Protein 3DOC (pdb70)

Structure (mmCIF, N/CA/C/O backbone):
data_3DOC
#
_entry.id   3DOC
#
_cell.length_a   71.975
_cell.length_b   106.333
_cell.length_c   90.776
_cell.angle_alpha   90.000
_cell.angle_beta   107.890
_cell.angle_gamma   90.000
#
_symmetry.space_group_name_H-M   'P 1 21 1'
#
loop_
_entity.id
_entity.type
_entity.pdbx_description
1 polymer 'glyceraldehyde 3-phosphate dehydrogenase'
2 non-polymer NICOTINAMIDE-ADENINE-DINUCLEOTIDE
3 water water
#
loop_
_atom_site.group_PDB
_atom_site.id
_atom_site.type_symbol
_atom_site.label_atom_id
_atom_site.label_alt_id
_atom_site.label_comp_id
_atom_site.label_asym_id
_atom_site.label_entity_id
_atom_site.label_seq_id
_atom_site.pdbx_PDB_ins_code
_atom_site.Cartn_x
_atom_site.Cartn_y
_atom_site.Cartn_z
_atom_site.occupancy
_atom_site.B_iso_or_equiv
_atom_site.auth_seq_id
_atom_site.auth_comp_id
_atom_site.auth_asym_id
_atom_site.auth_atom_id
_atom_site.pdbx_PDB_model_num
ATOM 1 N N . MET A 1 1 ? 53.942 3.440 16.421 1.00 28.97 1 MET A N 1
ATOM 2 C CA . MET A 1 1 ? 53.492 2.640 15.242 1.00 28.65 1 MET A CA 1
ATOM 3 C C . MET A 1 1 ? 51.970 2.618 15.039 1.00 27.00 1 MET A C 1
ATOM 4 O O . MET A 1 1 ? 51.496 3.097 14.020 1.00 27.75 1 MET A O 1
ATOM 9 N N . ALA A 1 2 ? 51.196 2.058 15.960 1.00 24.66 2 ALA A N 1
ATOM 10 C CA . ALA A 1 2 ? 49.737 2.009 15.741 1.00 22.65 2 ALA A CA 1
ATOM 11 C C . ALA A 1 2 ? 49.097 3.388 15.654 1.00 20.95 2 ALA A C 1
ATOM 12 O O . ALA A 1 2 ? 49.461 4.295 16.396 1.00 20.49 2 ALA A O 1
ATOM 14 N N . VAL A 1 3 ? 48.128 3.560 14.767 1.00 19.86 3 VAL A N 1
ATOM 15 C CA . VAL A 1 3 ? 47.481 4.885 14.686 1.00 19.26 3 VAL A CA 1
ATOM 16 C C . VAL A 1 3 ? 46.766 5.201 16.008 1.00 18.69 3 VAL A C 1
ATOM 17 O O . VAL A 1 3 ? 46.070 4.353 16.544 1.00 18.84 3 VAL A O 1
ATOM 21 N N . ARG A 1 4 ? 46.893 6.370 16.554 1.00 18.49 4 ARG A N 1
ATOM 22 C CA . ARG A 1 4 ? 46.211 6.686 17.796 1.00 18.52 4 ARG A CA 1
ATOM 23 C C . ARG A 1 4 ? 44.847 7.320 17.606 1.00 18.05 4 ARG A C 1
ATOM 24 O O . ARG A 1 4 ? 44.777 8.357 17.107 1.00 18.83 4 ARG A O 1
ATOM 32 N N . VAL A 1 5 ? 43.777 6.666 18.006 1.00 17.83 5 VAL A N 1
ATOM 33 C CA . VAL A 1 5 ? 42.426 7.204 17.835 1.00 17.76 5 VAL A CA 1
ATOM 34 C C . VAL A 1 5 ? 41.614 7.595 19.031 1.00 17.88 5 VAL A C 1
ATOM 35 O O . VAL A 1 5 ? 41.651 6.999 20.035 1.00 17.22 5 VAL A O 1
ATOM 39 N N . ALA A 1 6 ? 40.826 8.625 18.833 1.00 18.57 6 ALA A N 1
ATOM 40 C CA . ALA A 1 6 ? 39.767 9.026 19.741 1.00 19.18 6 ALA A CA 1
ATOM 41 C C . ALA A 1 6 ? 38.368 8.760 19.198 1.00 19.55 6 ALA A C 1
ATOM 42 O O . ALA A 1 6 ? 38.101 9.036 18.090 1.00 19.61 6 ALA A O 1
ATOM 44 N N . ILE A 1 7 ? 37.503 8.209 20.029 1.00 20.19 7 ILE A N 1
ATOM 45 C CA . ILE A 1 7 ? 36.089 7.958 19.716 1.00 20.24 7 ILE A CA 1
ATOM 46 C C . ILE A 1 7 ? 35.176 9.072 20.268 1.00 20.62 7 ILE A C 1
ATOM 47 O O . ILE A 1 7 ? 35.088 9.257 21.481 1.00 20.09 7 ILE A O 1
ATOM 52 N N . ASN A 1 8 ? 34.502 9.818 19.390 1.00 21.31 8 ASN A N 1
ATOM 53 C CA . ASN A 1 8 ? 33.480 10.768 19.859 1.00 21.79 8 ASN A CA 1
ATOM 54 C C . ASN A 1 8 ? 32.071 10.169 19.835 1.00 21.98 8 ASN A C 1
ATOM 55 O O . ASN A 1 8 ? 31.576 9.727 18.779 1.00 22.33 8 ASN A O 1
ATOM 60 N N . GLY A 1 9 ? 31.442 10.139 21.011 1.00 21.83 9 GLY A N 1
ATOM 61 C CA . GLY A 1 9 ? 30.146 9.470 21.194 1.00 21.44 9 GLY A CA 1
ATOM 62 C C . GLY A 1 9 ? 30.289 7.972 21.408 1.00 21.11 9 GLY A C 1
ATOM 63 O O . GLY A 1 9 ? 30.587 7.228 20.475 1.00 21.19 9 GLY A O 1
ATOM 64 N N . PHE A 1 10 ? 30.066 7.532 22.641 1.00 21.01 10 PHE A N 1
ATOM 65 C CA . PHE A 1 10 ? 30.312 6.153 23.031 1.00 21.27 10 PHE A CA 1
ATOM 66 C C . PHE A 1 10 ? 28.966 5.457 23.054 1.00 21.73 10 PHE A C 1
ATOM 67 O O . PHE A 1 10 ? 28.680 4.629 23.934 1.00 21.34 10 PHE A O 1
ATOM 75 N N . GLY A 1 11 ? 28.130 5.858 22.096 1.00 22.06 11 GLY A N 1
ATOM 76 C CA . GLY A 1 11 ? 26.913 5.138 21.758 1.00 22.00 11 GLY A CA 1
ATOM 77 C C . GLY A 1 11 ? 27.382 3.832 21.165 1.00 22.35 11 GLY A C 1
ATOM 78 O O . GLY A 1 11 ? 28.592 3.569 21.144 1.00 21.99 11 GLY A O 1
ATOM 79 N N . ARG A 1 12 ? 26.465 3.018 20.681 1.00 22.65 12 ARG A N 1
ATOM 80 C CA . ARG A 1 12 ? 26.748 1.713 20.120 1.00 23.37 12 ARG A CA 1
ATOM 81 C C . ARG A 1 12 ? 27.892 1.628 19.142 1.00 24.22 12 ARG A C 1
ATOM 82 O O . ARG A 1 12 ? 28.743 0.784 19.290 1.00 24.75 12 ARG A O 1
ATOM 90 N N . ILE A 1 13 ? 27.883 2.491 18.133 1.00 24.51 13 ILE A N 1
ATOM 91 C CA . ILE A 1 13 ? 28.951 2.493 17.168 1.00 24.73 13 ILE A CA 1
ATOM 92 C C . ILE A 1 13 ? 30.350 2.596 17.685 1.00 23.80 13 ILE A C 1
ATOM 93 O O . ILE A 1 13 ? 31.182 1.790 17.382 1.00 22.87 13 ILE A O 1
ATOM 98 N N . GLY A 1 14 ? 30.555 3.597 18.513 1.00 23.10 14 GLY A N 1
ATOM 99 C CA . GLY A 1 14 ? 31.756 3.757 19.257 1.00 22.11 14 GLY A CA 1
ATOM 100 C C . GLY A 1 14 ? 32.154 2.611 20.138 1.00 21.23 14 GLY A C 1
ATOM 101 O O . GLY A 1 14 ? 33.277 2.232 20.105 1.00 21.20 14 GLY A O 1
ATOM 102 N N . ARG A 1 15 ? 31.251 2.084 20.928 1.00 20.62 15 ARG A N 1
ATOM 103 C CA . ARG A 1 15 ? 31.614 0.944 21.772 1.00 20.58 15 ARG A CA 1
ATOM 104 C C . ARG A 1 15 ? 32.031 -0.269 20.941 1.00 20.47 15 ARG A C 1
ATOM 105 O O . ARG A 1 15 ? 32.968 -0.991 21.293 1.00 20.35 15 ARG A O 1
ATOM 113 N N . ASN A 1 16 ? 31.335 -0.513 19.840 1.00 20.44 16 ASN A N 1
ATOM 114 C CA . ASN A 1 16 ? 31.651 -1.704 19.057 1.00 20.86 16 ASN A CA 1
ATOM 115 C C . ASN A 1 16 ? 32.974 -1.614 18.292 1.00 20.15 16 ASN A C 1
ATOM 116 O O . ASN A 1 16 ? 33.671 -2.612 18.122 1.00 19.47 16 ASN A O 1
ATOM 121 N N . ILE A 1 17 ? 33.364 -0.439 17.862 1.00 19.96 17 ILE A N 1
ATOM 122 C CA . ILE A 1 17 ? 34.689 -0.202 17.335 1.00 19.74 17 ILE A CA 1
ATOM 123 C C . ILE A 1 17 ? 35.790 -0.681 18.310 1.00 19.70 17 ILE A C 1
ATOM 124 O O . ILE A 1 17 ? 36.641 -1.420 17.944 1.00 19.03 17 ILE A O 1
ATOM 129 N N . LEU A 1 18 ? 35.731 -0.227 19.549 1.00 20.03 18 LEU A N 1
ATOM 130 C CA . LEU A 1 18 ? 36.553 -0.689 20.635 1.00 20.16 18 LEU A CA 1
ATOM 131 C C . LEU A 1 18 ? 36.539 -2.163 20.834 1.00 20.70 18 LEU A C 1
ATOM 132 O O . LEU A 1 18 ? 37.550 -2.764 20.874 1.00 20.30 18 LEU A O 1
ATOM 137 N N . ARG A 1 19 ? 35.368 -2.739 20.958 1.00 21.64 19 ARG A N 1
ATOM 138 C CA . ARG A 1 19 ? 35.245 -4.143 21.165 1.00 22.92 19 ARG A CA 1
ATOM 139 C C . ARG A 1 19 ? 35.814 -4.935 20.020 1.00 23.27 19 ARG A C 1
ATOM 140 O O . ARG A 1 19 ? 36.450 -5.925 20.223 1.00 23.68 19 ARG A O 1
ATOM 148 N N . ALA A 1 20 ? 35.598 -4.478 18.804 1.00 23.09 20 ALA A N 1
ATOM 149 C CA . ALA A 1 20 ? 36.189 -5.135 17.681 1.00 23.28 20 ALA A CA 1
ATOM 150 C C . ALA A 1 20 ? 37.728 -5.092 17.648 1.00 23.49 20 ALA A C 1
ATOM 151 O O . ALA A 1 20 ? 38.358 -6.033 17.262 1.00 23.56 20 ALA A O 1
ATOM 153 N N . ILE A 1 21 ? 38.320 -3.988 18.055 1.00 23.51 21 ILE A N 1
ATOM 154 C CA . ILE A 1 21 ? 39.759 -3.867 18.108 1.00 23.84 21 ILE A CA 1
ATOM 155 C C . ILE A 1 21 ? 40.363 -4.833 19.096 1.00 24.24 21 ILE A C 1
ATOM 156 O O . ILE A 1 21 ? 41.288 -5.515 18.794 1.00 24.47 21 ILE A O 1
ATOM 161 N N . VAL A 1 22 ? 39.801 -4.854 20.283 1.00 24.42 22 VAL A N 1
ATOM 162 C CA . VAL A 1 22 ? 40.169 -5.728 21.370 1.00 24.59 22 VAL A CA 1
ATOM 163 C C . VAL A 1 22 ? 39.940 -7.209 21.046 1.00 24.82 22 VAL A C 1
ATOM 164 O O . VAL A 1 22 ? 40.834 -8.034 21.238 1.00 24.69 22 VAL A O 1
ATOM 168 N N . GLU A 1 23 ? 38.766 -7.558 20.528 1.00 24.95 23 GLU A N 1
ATOM 169 C CA . GLU A 1 23 ? 38.486 -8.982 20.272 1.00 25.25 23 GLU A CA 1
ATOM 170 C C . GLU A 1 23 ? 39.373 -9.563 19.172 1.00 25.25 23 GLU A C 1
ATOM 171 O O . GLU A 1 23 ? 39.741 -10.744 19.214 1.00 25.49 23 GLU A O 1
ATOM 177 N N . SER A 1 24 ? 39.726 -8.737 18.194 1.00 24.79 24 SER A N 1
ATOM 178 C CA . SER A 1 24 ? 40.466 -9.224 17.041 1.00 24.36 24 SER A CA 1
ATOM 179 C C . SER A 1 24 ? 41.932 -9.442 17.354 1.00 24.16 24 SER A C 1
ATOM 180 O O . SER A 1 24 ? 42.649 -10.055 16.556 1.00 23.78 24 SER A O 1
ATOM 183 N N . GLY A 1 25 ? 42.394 -8.875 18.473 1.00 23.75 25 GLY A N 1
ATOM 184 C CA . GLY A 1 25 ? 43.828 -8.812 18.770 1.00 22.32 25 GLY A CA 1
ATOM 185 C C . GLY A 1 25 ? 44.675 -7.844 17.935 1.00 22.05 25 GLY A C 1
ATOM 186 O O . GLY A 1 25 ? 45.887 -7.797 18.118 1.00 21.61 25 GLY A O 1
ATOM 187 N N . ARG A 1 26 ? 44.078 -7.053 17.031 1.00 21.32 26 ARG A N 1
ATOM 188 C CA . ARG A 1 26 ? 44.912 -6.223 16.154 1.00 20.74 26 ARG A CA 1
ATOM 189 C C . ARG A 1 26 ? 45.817 -5.252 16.905 1.00 20.76 26 ARG A C 1
ATOM 190 O O . ARG A 1 26 ? 45.541 -4.828 18.014 1.00 20.84 26 ARG A O 1
ATOM 198 N N . THR A 1 27 ? 46.876 -4.855 16.233 1.00 20.70 27 THR A N 1
ATOM 199 C CA . THR A 1 27 ? 47.996 -4.207 16.857 1.00 20.31 27 THR A CA 1
ATOM 200 C C . THR A 1 27 ? 48.288 -2.925 16.065 1.00 19.65 27 THR A C 1
ATOM 201 O O . THR A 1 27 ? 49.140 -2.121 16.430 1.00 19.37 27 THR A O 1
ATOM 205 N N . ASP A 1 28 ? 47.531 -2.728 14.993 1.00 18.64 28 ASP A N 1
ATOM 206 C CA . ASP A 1 28 ? 47.774 -1.608 14.098 1.00 18.23 28 ASP A CA 1
ATOM 207 C C . ASP A 1 28 ? 47.005 -0.322 14.436 1.00 17.58 28 ASP A C 1
ATOM 208 O O . ASP A 1 28 ? 47.212 0.691 13.787 1.00 18.34 28 ASP A O 1
ATOM 213 N N . ILE A 1 29 ? 46.134 -0.356 15.437 1.00 16.70 29 ILE A N 1
ATOM 214 C CA . ILE A 1 29 ? 45.339 0.822 15.819 1.00 16.25 29 ILE A CA 1
ATOM 215 C C . ILE A 1 29 ? 45.144 0.819 17.324 1.00 16.70 29 ILE A C 1
ATOM 216 O O . ILE A 1 29 ? 45.113 -0.237 17.951 1.00 16.56 29 ILE A O 1
ATOM 221 N N . GLN A 1 30 ? 45.014 1.994 17.920 1.00 17.12 30 GLN A N 1
ATOM 222 C CA . GLN A 1 30 ? 44.796 2.052 19.354 1.00 17.24 30 GLN A CA 1
ATOM 223 C C . GLN A 1 30 ? 43.921 3.231 19.779 1.00 17.19 30 GLN A C 1
ATOM 224 O O . GLN A 1 30 ? 44.158 4.375 19.412 1.00 17.66 30 GLN A O 1
ATOM 230 N N . VAL A 1 31 ? 42.903 2.935 20.572 1.00 17.22 31 VAL A N 1
ATOM 231 C CA . VAL A 1 31 ? 42.018 3.947 21.086 1.00 16.63 31 VAL A CA 1
ATOM 232 C C . VAL A 1 31 ? 42.660 4.587 22.299 1.00 17.26 31 VAL A C 1
ATOM 233 O O . VAL A 1 31 ? 42.888 3.926 23.309 1.00 17.23 31 VAL A O 1
ATOM 237 N N . VAL A 1 32 ? 42.945 5.875 22.205 1.00 17.43 32 VAL A N 1
ATOM 238 C CA . VAL A 1 32 ? 43.609 6.564 23.293 1.00 18.00 32 VAL A CA 1
ATOM 239 C C . VAL A 1 32 ? 42.696 7.557 24.001 1.00 18.66 32 VAL A C 1
ATOM 240 O O . VAL A 1 32 ? 43.107 8.183 24.964 1.00 18.12 32 VAL A O 1
ATOM 244 N N . ALA A 1 33 ? 41.464 7.711 23.511 1.00 19.93 33 ALA A N 1
ATOM 245 C CA . ALA A 1 33 ? 40.545 8.693 24.070 1.00 20.90 33 ALA A CA 1
ATOM 246 C C . ALA A 1 33 ? 39.085 8.431 23.706 1.00 22.09 33 ALA A C 1
ATOM 247 O O . ALA A 1 33 ? 38.763 7.868 22.653 1.00 22.57 33 ALA A O 1
ATOM 249 N N . ILE A 1 34 ? 38.211 8.850 24.607 1.00 23.39 34 ILE A N 1
ATOM 250 C CA . ILE A 1 34 ? 36.774 8.803 24.407 1.00 24.54 34 ILE A CA 1
ATOM 251 C C . ILE A 1 34 ? 36.146 10.096 24.901 1.00 25.48 34 ILE A C 1
ATOM 252 O O . ILE A 1 34 ? 36.531 10.618 25.940 1.00 25.61 34 ILE A O 1
ATOM 257 N N . ASN A 1 35 ? 35.195 10.636 24.178 1.00 26.85 35 ASN A N 1
ATOM 258 C CA . ASN A 1 35 ? 34.424 11.800 24.558 1.00 27.70 35 ASN A CA 1
ATOM 259 C C . ASN A 1 35 ? 32.943 11.525 24.515 1.00 27.77 35 ASN A C 1
ATOM 260 O O . ASN A 1 35 ? 32.452 11.022 23.565 1.00 27.92 35 ASN A O 1
ATOM 265 N N . ASP A 1 36 ? 32.246 11.833 25.587 1.00 28.15 36 ASP A N 1
ATOM 266 C CA . ASP A 1 36 ? 30.831 11.497 25.792 1.00 27.80 36 ASP A CA 1
ATOM 267 C C . ASP A 1 36 ? 30.302 12.266 27.003 1.00 27.60 36 ASP A C 1
ATOM 268 O O . ASP A 1 36 ? 30.986 12.473 27.946 1.00 28.13 36 ASP A O 1
ATOM 273 N N . LEU A 1 37 ? 29.060 12.660 26.991 1.00 27.77 37 LEU A N 1
ATOM 274 C CA . LEU A 1 37 ? 28.544 13.453 28.088 1.00 27.81 37 LEU A CA 1
ATOM 275 C C . LEU A 1 37 ? 27.889 12.784 29.274 1.00 27.08 37 LEU A C 1
ATOM 276 O O . LEU A 1 37 ? 27.661 13.427 30.250 1.00 27.04 37 LEU A O 1
ATOM 281 N N . GLY A 1 38 ? 27.626 11.499 29.171 1.00 26.05 38 GLY A N 1
ATOM 282 C CA . GLY A 1 38 ? 27.180 10.685 30.262 1.00 25.86 38 GLY A CA 1
ATOM 283 C C . GLY A 1 38 ? 28.270 10.192 31.157 1.00 26.07 38 GLY A C 1
ATOM 284 O O . GLY A 1 38 ? 29.409 10.337 30.852 1.00 26.27 38 GLY A O 1
ATOM 285 N N . PRO A 1 39 ? 27.883 9.590 32.268 1.00 26.05 39 PRO A N 1
ATOM 286 C CA . PRO A 1 39 ? 28.761 9.147 33.338 1.00 26.06 39 PRO A CA 1
ATOM 287 C C . PRO A 1 39 ? 29.677 7.977 33.071 1.00 26.71 39 PRO A C 1
ATOM 288 O O . PRO A 1 39 ? 29.272 6.995 32.530 1.00 26.80 39 PRO A O 1
ATOM 292 N N . VAL A 1 40 ? 30.929 8.108 33.469 1.00 27.03 40 VAL A N 1
ATOM 293 C CA . VAL A 1 40 ? 31.949 7.116 33.164 1.00 27.15 40 VAL A CA 1
ATOM 294 C C . VAL A 1 40 ? 31.555 5.702 33.597 1.00 27.30 40 VAL A C 1
ATOM 295 O O . VAL A 1 40 ? 31.919 4.713 32.943 1.00 27.20 40 VAL A O 1
ATOM 299 N N . GLU A 1 41 ? 30.825 5.595 34.701 1.00 26.99 41 GLU A N 1
ATOM 300 C CA . GLU A 1 41 ? 30.451 4.276 35.186 1.00 26.80 41 GLU A CA 1
ATOM 301 C C . GLU A 1 41 ? 29.367 3.656 34.294 1.00 25.87 41 GLU A C 1
ATOM 302 O O . GLU A 1 41 ? 29.378 2.457 34.028 1.00 25.52 41 GLU A O 1
ATOM 308 N N . THR A 1 42 ? 28.447 4.478 33.808 1.00 25.01 42 THR A N 1
ATOM 309 C CA . THR A 1 42 ? 27.431 3.954 32.916 1.00 24.30 42 THR A CA 1
ATOM 310 C C . THR A 1 42 ? 28.058 3.436 31.616 1.00 23.80 42 THR A C 1
ATOM 311 O O . THR A 1 42 ? 27.735 2.353 31.161 1.00 22.90 42 THR A O 1
ATOM 315 N N . ASN A 1 43 ? 28.972 4.214 31.038 1.00 23.72 43 ASN A N 1
ATOM 316 C CA . ASN A 1 43 ? 29.697 3.812 29.826 1.00 23.14 43 ASN A CA 1
ATOM 317 C C . ASN A 1 43 ? 30.486 2.523 30.022 1.00 22.27 43 ASN A C 1
ATOM 318 O O . ASN A 1 43 ? 30.658 1.747 29.090 1.00 22.61 43 ASN A O 1
ATOM 323 N N . ALA A 1 44 ? 30.980 2.288 31.223 1.00 21.19 44 ALA A N 1
ATOM 324 C CA . ALA A 1 44 ? 31.722 1.060 31.430 1.00 20.59 44 ALA A CA 1
ATOM 325 C C . ALA A 1 44 ? 30.756 -0.091 31.505 1.00 20.05 44 ALA A C 1
ATOM 326 O O . ALA A 1 44 ? 31.036 -1.164 30.983 1.00 20.14 44 ALA A O 1
ATOM 328 N N . HIS A 1 45 ? 29.621 0.124 32.165 1.00 19.16 45 HIS A N 1
ATOM 329 C CA . HIS A 1 45 ? 28.614 -0.925 32.272 1.00 18.42 45 HIS A CA 1
ATOM 330 C C . HIS A 1 45 ? 28.085 -1.390 30.884 1.00 17.98 45 HIS A C 1
ATOM 331 O O . HIS A 1 45 ? 27.981 -2.588 30.627 1.00 17.47 45 HIS A O 1
ATOM 338 N N . LEU A 1 46 ? 27.786 -0.438 29.991 1.00 17.62 46 LEU A N 1
ATOM 339 C CA . LEU A 1 46 ? 27.382 -0.712 28.596 1.00 17.22 46 LEU A CA 1
ATOM 340 C C . LEU A 1 46 ? 28.449 -1.392 27.731 1.00 17.70 46 LEU A C 1
ATOM 341 O O . LEU A 1 46 ? 28.111 -2.094 26.782 1.00 17.69 46 LEU A O 1
ATOM 346 N N . LEU A 1 47 ? 29.730 -1.146 28.026 1.00 17.84 47 LEU A N 1
ATOM 347 C CA . LEU A 1 47 ? 30.812 -1.873 27.370 1.00 17.91 47 LEU A CA 1
ATOM 348 C C . LEU A 1 47 ? 30.877 -3.319 27.850 1.00 17.74 47 LEU A C 1
ATOM 349 O O . LEU A 1 47 ? 31.107 -4.251 27.066 1.00 17.52 47 LEU A O 1
ATOM 354 N N . ARG A 1 48 ? 30.707 -3.490 29.156 1.00 17.63 48 ARG A N 1
ATOM 355 C CA . ARG A 1 48 ? 30.723 -4.809 29.786 1.00 17.76 48 ARG A CA 1
ATOM 356 C C . ARG A 1 48 ? 29.586 -5.739 29.321 1.00 17.24 48 ARG A C 1
ATOM 357 O O . ARG A 1 48 ? 29.803 -6.920 29.130 1.00 16.65 48 ARG A O 1
ATOM 365 N N . TYR A 1 49 ? 28.395 -5.181 29.147 1.00 17.08 49 TYR A N 1
ATOM 366 C CA . TYR A 1 49 ? 27.179 -5.885 28.873 1.00 17.76 49 TYR A CA 1
ATOM 367 C C . TYR A 1 49 ? 26.398 -5.507 27.602 1.00 18.29 49 TYR A C 1
ATOM 368 O O . TYR A 1 49 ? 25.738 -4.512 27.519 1.00 17.97 49 TYR A O 1
ATOM 377 N N . ASP A 1 50 ? 26.471 -6.348 26.604 1.00 18.86 50 ASP A N 1
ATOM 378 C CA . ASP A 1 50 ? 25.674 -6.115 25.422 1.00 19.45 50 ASP A CA 1
ATOM 379 C C . ASP A 1 50 ? 24.557 -7.112 25.170 1.00 19.14 50 ASP A C 1
ATOM 380 O O . ASP A 1 50 ? 24.774 -8.265 25.135 1.00 18.96 50 ASP A O 1
ATOM 385 N N . SER A 1 51 ? 23.354 -6.624 24.994 1.00 18.84 51 SER A N 1
ATOM 386 C CA . SER A 1 51 ? 22.262 -7.481 24.675 1.00 19.06 51 SER A CA 1
ATOM 387 C C . SER A 1 51 ? 22.134 -8.137 23.312 1.00 19.53 51 SER A C 1
ATOM 388 O O . SER A 1 51 ? 21.329 -8.989 23.116 1.00 20.15 51 SER A O 1
ATOM 391 N N . VAL A 1 52 ? 22.977 -7.724 22.404 1.00 19.88 52 VAL A N 1
ATOM 392 C CA . VAL A 1 52 ? 23.062 -8.266 21.050 1.00 19.98 52 VAL A CA 1
ATOM 393 C C . VAL A 1 52 ? 24.386 -9.023 20.888 1.00 20.69 52 VAL A C 1
ATOM 394 O O . VAL A 1 52 ? 24.414 -10.165 20.417 1.00 21.03 52 VAL A O 1
ATOM 398 N N . HIS A 1 53 ? 25.489 -8.394 21.285 1.00 20.63 53 HIS A N 1
ATOM 399 C CA . HIS A 1 53 ? 26.813 -9.050 21.189 1.00 21.23 53 HIS A CA 1
ATOM 400 C C . HIS A 1 53 ? 27.263 -9.825 22.424 1.00 21.62 53 HIS A C 1
ATOM 401 O O . HIS A 1 53 ? 28.270 -10.499 22.382 1.00 21.92 53 HIS A O 1
ATOM 408 N N . GLY A 1 54 ? 26.526 -9.736 23.526 1.00 22.56 54 GLY A N 1
ATOM 409 C CA . GLY A 1 54 ? 26.859 -10.541 24.710 1.00 22.79 54 GLY A CA 1
ATOM 410 C C . GLY A 1 54 ? 27.941 -9.910 25.568 1.00 22.89 54 GLY A C 1
ATOM 411 O O . GLY A 1 54 ? 28.233 -8.720 25.431 1.00 22.29 54 GLY A O 1
ATOM 412 N N . ARG A 1 55 ? 28.531 -10.711 26.450 1.00 23.08 55 ARG A N 1
ATOM 413 C CA . ARG A 1 55 ? 29.454 -10.199 27.449 1.00 24.01 55 ARG A CA 1
ATOM 414 C C . ARG A 1 55 ? 30.792 -9.890 26.805 1.00 24.58 55 ARG A C 1
ATOM 415 O O . ARG A 1 55 ? 31.306 -10.686 26.043 1.00 24.83 55 ARG A O 1
ATOM 423 N N . PHE A 1 56 ? 31.326 -8.733 27.071 1.00 25.57 56 PHE A N 1
ATOM 424 C CA . PHE A 1 56 ? 32.607 -8.334 26.584 1.00 27.09 56 PHE A CA 1
ATOM 425 C C . PHE A 1 56 ? 33.600 -9.208 27.281 1.00 27.93 56 PHE A C 1
ATOM 426 O O . PHE A 1 56 ? 33.519 -9.390 28.428 1.00 28.46 56 PHE A O 1
ATOM 434 N N . PRO A 1 57 ? 34.536 -9.770 26.567 1.00 29.01 57 PRO A N 1
ATOM 435 C CA . PRO A 1 57 ? 35.323 -10.865 27.088 1.00 29.77 57 PRO A CA 1
ATOM 436 C C . PRO A 1 57 ? 36.594 -10.509 27.801 1.00 30.49 57 PRO A C 1
ATOM 437 O O . PRO A 1 57 ? 37.413 -11.334 27.991 1.00 31.06 57 PRO A O 1
ATOM 441 N N . LYS A 1 58 ? 36.722 -9.277 28.208 1.00 20.00 58 LYS A N 1
ATOM 442 C CA . LYS A 1 58 ? 37.849 -8.836 28.949 1.00 20.00 58 LYS A CA 1
ATOM 443 C C . LYS A 1 58 ? 37.437 -7.980 30.114 1.00 20.00 58 LYS A C 1
ATOM 444 O O . LYS A 1 58 ? 36.364 -7.473 30.165 1.00 32.03 58 LYS A O 1
ATOM 450 N N . GLU A 1 59 ? 38.322 -7.829 31.060 1.00 32.40 59 GLU A N 1
ATOM 451 C CA . GLU A 1 59 ? 38.044 -7.033 32.212 1.00 32.85 59 GLU A CA 1
ATOM 452 C C . GLU A 1 59 ? 37.887 -5.574 31.853 1.00 32.24 59 GLU A C 1
ATOM 453 O O . GLU A 1 59 ? 38.533 -5.097 30.982 1.00 32.60 59 GLU A O 1
ATOM 459 N N . VAL A 1 60 ? 37.036 -4.860 32.552 1.00 31.92 60 VAL A N 1
ATOM 460 C CA . VAL A 1 60 ? 36.901 -3.437 32.292 1.00 31.33 60 VAL A CA 1
ATOM 461 C C . VAL A 1 60 ? 37.080 -2.646 33.577 1.00 31.97 60 VAL A C 1
ATOM 462 O O . VAL A 1 60 ? 36.189 -2.599 34.418 1.00 31.26 60 VAL A O 1
ATOM 466 N N . GLU A 1 61 ? 38.247 -2.027 33.729 1.00 32.88 61 GLU A N 1
ATOM 467 C CA . GLU A 1 61 ? 38.554 -1.316 34.957 1.00 34.08 61 GLU A CA 1
ATOM 468 C C . GLU A 1 61 ? 38.285 0.178 34.889 1.00 34.33 61 GLU A C 1
ATOM 469 O O . GLU A 1 61 ? 38.826 0.899 34.041 1.00 34.18 61 GLU A O 1
ATOM 475 N N . VAL A 1 62 ? 37.436 0.631 35.802 1.00 34.90 62 VAL A N 1
ATOM 476 C CA . VAL A 1 62 ? 37.178 2.045 35.976 1.00 35.54 62 VAL A CA 1
ATOM 477 C C . VAL A 1 62 ? 38.076 2.561 37.091 1.00 36.01 62 VAL A C 1
ATOM 478 O O . VAL A 1 62 ? 38.133 1.975 38.177 1.00 36.48 62 VAL A O 1
ATOM 482 N N . ALA A 1 63 ? 38.800 3.636 36.796 1.00 35.95 63 ALA A N 1
ATOM 483 C CA . ALA A 1 63 ? 39.690 4.262 37.754 1.00 36.21 63 ALA A CA 1
ATOM 484 C C . ALA A 1 63 ? 39.614 5.761 37.520 1.00 36.34 63 ALA A C 1
ATOM 485 O O . ALA A 1 63 ? 40.372 6.310 36.724 1.00 36.31 63 ALA A O 1
ATOM 487 N N . GLY A 1 64 ? 38.681 6.411 38.204 1.00 36.61 64 GLY A N 1
ATOM 488 C CA . GLY A 1 64 ? 38.442 7.826 37.991 1.00 37.07 64 GLY A CA 1
ATOM 489 C C . GLY A 1 64 ? 37.867 8.003 36.608 1.00 37.58 64 GLY A C 1
ATOM 490 O O . GLY A 1 64 ? 37.102 7.158 36.146 1.00 37.40 64 GLY A O 1
ATOM 491 N N . ASP A 1 65 ? 38.242 9.093 35.940 1.00 37.83 65 ASP A N 1
ATOM 492 C CA . ASP A 1 65 ? 37.745 9.391 34.600 1.00 38.16 65 ASP A CA 1
ATOM 493 C C . ASP A 1 65 ? 38.471 8.615 33.491 1.00 37.72 65 ASP A C 1
ATOM 494 O O . ASP A 1 65 ? 38.680 9.122 32.387 1.00 37.55 65 ASP A O 1
ATOM 499 N N . THR A 1 66 ? 38.800 7.363 33.795 1.00 37.37 66 THR A N 1
ATOM 500 C CA . THR A 1 66 ? 39.645 6.527 32.965 1.00 36.88 66 THR A CA 1
ATOM 501 C C . THR A 1 66 ? 39.008 5.149 32.844 1.00 36.67 66 THR A C 1
ATOM 502 O O . THR A 1 66 ? 38.287 4.717 33.737 1.00 36.79 66 THR A O 1
ATOM 506 N N . ILE A 1 67 ? 39.371 4.441 31.809 1.00 36.11 67 ILE A N 1
ATOM 507 C CA . ILE A 1 67 ? 38.900 3.134 31.570 1.00 35.67 67 ILE A CA 1
ATOM 508 C C . ILE A 1 67 ? 40.007 2.330 30.948 1.00 34.83 67 ILE A C 1
ATOM 509 O O . ILE A 1 67 ? 40.686 2.817 30.142 1.00 34.86 67 ILE A O 1
ATOM 514 N N . ASP A 1 68 ? 40.169 1.083 31.337 1.00 34.05 68 ASP A N 1
ATOM 515 C CA . ASP A 1 68 ? 41.256 0.254 30.896 1.00 33.47 68 ASP A CA 1
ATOM 516 C C . ASP A 1 68 ? 40.744 -1.083 30.441 1.00 33.02 68 ASP A C 1
ATOM 517 O O . ASP A 1 68 ? 40.216 -1.831 31.187 1.00 32.91 68 ASP A O 1
ATOM 522 N N . VAL A 1 69 ? 40.953 -1.375 29.190 1.00 32.84 69 VAL A N 1
ATOM 523 C CA . VAL A 1 69 ? 40.531 -2.614 28.630 1.00 32.65 69 VAL A CA 1
ATOM 524 C C . VAL A 1 69 ? 41.651 -3.585 28.453 1.00 33.04 69 VAL A C 1
ATOM 525 O O . VAL A 1 69 ? 41.503 -4.592 27.861 1.00 33.33 69 VAL A O 1
ATOM 529 N N . GLY A 1 70 ? 42.790 -3.273 29.017 1.00 33.56 70 GLY A N 1
ATOM 530 C CA . GLY A 1 70 ? 43.893 -4.222 29.060 1.00 33.69 70 GLY A CA 1
ATOM 531 C C . GLY A 1 70 ? 45.222 -3.661 28.614 1.00 33.49 70 GLY A C 1
ATOM 532 O O . GLY A 1 70 ? 46.189 -4.401 28.502 1.00 33.93 70 GLY A O 1
ATOM 533 N N . TYR A 1 71 ? 45.291 -2.363 28.347 1.00 33.10 71 TYR A N 1
ATOM 534 C CA . TYR A 1 71 ? 46.547 -1.811 27.860 1.00 32.42 71 TYR A CA 1
ATOM 535 C C . TYR A 1 71 ? 46.866 -0.447 28.428 1.00 32.17 71 TYR A C 1
ATOM 536 O O . TYR A 1 71 ? 47.692 0.282 27.882 1.00 32.41 71 TYR A O 1
ATOM 545 N N . GLY A 1 72 ? 46.236 -0.113 29.545 1.00 32.07 72 GLY A N 1
ATOM 546 C CA . GLY A 1 72 ? 46.400 1.216 30.134 1.00 32.39 72 GLY A CA 1
ATOM 547 C C . GLY A 1 72 ? 45.116 2.023 30.151 1.00 32.60 72 GLY A C 1
ATOM 548 O O . GLY A 1 72 ? 44.139 1.673 29.489 1.00 32.66 72 GLY A O 1
ATOM 549 N N . PRO A 1 73 ? 45.105 3.113 30.920 1.00 32.70 73 PRO A N 1
ATOM 550 C CA . PRO A 1 73 ? 43.922 3.941 31.057 1.00 32.59 73 PRO A CA 1
ATOM 551 C C . PRO A 1 73 ? 43.604 4.678 29.754 1.00 32.56 73 PRO A C 1
ATOM 552 O O . PRO A 1 73 ? 44.507 5.201 29.099 1.00 32.23 73 PRO A O 1
ATOM 556 N N . ILE A 1 74 ? 42.324 4.749 29.415 1.00 32.27 74 ILE A N 1
ATOM 557 C CA . ILE A 1 74 ? 41.865 5.472 28.282 1.00 31.80 74 ILE A CA 1
ATOM 558 C C . ILE A 1 74 ? 41.153 6.622 28.885 1.00 32.16 74 ILE A C 1
ATOM 559 O O . ILE A 1 74 ? 40.331 6.452 29.672 1.00 32.30 74 ILE A O 1
ATOM 564 N N . LYS A 1 75 ? 41.534 7.819 28.562 1.00 32.72 75 LYS A N 1
ATOM 565 C CA . LYS A 1 75 ? 40.884 8.962 29.109 1.00 33.80 75 LYS A CA 1
ATOM 566 C C . LYS A 1 75 ? 39.463 9.109 28.584 1.00 34.40 75 LYS A C 1
ATOM 567 O O . LYS A 1 75 ? 39.240 9.033 27.414 1.00 34.57 75 LYS A O 1
ATOM 573 N N . VAL A 1 76 ? 38.503 9.310 29.466 1.00 34.83 76 VAL A N 1
ATOM 574 C CA . VAL A 1 76 ? 37.168 9.653 29.071 1.00 35.23 76 VAL A CA 1
ATOM 575 C C . VAL A 1 76 ? 36.875 11.081 29.333 1.00 35.97 76 VAL A C 1
ATOM 576 O O . VAL A 1 76 ? 37.043 11.568 30.398 1.00 36.24 76 VAL A O 1
ATOM 580 N N . HIS A 1 77 ? 36.439 11.769 28.315 1.00 36.71 77 HIS A N 1
ATOM 581 C CA . HIS A 1 77 ? 36.114 13.174 28.475 1.00 37.79 77 HIS A CA 1
ATOM 582 C C . HIS A 1 77 ? 34.615 13.419 28.377 1.00 38.08 77 HIS A C 1
ATOM 583 O O . HIS A 1 77 ? 33.842 12.490 28.154 1.00 38.19 77 HIS A O 1
ATOM 590 N N . ALA A 1 78 ? 34.219 14.670 28.607 1.00 38.70 78 ALA A N 1
ATOM 591 C CA . ALA A 1 78 ? 32.876 15.236 28.320 1.00 39.36 78 ALA A CA 1
ATOM 592 C C . ALA A 1 78 ? 32.970 16.693 27.874 1.00 39.87 78 ALA A C 1
ATOM 593 O O . ALA A 1 78 ? 33.111 17.569 28.675 1.00 40.15 78 ALA A O 1
ATOM 595 N N . VAL A 1 79 ? 32.900 16.932 26.591 1.00 40.40 79 VAL A N 1
ATOM 596 C CA . VAL A 1 79 ? 33.143 18.227 26.044 1.00 40.99 79 VAL A CA 1
ATOM 597 C C . VAL A 1 79 ? 32.208 18.543 24.911 1.00 41.62 79 VAL A C 1
ATOM 598 O O . VAL A 1 79 ? 32.317 17.970 23.844 1.00 41.88 79 VAL A O 1
ATOM 602 N N . ARG A 1 80 ? 31.301 19.478 25.174 1.00 42.03 80 ARG A N 1
ATOM 603 C CA . ARG A 1 80 ? 30.176 19.804 24.345 1.00 42.38 80 ARG A CA 1
ATOM 604 C C . ARG A 1 80 ? 30.474 19.900 22.923 1.00 42.35 80 ARG A C 1
ATOM 605 O O . ARG A 1 80 ? 29.881 19.250 22.130 1.00 42.11 80 ARG A O 1
ATOM 613 N N . ASN A 1 81 ? 31.412 20.744 22.608 1.00 42.70 81 ASN A N 1
ATOM 614 C CA . ASN A 1 81 ? 31.786 20.943 21.244 1.00 43.07 81 ASN A CA 1
ATOM 615 C C . ASN A 1 81 ? 33.213 20.591 20.796 1.00 42.81 81 ASN A C 1
ATOM 616 O O . ASN A 1 81 ? 34.215 20.911 21.416 1.00 42.64 81 ASN A O 1
ATOM 621 N N . PRO A 1 82 ? 33.266 19.915 19.675 1.00 42.46 82 PRO A N 1
ATOM 622 C CA . PRO A 1 82 ? 34.435 19.183 19.276 1.00 42.12 82 PRO A CA 1
ATOM 623 C C . PRO A 1 82 ? 35.613 20.030 18.953 1.00 41.88 82 PRO A C 1
ATOM 624 O O . PRO A 1 82 ? 36.624 19.494 18.608 1.00 42.29 82 PRO A O 1
ATOM 628 N N . ALA A 1 83 ? 35.508 21.334 19.065 1.00 41.02 83 ALA A N 1
ATOM 629 C CA . ALA A 1 83 ? 36.668 22.130 18.819 1.00 40.08 83 ALA A CA 1
ATOM 630 C C . ALA A 1 83 ? 37.312 22.408 20.124 1.00 39.63 83 ALA A C 1
ATOM 631 O O . ALA A 1 83 ? 38.382 22.938 20.183 1.00 39.90 83 ALA A O 1
ATOM 633 N N . GLU A 1 84 ? 36.655 22.057 21.193 1.00 38.91 84 GLU A N 1
ATOM 634 C CA . GLU A 1 84 ? 37.222 22.374 22.462 1.00 38.31 84 GLU A CA 1
ATOM 635 C C . GLU A 1 84 ? 37.977 21.219 23.081 1.00 37.28 84 GLU A C 1
ATOM 636 O O . GLU A 1 84 ? 38.666 21.393 24.049 1.00 37.41 84 GLU A O 1
ATOM 642 N N . LEU A 1 85 ? 37.847 20.047 22.475 1.00 35.56 85 LEU A N 1
ATOM 643 C CA . LEU A 1 85 ? 38.549 18.859 22.908 1.00 33.69 85 LEU A CA 1
ATOM 644 C C . LEU A 1 85 ? 40.078 18.994 22.911 1.00 32.51 85 LEU A C 1
ATOM 645 O O . LEU A 1 85 ? 40.625 19.720 22.143 1.00 32.57 85 LEU A O 1
ATOM 650 N N . PRO A 1 86 ? 40.740 18.316 23.836 1.00 31.12 86 PRO A N 1
ATOM 651 C CA . PRO A 1 86 ? 42.189 18.375 23.982 1.00 30.03 86 PRO A CA 1
ATOM 652 C C . PRO A 1 86 ? 42.882 17.329 23.125 1.00 29.43 86 PRO A C 1
ATOM 653 O O . PRO A 1 86 ? 43.577 16.494 23.631 1.00 29.31 86 PRO A O 1
ATOM 657 N N . TRP A 1 87 ? 42.642 17.381 21.836 1.00 28.43 87 TRP A N 1
ATOM 658 C CA . TRP A 1 87 ? 43.118 16.384 20.921 1.00 27.62 87 TRP A CA 1
ATOM 659 C C . TRP A 1 87 ? 44.599 16.575 20.588 1.00 27.68 87 TRP A C 1
ATOM 660 O O . TRP A 1 87 ? 45.279 15.669 20.206 1.00 26.71 87 TRP A O 1
ATOM 671 N N . LYS A 1 88 ? 45.090 17.770 20.809 1.00 27.67 88 LYS A N 1
ATOM 672 C CA . LYS A 1 88 ? 46.454 18.026 20.597 1.00 28.52 88 LYS A CA 1
ATOM 673 C C . LYS A 1 88 ? 47.289 17.529 21.732 1.00 28.72 88 LYS A C 1
ATOM 674 O O . LYS A 1 88 ? 48.260 16.866 21.529 1.00 28.27 88 LYS A O 1
ATOM 680 N N . GLU A 1 89 ? 46.858 17.837 22.938 1.00 29.07 89 GLU A N 1
ATOM 681 C CA . GLU A 1 89 ? 47.494 17.394 24.144 1.00 29.40 89 GLU A CA 1
ATOM 682 C C . GLU A 1 89 ? 47.564 15.914 24.118 1.00 28.91 89 GLU A C 1
ATOM 683 O O . GLU A 1 89 ? 48.513 15.331 24.547 1.00 28.57 89 GLU A O 1
ATOM 689 N N . GLU A 1 90 ? 46.519 15.311 23.614 1.00 28.30 90 GLU A N 1
ATOM 690 C CA . GLU A 1 90 ? 46.426 13.901 23.593 1.00 27.78 90 GLU A CA 1
ATOM 691 C C . GLU A 1 90 ? 47.045 13.202 22.422 1.00 26.80 90 GLU A C 1
ATOM 692 O O . GLU A 1 90 ? 47.065 12.031 22.368 1.00 26.62 90 GLU A O 1
ATOM 698 N N . ASN A 1 91 ? 47.530 13.928 21.460 1.00 25.74 91 ASN A N 1
ATOM 699 C CA . ASN A 1 91 ? 48.228 13.268 20.419 1.00 24.96 91 ASN A CA 1
ATOM 700 C C . ASN A 1 91 ? 47.366 12.370 19.605 1.00 23.48 91 ASN A C 1
ATOM 701 O O . ASN A 1 91 ? 47.797 11.332 19.219 1.00 23.27 91 ASN A O 1
ATOM 706 N N . VAL A 1 92 ? 46.149 12.778 19.373 1.00 21.54 92 VAL A N 1
ATOM 707 C CA . VAL A 1 92 ? 45.264 12.085 18.494 1.00 20.19 92 VAL A CA 1
ATOM 708 C C . VAL A 1 92 ? 45.652 12.189 17.023 1.00 19.88 92 VAL A C 1
ATOM 709 O O . VAL A 1 92 ? 45.823 13.261 16.538 1.00 19.62 92 VAL A O 1
ATOM 713 N N . ASP A 1 93 ? 45.814 11.060 16.344 1.00 18.82 93 ASP A N 1
ATOM 714 C CA . ASP A 1 93 ? 46.010 11.072 14.897 1.00 18.36 93 ASP A CA 1
ATOM 715 C C . ASP A 1 93 ? 44.671 11.254 14.180 1.00 17.80 93 ASP A C 1
ATOM 716 O O . ASP A 1 93 ? 44.532 12.111 13.309 1.00 18.19 93 ASP A O 1
ATOM 721 N N . ILE A 1 94 ? 43.681 10.449 14.545 1.00 16.73 94 ILE A N 1
ATOM 722 C CA . ILE A 1 94 ? 42.395 10.504 13.863 1.00 16.41 94 ILE A CA 1
ATOM 723 C C . ILE A 1 94 ? 41.242 10.513 14.871 1.00 16.14 94 ILE A C 1
ATOM 724 O O . ILE A 1 94 ? 41.171 9.652 15.754 1.00 15.86 94 ILE A O 1
ATOM 729 N N . ALA A 1 95 ? 40.356 11.494 14.771 1.00 15.46 95 ALA A N 1
ATOM 730 C CA . ALA A 1 95 ? 39.146 11.476 15.587 1.00 15.43 95 ALA A CA 1
ATOM 731 C C . ALA A 1 95 ? 38.115 10.667 14.829 1.00 15.30 95 ALA A C 1
ATOM 732 O O . ALA A 1 95 ? 37.896 10.924 13.655 1.00 15.40 95 ALA A O 1
ATOM 734 N N . LEU A 1 96 ? 37.494 9.696 15.459 1.00 15.56 96 LEU A N 1
ATOM 735 C CA . LEU A 1 96 ? 36.373 8.974 14.873 1.00 16.27 96 LEU A CA 1
ATOM 736 C C . LEU A 1 96 ? 35.052 9.551 15.317 1.00 17.38 96 LEU A C 1
ATOM 737 O O . LEU A 1 96 ? 34.691 9.432 16.434 1.00 17.84 96 LEU A O 1
ATOM 742 N N . GLU A 1 97 ? 34.374 10.241 14.417 1.00 18.59 97 GLU A N 1
ATOM 743 C CA . GLU A 1 97 ? 33.128 10.944 14.707 1.00 19.41 97 GLU A CA 1
ATOM 744 C C . GLU A 1 97 ? 31.913 10.060 14.698 1.00 20.40 97 GLU A C 1
ATOM 745 O O . GLU A 1 97 ? 31.460 9.729 13.687 1.00 20.76 97 GLU A O 1
ATOM 751 N N . CYS A 1 98 ? 31.398 9.705 15.859 1.00 21.80 98 CYS A N 1
ATOM 752 C CA . CYS A 1 98 ? 30.364 8.702 16.008 1.00 23.22 98 CYS A CA 1
ATOM 753 C C . CYS A 1 98 ? 29.114 9.146 16.795 1.00 24.04 98 CYS A C 1
ATOM 754 O O . CYS A 1 98 ? 28.362 8.351 17.267 1.00 24.13 98 CYS A O 1
ATOM 757 N N . THR A 1 99 ? 28.901 10.440 16.886 1.00 25.34 99 THR A N 1
ATOM 758 C CA . THR A 1 99 ? 27.779 11.004 17.613 1.00 26.78 99 THR A CA 1
ATOM 759 C C . THR A 1 99 ? 26.449 11.000 16.837 1.00 27.93 99 THR A C 1
ATOM 760 O O . THR A 1 99 ? 25.381 10.988 17.442 1.00 28.52 99 THR A O 1
ATOM 764 N N . GLY A 1 100 ? 26.502 11.016 15.506 1.00 28.83 100 GLY A N 1
ATOM 765 C CA . GLY A 1 100 ? 25.286 11.124 14.703 1.00 29.86 100 GLY A CA 1
ATOM 766 C C . GLY A 1 100 ? 24.781 12.557 14.616 1.00 30.70 100 GLY A C 1
ATOM 767 O O . GLY A 1 100 ? 23.801 12.839 13.940 1.00 30.78 100 GLY A O 1
ATOM 768 N N . ILE A 1 101 ? 25.473 13.457 15.303 1.00 31.53 101 ILE A N 1
ATOM 769 C CA . ILE A 1 101 ? 25.104 14.862 15.395 1.00 32.20 101 ILE A CA 1
ATOM 770 C C . ILE A 1 101 ? 26.071 15.756 14.624 1.00 32.15 101 ILE A C 1
ATOM 771 O O . ILE A 1 101 ? 25.785 16.924 14.405 1.00 31.91 101 ILE A O 1
ATOM 776 N N . PHE A 1 102 ? 27.226 15.237 14.217 1.00 32.64 102 PHE A N 1
ATOM 777 C CA . PHE A 1 102 ? 28.243 16.136 13.647 1.00 33.02 102 PHE A CA 1
ATOM 778 C C . PHE A 1 102 ? 28.688 15.725 12.257 1.00 33.47 102 PHE A C 1
ATOM 779 O O . PHE A 1 102 ? 29.850 15.944 11.874 1.00 33.93 102 PHE A O 1
ATOM 787 N N . THR A 1 103 ? 27.746 15.174 11.489 1.00 33.31 103 THR A N 1
ATOM 788 C CA . THR A 1 103 ? 28.086 14.467 10.254 1.00 33.13 103 THR A CA 1
ATOM 789 C C . THR A 1 103 ? 28.606 15.272 9.065 1.00 33.13 103 THR A C 1
ATOM 790 O O . THR A 1 103 ? 29.280 14.691 8.225 1.00 33.34 103 THR A O 1
ATOM 794 N N . SER A 1 104 ? 28.297 16.566 8.958 1.00 32.79 104 SER A N 1
ATOM 795 C CA . SER A 1 104 ? 28.757 17.359 7.799 1.00 32.73 104 SER A CA 1
ATOM 796 C C . SER A 1 104 ? 30.265 17.617 7.851 1.00 32.62 104 SER A C 1
ATOM 797 O O . SER A 1 104 ? 30.847 17.642 8.928 1.00 32.62 104 SER A O 1
ATOM 800 N N . ARG A 1 105 ? 30.902 17.827 6.703 1.00 32.82 105 ARG A N 1
ATOM 801 C CA . ARG A 1 105 ? 32.344 18.026 6.733 1.00 33.06 105 ARG A CA 1
ATOM 802 C C . ARG A 1 105 ? 32.700 19.113 7.720 1.00 33.86 105 ARG A C 1
ATOM 803 O O . ARG A 1 105 ? 33.592 18.930 8.552 1.00 34.34 105 ARG A O 1
ATOM 811 N N . ASP A 1 106 ? 32.005 20.243 7.634 1.00 34.51 106 ASP A N 1
ATOM 812 C CA . ASP A 1 106 ? 32.423 21.417 8.383 1.00 35.14 106 ASP A CA 1
ATOM 813 C C . ASP A 1 106 ? 32.238 21.209 9.877 1.00 34.93 106 ASP A C 1
ATOM 814 O O . ASP A 1 106 ? 32.943 21.831 10.677 1.00 35.20 106 ASP A O 1
ATOM 819 N N . LYS A 1 107 ? 31.286 20.359 10.253 1.00 34.26 107 LYS A N 1
ATOM 820 C CA . LYS A 1 107 ? 31.061 20.037 11.673 1.00 33.95 107 LYS A CA 1
ATOM 821 C C . LYS A 1 107 ? 32.143 19.084 12.167 1.00 33.40 107 LYS A C 1
ATOM 822 O O . LYS A 1 107 ? 32.820 19.344 13.165 1.00 33.17 107 LYS A O 1
ATOM 828 N N . ALA A 1 108 ? 32.286 17.968 11.458 1.00 32.56 108 ALA A N 1
ATOM 829 C CA . ALA A 1 108 ? 33.305 16.980 11.786 1.00 31.73 108 ALA A CA 1
ATOM 830 C C . ALA A 1 108 ? 34.684 17.616 11.920 1.00 30.94 108 ALA A C 1
ATOM 831 O O . ALA A 1 108 ? 35.495 17.174 12.726 1.00 30.58 108 ALA A O 1
ATOM 833 N N . ALA A 1 109 ? 34.936 18.659 11.134 1.00 30.31 109 ALA A N 1
ATOM 834 C CA . ALA A 1 109 ? 36.273 19.251 11.045 1.00 29.80 109 ALA A CA 1
ATOM 835 C C . ALA A 1 109 ? 36.649 20.097 12.245 1.00 29.79 109 ALA A C 1
ATOM 836 O O . ALA A 1 109 ? 37.771 20.600 12.329 1.00 29.49 109 ALA A O 1
ATOM 838 N N . LEU A 1 110 ? 35.719 20.271 13.174 1.00 29.95 110 LEU A N 1
ATOM 839 C CA . LEU A 1 110 ? 36.062 20.986 14.388 1.00 30.34 110 LEU A CA 1
ATOM 840 C C . LEU A 1 110 ? 37.161 20.201 15.121 1.00 30.42 110 LEU A C 1
ATOM 841 O O . LEU A 1 110 ? 38.064 20.795 15.730 1.00 30.84 110 LEU A O 1
ATOM 846 N N . HIS A 1 111 ? 37.127 18.875 14.974 1.00 30.04 111 HIS A N 1
ATOM 847 C CA . HIS A 1 111 ? 38.158 17.988 15.539 1.00 29.73 111 HIS A CA 1
ATOM 848 C C . HIS A 1 111 ? 39.555 18.350 15.047 1.00 29.91 111 HIS A C 1
ATOM 849 O O . HIS A 1 111 ? 40.546 18.113 15.745 1.00 30.13 111 HIS A O 1
ATOM 856 N N . LEU A 1 112 ? 39.642 18.881 13.832 1.00 29.98 112 LEU A N 1
ATOM 857 C CA . LEU A 1 112 ? 40.929 19.322 13.309 1.00 30.14 112 LEU A CA 1
ATOM 858 C C . LEU A 1 112 ? 41.424 20.549 14.079 1.00 30.60 112 LEU A C 1
ATOM 859 O O . LEU A 1 112 ? 42.633 20.758 14.215 1.00 30.96 112 LEU A O 1
ATOM 864 N N . GLU A 1 113 ? 40.484 21.355 14.575 1.00 30.72 113 GLU A N 1
ATOM 865 C CA . GLU A 1 113 ? 40.817 22.578 15.301 1.00 30.55 113 GLU A CA 1
ATOM 866 C C . GLU A 1 113 ? 41.227 22.150 16.685 1.00 29.45 113 GLU A C 1
ATOM 867 O O . GLU A 1 113 ? 42.140 22.726 17.286 1.00 28.93 113 GLU A O 1
ATOM 873 N N . ALA A 1 114 ? 40.520 21.137 17.176 1.00 28.06 114 ALA A N 1
ATOM 874 C CA . ALA A 1 114 ? 40.728 20.604 18.513 1.00 27.47 114 ALA A CA 1
ATOM 875 C C . ALA A 1 114 ? 42.086 19.922 18.645 1.00 27.28 114 ALA A C 1
ATOM 876 O O . ALA A 1 114 ? 42.465 19.509 19.739 1.00 27.24 114 ALA A O 1
ATOM 878 N N . GLY A 1 115 ? 42.810 19.798 17.534 1.00 26.93 115 GLY A N 1
ATOM 879 C CA . GLY A 1 115 ? 44.168 19.256 17.569 1.00 26.84 115 GLY A CA 1
ATOM 880 C C . GLY A 1 115 ? 44.443 17.960 16.805 1.00 26.58 115 GLY A C 1
ATOM 881 O O . GLY A 1 115 ? 45.599 17.603 16.579 1.00 27.27 115 GLY A O 1
ATOM 882 N N . ALA A 1 116 ? 43.398 17.246 16.408 1.00 25.78 116 ALA A N 1
ATOM 883 C CA . ALA A 1 116 ? 43.567 15.993 15.681 1.00 24.71 116 ALA A CA 1
ATOM 884 C C . ALA A 1 116 ? 43.971 16.261 14.227 1.00 24.21 116 ALA A C 1
ATOM 885 O O . ALA A 1 116 ? 43.715 17.343 13.709 1.00 24.47 116 ALA A O 1
ATOM 887 N N . LYS A 1 117 ? 44.574 15.272 13.567 1.00 23.36 117 LYS A N 1
ATOM 888 C CA . LYS A 1 117 ? 45.123 15.449 12.219 1.00 22.61 117 LYS A CA 1
ATOM 889 C C . LYS A 1 117 ? 44.225 14.921 11.112 1.00 21.95 117 LYS A C 1
ATOM 890 O O . LYS A 1 117 ? 44.409 15.256 9.935 1.00 21.55 117 LYS A O 1
ATOM 896 N N . ARG A 1 118 ? 43.306 14.032 11.461 1.00 20.69 118 ARG A N 1
ATOM 897 C CA . ARG A 1 118 ? 42.381 13.526 10.470 1.00 20.22 118 ARG A CA 1
ATOM 898 C C . ARG A 1 118 ? 41.066 13.250 11.183 1.00 19.57 118 ARG A C 1
ATOM 899 O O . ARG A 1 118 ? 41.054 13.056 12.391 1.00 20.04 118 ARG A O 1
ATOM 907 N N . VAL A 1 119 ? 39.973 13.220 10.436 1.00 18.78 119 VAL A N 1
ATOM 908 C CA . VAL A 1 119 ? 38.676 12.865 10.978 1.00 18.07 119 VAL A CA 1
ATOM 909 C C . VAL A 1 119 ? 37.950 11.836 10.099 1.00 17.88 119 VAL A C 1
ATOM 910 O O . VAL A 1 119 ? 37.965 11.954 8.868 1.00 17.32 119 VAL A O 1
ATOM 914 N N . ILE A 1 120 ? 37.329 10.838 10.738 1.00 16.97 120 ILE A N 1
ATOM 915 C CA . ILE A 1 120 ? 36.465 9.879 10.048 1.00 16.65 120 ILE A CA 1
ATOM 916 C C . ILE A 1 120 ? 35.055 9.870 10.655 1.00 17.07 120 ILE A C 1
ATOM 917 O O . ILE A 1 120 ? 34.872 9.586 11.848 1.00 17.19 120 ILE A O 1
ATOM 922 N N . VAL A 1 121 ? 34.063 10.205 9.837 1.00 17.24 121 VAL A N 1
ATOM 923 C CA . VAL A 1 121 ? 32.678 10.185 10.287 1.00 17.80 121 VAL A CA 1
ATOM 924 C C . VAL A 1 121 ? 32.078 8.794 10.060 1.00 18.28 121 VAL A C 1
ATOM 925 O O . VAL A 1 121 ? 32.318 8.177 9.026 1.00 18.38 121 VAL A O 1
ATOM 929 N N . SER A 1 122 ? 31.312 8.305 11.034 1.00 18.68 122 SER A N 1
ATOM 930 C CA . SER A 1 122 ? 30.828 6.919 11.022 1.00 18.97 122 SER A CA 1
ATOM 931 C C . SER A 1 122 ? 29.479 6.792 10.344 1.00 19.11 122 SER A C 1
ATOM 932 O O . SER A 1 122 ? 28.671 5.951 10.714 1.00 18.69 122 SER A O 1
ATOM 935 N N . ALA A 1 123 ? 29.270 7.626 9.331 1.00 19.61 123 ALA A N 1
ATOM 936 C CA . ALA A 1 123 ? 28.070 7.610 8.511 1.00 20.48 123 ALA A CA 1
ATOM 937 C C . ALA A 1 123 ? 28.342 8.413 7.240 1.00 21.17 123 ALA A C 1
ATOM 938 O O . ALA A 1 123 ? 29.463 8.881 7.032 1.00 21.84 123 ALA A O 1
ATOM 940 N N . PRO A 1 124 ? 27.325 8.576 6.380 1.00 21.61 124 PRO A N 1
ATOM 941 C CA . PRO A 1 124 ? 27.471 9.512 5.274 1.00 22.17 124 PRO A CA 1
ATOM 942 C C . PRO A 1 124 ? 27.809 10.880 5.834 1.00 22.99 124 PRO A C 1
ATOM 943 O O . PRO A 1 124 ? 27.337 11.244 6.911 1.00 22.57 124 PRO A O 1
ATOM 947 N N . ALA A 1 125 ? 28.650 11.615 5.157 1.00 24.10 125 ALA A N 1
ATOM 948 C CA . ALA A 1 125 ? 29.022 12.914 5.616 1.00 25.64 125 ALA A CA 1
ATOM 949 C C . ALA A 1 125 ? 29.087 13.918 4.487 1.00 26.80 125 ALA A C 1
ATOM 950 O O . ALA A 1 125 ? 29.853 13.809 3.571 1.00 27.15 125 ALA A O 1
ATOM 952 N N . ASP A 1 126 ? 28.237 14.901 4.583 1.00 28.25 126 ASP A N 1
ATOM 953 C CA . ASP A 1 126 ? 28.056 15.883 3.543 1.00 29.39 126 ASP A CA 1
ATOM 954 C C . ASP A 1 126 ? 29.259 16.722 3.200 1.00 28.66 126 ASP A C 1
ATOM 955 O O . ASP A 1 126 ? 29.721 17.472 3.968 1.00 29.04 126 ASP A O 1
ATOM 960 N N . GLY A 1 127 ? 29.771 16.578 2.013 1.00 27.96 127 GLY A N 1
ATOM 961 C CA . GLY A 1 127 ? 30.927 17.338 1.656 1.00 26.68 127 GLY A CA 1
ATOM 962 C C . GLY A 1 127 ? 32.229 16.775 2.122 1.00 26.08 127 GLY A C 1
ATOM 963 O O . GLY A 1 127 ? 33.185 17.458 2.177 1.00 25.87 127 GLY A O 1
ATOM 964 N N . ALA A 1 128 ? 32.247 15.494 2.409 1.00 25.46 128 ALA A N 1
ATOM 965 C CA . ALA A 1 128 ? 33.472 14.770 2.766 1.00 24.93 128 ALA A CA 1
ATOM 966 C C . ALA A 1 128 ? 34.558 14.847 1.689 1.00 24.64 128 ALA A C 1
ATOM 967 O O . ALA A 1 128 ? 34.269 14.792 0.500 1.00 25.15 128 ALA A O 1
ATOM 969 N N . ASP A 1 129 ? 35.815 14.945 2.100 1.00 23.81 129 ASP A N 1
ATOM 970 C CA . ASP A 1 129 ? 36.892 14.958 1.120 1.00 22.70 129 ASP A CA 1
ATOM 971 C C . ASP A 1 129 ? 36.853 13.692 0.271 1.00 22.17 129 ASP A C 1
ATOM 972 O O . ASP A 1 129 ? 37.274 13.714 -0.891 1.00 22.08 129 ASP A O 1
ATOM 977 N N . LEU A 1 130 ? 36.371 12.593 0.861 1.00 20.80 130 LEU A N 1
ATOM 978 C CA . LEU A 1 130 ? 36.186 11.340 0.139 1.00 19.67 130 LEU A CA 1
ATOM 979 C C . LEU A 1 130 ? 35.263 10.446 0.949 1.00 19.56 130 LEU A C 1
ATOM 980 O O . LEU A 1 130 ? 35.214 10.566 2.164 1.00 19.37 130 LEU A O 1
ATOM 985 N N . THR A 1 131 ? 34.551 9.538 0.284 1.00 19.41 131 THR A N 1
ATOM 986 C CA . THR A 1 131 ? 33.690 8.588 0.986 1.00 19.24 131 THR A CA 1
ATOM 987 C C . THR A 1 131 ? 34.217 7.195 0.722 1.00 18.98 131 THR A C 1
ATOM 988 O O . THR A 1 131 ? 34.378 6.817 -0.429 1.00 19.83 131 THR A O 1
ATOM 992 N N . VAL A 1 132 ? 34.504 6.441 1.781 1.00 18.23 132 VAL A N 1
ATOM 993 C CA . VAL A 1 132 ? 35.211 5.171 1.624 1.00 17.33 132 VAL A CA 1
ATOM 994 C C . VAL A 1 132 ? 34.409 3.908 1.942 1.00 17.25 132 VAL A C 1
ATOM 995 O O . VAL A 1 132 ? 33.818 3.777 3.014 1.00 16.58 132 VAL A O 1
ATOM 999 N N . VAL A 1 133 ? 34.413 2.976 0.989 1.00 17.28 133 VAL A N 1
ATOM 1000 C CA . VAL A 1 133 ? 34.151 1.581 1.282 1.00 17.26 133 VAL A CA 1
ATOM 1001 C C . VAL A 1 133 ? 35.511 0.855 1.280 1.00 18.37 133 VAL A C 1
ATOM 1002 O O . VAL A 1 133 ? 36.141 0.689 0.224 1.00 18.48 133 VAL A O 1
ATOM 1006 N N . TYR A 1 134 ? 35.989 0.452 2.455 1.00 18.72 134 TYR A N 1
ATOM 1007 C CA . TYR A 1 134 ? 37.280 -0.214 2.531 1.00 19.47 134 TYR A CA 1
ATOM 1008 C C . TYR A 1 134 ? 37.234 -1.518 1.733 1.00 20.17 134 TYR A C 1
ATOM 1009 O O . TYR A 1 134 ? 36.248 -2.257 1.798 1.00 20.89 134 TYR A O 1
ATOM 1018 N N . GLY A 1 135 ? 38.283 -1.791 0.956 1.00 20.61 135 GLY A N 1
ATOM 1019 C CA . GLY A 1 135 ? 38.280 -2.932 0.044 1.00 20.20 135 GLY A CA 1
ATOM 1020 C C . GLY A 1 135 ? 37.861 -2.545 -1.367 1.00 20.57 135 GLY A C 1
ATOM 1021 O O . GLY A 1 135 ? 38.215 -3.215 -2.344 1.00 21.18 135 GLY A O 1
ATOM 1022 N N . VAL A 1 136 ? 37.115 -1.462 -1.503 1.00 20.07 136 VAL A N 1
ATOM 1023 C CA . VAL A 1 136 ? 36.658 -1.098 -2.830 1.00 20.02 136 VAL A CA 1
ATOM 1024 C C . VAL A 1 136 ? 37.356 0.110 -3.428 1.00 20.55 136 VAL A C 1
ATOM 1025 O O . VAL A 1 136 ? 37.921 0.006 -4.511 1.00 20.99 136 VAL A O 1
ATOM 1029 N N . ASN A 1 137 ? 37.317 1.252 -2.741 1.00 20.88 137 ASN A N 1
ATOM 1030 C CA . ASN A 1 137 ? 37.946 2.493 -3.243 1.00 21.29 137 ASN A CA 1
ATOM 1031 C C . ASN A 1 137 ? 38.908 2.978 -2.176 1.00 21.99 137 ASN A C 1
ATOM 1032 O O . ASN A 1 137 ? 39.316 4.142 -2.093 1.00 21.37 137 ASN A O 1
ATOM 1037 N N . ASN A 1 138 ? 39.313 2.047 -1.383 1.00 23.27 138 ASN A N 1
ATOM 1038 C CA . ASN A 1 138 ? 40.327 2.212 -0.379 1.00 24.66 138 ASN A CA 1
ATOM 1039 C C . ASN A 1 138 ? 41.597 2.924 -0.877 1.00 25.02 138 ASN A C 1
ATOM 1040 O O . ASN A 1 138 ? 42.100 3.819 -0.304 1.00 24.88 138 ASN A O 1
ATOM 1045 N N . ASP A 1 139 ? 42.018 2.516 -2.042 1.00 26.00 139 ASP A N 1
ATOM 1046 C CA . ASP A 1 139 ? 43.097 3.125 -2.734 1.00 27.00 139 ASP A CA 1
ATOM 1047 C C . ASP A 1 139 ? 43.008 4.526 -3.281 1.00 26.60 139 ASP A C 1
ATOM 1048 O O . ASP A 1 139 ? 43.928 5.007 -3.797 1.00 27.02 139 ASP A O 1
ATOM 1053 N N . LYS A 1 140 ? 41.914 5.205 -3.123 1.00 26.37 140 LYS A N 1
ATOM 1054 C CA . LYS A 1 140 ? 41.829 6.506 -3.686 1.00 26.39 140 LYS A CA 1
ATOM 1055 C C . LYS A 1 140 ? 42.052 7.615 -2.678 1.00 26.44 140 LYS A C 1
ATOM 1056 O O . LYS A 1 140 ? 41.877 8.780 -2.947 1.00 25.71 140 LYS A O 1
ATOM 1062 N N . LEU A 1 141 ? 42.419 7.180 -1.491 1.00 26.19 141 LEU A N 1
ATOM 1063 C CA . LEU A 1 141 ? 42.857 8.019 -0.419 1.00 25.70 141 LEU A CA 1
ATOM 1064 C C . LEU A 1 141 ? 44.247 8.571 -0.614 1.00 25.76 141 LEU A C 1
ATOM 1065 O O . LEU A 1 141 ? 45.126 7.912 -1.045 1.00 24.98 141 LEU A O 1
ATOM 1070 N N . THR A 1 142 ? 44.374 9.823 -0.255 1.00 26.26 142 THR A N 1
ATOM 1071 C CA . THR A 1 142 ? 45.562 10.592 -0.401 1.00 26.83 142 THR A CA 1
ATOM 1072 C C . THR A 1 142 ? 45.959 11.245 0.888 1.00 26.80 142 THR A C 1
ATOM 1073 O O . THR A 1 142 ? 45.251 11.201 1.839 1.00 26.59 142 THR A O 1
ATOM 1077 N N . LYS A 1 143 ? 47.124 11.847 0.864 1.00 27.12 143 LYS A N 1
ATOM 1078 C CA . LYS A 1 143 ? 47.627 12.737 1.872 1.00 27.71 143 LYS A CA 1
ATOM 1079 C C . LYS A 1 143 ? 46.752 13.943 2.091 1.00 27.29 143 LYS A C 1
ATOM 1080 O O . LYS A 1 143 ? 46.793 14.536 3.113 1.00 28.00 143 LYS A O 1
ATOM 1082 N N . ASP A 1 144 ? 45.976 14.301 1.102 1.00 26.85 144 ASP A N 1
ATOM 1083 C CA . ASP A 1 144 ? 45.238 15.519 1.092 1.00 26.28 144 ASP A CA 1
ATOM 1084 C C . ASP A 1 144 ? 43.891 15.337 1.647 1.00 25.26 144 ASP A C 1
ATOM 1085 O O . ASP A 1 144 ? 43.246 16.278 1.936 1.00 25.10 144 ASP A O 1
ATOM 1090 N N . HIS A 1 145 ? 43.480 14.107 1.828 1.00 24.19 145 HIS A N 1
ATOM 1091 C CA . HIS A 1 145 ? 42.173 13.844 2.417 1.00 23.30 145 HIS A CA 1
ATOM 1092 C C . HIS A 1 145 ? 42.231 14.020 3.935 1.00 22.97 145 HIS A C 1
ATOM 1093 O O . HIS A 1 145 ? 42.944 13.281 4.609 1.00 23.19 145 HIS A O 1
ATOM 1100 N N . LEU A 1 146 ? 41.506 15.017 4.460 1.00 22.35 146 LEU A N 1
ATOM 1101 C CA . LEU A 1 146 ? 41.546 15.337 5.894 1.00 21.41 146 LEU A CA 1
ATOM 1102 C C . LEU A 1 146 ? 40.258 15.016 6.673 1.00 20.73 146 LEU A C 1
ATOM 1103 O O . LEU A 1 146 ? 40.317 14.740 7.863 1.00 21.05 146 LEU A O 1
ATOM 1108 N N . VAL A 1 147 ? 39.096 15.070 6.033 1.00 20.14 147 VAL A N 1
ATOM 1109 C CA . VAL A 1 147 ? 37.853 14.657 6.696 1.00 19.44 147 VAL A CA 1
ATOM 1110 C C . VAL A 1 147 ? 37.098 13.708 5.779 1.00 19.16 147 VAL A C 1
ATOM 1111 O O . VAL A 1 147 ? 36.697 14.091 4.676 1.00 19.20 147 VAL A O 1
ATOM 1115 N N . ILE A 1 148 ? 36.909 12.468 6.219 1.00 18.64 148 ILE A N 1
ATOM 1116 C CA . ILE A 1 148 ? 36.269 11.478 5.355 1.00 18.13 148 ILE A CA 1
ATOM 1117 C C . ILE A 1 148 ? 35.088 10.764 5.964 1.00 17.41 148 ILE A C 1
ATOM 1118 O O . ILE A 1 148 ? 34.901 10.749 7.166 1.00 17.17 148 ILE A O 1
ATOM 1123 N N . SER A 1 149 ? 34.286 10.173 5.097 1.00 16.82 149 SER A N 1
ATOM 1124 C CA . SER A 1 149 ? 33.159 9.386 5.536 1.00 16.59 149 SER A CA 1
ATOM 1125 C C . SER A 1 149 ? 33.437 7.923 5.277 1.00 16.08 149 SER A C 1
ATOM 1126 O O . SER A 1 149 ? 33.875 7.560 4.175 1.00 16.60 149 SER A O 1
ATOM 1129 N N . ASN A 1 150 ? 33.172 7.093 6.284 1.00 15.30 150 ASN A N 1
ATOM 1130 C CA . ASN A 1 150 ? 33.235 5.637 6.133 1.00 15.13 150 ASN A CA 1
ATOM 1131 C C . ASN A 1 150 ? 31.924 5.068 5.568 1.00 14.55 150 ASN A C 1
ATOM 1132 O O . ASN A 1 150 ? 31.681 3.875 5.620 1.00 13.82 150 ASN A O 1
ATOM 1137 N N . ALA A 1 151 ? 31.078 5.947 5.037 1.00 14.95 151 ALA A N 1
ATOM 1138 C CA . ALA A 1 151 ? 29.833 5.536 4.387 1.00 14.49 151 ALA A CA 1
ATOM 1139 C C . ALA A 1 151 ? 28.910 4.870 5.385 1.00 14.29 151 ALA A C 1
ATOM 1140 O O . ALA A 1 151 ? 28.920 5.206 6.557 1.00 13.93 151 ALA A O 1
ATOM 1142 N N . SER A 1 152 ? 28.116 3.912 4.915 1.00 14.45 152 SER A N 1
ATOM 1143 C CA . SER A 1 152 ? 27.109 3.287 5.771 1.00 14.02 152 SER A CA 1
ATOM 1144 C C . SER A 1 152 ? 27.145 1.749 5.717 1.00 13.63 152 SER A C 1
ATOM 1145 O O . SER A 1 152 ? 27.698 1.139 4.775 1.00 12.88 152 SER A O 1
ATOM 1148 N N . CYS A 1 153 ? 26.546 1.121 6.724 1.00 13.06 153 CYS A N 1
ATOM 1149 C CA . CYS A 1 153 ? 26.468 -0.341 6.759 1.00 13.11 153 CYS A CA 1
ATOM 1150 C C . CYS A 1 153 ? 25.946 -0.945 5.423 1.00 13.28 153 CYS A C 1
ATOM 1151 O O . CYS A 1 153 ? 26.612 -1.790 4.798 1.00 13.60 153 CYS A O 1
ATOM 1154 N N . THR A 1 154 ? 24.779 -0.481 4.974 1.00 13.13 154 THR A N 1
ATOM 1155 C CA . THR A 1 154 ? 24.190 -0.940 3.728 1.00 12.62 154 THR A CA 1
ATOM 1156 C C . THR A 1 154 ? 25.117 -0.731 2.523 1.00 12.80 154 THR A C 1
ATOM 1157 O O . THR A 1 154 ? 25.221 -1.617 1.665 1.00 12.49 154 THR A O 1
ATOM 1161 N N . THR A 1 155 ? 25.769 0.437 2.451 1.00 12.88 155 THR A N 1
ATOM 1162 C CA . THR A 1 155 ? 26.643 0.736 1.325 1.00 12.24 155 THR A CA 1
ATOM 1163 C C . THR A 1 155 ? 27.867 -0.165 1.347 1.00 12.60 155 THR A C 1
ATOM 1164 O O . THR A 1 155 ? 28.309 -0.613 0.296 1.00 12.36 155 THR A O 1
ATOM 1168 N N . ASN A 1 156 ? 28.421 -0.435 2.530 1.00 12.68 156 ASN A N 1
ATOM 1169 C CA . ASN A 1 156 ? 29.557 -1.345 2.591 1.00 13.08 156 ASN A CA 1
ATOM 1170 C C . ASN A 1 156 ? 29.123 -2.768 2.258 1.00 13.70 156 ASN A C 1
ATOM 1171 O O . ASN A 1 156 ? 29.960 -3.623 1.939 1.00 13.88 156 ASN A O 1
ATOM 1176 N N . CYS A 1 157 ? 27.830 -3.053 2.358 1.00 13.73 157 CYS A N 1
ATOM 1177 C CA . CYS A 1 157 ? 27.369 -4.398 2.016 1.00 14.11 157 CYS A CA 1
ATOM 1178 C C . CYS A 1 157 ? 27.174 -4.530 0.513 1.00 14.40 157 CYS A C 1
ATOM 1179 O O . CYS A 1 157 ? 27.481 -5.582 -0.101 1.00 14.60 157 CYS A O 1
ATOM 1182 N N . LEU A 1 158 ? 26.662 -3.462 -0.088 1.00 14.24 158 LEU A N 1
ATOM 1183 C CA . LEU A 1 158 ? 26.253 -3.518 -1.481 1.00 14.16 158 LEU A CA 1
ATOM 1184 C C . LEU A 1 158 ? 27.410 -3.318 -2.456 1.00 13.95 158 LEU A C 1
ATOM 1185 O O . LEU A 1 158 ? 27.516 -4.054 -3.435 1.00 13.83 158 LEU A O 1
ATOM 1190 N N . ALA A 1 159 ? 28.272 -2.338 -2.184 1.00 13.71 159 ALA A N 1
ATOM 1191 C CA . ALA A 1 159 ? 29.296 -1.926 -3.147 1.00 14.18 159 ALA A CA 1
ATOM 1192 C C . ALA A 1 159 ? 30.231 -3.062 -3.589 1.00 14.22 159 ALA A C 1
ATOM 1193 O O . ALA A 1 159 ? 30.555 -3.184 -4.763 1.00 13.83 159 ALA A O 1
ATOM 1195 N N . PRO A 1 160 ? 30.682 -3.887 -2.642 1.00 14.79 160 PRO A N 1
ATOM 1196 C CA . PRO A 1 160 ? 31.577 -5.019 -2.982 1.00 15.28 160 PRO A CA 1
ATOM 1197 C C . PRO A 1 160 ? 30.898 -6.047 -3.907 1.00 15.70 160 PRO A C 1
ATOM 1198 O O . PRO A 1 160 ? 31.512 -6.504 -4.867 1.00 15.54 160 PRO A O 1
ATOM 1202 N N . VAL A 1 161 ? 29.635 -6.385 -3.636 1.00 16.03 161 VAL A N 1
ATOM 1203 C CA . VAL A 1 161 ? 28.878 -7.256 -4.547 1.00 15.95 161 VAL A CA 1
ATOM 1204 C C . VAL A 1 161 ? 28.724 -6.585 -5.906 1.00 16.11 161 VAL A C 1
ATOM 1205 O O . VAL A 1 161 ? 29.050 -7.158 -6.922 1.00 16.32 161 VAL A O 1
ATOM 1209 N N . ALA A 1 162 ? 28.274 -5.363 -5.948 1.00 16.95 162 ALA A N 1
ATOM 1210 C CA . ALA A 1 162 ? 28.145 -4.637 -7.174 1.00 17.71 162 ALA A CA 1
ATOM 1211 C C . ALA A 1 162 ? 29.396 -4.545 -7.999 1.00 18.41 162 ALA A C 1
ATOM 1212 O O . ALA A 1 162 ? 29.352 -4.653 -9.183 1.00 18.92 162 ALA A O 1
ATOM 1214 N N . GLN A 1 163 ? 30.518 -4.383 -7.351 1.00 18.62 163 GLN A N 1
ATOM 1215 C CA . GLN A 1 163 ? 31.752 -4.316 -8.036 1.00 19.29 163 GLN A CA 1
ATOM 1216 C C . GLN A 1 163 ? 32.223 -5.587 -8.732 1.00 19.28 163 GLN A C 1
ATOM 1217 O O . GLN A 1 163 ? 32.579 -5.563 -9.841 1.00 19.67 163 GLN A O 1
ATOM 1223 N N . VAL A 1 164 ? 32.156 -6.692 -8.060 1.00 19.18 164 VAL A N 1
ATOM 1224 C CA . VAL A 1 164 ? 32.489 -7.954 -8.609 1.00 19.13 164 VAL A CA 1
ATOM 1225 C C . VAL A 1 164 ? 31.618 -8.374 -9.776 1.00 19.77 164 VAL A C 1
ATOM 1226 O O . VAL A 1 164 ? 32.082 -8.889 -10.747 1.00 19.60 164 VAL A O 1
ATOM 1230 N N . LEU A 1 165 ? 30.336 -8.115 -9.653 1.00 19.93 165 LEU A N 1
ATOM 1231 C CA . LEU A 1 165 ? 29.393 -8.558 -10.611 1.00 20.06 165 LEU A CA 1
ATOM 1232 C C . LEU A 1 165 ? 29.407 -7.659 -11.783 1.00 20.39 165 LEU A C 1
ATOM 1233 O O . LEU A 1 165 ? 29.303 -8.091 -12.891 1.00 20.39 165 LEU A O 1
ATOM 1238 N N . ASN A 1 166 ? 29.588 -6.396 -11.515 1.00 20.94 166 ASN A N 1
ATOM 1239 C CA . ASN A 1 166 ? 29.705 -5.462 -12.603 1.00 21.68 166 ASN A CA 1
ATOM 1240 C C . ASN A 1 166 ? 30.973 -5.715 -13.415 1.00 22.43 166 ASN A C 1
ATOM 1241 O O . ASN A 1 166 ? 30.967 -5.579 -14.638 1.00 22.57 166 ASN A O 1
ATOM 1246 N N . ASP A 1 167 ? 32.058 -6.099 -12.745 1.00 22.92 167 ASP A N 1
ATOM 1247 C CA . ASP A 1 167 ? 33.318 -6.338 -13.451 1.00 23.04 167 ASP A CA 1
ATOM 1248 C C . ASP A 1 167 ? 33.222 -7.582 -14.303 1.00 23.27 167 ASP A C 1
ATOM 1249 O O . ASP A 1 167 ? 33.901 -7.705 -15.308 1.00 23.51 167 ASP A O 1
ATOM 1254 N N . THR A 1 168 ? 32.394 -8.510 -13.911 1.00 23.57 168 THR A N 1
ATOM 1255 C CA . THR A 1 168 ? 32.389 -9.827 -14.444 1.00 23.72 168 THR A CA 1
ATOM 1256 C C . THR A 1 168 ? 31.342 -10.089 -15.490 1.00 23.81 168 THR A C 1
ATOM 1257 O O . THR A 1 168 ? 31.550 -10.854 -16.359 1.00 24.18 168 THR A O 1
ATOM 1261 N N . ILE A 1 169 ? 30.213 -9.430 -15.362 1.00 23.54 169 ILE A N 1
ATOM 1262 C CA . ILE A 1 169 ? 29.051 -9.680 -16.135 1.00 23.25 169 ILE A CA 1
ATOM 1263 C C . ILE A 1 169 ? 28.442 -8.373 -16.555 1.00 22.81 169 ILE A C 1
ATOM 1264 O O . ILE A 1 169 ? 27.823 -8.298 -17.558 1.00 22.55 169 ILE A O 1
ATOM 1269 N N . GLY A 1 170 ? 28.634 -7.351 -15.752 1.00 22.31 170 GLY A N 1
ATOM 1270 C CA . GLY A 1 170 ? 28.122 -6.028 -15.975 1.00 21.82 170 GLY A CA 1
ATOM 1271 C C . GLY A 1 170 ? 26.750 -5.672 -15.493 1.00 21.83 170 GLY A C 1
ATOM 1272 O O . GLY A 1 170 ? 25.839 -6.407 -15.654 1.00 21.71 170 GLY A O 1
ATOM 1273 N N . ILE A 1 171 ? 26.608 -4.502 -14.911 1.00 21.67 171 ILE A N 1
ATOM 1274 C CA . ILE A 1 171 ? 25.336 -4.031 -14.377 1.00 21.19 171 ILE A CA 1
ATOM 1275 C C . ILE A 1 171 ? 24.723 -2.886 -15.151 1.00 21.42 171 ILE A C 1
ATOM 1276 O O . ILE A 1 171 ? 25.207 -1.835 -15.140 1.00 21.68 171 ILE A O 1
ATOM 1281 N N . GLU A 1 172 ? 23.637 -3.135 -15.836 1.00 22.02 172 GLU A N 1
ATOM 1282 C CA . GLU A 1 172 ? 22.895 -2.104 -16.536 1.00 22.87 172 GLU A CA 1
ATOM 1283 C C . GLU A 1 172 ? 22.014 -1.238 -15.658 1.00 22.35 172 GLU A C 1
ATOM 1284 O O . GLU A 1 172 ? 22.035 -0.074 -15.804 1.00 22.11 172 GLU A O 1
ATOM 1290 N N . LYS A 1 173 ? 21.228 -1.862 -14.791 1.00 22.05 173 LYS A N 1
ATOM 1291 C CA . LYS A 1 173 ? 20.199 -1.255 -13.945 1.00 22.08 173 LYS A CA 1
ATOM 1292 C C . LYS A 1 173 ? 19.860 -2.178 -12.795 1.00 21.33 173 LYS A C 1
ATOM 1293 O O . LYS A 1 173 ? 19.729 -3.318 -12.986 1.00 21.48 173 LYS A O 1
ATOM 1299 N N . GLY A 1 174 ? 19.682 -1.661 -11.605 1.00 20.55 174 GLY A N 1
ATOM 1300 C CA . GLY A 1 174 ? 19.242 -2.461 -10.490 1.00 19.63 174 GLY A CA 1
ATOM 1301 C C . GLY A 1 174 ? 18.409 -1.798 -9.406 1.00 19.01 174 GLY A C 1
ATOM 1302 O O . GLY A 1 174 ? 18.373 -0.626 -9.296 1.00 18.82 174 GLY A O 1
ATOM 1303 N N . PHE A 1 175 ? 17.743 -2.597 -8.602 1.00 18.40 175 PHE A N 1
ATOM 1304 C CA . PHE A 1 175 ? 16.982 -2.063 -7.471 1.00 17.93 175 PHE A CA 1
ATOM 1305 C C . PHE A 1 175 ? 17.277 -2.864 -6.220 1.00 17.14 175 PHE A C 1
ATOM 1306 O O . PHE A 1 175 ? 17.195 -4.087 -6.225 1.00 17.37 175 PHE A O 1
ATOM 1314 N N . MET A 1 176 ? 17.651 -2.159 -5.160 1.00 16.38 176 MET A N 1
ATOM 1315 C CA . MET A 1 176 ? 17.992 -2.778 -3.896 1.00 15.55 176 MET A CA 1
ATOM 1316 C C . MET A 1 176 ? 16.871 -2.545 -2.876 1.00 14.83 176 MET A C 1
ATOM 1317 O O . MET A 1 176 ? 16.403 -1.431 -2.742 1.00 14.78 176 MET A O 1
ATOM 1322 N N . THR A 1 177 ? 16.439 -3.595 -2.179 1.00 13.17 177 THR A N 1
ATOM 1323 C CA . THR A 1 177 ? 15.637 -3.427 -0.980 1.00 12.22 177 THR A CA 1
ATOM 1324 C C . THR A 1 177 ? 16.480 -3.980 0.158 1.00 11.63 177 THR A C 1
ATOM 1325 O O . THR A 1 177 ? 16.894 -5.132 0.113 1.00 11.74 177 THR A O 1
ATOM 1329 N N . THR A 1 178 ? 16.753 -3.201 1.180 1.00 10.54 178 THR A N 1
ATOM 1330 C CA . THR A 1 178 ? 17.451 -3.794 2.299 1.00 10.11 178 THR A CA 1
ATOM 1331 C C . THR A 1 178 ? 16.501 -4.011 3.455 1.00 10.10 178 THR A C 1
ATOM 1332 O O . THR A 1 178 ? 15.840 -3.059 3.916 1.00 9.86 178 THR A O 1
ATOM 1336 N N . ILE A 1 179 ? 16.413 -5.265 3.889 1.00 9.78 179 ILE A N 1
ATOM 1337 C CA . ILE A 1 179 ? 15.572 -5.630 5.009 1.00 10.49 179 ILE A CA 1
ATOM 1338 C C . ILE A 1 179 ? 16.450 -5.511 6.212 1.00 10.86 179 ILE A C 1
ATOM 1339 O O . ILE A 1 179 ? 17.407 -6.274 6.371 1.00 9.84 179 ILE A O 1
ATOM 1344 N N . HIS A 1 180 ? 16.128 -4.536 7.051 1.00 12.07 180 HIS A N 1
ATOM 1345 C CA . HIS A 1 180 ? 17.074 -4.081 8.044 1.00 13.52 180 HIS A CA 1
ATOM 1346 C C . HIS A 1 180 ? 16.536 -4.343 9.436 1.00 13.74 180 HIS A C 1
ATOM 1347 O O . HIS A 1 180 ? 15.334 -4.295 9.661 1.00 13.56 180 HIS A O 1
ATOM 1354 N N . SER A 1 181 ? 17.451 -4.604 10.360 1.00 14.27 181 SER A N 1
ATOM 1355 C CA . SER A 1 181 ? 17.141 -4.683 11.781 1.00 14.82 181 SER A CA 1
ATOM 1356 C C . SER A 1 181 ? 16.786 -3.325 12.308 1.00 14.55 181 SER A C 1
ATOM 1357 O O . SER A 1 181 ? 17.297 -2.331 11.816 1.00 14.46 181 SER A O 1
ATOM 1360 N N . TYR A 1 182 ? 15.942 -3.279 13.337 1.00 14.58 182 TYR A N 1
ATOM 1361 C CA . TYR A 1 182 ? 15.607 -2.002 13.940 1.00 14.51 182 TYR A CA 1
ATOM 1362 C C . TYR A 1 182 ? 16.811 -1.427 14.656 1.00 14.80 182 TYR A C 1
ATOM 1363 O O . TYR A 1 182 ? 17.755 -2.127 14.998 1.00 14.68 182 TYR A O 1
ATOM 1372 N N . THR A 1 183 ? 16.796 -0.129 14.857 1.00 15.28 183 THR A N 1
ATOM 1373 C CA . THR A 1 183 ? 18.015 0.518 15.237 1.00 15.71 183 THR A CA 1
ATOM 1374 C C . THR A 1 183 ? 17.681 1.569 16.294 1.00 15.57 183 THR A C 1
ATOM 1375 O O . THR A 1 183 ? 16.500 1.818 16.545 1.00 16.15 183 THR A O 1
ATOM 1379 N N . GLY A 1 184 ? 18.687 2.152 16.939 1.00 15.23 184 GLY A N 1
ATOM 1380 C CA . GLY A 1 184 ? 18.464 3.056 18.089 1.00 14.92 184 GLY A CA 1
ATOM 1381 C C . GLY A 1 184 ? 17.611 4.298 17.871 1.00 15.83 184 GLY A C 1
ATOM 1382 O O . GLY A 1 184 ? 17.152 4.966 18.833 1.00 15.15 184 GLY A O 1
ATOM 1383 N N . ASP A 1 185 ? 17.369 4.610 16.605 1.00 16.35 185 ASP A N 1
ATOM 1384 C CA . ASP A 1 185 ? 16.691 5.832 16.280 1.00 17.49 185 ASP A CA 1
ATOM 1385 C C . ASP A 1 185 ? 15.175 5.584 16.062 1.00 17.11 185 ASP A C 1
ATOM 1386 O O . ASP A 1 185 ? 14.421 6.502 15.695 1.00 16.86 185 ASP A O 1
ATOM 1391 N N . GLN A 1 186 ? 14.746 4.347 16.332 1.00 15.64 186 GLN A N 1
ATOM 1392 C CA . GLN A 1 186 ? 13.333 3.987 16.305 1.00 14.39 186 GLN A CA 1
ATOM 1393 C C . GLN A 1 186 ? 12.852 3.827 17.736 1.00 14.17 186 GLN A C 1
ATOM 1394 O O . GLN A 1 186 ? 13.630 3.407 18.599 1.00 14.32 186 GLN A O 1
ATOM 1400 N N . PRO A 1 187 ? 11.600 4.156 18.009 1.00 13.14 187 PRO A N 1
ATOM 1401 C CA . PRO A 1 187 ? 11.017 4.033 19.335 1.00 13.08 187 PRO A CA 1
ATOM 1402 C C . PRO A 1 187 ? 10.453 2.645 19.688 1.00 13.37 187 PRO A C 1
ATOM 1403 O O . PRO A 1 187 ? 10.092 1.897 18.819 1.00 13.30 187 PRO A O 1
ATOM 1407 N N . THR A 1 188 ? 10.343 2.359 20.971 1.00 13.24 188 THR A N 1
ATOM 1408 C CA . THR A 1 188 ? 9.723 1.142 21.418 1.00 13.34 188 THR A CA 1
ATOM 1409 C C . THR A 1 188 ? 8.271 1.040 21.077 1.00 14.20 188 THR A C 1
ATOM 1410 O O . THR A 1 188 ? 7.789 0.001 20.822 1.00 14.74 188 THR A O 1
ATOM 1414 N N . LEU A 1 189 ? 7.590 2.148 21.124 1.00 14.02 189 LEU A N 1
ATOM 1415 C CA . LEU A 1 189 ? 6.178 2.187 21.031 1.00 14.35 189 LEU A CA 1
ATOM 1416 C C . LEU A 1 189 ? 5.875 3.427 20.241 1.00 14.54 189 LEU A C 1
ATOM 1417 O O . LEU A 1 189 ? 6.661 4.291 20.172 1.00 14.30 189 LEU A O 1
ATOM 1422 N N . ASP A 1 190 ? 4.720 3.489 19.653 1.00 14.65 190 ASP A N 1
ATOM 1423 C CA . ASP A 1 190 ? 4.301 4.624 18.814 1.00 14.96 190 ASP A CA 1
ATOM 1424 C C . ASP A 1 190 ? 4.451 5.997 19.490 1.00 15.63 190 ASP A C 1
ATOM 1425 O O . ASP A 1 190 ? 3.972 6.215 20.624 1.00 15.18 190 ASP A O 1
ATOM 1430 N N . THR A 1 191 ? 5.100 6.932 18.801 1.00 16.17 191 THR A N 1
ATOM 1431 C CA . THR A 1 191 ? 5.280 8.258 19.383 1.00 16.94 191 THR A CA 1
ATOM 1432 C C . THR A 1 191 ? 5.788 9.302 18.392 1.00 17.83 191 THR A C 1
ATOM 1433 O O . THR A 1 191 ? 6.394 8.967 17.369 1.00 17.22 191 THR A O 1
ATOM 1437 N N . MET A 1 192 ? 5.509 10.564 18.716 1.00 18.84 192 MET A N 1
ATOM 1438 C CA . MET A 1 192 ? 5.981 11.731 17.969 1.00 20.03 192 MET A CA 1
ATOM 1439 C C . MET A 1 192 ? 7.372 11.509 17.331 1.00 20.26 192 MET A C 1
ATOM 1440 O O . MET A 1 192 ? 8.302 11.066 17.995 1.00 20.10 192 MET A O 1
ATOM 1445 N N . HIS A 1 193 ? 7.497 11.817 16.041 1.00 20.63 193 HIS A N 1
ATOM 1446 C CA . HIS A 1 193 ? 8.753 11.676 15.316 1.00 20.94 193 HIS A CA 1
ATOM 1447 C C . HIS A 1 193 ? 8.670 12.503 14.014 1.00 20.99 193 HIS A C 1
ATOM 1448 O O . HIS A 1 193 ? 7.582 12.698 13.458 1.00 20.37 193 HIS A O 1
ATOM 1455 N N . LYS A 1 194 ? 9.779 12.964 13.486 1.00 20.79 194 LYS A N 1
ATOM 1456 C CA . LYS A 1 194 ? 9.810 13.681 12.221 1.00 21.00 194 LYS A CA 1
ATOM 1457 C C . LYS A 1 194 ? 9.355 12.870 11.011 1.00 20.19 194 LYS A C 1
ATOM 1458 O O . LYS A 1 194 ? 8.795 13.363 10.095 1.00 19.88 194 LYS A O 1
ATOM 1464 N N . ASP A 1 195 ? 9.659 11.602 11.053 1.00 19.53 195 ASP A N 1
ATOM 1465 C CA . ASP A 1 195 ? 9.277 10.678 10.057 1.00 18.72 195 ASP A CA 1
ATOM 1466 C C . ASP A 1 195 ? 8.234 9.753 10.605 1.00 17.99 195 ASP A C 1
ATOM 1467 O O . ASP A 1 195 ? 8.388 9.143 11.566 1.00 18.11 195 ASP A O 1
ATOM 1472 N N . LEU A 1 196 ? 7.128 9.729 9.937 1.00 17.37 196 LEU A N 1
ATOM 1473 C CA . LEU A 1 196 ? 5.984 9.045 10.362 1.00 16.79 196 LEU A CA 1
ATOM 1474 C C . LEU A 1 196 ? 6.111 7.551 10.356 1.00 16.63 196 LEU A C 1
ATOM 1475 O O . LEU A 1 196 ? 5.532 6.921 11.129 1.00 15.78 196 LEU A O 1
ATOM 1480 N N . TYR A 1 197 ? 6.880 7.025 9.439 1.00 16.88 197 TYR A N 1
ATOM 1481 C CA . TYR A 1 197 ? 7.268 5.647 9.421 1.00 17.73 197 TYR A CA 1
ATOM 1482 C C . TYR A 1 197 ? 8.026 5.281 10.678 1.00 18.54 197 TYR A C 1
ATOM 1483 O O . TYR A 1 197 ? 7.656 4.367 11.352 1.00 19.27 197 TYR A O 1
ATOM 1492 N N . ARG A 1 198 ? 9.085 6.022 10.972 1.00 18.87 198 ARG A N 1
ATOM 1493 C CA . ARG A 1 198 ? 9.958 5.745 12.116 1.00 19.34 198 ARG A CA 1
ATOM 1494 C C . ARG A 1 198 ? 9.309 6.069 13.475 1.00 18.66 198 ARG A C 1
ATOM 1495 O O . ARG A 1 198 ? 9.869 5.771 14.525 1.00 18.67 198 ARG A O 1
ATOM 1503 N N . ALA A 1 199 ? 8.129 6.679 13.434 1.00 17.31 199 ALA A N 1
ATOM 1504 C CA . ALA A 1 199 ? 7.312 6.916 14.621 1.00 16.13 199 ALA A CA 1
ATOM 1505 C C . ALA A 1 199 ? 6.689 5.627 15.215 1.00 15.51 199 ALA A C 1
ATOM 1506 O O . ALA A 1 199 ? 6.179 5.637 16.327 1.00 15.22 199 ALA A O 1
ATOM 1508 N N . ARG A 1 200 ? 6.757 4.510 14.493 1.00 14.90 200 ARG A N 1
ATOM 1509 C CA . ARG A 1 200 ? 5.973 3.342 14.876 1.00 14.06 200 ARG A CA 1
ATOM 1510 C C . ARG A 1 200 ? 6.741 2.338 15.705 1.00 13.34 200 ARG A C 1
ATOM 1511 O O . ARG A 1 200 ? 7.937 2.140 15.478 1.00 13.37 200 ARG A O 1
ATOM 1519 N N . ALA A 1 201 ? 6.036 1.698 16.647 1.00 12.16 201 ALA A N 1
ATOM 1520 C CA . ALA A 1 201 ? 6.603 0.657 17.522 1.00 11.44 201 ALA A CA 1
ATOM 1521 C C . ALA A 1 201 ? 7.540 -0.274 16.753 1.00 11.31 201 ALA A C 1
ATOM 1522 O O . ALA A 1 201 ? 7.116 -0.997 15.859 1.00 11.53 201 ALA A O 1
ATOM 1524 N N . ALA A 1 202 ? 8.813 -0.265 17.114 1.00 11.38 202 ALA A N 1
ATOM 1525 C CA . ALA A 1 202 ? 9.863 -0.895 16.309 1.00 11.04 202 ALA A CA 1
ATOM 1526 C C . ALA A 1 202 ? 9.798 -2.413 16.188 1.00 11.15 202 ALA A C 1
ATOM 1527 O O . ALA A 1 202 ? 10.200 -2.966 15.181 1.00 11.58 202 ALA A O 1
ATOM 1529 N N . ALA A 1 203 ? 9.336 -3.108 17.212 1.00 10.69 203 ALA A N 1
ATOM 1530 C CA . ALA A 1 203 ? 9.401 -4.555 17.150 1.00 10.60 203 ALA A CA 1
ATOM 1531 C C . ALA A 1 203 ? 8.021 -5.181 16.921 1.00 10.59 203 ALA A C 1
ATOM 1532 O O . ALA A 1 203 ? 7.826 -6.400 17.075 1.00 9.67 203 ALA A O 1
ATOM 1534 N N . LEU A 1 204 ? 7.083 -4.343 16.480 1.00 10.36 204 LEU A N 1
ATOM 1535 C CA . LEU A 1 204 ? 5.717 -4.797 16.225 1.00 10.42 204 LEU A CA 1
ATOM 1536 C C . LEU A 1 204 ? 5.340 -4.776 14.737 1.00 10.71 204 LEU A C 1
ATOM 1537 O O . LEU A 1 204 ? 4.239 -5.230 14.376 1.00 10.73 204 LEU A O 1
ATOM 1542 N N . SER A 1 205 ? 6.220 -4.240 13.884 1.00 10.20 205 SER A N 1
ATOM 1543 C CA . SER A 1 205 ? 5.902 -4.136 12.451 1.00 10.36 205 SER A CA 1
ATOM 1544 C C . SER A 1 205 ? 7.080 -4.274 11.476 1.00 10.55 205 SER A C 1
ATOM 1545 O O . SER A 1 205 ? 8.235 -4.091 11.835 1.00 10.55 205 SER A O 1
ATOM 1548 N N . MET A 1 206 ? 6.740 -4.590 10.233 1.00 11.16 206 MET A N 1
ATOM 1549 C CA . MET A 1 206 ? 7.593 -4.344 9.084 1.00 11.68 206 MET A CA 1
ATOM 1550 C C . MET A 1 206 ? 7.358 -2.889 8.717 1.00 12.13 206 MET A C 1
ATOM 1551 O O . MET A 1 206 ? 6.216 -2.492 8.484 1.00 12.86 206 MET A O 1
ATOM 1556 N N . ILE A 1 207 ? 8.436 -2.108 8.640 1.00 12.34 207 ILE A N 1
ATOM 1557 C CA . ILE A 1 207 ? 8.353 -0.659 8.492 1.00 12.19 207 ILE A CA 1
ATOM 1558 C C . ILE A 1 207 ? 9.214 -0.087 7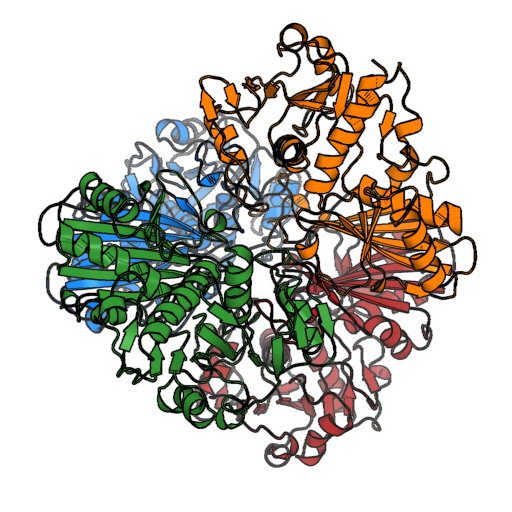.341 1.00 13.10 207 ILE A C 1
ATOM 1559 O O . ILE A 1 207 ? 10.460 -0.039 7.429 1.00 12.52 207 ILE A O 1
ATOM 1564 N N . PRO A 1 208 ? 8.543 0.343 6.264 1.00 13.85 208 PRO A N 1
ATOM 1565 C CA . PRO A 1 208 ? 9.151 0.974 5.096 1.00 15.28 208 PRO A CA 1
ATOM 1566 C C . PRO A 1 208 ? 9.974 2.187 5.465 1.00 16.52 208 PRO A C 1
ATOM 1567 O O . PRO A 1 208 ? 9.562 2.987 6.275 1.00 16.71 208 PRO A O 1
ATOM 1571 N N . THR A 1 209 ? 11.145 2.327 4.869 1.00 18.17 209 THR A N 1
ATOM 1572 C CA . THR A 1 209 ? 11.977 3.463 5.215 1.00 20.21 209 THR A CA 1
ATOM 1573 C C . THR A 1 209 ? 13.009 3.770 4.119 1.00 20.99 209 THR A C 1
ATOM 1574 O O . THR A 1 209 ? 13.457 2.872 3.393 1.00 21.62 209 THR A O 1
ATOM 1578 N N . SER A 1 210 ? 13.375 5.035 3.962 1.00 21.82 210 SER A N 1
ATOM 1579 C CA . SER A 1 210 ? 14.294 5.387 2.879 1.00 22.63 210 SER A CA 1
ATOM 1580 C C . SER A 1 210 ? 15.766 5.280 3.281 1.00 22.75 210 SER A C 1
ATOM 1581 O O . SER A 1 210 ? 16.114 5.378 4.451 1.00 23.03 210 SER A O 1
ATOM 1584 N N . THR A 1 211 ? 16.617 5.080 2.286 1.00 22.78 211 THR A N 1
ATOM 1585 C CA . THR A 1 211 ? 18.023 4.789 2.492 1.00 22.28 211 THR A CA 1
ATOM 1586 C C . THR A 1 211 ? 18.718 5.373 1.303 1.00 22.53 211 THR A C 1
ATOM 1587 O O . THR A 1 211 ? 18.223 5.261 0.184 1.00 22.32 211 THR A O 1
ATOM 1591 N N . GLY A 1 212 ? 19.865 5.961 1.506 1.00 22.82 212 GLY A N 1
ATOM 1592 C CA . GLY A 1 212 ? 20.625 6.459 0.413 1.00 23.10 212 GLY A CA 1
ATOM 1593 C C . GLY A 1 212 ? 21.702 5.572 -0.115 1.00 23.24 212 GLY A C 1
ATOM 1594 O O . GLY A 1 212 ? 22.518 6.046 -0.785 1.00 23.59 212 GLY A O 1
ATOM 1595 N N . ALA A 1 213 ? 21.704 4.294 0.189 1.00 23.50 213 ALA A N 1
ATOM 1596 C CA . ALA A 1 213 ? 22.833 3.435 -0.125 1.00 23.94 213 ALA A CA 1
ATOM 1597 C C . ALA A 1 213 ? 23.103 3.108 -1.561 1.00 24.43 213 ALA A C 1
ATOM 1598 O O . ALA A 1 213 ? 24.184 2.926 -1.939 1.00 24.53 213 ALA A O 1
ATOM 1600 N N . ALA A 1 214 ? 22.093 3.040 -2.369 1.00 24.71 214 ALA A N 1
ATOM 1601 C CA . ALA A 1 214 ? 22.309 2.807 -3.747 1.00 25.40 214 ALA A CA 1
ATOM 1602 C C . ALA A 1 214 ? 22.854 3.922 -4.545 1.00 25.55 214 ALA A C 1
ATOM 1603 O O . ALA A 1 214 ? 23.609 3.683 -5.375 1.00 25.99 214 ALA A O 1
ATOM 1605 N N . LYS A 1 215 ? 22.439 5.146 -4.300 1.00 26.03 215 LYS A N 1
ATOM 1606 C CA . LYS A 1 215 ? 23.087 6.330 -4.846 1.00 26.14 215 LYS A CA 1
ATOM 1607 C C . LYS A 1 215 ? 24.560 6.366 -4.486 1.00 25.51 215 LYS A C 1
ATOM 1608 O O . LYS A 1 215 ? 25.396 6.669 -5.297 1.00 25.41 215 LYS A O 1
ATOM 1614 N N . ALA A 1 216 ? 24.846 6.069 -3.236 1.00 24.68 216 ALA A N 1
ATOM 1615 C CA . ALA A 1 216 ? 26.153 6.196 -2.676 1.00 24.41 216 ALA A CA 1
ATOM 1616 C C . ALA A 1 216 ? 27.109 5.218 -3.260 1.00 24.17 216 ALA A C 1
ATOM 1617 O O . ALA A 1 216 ? 28.267 5.412 -3.270 1.00 23.52 216 ALA A O 1
ATOM 1619 N N . VAL A 1 217 ? 26.579 4.144 -3.768 1.00 24.73 217 VAL A N 1
ATOM 1620 C CA . VAL A 1 217 ? 27.465 3.207 -4.461 1.00 25.34 217 VAL A CA 1
ATOM 1621 C C . VAL A 1 217 ? 27.916 3.773 -5.813 1.00 26.59 217 VAL A C 1
ATOM 1622 O O . VAL A 1 217 ? 29.041 3.525 -6.261 1.00 26.86 217 VAL A O 1
ATOM 1626 N N . GLY A 1 218 ? 27.078 4.556 -6.444 1.00 27.29 218 GLY A N 1
ATOM 1627 C CA . GLY A 1 218 ? 27.452 5.224 -7.645 1.00 28.45 218 GLY A CA 1
ATOM 1628 C C . GLY A 1 218 ? 28.529 6.254 -7.432 1.00 29.43 218 GLY A C 1
ATOM 1629 O O . GLY A 1 218 ? 29.088 6.756 -8.343 1.00 30.18 218 GLY A O 1
ATOM 1630 N N . LEU A 1 219 ? 28.785 6.592 -6.203 1.00 29.86 219 LEU A N 1
ATOM 1631 C CA . LEU A 1 219 ? 29.868 7.459 -5.921 1.00 30.14 219 LEU A CA 1
ATOM 1632 C C . LEU A 1 219 ? 31.185 6.858 -5.587 1.00 30.28 219 LEU A C 1
ATOM 1633 O O . LEU A 1 219 ? 32.198 7.339 -6.037 1.00 30.49 219 LEU A O 1
ATOM 1638 N N . VAL A 1 220 ? 31.137 5.755 -4.858 1.00 30.02 220 VAL A N 1
ATOM 1639 C CA . VAL A 1 220 ? 32.303 4.946 -4.560 1.00 29.44 220 VAL A CA 1
ATOM 1640 C C . VAL A 1 220 ? 32.783 4.254 -5.800 1.00 29.40 220 VAL A C 1
ATOM 1641 O O . VAL A 1 220 ? 33.934 4.024 -5.961 1.00 29.46 220 VAL A O 1
ATOM 1645 N N . LEU A 1 221 ? 31.862 3.940 -6.684 1.00 28.99 221 LEU A N 1
ATOM 1646 C CA . LEU A 1 221 ? 32.149 3.275 -7.945 1.00 28.82 221 LEU A CA 1
ATOM 1647 C C . LEU A 1 221 ? 31.516 4.085 -9.075 1.00 28.89 221 LEU A C 1
ATOM 1648 O O . LEU A 1 221 ? 30.399 3.803 -9.504 1.00 28.33 221 LEU A O 1
ATOM 1653 N N . PRO A 1 222 ? 32.238 5.098 -9.572 1.00 28.96 222 PRO A N 1
ATOM 1654 C CA . PRO A 1 222 ? 31.669 6.085 -10.513 1.00 29.04 222 PRO A CA 1
ATOM 1655 C C . PRO A 1 222 ? 31.078 5.447 -11.770 1.00 28.97 222 PRO A C 1
ATOM 1656 O O . PRO A 1 222 ? 30.100 5.960 -12.319 1.00 29.37 222 PRO A O 1
ATOM 1660 N N . GLU A 1 223 ? 31.673 4.347 -12.223 1.00 28.30 223 GLU A N 1
ATOM 1661 C CA . GLU A 1 223 ? 31.159 3.627 -13.368 1.00 28.02 223 GLU A CA 1
ATOM 1662 C C . GLU A 1 223 ? 29.748 3.115 -13.111 1.00 27.93 223 GLU A C 1
ATOM 1663 O O . GLU A 1 223 ? 29.139 2.512 -13.985 1.00 28.39 223 GLU A O 1
ATOM 1669 N N . LEU A 1 224 ? 29.226 3.280 -11.925 1.00 27.72 224 LEU A N 1
ATOM 1670 C CA . LEU A 1 224 ? 27.890 2.832 -11.655 1.00 27.34 224 LEU A CA 1
ATOM 1671 C C . LEU A 1 224 ? 26.911 3.907 -11.313 1.00 27.98 224 LEU A C 1
ATOM 1672 O O . LEU A 1 224 ? 25.864 3.617 -10.874 1.00 27.90 224 LEU A O 1
ATOM 1677 N N . LYS A 1 225 ? 27.269 5.157 -11.513 1.00 28.66 225 LYS A N 1
ATOM 1678 C CA . LYS A 1 225 ? 26.361 6.283 -11.305 1.00 29.18 225 LYS A CA 1
ATOM 1679 C C . LYS A 1 225 ? 25.070 6.250 -12.081 1.00 28.57 225 LYS A C 1
ATOM 1680 O O . LYS A 1 225 ? 25.056 5.961 -13.244 1.00 28.46 225 LYS A O 1
ATOM 1686 N N . GLY A 1 226 ? 23.994 6.561 -11.395 1.00 28.13 226 GLY A N 1
ATOM 1687 C CA . GLY A 1 226 ? 22.669 6.556 -11.956 1.00 27.31 226 GLY A CA 1
ATOM 1688 C C . GLY A 1 226 ? 22.129 5.194 -12.244 1.00 27.13 226 GLY A C 1
ATOM 1689 O O . GLY A 1 226 ? 21.188 5.058 -12.957 1.00 26.89 226 GLY A O 1
ATOM 1690 N N . LYS A 1 227 ? 22.723 4.193 -11.656 1.00 26.72 227 LYS A N 1
ATOM 1691 C CA . LYS A 1 227 ? 22.498 2.853 -12.067 1.00 27.03 227 LYS A CA 1
ATOM 1692 C C . LYS A 1 227 ? 21.683 2.038 -11.103 1.00 26.70 227 LYS A C 1
ATOM 1693 O O . LYS A 1 227 ? 21.180 1.033 -11.477 1.00 26.61 227 LYS A O 1
ATOM 1699 N N . LEU A 1 228 ? 21.607 2.473 -9.865 1.00 26.02 228 LEU A N 1
ATOM 1700 C CA . LEU A 1 228 ? 21.062 1.698 -8.780 1.00 25.87 228 LEU A CA 1
ATOM 1701 C C . LEU A 1 228 ? 20.157 2.473 -7.843 1.00 25.76 228 LEU A C 1
ATOM 1702 O O . LEU A 1 228 ? 20.577 3.397 -7.227 1.00 26.28 228 LEU A O 1
ATOM 1707 N N . ASP A 1 229 ? 18.922 2.065 -7.667 1.00 25.04 229 ASP A N 1
ATOM 1708 C CA . ASP A 1 229 ? 18.093 2.769 -6.697 1.00 24.64 229 ASP A CA 1
ATOM 1709 C C . ASP A 1 229 ? 17.801 1.841 -5.513 1.00 23.52 229 ASP A C 1
ATOM 1710 O O . ASP A 1 229 ? 18.157 0.648 -5.560 1.00 23.20 229 ASP A O 1
ATOM 1715 N N . GLY A 1 230 ? 17.183 2.366 -4.454 1.00 22.06 230 GLY A N 1
ATOM 1716 C CA . GLY A 1 230 ? 16.731 1.498 -3.359 1.00 20.30 230 GLY A CA 1
ATOM 1717 C C . GLY A 1 230 ? 16.009 2.080 -2.144 1.00 19.38 230 GLY A C 1
ATOM 1718 O O . GLY A 1 230 ? 15.951 3.298 -1.947 1.00 18.90 230 GLY A O 1
ATOM 1719 N N . VAL A 1 231 ? 15.476 1.187 -1.310 1.00 17.86 231 VAL A N 1
ATOM 1720 C CA . VAL A 1 231 ? 14.684 1.571 -0.144 1.00 16.48 231 VAL A CA 1
ATOM 1721 C C . VAL A 1 231 ? 14.937 0.513 0.891 1.00 15.42 231 VAL A C 1
ATOM 1722 O O . VAL A 1 231 ? 15.566 -0.482 0.584 1.00 14.86 231 VAL A O 1
ATOM 1726 N N . ALA A 1 232 ? 14.391 0.713 2.091 1.00 14.39 232 ALA A N 1
ATOM 1727 C CA . ALA A 1 232 ? 14.531 -0.242 3.195 1.00 13.63 232 ALA A CA 1
ATOM 1728 C C . ALA A 1 232 ? 13.197 -0.722 3.803 1.00 12.56 232 ALA A C 1
ATOM 1729 O O . ALA A 1 232 ? 12.160 -0.139 3.596 1.00 12.15 232 ALA A O 1
ATOM 1731 N N . ILE A 1 233 ? 13.249 -1.787 4.573 1.00 11.63 233 ILE A N 1
ATOM 1732 C CA . ILE A 1 233 ? 12.098 -2.219 5.323 1.00 11.76 233 ILE A CA 1
ATOM 1733 C C . ILE A 1 233 ? 12.672 -2.656 6.658 1.00 11.88 233 ILE A C 1
ATOM 1734 O O . ILE A 1 233 ? 13.465 -3.599 6.697 1.00 11.92 233 ILE A O 1
ATOM 1739 N N . ARG A 1 234 ? 12.322 -1.976 7.745 1.00 12.27 234 ARG A N 1
ATOM 1740 C CA . ARG A 1 234 ? 12.851 -2.369 9.054 1.00 12.48 234 ARG A CA 1
ATOM 1741 C C . ARG A 1 234 ? 11.953 -3.425 9.662 1.00 12.00 234 ARG A C 1
ATOM 1742 O O . ARG A 1 234 ? 10.717 -3.315 9.586 1.00 11.31 234 ARG A O 1
ATOM 1750 N N . VAL A 1 235 ? 12.559 -4.429 10.283 1.00 11.36 235 VAL A N 1
ATOM 1751 C CA . VAL A 1 235 ? 11.776 -5.534 10.827 1.00 11.70 235 VAL A CA 1
ATOM 1752 C C . VAL A 1 235 ? 12.183 -5.877 12.251 1.00 12.02 235 VAL A C 1
ATOM 1753 O O . VAL A 1 235 ? 13.274 -5.533 12.681 1.00 12.39 235 VAL A O 1
ATOM 1757 N N . PRO A 1 236 ? 11.309 -6.573 12.982 1.00 12.41 236 PRO A N 1
ATOM 1758 C CA . PRO A 1 236 ? 11.554 -6.807 14.392 1.00 12.56 236 PRO A CA 1
ATOM 1759 C C . PRO A 1 236 ? 12.758 -7.684 14.696 1.00 12.72 236 PRO A C 1
ATOM 1760 O O . PRO A 1 236 ? 12.605 -8.752 15.256 1.00 13.49 236 PRO A O 1
ATOM 1764 N N . THR A 1 237 ? 13.953 -7.262 14.334 1.00 12.74 237 THR A N 1
ATOM 1765 C CA . THR A 1 237 ? 15.131 -7.938 14.854 1.00 12.87 237 THR A CA 1
ATOM 1766 C C . THR A 1 237 ? 16.125 -6.911 15.288 1.00 12.47 237 THR A C 1
ATOM 1767 O O . THR A 1 237 ? 16.190 -5.840 14.707 1.00 12.72 237 THR A O 1
ATOM 1771 N N . PRO A 1 238 ? 16.891 -7.229 16.339 1.00 12.52 238 PRO A N 1
ATOM 1772 C CA . PRO A 1 238 ? 17.801 -6.245 16.912 1.00 11.93 238 PRO A CA 1
ATOM 1773 C C . PRO A 1 238 ? 19.131 -6.050 16.184 1.00 11.90 238 PRO A C 1
ATOM 1774 O O . PRO A 1 238 ? 19.807 -5.050 16.429 1.00 11.81 238 PRO A O 1
ATOM 1778 N N . ASN A 1 239 ? 19.525 -6.970 15.310 1.00 12.16 239 ASN A N 1
ATOM 1779 C CA . ASN A 1 239 ? 20.836 -6.847 14.638 1.00 12.86 239 ASN A CA 1
ATOM 1780 C C . ASN A 1 239 ? 20.981 -7.823 13.469 1.00 12.76 239 ASN A C 1
ATOM 1781 O O . ASN A 1 239 ? 20.397 -8.895 13.492 1.00 13.06 239 ASN A O 1
ATOM 1786 N N . VAL A 1 240 ? 21.757 -7.435 12.458 1.00 12.81 240 VAL A N 1
ATOM 1787 C CA . VAL A 1 240 ? 21.920 -8.193 11.211 1.00 12.67 240 VAL A CA 1
ATOM 1788 C C . VAL A 1 240 ? 20.889 -7.789 10.169 1.00 12.48 240 VAL A C 1
ATOM 1789 O O . VAL A 1 240 ? 19.689 -7.784 10.433 1.00 12.52 240 VAL A O 1
ATOM 1793 N N . SER A 1 241 ? 21.370 -7.451 8.982 1.00 12.26 241 SER A N 1
ATOM 1794 C CA . SER A 1 241 ? 20.514 -7.028 7.905 1.00 11.62 241 SER A CA 1
ATOM 1795 C C . SER A 1 241 ? 20.936 -7.750 6.641 1.00 12.10 241 SER A C 1
ATOM 1796 O O . SER A 1 241 ? 21.929 -8.492 6.627 1.00 11.85 241 SER A O 1
ATOM 1799 N N . VAL A 1 242 ? 20.176 -7.527 5.573 1.00 12.27 242 VAL A N 1
ATOM 1800 C CA . VAL A 1 242 ? 20.412 -8.224 4.343 1.00 11.81 242 VAL A CA 1
ATOM 1801 C C . VAL A 1 242 ? 20.099 -7.318 3.167 1.00 12.24 242 VAL A C 1
ATOM 1802 O O . VAL A 1 242 ? 19.277 -6.420 3.276 1.00 11.92 242 VAL A O 1
ATOM 1806 N N . VAL A 1 243 ? 20.797 -7.543 2.057 1.00 12.98 243 VAL A N 1
ATOM 1807 C CA . VAL A 1 243 ? 20.562 -6.820 0.826 1.00 13.35 243 VAL A CA 1
ATOM 1808 C C . VAL A 1 243 ? 19.911 -7.770 -0.182 1.00 14.71 243 VAL A C 1
ATOM 1809 O O . VAL A 1 243 ? 20.463 -8.832 -0.538 1.00 14.97 243 VAL A O 1
ATOM 1813 N N . ASP A 1 244 ? 18.726 -7.389 -0.641 1.00 14.91 244 ASP A N 1
ATOM 1814 C CA . ASP A 1 244 ? 18.022 -8.164 -1.635 1.00 15.16 244 ASP A CA 1
ATOM 1815 C C . ASP A 1 244 ? 18.027 -7.330 -2.921 1.00 15.11 244 ASP A C 1
ATOM 1816 O O . ASP A 1 244 ? 17.306 -6.333 -3.025 1.00 15.50 244 ASP A O 1
ATOM 1821 N N . LEU A 1 245 ? 18.871 -7.717 -3.880 1.00 15.03 245 LEU A N 1
ATOM 1822 C CA . LEU A 1 245 ? 19.112 -6.901 -5.080 1.00 14.80 245 LEU A CA 1
ATOM 1823 C C . LEU A 1 245 ? 18.647 -7.636 -6.304 1.00 15.26 245 LEU A C 1
ATOM 1824 O O . LEU A 1 245 ? 18.957 -8.822 -6.470 1.00 15.53 245 LEU A O 1
ATOM 1829 N N . THR A 1 246 ? 17.911 -6.933 -7.160 1.00 15.57 246 THR A N 1
ATOM 1830 C CA . THR A 1 246 ? 17.513 -7.467 -8.455 1.00 16.14 246 THR A CA 1
ATOM 1831 C C . THR A 1 246 ? 18.038 -6.531 -9.547 1.00 16.81 246 THR A C 1
ATOM 1832 O O . THR A 1 246 ? 17.726 -5.336 -9.539 1.00 17.28 246 THR A O 1
ATOM 1836 N N . PHE A 1 247 ? 18.834 -7.059 -10.477 1.00 16.91 247 PHE A N 1
ATOM 1837 C CA . PHE A 1 247 ? 19.366 -6.230 -11.560 1.00 17.65 247 PHE A CA 1
ATOM 1838 C C . PHE A 1 247 ? 19.342 -6.880 -12.955 1.00 18.21 247 PHE A C 1
ATOM 1839 O O . PHE A 1 247 ? 19.140 -8.098 -13.102 1.00 18.11 247 PHE A O 1
ATOM 1847 N N . ILE A 1 248 ? 19.562 -6.063 -13.955 1.00 18.75 248 ILE A N 1
ATOM 1848 C CA . ILE A 1 248 ? 19.710 -6.483 -15.318 1.00 19.45 248 ILE A CA 1
ATOM 1849 C C . ILE A 1 248 ? 21.184 -6.565 -15.679 1.00 20.20 248 ILE A C 1
ATOM 1850 O O . ILE A 1 248 ? 21.878 -5.616 -15.596 1.00 20.39 248 ILE A O 1
ATOM 1855 N N . ALA A 1 249 ? 21.641 -7.728 -16.080 1.00 20.97 249 ALA A N 1
ATOM 1856 C CA . ALA A 1 249 ? 22.976 -7.907 -16.528 1.00 22.29 249 ALA A CA 1
ATOM 1857 C C . ALA A 1 249 ? 23.173 -7.431 -17.938 1.00 23.49 249 ALA A C 1
ATOM 1858 O O . ALA A 1 249 ? 22.276 -7.403 -18.691 1.00 23.66 249 ALA A O 1
ATOM 1860 N N . LYS A 1 250 ? 24.392 -7.064 -18.255 1.00 24.65 250 LYS A N 1
ATOM 1861 C CA . LYS A 1 250 ? 24.789 -6.573 -19.541 1.00 25.82 250 LYS A CA 1
ATOM 1862 C C . LYS A 1 250 ? 24.815 -7.678 -20.559 1.00 26.03 250 LYS A C 1
ATOM 1863 O O . LYS A 1 250 ? 24.708 -7.440 -21.706 1.00 26.54 250 LYS A O 1
ATOM 1869 N N . ARG A 1 251 ? 24.907 -8.896 -20.093 1.00 26.14 251 ARG A N 1
ATOM 1870 C CA . ARG A 1 251 ? 25.018 -10.051 -20.921 1.00 26.48 251 ARG A CA 1
ATOM 1871 C C . ARG A 1 251 ? 24.378 -11.244 -20.254 1.00 26.44 251 ARG A C 1
ATOM 1872 O O . ARG A 1 251 ? 24.236 -11.284 -19.105 1.00 26.79 251 ARG A O 1
ATOM 1880 N N . GLU A 1 252 ? 23.994 -12.229 -20.998 1.00 26.15 252 GLU A N 1
ATOM 1881 C CA . GLU A 1 252 ? 23.421 -13.399 -20.415 1.00 26.12 252 GLU A CA 1
ATOM 1882 C C . GLU A 1 252 ? 24.374 -14.036 -19.492 1.00 25.58 252 GLU A C 1
ATOM 1883 O O . GLU A 1 252 ? 25.536 -14.006 -19.726 1.00 25.70 252 GLU A O 1
ATOM 1889 N N . THR A 1 253 ? 23.852 -14.665 -18.459 1.00 24.70 253 THR A N 1
ATOM 1890 C CA . THR A 1 253 ? 24.684 -15.369 -17.491 1.00 23.79 253 THR A CA 1
ATOM 1891 C C . THR A 1 253 ? 23.874 -16.434 -16.792 1.00 23.17 253 THR A C 1
ATOM 1892 O O . THR A 1 253 ? 22.732 -16.669 -17.142 1.00 23.32 253 THR A O 1
ATOM 1896 N N . THR A 1 254 ? 24.458 -17.060 -15.778 1.00 22.71 254 THR A N 1
ATOM 1897 C CA . THR A 1 254 ? 23.785 -18.138 -15.063 1.00 21.87 254 THR A CA 1
ATOM 1898 C C . THR A 1 254 ? 23.993 -18.045 -13.554 1.00 21.84 254 THR A C 1
ATOM 1899 O O . THR A 1 254 ? 24.916 -17.376 -13.080 1.00 21.19 254 THR A O 1
ATOM 1903 N N . VAL A 1 255 ? 23.182 -18.733 -12.781 1.00 21.88 255 VAL A N 1
ATOM 1904 C CA . VAL A 1 255 ? 23.439 -18.947 -11.373 1.00 22.08 255 VAL A CA 1
ATOM 1905 C C . VAL A 1 255 ? 24.875 -19.303 -10.953 1.00 22.65 255 VAL A C 1
ATOM 1906 O O . VAL A 1 255 ? 25.466 -18.637 -10.135 1.00 23.23 255 VAL A O 1
ATOM 1910 N N . GLU A 1 256 ? 25.410 -20.351 -11.536 1.00 22.45 256 GLU A N 1
ATOM 1911 C CA . GLU A 1 256 ? 26.749 -20.801 -11.279 1.00 22.82 256 GLU A CA 1
ATOM 1912 C C . GLU A 1 256 ? 27.887 -19.798 -11.563 1.00 22.51 256 GLU A C 1
ATOM 1913 O O . GLU A 1 256 ? 28.835 -19.735 -10.851 1.00 22.64 256 GLU A O 1
ATOM 1919 N N . GLU A 1 257 ? 27.758 -19.030 -12.614 1.00 22.11 257 GLU A N 1
ATOM 1920 C CA . GLU A 1 257 ? 28.689 -17.993 -12.949 1.00 22.05 257 GLU A CA 1
ATOM 1921 C C . GLU A 1 257 ? 28.696 -16.852 -11.948 1.00 21.68 257 GLU A C 1
ATOM 1922 O O . GLU A 1 257 ? 29.720 -16.425 -11.510 1.00 21.21 257 GLU A O 1
ATOM 1928 N N . VAL A 1 258 ? 27.517 -16.376 -11.611 1.00 20.94 258 VAL A N 1
ATOM 1929 C CA . VAL A 1 258 ? 27.349 -15.361 -10.591 1.00 20.17 258 VAL A CA 1
ATOM 1930 C C . VAL A 1 258 ? 27.993 -15.808 -9.274 1.00 20.21 258 VAL A C 1
ATOM 1931 O O . VAL A 1 258 ? 28.826 -15.101 -8.722 1.00 20.77 258 VAL A O 1
ATOM 1935 N N . ASN A 1 259 ? 27.618 -16.978 -8.769 1.00 19.94 259 ASN A N 1
ATOM 1936 C CA . ASN A 1 259 ? 28.189 -17.491 -7.540 1.00 19.56 259 ASN A CA 1
ATOM 1937 C C . ASN A 1 259 ? 29.688 -17.684 -7.668 1.00 20.16 259 ASN A C 1
ATOM 1938 O O . ASN A 1 259 ? 30.472 -17.264 -6.804 1.00 20.06 259 ASN A O 1
ATOM 1943 N N . ASN A 1 260 ? 30.102 -18.328 -8.747 1.00 20.31 260 ASN A N 1
ATOM 1944 C CA . ASN A 1 260 ? 31.521 -18.569 -8.894 1.00 20.93 260 ASN A CA 1
ATOM 1945 C C . ASN A 1 260 ? 32.373 -17.288 -8.887 1.00 20.15 260 ASN A C 1
ATOM 1946 O O . ASN A 1 260 ? 33.473 -17.264 -8.339 1.00 19.37 260 ASN A O 1
ATOM 1951 N N . ALA A 1 261 ? 31.832 -16.214 -9.454 1.00 20.37 261 ALA A N 1
ATOM 1952 C CA . ALA A 1 261 ? 32.520 -14.935 -9.495 1.00 20.43 261 ALA A CA 1
ATOM 1953 C C . ALA A 1 261 ? 32.608 -14.353 -8.101 1.00 21.07 261 ALA A C 1
ATOM 1954 O O . ALA A 1 261 ? 33.550 -13.632 -7.762 1.00 21.24 261 ALA A O 1
ATOM 1956 N N . ILE A 1 262 ? 31.600 -14.624 -7.284 1.00 21.51 262 ILE A N 1
ATOM 1957 C CA . ILE A 1 262 ? 31.652 -14.123 -5.915 1.00 21.72 262 ILE A CA 1
ATOM 1958 C C . ILE A 1 262 ? 32.709 -14.886 -5.123 1.00 21.72 262 ILE A C 1
ATOM 1959 O O . ILE A 1 262 ? 33.510 -14.288 -4.423 1.00 21.61 262 ILE A O 1
ATOM 1964 N N . ARG A 1 263 ? 32.738 -16.200 -5.267 1.00 21.79 263 ARG A N 1
ATOM 1965 C CA . ARG A 1 263 ? 33.718 -16.981 -4.530 1.00 22.63 263 ARG A CA 1
ATOM 1966 C C . ARG A 1 263 ? 35.169 -16.563 -4.845 1.00 23.45 263 ARG A C 1
ATOM 1967 O O . ARG A 1 263 ? 36.021 -16.495 -3.940 1.00 23.70 263 ARG A O 1
ATOM 1975 N N . GLU A 1 264 ? 35.470 -16.296 -6.112 1.00 24.15 264 GLU A N 1
ATOM 1976 C CA . GLU A 1 264 ? 36.856 -15.970 -6.455 1.00 25.19 264 GLU A CA 1
ATOM 1977 C C . GLU A 1 264 ? 37.241 -14.612 -5.919 1.00 24.94 264 GLU A C 1
ATOM 1978 O O . GLU A 1 264 ? 38.393 -14.390 -5.554 1.00 25.18 264 GLU A O 1
ATOM 1984 N N . ALA A 1 265 ? 36.282 -13.700 -5.863 1.00 24.95 265 ALA A N 1
ATOM 1985 C CA . ALA A 1 265 ? 36.542 -12.398 -5.234 1.00 24.74 265 ALA A CA 1
ATOM 1986 C C . ALA A 1 265 ? 36.789 -12.510 -3.728 1.00 24.52 265 ALA A C 1
ATOM 1987 O O . ALA A 1 265 ? 37.754 -11.949 -3.201 1.00 24.56 265 ALA A O 1
ATOM 1989 N N . ALA A 1 266 ? 35.912 -13.252 -3.055 1.00 24.72 266 ALA A N 1
ATOM 1990 C CA . ALA A 1 266 ? 35.947 -13.437 -1.604 1.00 24.94 266 ALA A CA 1
ATOM 1991 C C . ALA A 1 266 ? 37.185 -14.172 -1.139 1.00 25.45 266 ALA A C 1
ATOM 1992 O O . ALA A 1 266 ? 37.661 -13.954 -0.033 1.00 25.67 266 ALA A O 1
ATOM 1994 N N . ASN A 1 267 ? 37.691 -15.069 -1.975 1.00 25.99 267 ASN A N 1
ATOM 1995 C CA . ASN A 1 267 ? 38.834 -15.893 -1.598 1.00 26.23 267 ASN A CA 1
ATOM 1996 C C . ASN A 1 267 ? 40.175 -15.248 -1.937 1.00 25.99 267 ASN A C 1
ATOM 1997 O O . ASN A 1 267 ? 41.216 -15.762 -1.550 1.00 25.89 267 ASN A O 1
ATOM 2002 N N . GLY A 1 268 ? 40.140 -14.120 -2.652 1.00 25.91 268 GLY A N 1
ATOM 2003 C CA . GLY A 1 268 ? 41.357 -13.382 -3.039 1.00 25.40 268 GLY A CA 1
ATOM 2004 C C . GLY A 1 268 ? 41.346 -11.883 -2.744 1.00 25.26 268 GLY A C 1
ATOM 2005 O O . GLY A 1 268 ? 41.515 -11.458 -1.604 1.00 25.65 268 GLY A O 1
ATOM 2006 N N . ARG A 1 269 ? 41.165 -11.069 -3.777 1.00 25.14 269 ARG A N 1
ATOM 2007 C CA . ARG A 1 269 ? 41.116 -9.610 -3.637 1.00 24.37 269 ARG A CA 1
ATOM 2008 C C . ARG A 1 269 ? 40.319 -9.091 -2.428 1.00 24.22 269 ARG A C 1
ATOM 2009 O O . ARG A 1 269 ? 40.771 -8.186 -1.726 1.00 23.95 269 ARG A O 1
ATOM 2017 N N . LEU A 1 270 ? 39.142 -9.654 -2.193 1.00 23.99 270 LEU A N 1
ATOM 2018 C CA . LEU A 1 270 ? 38.261 -9.206 -1.161 1.00 22.86 270 LEU A CA 1
ATOM 2019 C C . LEU A 1 270 ? 38.187 -10.036 0.101 1.00 22.66 270 LEU A C 1
ATOM 2020 O O . LEU A 1 270 ? 37.220 -10.008 0.784 1.00 22.78 270 LEU A O 1
ATOM 2025 N N . LYS A 1 271 ? 39.232 -10.740 0.443 1.00 21.63 271 LYS A N 1
ATOM 2026 C CA . LYS A 1 271 ? 39.214 -11.475 1.668 1.00 21.12 271 LYS A CA 1
ATOM 2027 C C . LYS A 1 271 ? 39.012 -10.719 2.948 1.00 20.27 271 LYS A C 1
ATOM 2028 O O . LYS A 1 271 ? 39.674 -9.754 3.255 1.00 19.74 271 LYS A O 1
ATOM 2034 N N . GLY A 1 272 ? 38.063 -11.211 3.702 1.00 19.50 272 GLY A N 1
ATOM 2035 C CA . GLY A 1 272 ? 37.735 -10.636 4.966 1.00 18.43 272 GLY A CA 1
ATOM 2036 C C . GLY A 1 272 ? 36.736 -9.549 4.839 1.00 17.53 272 GLY A C 1
ATOM 2037 O O . GLY A 1 272 ? 36.167 -9.136 5.785 1.00 17.38 272 GLY A O 1
ATOM 2038 N N . ILE A 1 273 ? 36.522 -9.092 3.630 1.00 16.73 273 ILE A N 1
ATOM 2039 C CA . ILE A 1 273 ? 35.545 -8.028 3.433 1.00 16.26 273 ILE A CA 1
ATOM 2040 C C . ILE A 1 273 ? 34.233 -8.533 2.825 1.00 15.74 273 ILE A C 1
ATOM 2041 O O . ILE A 1 273 ? 33.161 -8.281 3.350 1.00 15.58 273 ILE A O 1
ATOM 2046 N N . LEU A 1 274 ? 34.325 -9.241 1.713 1.00 15.32 274 LEU A N 1
ATOM 2047 C CA . LEU A 1 274 ? 33.181 -9.951 1.172 1.00 15.00 274 LEU A CA 1
ATOM 2048 C C . LEU A 1 274 ? 33.425 -11.428 1.435 1.00 14.75 274 LEU A C 1
ATOM 2049 O O . LEU A 1 274 ? 34.490 -11.948 1.123 1.00 14.54 274 LEU A O 1
ATOM 2054 N N . GLY A 1 275 ? 32.453 -12.091 2.041 1.00 14.66 275 GLY A N 1
ATOM 2055 C CA . GLY A 1 275 ? 32.532 -13.530 2.243 1.00 14.84 275 GLY A CA 1
ATOM 2056 C C . GLY A 1 275 ? 31.330 -14.144 1.553 1.00 14.93 275 GLY A C 1
ATOM 2057 O O . GLY A 1 275 ? 30.566 -13.427 0.925 1.00 14.55 275 GLY A O 1
ATOM 2058 N N . TYR A 1 276 ? 31.161 -15.460 1.660 1.00 14.77 276 TYR A N 1
ATOM 2059 C CA . TYR A 1 276 ? 29.968 -16.118 1.122 1.00 14.96 276 TYR A CA 1
ATOM 2060 C C . TYR A 1 276 ? 29.580 -17.295 2.011 1.00 14.59 276 TYR A C 1
ATOM 2061 O O . TYR A 1 276 ? 30.396 -17.762 2.784 1.00 14.32 276 TYR A O 1
ATOM 2070 N N . THR A 1 277 ? 28.331 -17.752 1.927 1.00 14.50 277 THR A N 1
ATOM 2071 C CA . THR A 1 277 ? 27.980 -19.072 2.469 1.00 13.80 277 THR A CA 1
ATOM 2072 C C . THR A 1 277 ? 27.310 -19.924 1.405 1.00 14.47 277 THR A C 1
ATOM 2073 O O . THR A 1 277 ? 26.546 -19.408 0.593 1.00 14.29 277 THR A O 1
ATOM 2077 N N . ASP A 1 278 ? 27.623 -21.223 1.401 1.00 15.07 278 ASP A N 1
ATOM 2078 C CA . ASP A 1 278 ? 26.990 -22.175 0.491 1.00 15.27 278 ASP A CA 1
ATOM 2079 C C . ASP A 1 278 ? 25.958 -23.003 1.268 1.00 15.09 278 ASP A C 1
ATOM 2080 O O . ASP A 1 278 ? 25.399 -23.969 0.749 1.00 15.48 278 ASP A O 1
ATOM 2085 N N . GLU A 1 279 ? 25.706 -22.635 2.512 1.00 14.98 279 GLU A N 1
ATOM 2086 C CA . GLU A 1 279 ? 24.755 -23.386 3.335 1.00 15.19 279 GLU A CA 1
ATOM 2087 C C . GLU A 1 279 ? 23.407 -22.683 3.500 1.00 14.67 279 GLU A C 1
ATOM 2088 O O . GLU A 1 279 ? 23.207 -21.574 3.031 1.00 14.68 279 GLU A O 1
ATOM 2094 N N . LYS A 1 280 ? 22.473 -23.337 4.166 1.00 14.38 280 LYS A N 1
ATOM 2095 C CA . LYS A 1 280 ? 21.155 -22.759 4.328 1.00 13.83 280 LYS A CA 1
ATOM 2096 C C . LYS A 1 280 ? 21.011 -22.056 5.663 1.00 13.26 280 LYS A C 1
ATOM 2097 O O . LYS A 1 280 ? 20.300 -22.536 6.562 1.00 12.99 280 LYS A O 1
ATOM 2103 N N . LEU A 1 281 ? 21.660 -20.898 5.757 1.00 12.35 281 LEU A N 1
ATOM 2104 C CA . LEU A 1 281 ? 21.772 -20.127 6.993 1.00 11.51 281 LEU A CA 1
ATOM 2105 C C . LEU A 1 281 ? 20.676 -19.062 7.107 1.00 11.83 281 LEU A C 1
ATOM 2106 O O . LEU A 1 281 ? 19.997 -18.752 6.119 1.00 11.47 281 LEU A O 1
ATOM 2111 N N . VAL A 1 282 ? 20.505 -18.508 8.310 1.00 11.42 282 VAL A N 1
ATOM 2112 C CA . VAL A 1 282 ? 19.491 -17.500 8.548 1.00 11.32 282 VAL A CA 1
ATOM 2113 C C . VAL A 1 282 ? 20.151 -16.308 9.223 1.00 11.98 282 VAL A C 1
ATOM 2114 O O . VAL A 1 282 ? 21.343 -16.369 9.544 1.00 12.39 282 VAL A O 1
ATOM 2118 N N . SER A 1 283 ? 19.399 -15.221 9.425 1.00 11.64 283 SER A N 1
ATOM 2119 C CA . SER A 1 283 ? 20.026 -13.973 9.833 1.00 11.50 283 SER A CA 1
ATOM 2120 C C . SER A 1 283 ? 20.863 -14.057 11.114 1.00 11.72 283 SER A C 1
ATOM 2121 O O . SER A 1 283 ? 21.910 -13.409 11.215 1.00 11.68 283 SER A O 1
ATOM 2124 N N . HIS A 1 284 ? 20.445 -14.847 12.098 1.00 11.75 284 HIS A N 1
ATOM 2125 C CA . HIS A 1 284 ? 21.229 -14.843 13.331 1.00 11.75 284 HIS A CA 1
ATOM 2126 C C . HIS A 1 284 ? 22.593 -15.499 13.146 1.00 11.76 284 HIS A C 1
ATOM 2127 O O . HIS A 1 284 ? 23.529 -15.211 13.893 1.00 11.57 284 HIS A O 1
ATOM 2134 N N . ASP A 1 285 ? 22.718 -16.303 12.244 1.00 11.38 285 ASP A N 1
ATOM 2135 C CA . ASP A 1 285 ? 24.002 -16.936 11.954 1.00 12.21 285 ASP A CA 1
ATOM 2136 C C . ASP A 1 285 ? 25.053 -15.905 11.529 1.00 12.57 285 ASP A C 1
ATOM 2137 O O . ASP A 1 285 ? 26.254 -16.196 11.497 1.00 12.89 285 ASP A O 1
ATOM 2142 N N . PHE A 1 286 ? 24.660 -14.745 11.255 1.00 12.24 286 PHE A N 1
ATOM 2143 C CA . PHE A 1 286 ? 25.641 -13.725 10.917 1.00 12.46 286 PHE A CA 1
ATOM 2144 C C . PHE A 1 286 ? 25.864 -12.686 12.006 1.00 12.89 286 PHE A C 1
ATOM 2145 O O . PHE A 1 286 ? 26.605 -11.740 11.798 1.00 12.51 286 PHE A O 1
ATOM 2153 N N . ASN A 1 287 ? 25.261 -12.898 13.174 1.00 13.60 287 ASN A N 1
ATOM 2154 C CA . ASN A 1 287 ? 25.493 -12.017 14.311 1.00 15.13 287 ASN A CA 1
ATOM 2155 C C . ASN A 1 287 ? 26.961 -12.054 14.713 1.00 15.83 287 ASN A C 1
ATOM 2156 O O . ASN A 1 287 ? 27.525 -13.138 14.899 1.00 15.99 287 ASN A O 1
ATOM 2161 N N . HIS A 1 288 ? 27.590 -10.884 14.803 1.00 16.51 288 HIS A N 1
ATOM 2162 C CA . HIS A 1 288 ? 28.996 -10.828 15.227 1.00 17.40 288 HIS A CA 1
ATOM 2163 C C . HIS A 1 288 ? 29.972 -11.332 14.173 1.00 17.70 288 HIS A C 1
ATOM 2164 O O . HIS A 1 288 ? 31.007 -11.895 14.507 1.00 17.92 288 HIS A O 1
ATOM 2171 N N . ASP A 1 289 ? 29.634 -11.163 12.902 1.00 18.07 289 ASP A N 1
ATOM 2172 C CA . ASP A 1 289 ? 30.537 -11.558 11.833 1.00 17.85 289 ASP A CA 1
ATOM 2173 C C . ASP A 1 289 ? 31.131 -10.259 11.308 1.00 17.30 289 ASP A C 1
ATOM 2174 O O . ASP A 1 289 ? 30.411 -9.271 11.136 1.00 16.44 289 ASP A O 1
ATOM 2179 N N . SER A 1 290 ? 32.442 -10.270 11.052 1.00 16.43 290 SER A N 1
ATOM 2180 C CA . SER A 1 290 ? 33.177 -9.048 10.817 1.00 15.40 290 SER A CA 1
ATOM 2181 C C . SER A 1 290 ? 33.185 -8.661 9.346 1.00 15.35 290 SER A C 1
ATOM 2182 O O . SER A 1 290 ? 33.692 -7.597 8.973 1.00 15.22 290 SER A O 1
ATOM 2185 N N . HIS A 1 291 ? 32.621 -9.519 8.507 1.00 14.89 291 HIS A N 1
ATOM 2186 C CA . HIS A 1 291 ? 32.501 -9.189 7.092 1.00 15.07 291 HIS A CA 1
ATOM 2187 C C . HIS A 1 291 ? 31.630 -7.959 6.870 1.00 14.52 291 HIS A C 1
ATOM 2188 O O . HIS A 1 291 ? 30.734 -7.672 7.666 1.00 14.11 291 HIS A O 1
ATOM 2195 N N . SER A 1 292 ? 31.915 -7.237 5.791 1.00 14.14 292 SER A N 1
ATOM 2196 C CA . SER A 1 292 ? 31.074 -6.138 5.320 1.00 14.34 292 SER A CA 1
ATOM 2197 C C . SER A 1 292 ? 29.825 -6.632 4.581 1.00 14.65 292 SER A C 1
ATOM 2198 O O . SER A 1 292 ? 28.789 -5.945 4.549 1.00 14.65 292 SER A O 1
ATOM 2201 N N . SER A 1 293 ? 29.941 -7.839 4.057 1.00 14.43 293 SER A N 1
ATOM 2202 C CA . SER A 1 293 ? 29.030 -8.462 3.151 1.00 15.10 293 SER A CA 1
ATOM 2203 C C . SER A 1 293 ? 29.285 -9.978 2.969 1.00 15.05 293 SER A C 1
ATOM 2204 O O . SER A 1 293 ? 30.346 -10.387 2.683 1.00 15.27 293 SER A O 1
ATOM 2207 N N . VAL A 1 294 ? 28.282 -10.782 3.198 1.00 14.73 294 VAL A N 1
ATOM 2208 C CA . VAL A 1 294 ? 28.377 -12.219 3.075 1.00 14.67 294 VAL A CA 1
ATOM 2209 C C . VAL A 1 294 ? 27.322 -12.718 2.137 1.00 14.42 294 VAL A C 1
ATOM 2210 O O . VAL A 1 294 ? 26.188 -12.725 2.438 1.00 14.56 294 VAL A O 1
ATOM 2214 N N . PHE A 1 295 ? 27.767 -13.195 1.010 1.00 14.12 295 PHE A N 1
ATOM 2215 C CA . PHE A 1 295 ? 26.947 -13.591 -0.097 1.00 13.60 295 PHE A CA 1
ATOM 2216 C C . PHE A 1 295 ? 26.309 -14.959 0.134 1.00 13.26 295 PHE A C 1
ATOM 2217 O O . PHE A 1 295 ? 26.941 -15.863 0.571 1.00 13.28 295 PHE A O 1
ATOM 2225 N N . HIS A 1 296 ? 25.018 -15.015 -0.076 1.00 12.46 296 HIS A N 1
ATOM 2226 C CA . HIS A 1 296 ? 24.201 -16.186 0.092 1.00 12.43 296 HIS A CA 1
ATOM 2227 C C . HIS A 1 296 ? 23.909 -16.924 -1.236 1.00 12.39 296 HIS A C 1
ATOM 2228 O O . HIS A 1 296 ? 22.943 -16.686 -1.863 1.00 12.25 296 HIS A O 1
ATOM 2235 N N . THR A 1 297 ? 24.804 -17.821 -1.601 1.00 11.64 297 THR A N 1
ATOM 2236 C CA . THR A 1 297 ? 24.815 -18.478 -2.881 1.00 11.94 297 THR A CA 1
ATOM 2237 C C . THR A 1 297 ? 23.552 -19.188 -3.215 1.00 12.68 297 THR A C 1
ATOM 2238 O O . THR A 1 297 ? 23.100 -19.181 -4.309 1.00 11.80 297 THR A O 1
ATOM 2242 N N . ASP A 1 298 ? 23.006 -19.796 -2.189 1.00 13.65 298 ASP A N 1
ATOM 2243 C CA . ASP A 1 298 ? 21.770 -20.558 -2.342 1.00 14.73 298 ASP A CA 1
ATOM 2244 C C . ASP A 1 298 ? 20.629 -19.677 -2.812 1.00 14.95 298 ASP A C 1
ATOM 2245 O O . ASP A 1 298 ? 19.645 -20.189 -3.348 1.00 15.03 298 ASP A O 1
ATOM 2250 N N . GLN A 1 299 ? 20.751 -18.361 -2.605 1.00 14.68 299 GLN A N 1
ATOM 2251 C CA . GLN A 1 299 ? 19.628 -17.454 -2.845 1.00 15.07 299 GLN A CA 1
ATOM 2252 C C . GLN A 1 299 ? 19.722 -16.715 -4.190 1.00 14.98 299 GLN A C 1
ATOM 2253 O O . GLN A 1 299 ? 18.925 -15.819 -4.479 1.00 13.60 299 GLN A O 1
ATOM 2259 N N . THR A 1 300 ? 20.695 -17.103 -5.010 1.00 15.25 300 THR A N 1
ATOM 2260 C CA . THR A 1 300 ? 20.886 -16.465 -6.310 1.00 15.49 300 THR A CA 1
ATOM 2261 C C . THR A 1 300 ? 19.864 -16.960 -7.332 1.00 16.42 300 THR A C 1
ATOM 2262 O O . THR A 1 300 ? 19.573 -18.139 -7.422 1.00 16.16 300 THR A O 1
ATOM 2266 N N . LYS A 1 301 ? 19.302 -16.046 -8.098 1.00 17.82 301 LYS A N 1
ATOM 2267 C CA . LYS A 1 301 ? 18.298 -16.436 -9.056 1.00 19.19 301 LYS A CA 1
ATOM 2268 C C . LYS A 1 301 ? 18.530 -15.708 -10.346 1.00 20.52 301 LYS A C 1
ATOM 2269 O O . LYS A 1 301 ? 18.878 -14.514 -10.347 1.00 20.46 301 LYS A O 1
ATOM 2275 N N . VAL A 1 302 ? 18.341 -16.441 -11.441 1.00 21.66 302 VAL A N 1
ATOM 2276 C CA . VAL A 1 302 ? 18.389 -15.850 -12.759 1.00 22.65 302 VAL A CA 1
ATOM 2277 C C . VAL A 1 302 ? 17.109 -16.199 -13.478 1.00 23.57 302 VAL A C 1
ATOM 2278 O O . VAL A 1 302 ? 16.639 -17.328 -13.416 1.00 23.92 302 VAL A O 1
ATOM 2282 N N . MET A 1 303 ? 16.527 -15.230 -14.160 1.00 24.74 303 MET A N 1
ATOM 2283 C CA . MET A 1 303 ? 15.532 -15.592 -15.138 1.00 26.14 303 MET A CA 1
ATOM 2284 C C . MET A 1 303 ? 15.711 -14.968 -16.502 1.00 25.85 303 MET A C 1
ATOM 2285 O O . MET A 1 303 ? 16.042 -13.784 -16.624 1.00 25.03 303 MET A O 1
ATOM 2290 N N . ASP A 1 304 ? 15.441 -15.798 -17.507 1.00 25.79 304 ASP A N 1
ATOM 2291 C CA . ASP A 1 304 ? 15.614 -15.443 -18.899 1.00 25.94 304 ASP A CA 1
ATOM 2292 C C . ASP A 1 304 ? 16.978 -14.799 -19.115 1.00 25.00 304 ASP A C 1
ATOM 2293 O O . ASP A 1 304 ? 17.095 -13.728 -19.735 1.00 24.93 304 ASP A O 1
ATOM 2298 N N . GLY A 1 305 ? 17.999 -15.447 -18.556 1.00 23.94 305 GLY A N 1
ATOM 2299 C CA . GLY A 1 305 ? 19.392 -15.096 -18.810 1.00 22.81 305 GLY A CA 1
ATOM 2300 C C . GLY A 1 305 ? 19.917 -13.813 -18.198 1.00 22.27 305 GLY A C 1
ATOM 2301 O O . GLY A 1 305 ? 21.082 -13.744 -17.801 1.00 22.21 305 GLY A O 1
ATOM 2302 N N . THR A 1 306 ? 19.084 -12.782 -18.108 1.00 21.85 306 THR A N 1
ATOM 2303 C CA . THR A 1 306 ? 19.613 -11.456 -17.769 1.00 21.18 306 THR A CA 1
ATOM 2304 C C . THR A 1 306 ? 19.058 -10.796 -16.511 1.00 20.53 306 THR A C 1
ATOM 2305 O O . THR A 1 306 ? 19.662 -9.851 -16.014 1.00 20.66 306 THR A O 1
ATOM 2309 N N . MET A 1 307 ? 17.907 -11.236 -16.018 1.00 19.40 307 MET A N 1
ATOM 2310 C CA . MET A 1 307 ? 17.413 -10.690 -14.750 1.00 18.50 307 MET A CA 1
ATOM 2311 C C . MET A 1 307 ? 17.977 -11.513 -13.599 1.00 17.29 307 MET A C 1
ATOM 2312 O O . MET A 1 307 ? 17.631 -12.676 -13.442 1.00 16.34 307 MET A O 1
ATOM 2317 N N . VAL A 1 308 ? 18.833 -10.882 -12.795 1.00 16.56 308 VAL A N 1
ATOM 2318 C CA . VAL A 1 308 ? 19.492 -11.537 -11.673 1.00 15.59 308 VAL A CA 1
ATOM 2319 C C . VAL A 1 308 ? 19.031 -11.006 -10.312 1.00 15.16 308 VAL A C 1
ATOM 2320 O O . VAL A 1 308 ? 18.880 -9.794 -10.127 1.00 15.34 308 VAL A O 1
ATOM 2324 N N . ARG A 1 309 ? 18.820 -11.920 -9.364 1.00 14.33 309 ARG A N 1
ATOM 2325 C CA . ARG A 1 309 ? 18.532 -11.580 -7.972 1.00 13.33 309 ARG A CA 1
ATOM 2326 C C . ARG A 1 309 ? 19.560 -12.220 -7.035 1.00 13.44 309 ARG A C 1
ATOM 2327 O O . ARG A 1 309 ? 19.893 -13.405 -7.175 1.00 12.68 309 ARG A O 1
ATOM 2335 N N . ILE A 1 310 ? 20.083 -11.425 -6.103 1.00 13.11 310 ILE A N 1
ATOM 2336 C CA . ILE A 1 310 ? 21.054 -11.926 -5.138 1.00 13.08 310 ILE A CA 1
ATOM 2337 C C . ILE A 1 310 ? 20.718 -11.505 -3.722 1.00 13.44 310 ILE A C 1
ATOM 2338 O O . ILE A 1 310 ? 19.945 -10.569 -3.490 1.00 13.91 310 ILE A O 1
ATOM 2343 N N . LEU A 1 311 ? 21.315 -12.195 -2.769 1.00 13.97 311 LEU A N 1
ATOM 2344 C CA . LEU A 1 311 ? 21.065 -11.923 -1.360 1.00 14.11 311 LEU A CA 1
ATOM 2345 C C . LEU A 1 311 ? 22.358 -11.971 -0.559 1.00 14.24 311 LEU A C 1
ATOM 2346 O O . LEU A 1 311 ? 23.092 -12.950 -0.612 1.00 13.95 311 LEU A O 1
ATOM 2351 N N . SER A 1 312 ? 22.627 -10.908 0.196 1.00 14.81 312 SER A N 1
ATOM 2352 C CA . SER A 1 312 ? 23.888 -10.781 0.907 1.00 14.61 312 SER A CA 1
ATOM 2353 C C . SER A 1 312 ? 23.702 -10.158 2.292 1.00 14.57 312 SER A C 1
ATOM 2354 O O . SER A 1 312 ? 23.124 -9.081 2.435 1.00 14.82 312 SER A O 1
ATOM 2357 N N . TRP A 1 313 ? 24.209 -10.837 3.314 1.00 14.09 313 TRP A N 1
ATOM 2358 C CA . TRP A 1 313 ? 23.938 -10.435 4.674 1.00 13.44 313 TRP A CA 1
ATOM 2359 C C . TRP A 1 313 ? 24.983 -9.462 5.094 1.00 13.46 313 TRP A C 1
ATOM 2360 O O . TRP A 1 313 ? 26.091 -9.484 4.576 1.00 13.06 313 TRP A O 1
ATOM 2371 N N . TYR A 1 314 ? 24.614 -8.611 6.013 1.00 13.59 314 TYR A N 1
ATOM 2372 C CA . TYR A 1 314 ? 25.497 -7.804 6.809 1.00 13.44 314 TYR A CA 1
ATOM 2373 C C . TYR A 1 314 ? 25.125 -7.696 8.266 1.00 13.83 314 TYR A C 1
ATOM 2374 O O . TYR A 1 314 ? 24.046 -7.348 8.587 1.00 13.66 314 TYR A O 1
ATOM 2383 N N . ASP A 1 315 ? 26.058 -7.979 9.151 1.00 13.81 315 ASP A N 1
ATOM 2384 C CA . ASP A 1 315 ? 25.994 -7.520 10.520 1.00 13.64 315 ASP A CA 1
ATOM 2385 C C . ASP A 1 315 ? 26.280 -6.021 10.540 1.00 13.70 315 ASP A C 1
ATOM 2386 O O . ASP A 1 315 ? 27.380 -5.598 10.474 1.00 13.65 315 ASP A O 1
ATOM 2391 N N . ASN A 1 316 ? 25.220 -5.257 10.566 1.00 13.60 316 ASN A N 1
ATOM 2392 C CA . ASN A 1 316 ? 25.206 -3.829 10.472 1.00 13.42 316 ASN A CA 1
ATOM 2393 C C . ASN A 1 316 ? 25.923 -3.089 11.562 1.00 13.57 316 ASN A C 1
ATOM 2394 O O . ASN A 1 316 ? 26.224 -2.002 11.427 1.00 13.61 316 ASN A O 1
ATOM 2399 N N . GLU A 1 317 ? 26.233 -3.756 12.634 1.00 14.06 317 GLU A N 1
ATOM 2400 C CA . GLU A 1 317 ? 27.027 -3.217 13.678 1.00 14.47 317 GLU A CA 1
ATOM 2401 C C . GLU A 1 317 ? 28.476 -3.628 13.595 1.00 14.57 317 GLU A C 1
ATOM 2402 O O . GLU A 1 317 ? 29.308 -2.824 13.598 1.00 14.73 317 GLU A O 1
ATOM 2408 N N . TRP A 1 318 ? 28.738 -4.902 13.509 1.00 14.78 318 TRP A N 1
ATOM 2409 C CA . TRP A 1 318 ? 30.069 -5.462 13.698 1.00 15.29 318 TRP A CA 1
ATOM 2410 C C . TRP A 1 318 ? 31.011 -5.323 12.495 1.00 16.03 318 TRP A C 1
ATOM 2411 O O . TRP A 1 318 ? 32.235 -5.161 12.664 1.00 15.72 318 TRP A O 1
ATOM 2422 N N . GLY A 1 319 ? 30.453 -5.450 11.288 1.00 16.23 319 GLY A N 1
ATOM 2423 C CA . GLY A 1 319 ? 31.250 -5.328 10.067 1.00 17.03 319 GLY A CA 1
ATOM 2424 C C . GLY A 1 319 ? 31.682 -3.878 9.914 1.00 17.72 319 GLY A C 1
ATOM 2425 O O . GLY A 1 319 ? 32.853 -3.566 9.666 1.00 17.83 319 GLY A O 1
ATOM 2426 N N . PHE A 1 320 ? 30.712 -2.992 10.089 1.00 17.75 320 PHE A N 1
ATOM 2427 C CA . PHE A 1 320 ? 30.933 -1.570 9.965 1.00 17.70 320 PHE A CA 1
ATOM 2428 C C . PHE A 1 320 ? 31.916 -1.038 10.988 1.00 17.97 320 PHE A C 1
ATOM 2429 O O . PHE A 1 320 ? 32.659 -0.114 10.699 1.00 18.78 320 PHE A O 1
ATOM 2437 N N . SER A 1 321 ? 31.911 -1.601 12.188 1.00 18.17 321 SER A N 1
ATOM 2438 C CA . SER A 1 321 ? 32.841 -1.177 13.230 1.00 18.28 321 SER A CA 1
ATOM 2439 C C . SER A 1 321 ? 34.254 -1.668 12.960 1.00 17.94 321 SER A C 1
ATOM 2440 O O . SER A 1 321 ? 35.219 -1.030 13.349 1.00 18.28 321 SER A O 1
ATOM 2443 N N . SER A 1 322 ? 34.385 -2.810 12.308 1.00 17.62 322 SER A N 1
ATOM 2444 C CA . SER A 1 322 ? 35.698 -3.296 11.972 1.00 17.64 322 SER A CA 1
ATOM 2445 C C . SER A 1 322 ? 36.281 -2.421 10.876 1.00 17.27 322 SER A C 1
ATOM 2446 O O . SER A 1 322 ? 37.446 -2.012 10.947 1.00 17.11 322 SER A O 1
ATOM 2449 N N . ARG A 1 323 ? 35.463 -2.117 9.868 1.00 16.72 323 ARG A N 1
ATOM 2450 C CA . ARG A 1 323 ? 35.898 -1.281 8.748 1.00 16.28 323 ARG A CA 1
ATOM 2451 C C . ARG A 1 323 ? 36.320 0.100 9.204 1.00 16.36 323 ARG A C 1
ATOM 2452 O O . ARG A 1 323 ? 37.230 0.681 8.624 1.00 16.07 323 ARG A O 1
ATOM 2460 N N . MET A 1 324 ? 35.659 0.634 10.234 1.00 16.69 324 MET A N 1
ATOM 2461 C CA . MET A 1 324 ? 36.100 1.914 10.799 1.00 17.04 324 MET A CA 1
ATOM 2462 C C . MET A 1 324 ? 37.581 1.820 11.088 1.00 17.03 324 MET A C 1
ATOM 2463 O O . MET A 1 324 ? 38.339 2.709 10.744 1.00 17.92 324 MET A O 1
ATOM 2468 N N . SER A 1 325 ? 38.005 0.734 11.719 1.00 17.34 325 SER A N 1
ATOM 2469 C CA . SER A 1 325 ? 39.425 0.570 12.007 1.00 17.31 325 SER A CA 1
ATOM 2470 C C . SER A 1 325 ? 40.297 0.343 10.785 1.00 17.35 325 SER A C 1
ATOM 2471 O O . SER A 1 325 ? 41.390 0.875 10.739 1.00 18.27 325 SER A O 1
ATOM 2474 N N . ASP A 1 326 ? 39.839 -0.460 9.825 1.00 17.34 326 ASP A N 1
ATOM 2475 C CA . ASP A 1 326 ? 40.611 -0.734 8.599 1.00 17.99 326 ASP A CA 1
ATOM 2476 C C . ASP A 1 326 ? 40.847 0.523 7.804 1.00 17.64 326 ASP A C 1
ATOM 2477 O O . ASP A 1 326 ? 41.926 0.736 7.251 1.00 18.21 326 ASP A O 1
ATOM 2482 N N . THR A 1 327 ? 39.812 1.343 7.730 1.00 17.18 327 THR A N 1
ATOM 2483 C CA . THR A 1 327 ? 39.916 2.650 7.123 1.00 16.56 327 THR A CA 1
ATOM 2484 C C . THR A 1 327 ? 40.869 3.590 7.871 1.00 16.66 327 THR A C 1
ATOM 2485 O O . THR A 1 327 ? 41.664 4.299 7.256 1.00 16.00 327 THR A O 1
ATOM 2489 N N . ALA A 1 328 ? 40.785 3.602 9.194 1.00 16.92 328 ALA A N 1
ATOM 2490 C CA . ALA A 1 328 ? 41.636 4.494 9.960 1.00 17.56 328 ALA A CA 1
ATOM 2491 C C . ALA A 1 328 ? 43.129 4.100 9.859 1.00 17.91 328 ALA A C 1
ATOM 2492 O O . ALA A 1 328 ? 44.005 4.963 9.737 1.00 17.80 328 ALA A O 1
ATOM 2494 N N . VAL A 1 329 ? 43.415 2.802 9.889 1.00 18.23 329 VAL A N 1
ATOM 2495 C CA . VAL A 1 329 ? 44.777 2.318 9.698 1.00 18.94 329 VAL A CA 1
ATOM 2496 C C . VAL A 1 329 ? 45.380 2.839 8.374 1.00 19.68 329 VAL A C 1
ATOM 2497 O O . VAL A 1 329 ? 46.539 3.280 8.315 1.00 19.94 329 VAL A O 1
ATOM 2501 N N . ALA A 1 330 ? 44.605 2.834 7.328 1.00 19.98 330 ALA A N 1
ATOM 2502 C CA . ALA A 1 330 ? 45.045 3.261 6.046 1.00 20.34 330 ALA A CA 1
ATOM 2503 C C . ALA A 1 330 ? 45.243 4.755 5.989 1.00 20.64 330 ALA A C 1
ATOM 2504 O O . ALA A 1 330 ? 46.207 5.197 5.474 1.00 20.78 330 ALA A O 1
ATOM 2506 N N . LEU A 1 331 ? 44.312 5.500 6.552 1.00 20.69 331 LEU A N 1
ATOM 2507 C CA . LEU A 1 331 ? 44.416 6.916 6.668 1.00 21.13 331 LEU A CA 1
ATOM 2508 C C . LEU A 1 331 ? 45.628 7.362 7.426 1.00 21.18 331 LEU A C 1
ATOM 2509 O O . LEU A 1 331 ? 46.291 8.256 7.026 1.00 20.93 331 LEU A O 1
ATOM 2514 N N . GLY A 1 332 ? 45.921 6.698 8.520 1.00 21.56 332 GLY A N 1
ATOM 2515 C CA . GLY A 1 332 ? 47.122 6.922 9.249 1.00 21.85 332 GLY A CA 1
ATOM 2516 C C . GLY A 1 332 ? 48.394 6.783 8.458 1.00 22.65 332 GLY A C 1
ATOM 2517 O O . GLY A 1 332 ? 49.290 7.490 8.694 1.00 22.66 332 GLY A O 1
ATOM 2518 N N . LYS A 1 333 ? 48.476 5.870 7.524 1.00 23.18 333 LYS A N 1
ATOM 2519 C CA . LYS A 1 333 ? 49.663 5.724 6.718 1.00 24.16 333 LYS A CA 1
ATOM 2520 C C . LYS A 1 333 ? 49.979 6.900 5.807 1.00 24.36 333 LYS A C 1
ATOM 2521 O O . LYS A 1 333 ? 51.112 7.191 5.556 1.00 24.55 333 LYS A O 1
ATOM 2527 N N . LEU A 1 334 ? 48.951 7.574 5.341 1.00 24.45 334 LEU A N 1
ATOM 2528 C CA . LEU A 1 334 ? 49.071 8.806 4.643 1.00 24.22 334 LEU A CA 1
ATOM 2529 C C . LEU A 1 334 ? 49.397 10.054 5.457 1.00 24.30 334 LEU A C 1
ATOM 2530 O O . LEU A 1 334 ? 49.559 11.072 4.908 1.00 24.51 334 LEU A O 1
ATOM 2535 N N . ILE A 1 335 ? 49.486 9.966 6.765 1.00 24.36 335 ILE A N 1
ATOM 2536 C CA . ILE A 1 335 ? 49.791 11.130 7.563 1.00 24.48 335 ILE A CA 1
ATOM 2537 C C . ILE A 1 335 ? 51.271 11.395 7.470 1.00 25.00 335 ILE A C 1
ATOM 2538 O O . ILE A 1 335 ? 51.648 12.500 7.176 1.00 25.43 335 ILE A O 1
ATOM 2544 N N . MET B 1 1 ? -23.270 20.571 30.587 1.00 35.26 1 MET B N 1
ATOM 2545 C CA . MET B 1 1 ? -23.152 19.636 31.761 1.00 35.79 1 MET B CA 1
ATOM 2546 C C . MET B 1 1 ? -21.862 18.751 31.810 1.00 34.72 1 MET B C 1
ATOM 2547 O O . MET B 1 1 ? -21.478 18.269 32.872 1.00 34.79 1 MET B O 1
ATOM 2552 N N . ALA B 1 2 ? -21.203 18.534 30.677 1.00 33.44 2 ALA B N 1
ATOM 2553 C CA . ALA B 1 2 ? -19.954 17.771 30.658 1.00 32.26 2 ALA B CA 1
ATOM 2554 C C . ALA B 1 2 ? -18.780 18.638 31.105 1.00 31.27 2 ALA B C 1
ATOM 2555 O O . ALA B 1 2 ? -18.782 19.842 30.860 1.00 31.00 2 ALA B O 1
ATOM 2557 N N . VAL B 1 3 ? -17.789 18.014 31.722 1.00 29.84 3 VAL B N 1
ATOM 2558 C CA . VAL B 1 3 ? -16.560 18.666 32.154 1.00 28.39 3 VAL B CA 1
ATOM 2559 C C . VAL B 1 3 ? -15.663 18.951 30.965 1.00 27.77 3 VAL B C 1
ATOM 2560 O O . VAL B 1 3 ? -15.406 18.091 30.159 1.00 27.40 3 VAL B O 1
ATOM 2564 N N . ARG B 1 4 ? -15.171 20.160 30.879 1.00 26.53 4 ARG B N 1
ATOM 2565 C CA . ARG B 1 4 ? -14.275 20.542 29.823 1.00 25.84 4 ARG B CA 1
ATOM 2566 C C . ARG B 1 4 ? -12.817 20.283 30.079 1.00 25.31 4 ARG B C 1
ATOM 2567 O O . ARG B 1 4 ? -12.288 20.768 31.002 1.00 25.11 4 ARG B O 1
ATOM 2575 N N . VAL B 1 5 ? -12.181 19.461 29.260 1.00 24.66 5 VAL B N 1
ATOM 2576 C CA . VAL B 1 5 ? -10.841 18.958 29.530 1.00 24.07 5 VAL B CA 1
ATOM 2577 C C . VAL B 1 5 ? -9.803 19.183 28.476 1.00 23.86 5 VAL B C 1
ATOM 2578 O O . VAL B 1 5 ? -10.086 19.279 27.343 1.00 24.03 5 VAL B O 1
ATOM 2582 N N . ALA B 1 6 ? -8.569 19.234 28.883 1.00 23.32 6 ALA B N 1
ATOM 2583 C CA . ALA B 1 6 ? -7.525 19.406 27.939 1.00 23.32 6 ALA B CA 1
ATOM 2584 C C . ALA B 1 6 ? -6.337 18.473 28.187 1.00 23.32 6 ALA B C 1
ATOM 2585 O O . ALA B 1 6 ? -5.837 18.409 29.254 1.00 23.51 6 ALA B O 1
ATOM 2587 N N . ILE B 1 7 ? -5.926 17.731 27.172 1.00 23.20 7 ILE B N 1
ATOM 2588 C CA . ILE B 1 7 ? -4.881 16.727 27.301 1.00 23.03 7 ILE B CA 1
ATOM 2589 C C . ILE B 1 7 ? -3.519 17.312 26.956 1.00 23.18 7 ILE B C 1
ATOM 2590 O O . ILE B 1 7 ? -3.311 17.803 25.851 1.00 23.55 7 ILE B O 1
ATOM 2595 N N . ASN B 1 8 ? -2.587 17.276 27.901 1.00 23.35 8 ASN B N 1
ATOM 2596 C CA . ASN B 1 8 ? -1.250 17.827 27.658 1.00 23.63 8 ASN B CA 1
ATOM 2597 C C . ASN B 1 8 ? -0.236 16.710 27.544 1.00 23.65 8 ASN B C 1
ATOM 2598 O O . ASN B 1 8 ? 0.073 16.040 28.531 1.00 24.45 8 ASN B O 1
ATOM 2603 N N . GLY B 1 9 ? 0.284 16.494 26.340 1.00 23.37 9 GLY B N 1
ATOM 2604 C CA . GLY B 1 9 ? 1.102 15.314 26.082 1.00 22.34 9 GLY B CA 1
ATOM 2605 C C . GLY B 1 9 ? 0.243 14.255 25.405 1.00 21.87 9 GLY B C 1
ATOM 2606 O O . GLY B 1 9 ? -0.504 13.516 26.065 1.00 22.08 9 GLY B O 1
ATOM 2607 N N . PHE B 1 10 ? 0.338 14.183 24.083 1.00 20.75 10 PHE B N 1
ATOM 2608 C CA . PHE B 1 10 ? -0.523 13.306 23.317 1.00 19.75 10 PHE B CA 1
ATOM 2609 C C . PHE B 1 10 ? 0.191 11.981 23.034 1.00 19.25 10 PHE B C 1
ATOM 2610 O O . PHE B 1 10 ? 0.324 11.558 21.879 1.00 18.62 10 PHE B O 1
ATOM 2618 N N . GLY B 1 11 ? 0.646 11.338 24.106 1.00 18.31 11 GLY B N 1
ATOM 2619 C CA . GLY B 1 11 ? 1.322 10.055 24.009 1.00 17.89 11 GLY B CA 1
ATOM 2620 C C . GLY B 1 11 ? 0.399 8.857 24.208 1.00 17.71 11 GLY B C 1
ATOM 2621 O O . GLY B 1 11 ? -0.844 8.958 24.060 1.00 17.35 11 GLY B O 1
ATOM 2622 N N . ARG B 1 12 ? 0.988 7.717 24.550 1.00 16.96 12 ARG B N 1
ATOM 2623 C CA . ARG B 1 12 ? 0.194 6.502 24.626 1.00 17.48 12 ARG B CA 1
ATOM 2624 C C . ARG B 1 12 ? -1.069 6.736 25.476 1.00 17.90 12 ARG B C 1
ATOM 2625 O O . ARG B 1 12 ? -2.174 6.305 25.108 1.00 17.62 12 ARG B O 1
ATOM 2633 N N . ILE B 1 13 ? -0.908 7.451 26.589 1.00 18.24 13 ILE B N 1
ATOM 2634 C CA . ILE B 1 13 ? -2.044 7.701 27.464 1.00 18.55 13 ILE B CA 1
ATOM 2635 C C . ILE B 1 13 ? -2.896 8.917 27.060 1.00 17.88 13 ILE B C 1
ATOM 2636 O O . ILE B 1 13 ? -4.125 8.827 27.054 1.00 18.23 13 ILE B O 1
ATOM 2641 N N . GLY B 1 14 ? -2.266 10.028 26.699 1.00 16.82 14 GLY B N 1
ATOM 2642 C CA . GLY B 1 14 ? -3.015 11.174 26.168 1.00 16.00 14 GLY B CA 1
ATOM 2643 C C . GLY B 1 14 ? -3.906 10.765 24.997 1.00 15.68 14 GLY B C 1
ATOM 2644 O O . GLY B 1 14 ? -5.062 11.167 24.890 1.00 15.56 14 GLY B O 1
ATOM 2645 N N . ARG B 1 15 ? -3.381 9.939 24.108 1.00 15.62 15 ARG B N 1
ATOM 2646 C CA . ARG B 1 15 ? -4.191 9.486 22.964 1.00 14.75 15 ARG B CA 1
ATOM 2647 C C . ARG B 1 15 ? -5.345 8.576 23.406 1.00 14.87 15 ARG B C 1
ATOM 2648 O O . ARG B 1 15 ? -6.516 8.794 23.027 1.00 13.51 15 ARG B O 1
ATOM 2656 N N . ASN B 1 16 ? -5.029 7.565 24.222 1.00 15.19 16 ASN B N 1
ATOM 2657 C CA . ASN B 1 16 ? -6.070 6.658 24.701 1.00 15.47 16 ASN B CA 1
ATOM 2658 C C . ASN B 1 16 ? -7.055 7.264 25.705 1.00 15.64 16 ASN B C 1
ATOM 2659 O O . ASN B 1 16 ? -8.109 6.695 25.946 1.00 15.96 16 ASN B O 1
ATOM 2664 N N . ILE B 1 17 ? -6.735 8.402 26.313 1.00 15.43 17 ILE B N 1
ATOM 2665 C CA . ILE B 1 17 ? -7.746 9.050 27.134 1.00 14.90 17 ILE B CA 1
ATOM 2666 C C . ILE B 1 17 ? -8.861 9.445 26.183 1.00 15.21 17 ILE B C 1
ATOM 2667 O O . ILE B 1 17 ? -10.023 9.065 26.381 1.00 15.68 17 ILE B O 1
ATOM 2672 N N . LEU B 1 18 ? -8.486 10.183 25.130 1.00 15.04 18 LEU B N 1
ATOM 2673 C CA . LEU B 1 18 ? -9.402 10.632 24.082 1.00 14.88 18 LEU B CA 1
ATOM 2674 C C . LEU B 1 18 ? -10.127 9.447 23.471 1.00 15.19 18 LEU B C 1
ATOM 2675 O O . LEU B 1 18 ? -11.353 9.427 23.366 1.00 15.77 18 LEU B O 1
ATOM 2680 N N . ARG B 1 19 ? -9.357 8.463 23.039 1.00 15.05 19 ARG B N 1
ATOM 2681 C CA . ARG B 1 19 ? -9.929 7.328 22.344 1.00 15.07 19 ARG B CA 1
ATOM 2682 C C . ARG B 1 19 ? -10.946 6.614 23.211 1.00 15.27 19 ARG B C 1
ATOM 2683 O O . ARG B 1 19 ? -12.014 6.198 22.737 1.00 15.67 19 ARG B O 1
ATOM 2691 N N . ALA B 1 20 ? -10.634 6.459 24.489 1.00 15.27 20 ALA B N 1
ATOM 2692 C CA . ALA B 1 20 ? -11.571 5.755 25.355 1.00 15.68 20 ALA B CA 1
ATOM 2693 C C . ALA B 1 20 ? -12.892 6.534 25.559 1.00 15.78 20 ALA B C 1
ATOM 2694 O O . ALA B 1 20 ? -13.979 5.945 25.546 1.00 15.61 20 ALA B O 1
ATOM 2696 N N . ILE B 1 21 ? -12.798 7.848 25.757 1.00 15.69 21 ILE B N 1
ATOM 2697 C CA . ILE B 1 21 ? -13.997 8.673 25.811 1.00 16.05 21 ILE B CA 1
ATOM 2698 C C . ILE B 1 21 ? -14.882 8.380 24.608 1.00 16.05 21 ILE B C 1
ATOM 2699 O O . ILE B 1 21 ? -16.070 8.088 24.765 1.00 16.05 21 ILE B O 1
ATOM 2704 N N . VAL B 1 22 ? -14.288 8.426 23.420 1.00 16.14 22 VAL B N 1
ATOM 2705 C CA . VAL B 1 22 ? -15.005 8.130 22.169 1.00 16.78 22 VAL B CA 1
ATOM 2706 C C . VAL B 1 22 ? -15.554 6.693 22.095 1.00 17.72 22 VAL B C 1
ATOM 2707 O O . VAL B 1 22 ? -16.713 6.506 21.756 1.00 18.66 22 VAL B O 1
ATOM 2711 N N . GLU B 1 23 ? -14.750 5.671 22.388 1.00 18.49 23 GLU B N 1
ATOM 2712 C CA . GLU B 1 23 ? -15.284 4.303 22.271 1.00 18.71 23 GLU B CA 1
ATOM 2713 C C . GLU B 1 23 ? -16.388 4.029 23.285 1.00 19.16 23 GLU B C 1
ATOM 2714 O O . GLU B 1 23 ? -17.305 3.245 23.028 1.00 19.15 23 GLU B O 1
ATOM 2720 N N . SER B 1 24 ? -16.323 4.673 24.443 1.00 20.18 24 SER B N 1
ATOM 2721 C CA . SER B 1 24 ? -17.264 4.308 25.505 1.00 20.67 24 SER B CA 1
ATOM 2722 C C . SER B 1 24 ? -18.636 4.947 25.274 1.00 21.45 24 SER B C 1
ATOM 2723 O O . SER B 1 24 ? -19.597 4.608 25.968 1.00 20.71 24 SER B O 1
ATOM 2726 N N . GLY B 1 25 ? -18.695 5.929 24.388 1.00 22.52 25 GLY B N 1
ATOM 2727 C CA . GLY B 1 25 ? -19.852 6.753 24.169 1.00 23.58 25 GLY B CA 1
ATOM 2728 C C . GLY B 1 25 ? -20.253 7.760 25.231 1.00 24.53 25 GLY B C 1
ATOM 2729 O O . GLY B 1 25 ? -21.331 8.238 25.222 1.00 25.29 25 GLY B O 1
ATOM 2730 N N . ARG B 1 26 ? -19.348 8.068 26.135 1.00 24.67 26 ARG B N 1
ATOM 2731 C CA . ARG B 1 26 ? -19.600 8.906 27.283 1.00 24.80 26 ARG B CA 1
ATOM 2732 C C . ARG B 1 26 ? -19.913 10.377 27.079 1.00 24.53 26 ARG B C 1
ATOM 2733 O O . ARG B 1 26 ? -19.240 11.044 26.395 1.00 24.49 26 ARG B O 1
ATOM 2741 N N . THR B 1 27 ? -20.965 10.872 27.677 1.00 24.00 27 THR B N 1
ATOM 2742 C CA . THR B 1 27 ? -21.314 12.260 27.466 1.00 23.89 27 THR B CA 1
ATOM 2743 C C . THR B 1 27 ? -20.919 13.259 28.501 1.00 23.33 27 THR B C 1
ATOM 2744 O O . THR B 1 27 ? -20.906 14.399 28.224 1.00 23.64 27 THR B O 1
ATOM 2748 N N . ASP B 1 28 ? -20.599 12.768 29.668 1.00 22.82 28 ASP B N 1
ATOM 2749 C CA . ASP B 1 28 ? -20.096 13.474 30.828 1.00 22.30 28 ASP B CA 1
ATOM 2750 C C . ASP B 1 28 ? -18.775 14.192 30.786 1.00 22.19 28 ASP B C 1
ATOM 2751 O O . ASP B 1 28 ? -18.478 14.917 31.652 1.00 21.97 28 ASP B O 1
ATOM 2756 N N . ILE B 1 29 ? -17.974 13.977 29.773 1.00 21.92 29 ILE B N 1
ATOM 2757 C CA . ILE B 1 29 ? -16.703 14.701 29.623 1.00 21.22 29 ILE B CA 1
ATOM 2758 C C . ILE B 1 29 ? -16.467 15.041 28.160 1.00 22.09 29 ILE B C 1
ATOM 2759 O O . ILE B 1 29 ? -17.013 14.382 27.274 1.00 22.51 29 ILE B O 1
ATOM 2764 N N . GLN B 1 30 ? -15.656 16.066 27.900 1.00 22.72 30 GLN B N 1
ATOM 2765 C CA . GLN B 1 30 ? -15.399 16.499 26.536 1.00 22.86 30 GLN B CA 1
ATOM 2766 C C . GLN B 1 30 ? -14.006 17.106 26.370 1.00 23.29 30 GLN B C 1
ATOM 2767 O O . GLN B 1 30 ? -13.614 18.029 27.080 1.00 23.59 30 GLN B O 1
ATOM 2773 N N . VAL B 1 31 ? -13.257 16.580 25.416 1.00 23.66 31 VAL B N 1
ATOM 2774 C CA . VAL B 1 31 ? -11.923 17.060 25.161 1.00 24.02 31 VAL B CA 1
ATOM 2775 C C . VAL B 1 31 ? -11.984 18.310 24.277 1.00 24.47 31 VAL B C 1
ATOM 2776 O O . VAL B 1 31 ? -12.552 18.285 23.183 1.00 24.37 31 VAL B O 1
ATOM 2780 N N . VAL B 1 32 ? -11.398 19.406 24.756 1.00 24.71 32 VAL B N 1
ATOM 2781 C CA . VAL B 1 32 ? -11.547 20.684 24.076 1.00 24.75 32 VAL B CA 1
ATOM 2782 C C . VAL B 1 32 ? -10.212 21.215 23.541 1.00 25.21 32 VAL B C 1
ATOM 2783 O O . VAL B 1 32 ? -10.190 22.091 22.671 1.00 25.43 32 VAL B O 1
ATOM 2787 N N . ALA B 1 33 ? -9.108 20.661 24.038 1.00 25.10 33 ALA B N 1
ATOM 2788 C CA . ALA B 1 33 ? -7.792 21.023 23.542 1.00 25.10 33 ALA B CA 1
ATOM 2789 C C . ALA B 1 33 ? -6.766 19.905 23.741 1.00 25.34 33 ALA B C 1
ATOM 2790 O O . ALA B 1 33 ? -6.908 19.046 24.613 1.00 25.52 33 ALA B O 1
ATOM 2792 N N . ILE B 1 34 ? -5.715 19.940 22.939 1.00 25.31 34 ILE B N 1
ATOM 2793 C CA . ILE B 1 34 ? -4.680 18.940 23.016 1.00 25.59 34 ILE B CA 1
ATOM 2794 C C . ILE B 1 34 ? -3.367 19.658 22.786 1.00 26.12 34 ILE B C 1
ATOM 2795 O O . ILE B 1 34 ? -3.315 20.555 21.962 1.00 26.36 34 ILE B O 1
ATOM 2800 N N . ASN B 1 35 ? -2.308 19.291 23.488 1.00 26.49 35 ASN B N 1
ATOM 2801 C CA . ASN B 1 35 ? -0.998 19.902 23.320 1.00 26.82 35 ASN B CA 1
ATOM 2802 C C . ASN B 1 35 ? 0.072 18.866 23.252 1.00 26.91 35 ASN B C 1
ATOM 2803 O O . ASN B 1 35 ? -0.003 17.896 23.941 1.00 27.33 35 ASN B O 1
ATOM 2808 N N . ASP B 1 36 ? 1.058 19.087 22.397 1.00 26.78 36 ASP B N 1
ATOM 2809 C CA . ASP B 1 36 ? 2.218 18.239 22.250 1.00 26.18 36 ASP B CA 1
ATOM 2810 C C . ASP B 1 36 ? 3.343 19.037 21.582 1.00 26.21 36 ASP B C 1
ATOM 2811 O O . ASP B 1 36 ? 3.372 20.219 21.644 1.00 25.13 36 ASP B O 1
ATOM 2816 N N . LEU B 1 37 ? 4.274 18.344 20.939 1.00 26.52 37 LEU B N 1
ATOM 2817 C CA . LEU B 1 37 ? 5.461 18.966 20.395 1.00 26.35 37 LEU B CA 1
ATOM 2818 C C . LEU B 1 37 ? 5.643 18.868 18.925 1.00 26.17 37 LEU B C 1
ATOM 2819 O O . LEU B 1 37 ? 6.693 19.106 18.435 1.00 26.89 37 LEU B O 1
ATOM 2824 N N . GLY B 1 38 ? 4.618 18.566 18.202 1.00 25.20 38 GLY B N 1
ATOM 2825 C CA . GLY B 1 38 ? 4.769 18.386 16.766 1.00 24.08 38 GLY B CA 1
ATOM 2826 C C . GLY B 1 38 ? 3.640 18.965 15.947 1.00 23.45 38 GLY B C 1
ATOM 2827 O O . GLY B 1 38 ? 2.723 19.587 16.485 1.00 23.16 38 GLY B O 1
ATOM 2828 N N . PRO B 1 39 ? 3.707 18.757 14.631 1.00 23.10 39 PRO B N 1
ATOM 2829 C CA . PRO B 1 39 ? 2.686 19.231 13.701 1.00 22.80 39 PRO B CA 1
ATOM 2830 C C . PRO B 1 39 ? 1.357 18.562 13.982 1.00 22.54 39 PRO B C 1
ATOM 2831 O O . PRO B 1 39 ? 1.323 17.412 14.434 1.00 22.58 39 PRO B O 1
ATOM 2835 N N . VAL B 1 40 ? 0.268 19.250 13.700 1.00 22.21 40 VAL B N 1
ATOM 2836 C CA . VAL B 1 40 ? -1.071 18.736 13.885 1.00 22.33 40 VAL B CA 1
ATOM 2837 C C . VAL B 1 40 ? -1.287 17.408 13.159 1.00 22.53 40 VAL B C 1
ATOM 2838 O O . VAL B 1 40 ? -1.960 16.545 13.632 1.00 22.82 40 VAL B O 1
ATOM 2842 N N . GLU B 1 41 ? -0.714 17.277 11.988 1.00 21.84 41 GLU B N 1
ATOM 2843 C CA . GLU B 1 41 ? -0.913 16.098 11.215 1.00 21.72 41 GLU B CA 1
ATOM 2844 C C . GLU B 1 41 ? -0.301 14.879 11.744 1.00 20.84 41 GLU B C 1
ATOM 2845 O O . GLU B 1 41 ? -0.784 13.853 11.499 1.00 20.77 41 GLU B O 1
ATOM 2851 N N . THR B 1 42 ? 0.797 15.026 12.446 1.00 19.87 42 THR B N 1
ATOM 2852 C CA . THR B 1 42 ? 1.478 13.951 13.073 1.00 19.03 42 THR B CA 1
ATOM 2853 C C . THR B 1 42 ? 0.641 13.424 14.203 1.00 18.73 42 THR B C 1
ATOM 2854 O O . THR B 1 42 ? 0.564 12.254 14.399 1.00 18.79 42 THR B O 1
ATOM 2858 N N . ASN B 1 43 ? 0.049 14.316 14.963 1.00 18.05 43 ASN B N 1
ATOM 2859 C CA . ASN B 1 43 ? -0.809 13.904 16.070 1.00 17.83 43 ASN B CA 1
ATOM 2860 C C . ASN B 1 43 ? -2.023 13.117 15.592 1.00 17.55 43 ASN B C 1
ATOM 2861 O O . ASN B 1 43 ? -2.382 12.093 16.155 1.00 18.18 43 ASN B O 1
ATOM 2866 N N . ALA B 1 44 ? -2.636 13.609 14.535 1.00 17.18 44 ALA B N 1
ATOM 2867 C CA . ALA B 1 44 ? -3.749 12.940 13.916 1.00 17.29 44 ALA B CA 1
ATOM 2868 C C . ALA B 1 44 ? -3.331 11.564 13.434 1.00 17.29 44 ALA B C 1
ATOM 2869 O O . ALA B 1 44 ? -4.060 10.580 13.633 1.00 17.12 44 ALA B O 1
ATOM 2871 N N . HIS B 1 45 ? -2.151 11.494 12.815 1.00 17.08 45 HIS B N 1
ATOM 2872 C CA . HIS B 1 45 ? -1.654 10.236 12.250 1.00 16.73 45 HIS B CA 1
ATOM 2873 C C . HIS B 1 45 ? -1.498 9.158 13.329 1.00 17.03 45 HIS B C 1
ATOM 2874 O O . HIS B 1 45 ? -1.800 7.984 13.091 1.00 17.19 45 HIS B O 1
ATOM 2881 N N . LEU B 1 46 ? -1.021 9.560 14.504 1.00 16.86 46 LEU B N 1
ATOM 2882 C CA . LEU B 1 46 ? -0.774 8.621 15.597 1.00 16.75 46 LEU B CA 1
ATOM 2883 C C . LEU B 1 46 ? -2.080 8.242 16.275 1.00 16.91 46 LEU B C 1
ATOM 2884 O O . LEU B 1 46 ? -2.169 7.210 16.916 1.00 17.32 46 LEU B O 1
ATOM 2889 N N . LEU B 1 47 ? -3.096 9.088 16.134 1.00 16.98 47 LEU B N 1
ATOM 2890 C CA . LEU B 1 47 ? -4.411 8.764 16.663 1.00 16.64 47 LEU B CA 1
ATOM 2891 C C . LEU B 1 47 ? -5.098 7.775 15.726 1.00 16.36 47 LEU B C 1
ATOM 2892 O O . LEU B 1 47 ? -5.808 6.872 16.167 1.00 16.47 47 LEU B O 1
ATOM 2897 N N . ARG B 1 48 ? -4.889 7.964 14.426 1.00 15.92 48 ARG B N 1
ATOM 2898 C CA . ARG B 1 48 ? -5.492 7.110 13.408 1.00 15.57 48 ARG B CA 1
ATOM 2899 C C . ARG B 1 48 ? -4.959 5.675 13.405 1.00 14.99 48 ARG B C 1
ATOM 2900 O O . ARG B 1 48 ? -5.705 4.731 13.208 1.00 14.26 48 ARG B O 1
ATOM 2908 N N . TYR B 1 49 ? -3.656 5.525 13.576 1.00 14.78 49 TYR B N 1
ATOM 2909 C CA . TYR B 1 49 ? -3.037 4.218 13.488 1.00 15.19 49 TYR B CA 1
ATOM 2910 C C . TYR B 1 49 ? -2.321 3.887 14.775 1.00 15.00 49 TYR B C 1
ATOM 2911 O O . TYR B 1 49 ? -1.465 4.640 15.229 1.00 15.21 49 TYR B O 1
ATOM 2920 N N . ASP B 1 50 ? -2.695 2.798 15.390 1.00 14.66 50 ASP B N 1
ATOM 2921 C CA . ASP B 1 50 ? -2.115 2.281 16.586 1.00 14.49 50 ASP B CA 1
ATOM 2922 C C . ASP B 1 50 ? -1.627 0.864 16.434 1.00 14.45 50 ASP B C 1
ATOM 2923 O O . ASP B 1 50 ? -2.330 0.019 16.083 1.00 14.19 50 ASP B O 1
ATOM 2928 N N . SER B 1 51 ? -0.381 0.651 16.742 1.00 14.44 51 SER B N 1
ATOM 2929 C CA . SER B 1 51 ? 0.273 -0.648 16.702 1.00 15.04 51 SER B CA 1
ATOM 2930 C C . SER B 1 51 ? -0.192 -1.707 17.711 1.00 15.01 51 SER B C 1
ATOM 2931 O O . SER B 1 51 ? -0.008 -2.831 17.507 1.00 14.89 51 SER B O 1
ATOM 2934 N N . VAL B 1 52 ? -0.779 -1.263 18.797 1.00 15.38 52 VAL B N 1
ATOM 2935 C CA . VAL B 1 52 ? -1.339 -2.069 19.845 1.00 15.87 52 VAL B CA 1
ATOM 2936 C C . VAL B 1 52 ? -2.876 -2.111 19.873 1.00 16.51 52 VAL B C 1
ATOM 2937 O O . VAL B 1 52 ? -3.436 -3.088 20.187 1.00 16.95 52 VAL B O 1
ATOM 2941 N N . HIS B 1 53 ? -3.561 -1.035 19.556 1.00 16.95 53 HIS B N 1
ATOM 2942 C CA . HIS B 1 53 ? -5.030 -1.056 19.658 1.00 17.32 53 HIS B CA 1
ATOM 2943 C C . HIS B 1 53 ? -5.708 -1.096 18.308 1.00 17.60 53 HIS B C 1
ATOM 2944 O O . HIS B 1 53 ? -6.922 -1.280 18.220 1.00 17.73 53 HIS B O 1
ATOM 2951 N N . GLY B 1 54 ? -4.947 -0.911 17.265 1.00 17.80 54 GLY B N 1
ATOM 2952 C CA . GLY B 1 54 ? -5.477 -0.980 15.933 1.00 18.25 54 GLY B CA 1
ATOM 2953 C C . GLY B 1 54 ? -5.961 0.317 15.415 1.00 18.40 54 GLY B C 1
ATOM 2954 O O . GLY B 1 54 ? -5.747 1.310 15.947 1.00 18.54 54 GLY B O 1
ATOM 2955 N N . ARG B 1 55 ? -6.673 0.279 14.342 1.00 19.22 55 ARG B N 1
ATOM 2956 C CA . ARG B 1 55 ? -7.154 1.498 13.776 1.00 20.32 55 ARG B CA 1
ATOM 2957 C C . ARG B 1 55 ? -8.213 2.159 14.607 1.00 20.53 55 ARG B C 1
ATOM 2958 O O . ARG B 1 55 ? -9.064 1.531 15.104 1.00 20.43 55 ARG B O 1
ATOM 2966 N N . PHE B 1 56 ? -8.097 3.443 14.778 1.00 21.20 56 PHE B N 1
ATOM 2967 C CA . PHE B 1 56 ? -9.141 4.294 15.277 1.00 22.35 56 PHE B CA 1
ATOM 2968 C C . PHE B 1 56 ? -10.514 4.045 14.637 1.00 23.15 56 PHE B C 1
ATOM 2969 O O . PHE B 1 56 ? -10.665 4.089 13.466 1.00 23.00 56 PHE B O 1
ATOM 2977 N N . PRO B 1 57 ? -11.508 3.778 15.463 1.00 24.02 57 PRO B N 1
ATOM 2978 C CA . PRO B 1 57 ? -12.796 3.304 15.017 1.00 24.56 57 PRO B CA 1
ATOM 2979 C C . PRO B 1 57 ? -13.674 4.321 14.378 1.00 25.17 57 PRO B C 1
ATOM 2980 O O . PRO B 1 57 ? -14.831 4.126 14.305 1.00 25.57 57 PRO B O 1
ATOM 2984 N N . LYS B 1 58 ? -13.097 5.388 13.906 1.00 26.07 58 LYS B N 1
ATOM 2985 C CA . LYS B 1 58 ? -13.824 6.541 13.351 1.00 26.70 58 LYS B CA 1
ATOM 2986 C C . LYS B 1 58 ? -12.870 7.424 12.540 1.00 26.64 58 LYS B C 1
ATOM 2987 O O . LYS B 1 58 ? -11.657 7.385 12.733 1.00 25.53 58 LYS B O 1
ATOM 2993 N N . GLU B 1 59 ? -13.433 8.237 11.655 1.00 26.99 59 GLU B N 1
ATOM 2994 C CA . GLU B 1 59 ? -12.645 9.160 10.864 1.00 27.88 59 GLU B CA 1
ATOM 2995 C C . GLU B 1 59 ? -12.021 10.267 11.731 1.00 27.43 59 GLU B C 1
ATOM 2996 O O . GLU B 1 59 ? -12.602 10.682 12.728 1.00 27.37 59 GLU B O 1
ATOM 3002 N N . VAL B 1 60 ? -10.836 10.736 11.349 1.00 27.28 60 VAL B N 1
ATOM 3003 C CA . VAL B 1 60 ? -10.201 11.852 12.029 1.00 27.30 60 VAL B CA 1
ATOM 3004 C C . VAL B 1 60 ? -9.921 12.993 11.055 1.00 27.30 60 VAL B C 1
ATOM 3005 O O . VAL B 1 60 ? -8.998 12.928 10.257 1.00 27.40 60 VAL B O 1
ATOM 3009 N N . GLU B 1 61 ? -10.739 14.036 11.131 1.00 27.35 61 GLU B N 1
ATOM 3010 C CA . GLU B 1 61 ? -10.661 15.162 10.219 1.00 27.26 61 GLU B CA 1
ATOM 3011 C C . GLU B 1 61 ? -9.729 16.237 10.768 1.00 27.25 61 GLU B C 1
ATOM 3012 O O . GLU B 1 61 ? -9.839 16.612 11.937 1.00 27.07 61 GLU B O 1
ATOM 3014 N N . VAL B 1 62 ? -8.821 16.725 9.920 1.00 27.45 62 VAL B N 1
ATOM 3015 C CA . VAL B 1 62 ? -7.902 17.815 10.260 1.00 27.59 62 VAL B CA 1
ATOM 3016 C C . VAL B 1 62 ? -8.112 19.084 9.433 1.00 28.03 62 VAL B C 1
ATOM 3017 O O . VAL B 1 62 ? -8.113 19.052 8.195 1.00 28.12 62 VAL B O 1
ATOM 3021 N N . ALA B 1 63 ? -8.268 20.189 10.119 1.00 28.62 63 ALA B N 1
ATOM 3022 C CA . ALA B 1 63 ? -8.542 21.453 9.486 1.00 29.01 63 ALA B CA 1
ATOM 3023 C C . ALA B 1 63 ? -7.874 22.601 10.206 1.00 29.28 63 ALA B C 1
ATOM 3024 O O . ALA B 1 63 ? -8.444 23.248 11.015 1.00 29.51 63 ALA B O 1
ATOM 3026 N N . GLY B 1 64 ? -6.639 22.856 9.876 1.00 29.50 64 GLY B N 1
ATOM 3027 C CA . GLY B 1 64 ? -5.932 23.931 10.481 1.00 29.34 64 GLY B CA 1
ATOM 3028 C C . GLY B 1 64 ? -5.191 23.405 11.645 1.00 29.89 64 GLY B C 1
ATOM 3029 O O . GLY B 1 64 ? -4.389 22.511 11.542 1.00 29.48 64 GLY B O 1
ATOM 3030 N N . ASP B 1 65 ? -5.502 23.974 12.783 1.00 29.98 65 ASP B N 1
ATOM 3031 C CA . ASP B 1 65 ? -4.851 23.632 13.989 1.00 29.70 65 ASP B CA 1
ATOM 3032 C C . ASP B 1 65 ? -5.873 22.926 14.827 1.00 28.78 65 ASP B C 1
ATOM 3033 O O . ASP B 1 65 ? -5.955 23.057 15.968 1.00 28.34 65 ASP B O 1
ATOM 3038 N N . THR B 1 66 ? -6.660 22.140 14.159 1.00 28.41 66 THR B N 1
ATOM 3039 C CA . THR B 1 66 ? -7.819 21.544 14.709 1.00 27.64 66 THR B CA 1
ATOM 3040 C C . THR B 1 66 ? -7.964 20.096 14.286 1.00 27.23 66 THR B C 1
ATOM 3041 O O . THR B 1 66 ? -7.538 19.701 13.256 1.00 26.98 66 THR B O 1
ATOM 3045 N N . ILE B 1 67 ? -8.608 19.324 15.125 1.00 26.66 67 ILE B N 1
ATOM 3046 C CA . ILE B 1 67 ? -8.807 17.925 14.933 1.00 25.92 67 ILE B CA 1
ATOM 3047 C C . ILE B 1 67 ? -10.262 17.640 15.225 1.00 25.75 67 ILE B C 1
ATOM 3048 O O . ILE B 1 67 ? -10.747 18.068 16.163 1.00 25.34 67 ILE B O 1
ATOM 3053 N N . ASP B 1 68 ? -10.968 16.927 14.373 1.00 26.34 68 ASP B N 1
ATOM 3054 C CA . ASP B 1 68 ? -12.361 16.572 14.613 1.00 26.59 68 ASP B CA 1
ATOM 3055 C C . ASP B 1 68 ? -12.558 15.053 14.622 1.00 26.77 68 ASP B C 1
ATOM 3056 O O . ASP B 1 68 ? -12.279 14.412 13.678 1.00 26.19 68 ASP B O 1
ATOM 3061 N N . VAL B 1 69 ? -13.055 14.510 15.721 1.00 27.33 69 VAL B N 1
ATOM 3062 C CA . VAL B 1 69 ? -13.358 13.105 15.805 1.00 27.73 69 VAL B CA 1
ATOM 3063 C C . VAL B 1 69 ? -14.797 12.717 15.865 1.00 28.44 69 VAL B C 1
ATOM 3064 O O . VAL B 1 69 ? -15.127 11.585 16.028 1.00 28.47 69 VAL B O 1
ATOM 3068 N N . GLY B 1 70 ? -15.670 13.665 15.705 1.00 28.95 70 GLY B N 1
ATOM 3069 C CA . GLY B 1 70 ? -17.030 13.305 15.523 1.00 29.95 70 GLY B CA 1
ATOM 3070 C C . GLY B 1 70 ? -17.919 14.380 15.989 1.00 31.03 70 GLY B C 1
ATOM 3071 O O . GLY B 1 70 ? -19.025 14.471 15.566 1.00 30.95 70 GLY B O 1
ATOM 3072 N N . TYR B 1 71 ? -17.404 15.202 16.886 1.00 31.77 71 TYR B N 1
ATOM 3073 C CA . TYR B 1 71 ? -18.220 16.122 17.655 1.00 32.49 71 TYR B CA 1
ATOM 3074 C C . TYR B 1 71 ? -17.859 17.585 17.586 1.00 32.50 71 TYR B C 1
ATOM 3075 O O . TYR B 1 71 ? -18.411 18.367 18.270 1.00 32.38 71 TYR B O 1
ATOM 3084 N N . GLY B 1 72 ? -16.945 17.953 16.717 1.00 32.82 72 GLY B N 1
ATOM 3085 C CA . GLY B 1 72 ? -16.540 19.326 16.593 1.00 32.75 72 GLY B CA 1
ATOM 3086 C C . GLY B 1 72 ? -15.077 19.484 16.745 1.00 32.90 72 GLY B C 1
ATOM 3087 O O . GLY B 1 72 ? -14.463 18.570 17.219 1.00 33.14 72 GLY B O 1
ATOM 3088 N N . PRO B 1 73 ? -14.535 20.646 16.374 1.00 33.10 73 PRO B N 1
ATOM 3089 C CA . PRO B 1 73 ? -13.085 20.854 16.319 1.00 32.69 73 PRO B CA 1
ATOM 3090 C C . PRO B 1 73 ? -12.454 20.806 17.693 1.00 32.22 73 PRO B C 1
ATOM 3091 O O . PRO B 1 73 ? -13.011 21.360 18.632 1.00 32.31 73 PRO B O 1
ATOM 3095 N N . ILE B 1 74 ? -11.311 20.132 17.798 1.00 31.61 74 ILE B N 1
ATOM 3096 C CA . ILE B 1 74 ? -10.483 20.179 18.996 1.00 31.35 74 ILE B CA 1
ATOM 3097 C C . ILE B 1 74 ? -9.190 20.943 18.692 1.00 31.67 74 ILE B C 1
ATOM 3098 O O . ILE B 1 74 ? -8.430 20.588 17.789 1.00 31.71 74 ILE B O 1
ATOM 3103 N N . LYS B 1 75 ? -8.965 22.002 19.456 1.00 31.64 75 LYS B N 1
ATOM 3104 C CA . LYS B 1 75 ? -7.864 22.912 19.248 1.00 31.53 75 LYS B CA 1
ATOM 3105 C C . LYS B 1 75 ? -6.553 22.219 19.625 1.00 31.28 75 LYS B C 1
ATOM 3106 O O . LYS B 1 75 ? -6.426 21.678 20.722 1.00 31.22 75 LYS B O 1
ATOM 3112 N N . VAL B 1 76 ? -5.575 22.244 18.722 1.00 30.73 76 VAL B N 1
ATOM 3113 C CA . VAL B 1 76 ? -4.336 21.506 18.921 1.00 30.46 76 VAL B CA 1
ATOM 3114 C C . VAL B 1 76 ? -3.130 22.414 19.037 1.00 30.60 76 VAL B C 1
ATOM 3115 O O . VAL B 1 76 ? -2.926 23.291 18.203 1.00 30.78 76 VAL B O 1
ATOM 3119 N N . HIS B 1 77 ? -2.309 22.182 20.056 1.00 30.84 77 HIS B N 1
ATOM 3120 C CA . HIS B 1 77 ? -1.205 23.082 20.351 1.00 31.01 77 HIS B CA 1
ATOM 3121 C C . HIS B 1 77 ? 0.173 22.432 20.273 1.00 31.28 77 HIS B C 1
ATOM 3122 O O . HIS B 1 77 ? 0.308 21.228 20.118 1.00 31.32 77 HIS B O 1
ATOM 3129 N N . ALA B 1 78 ? 1.204 23.235 20.322 1.00 31.79 78 ALA B N 1
ATOM 3130 C CA . ALA B 1 78 ? 2.535 22.767 20.207 1.00 32.24 78 ALA B CA 1
ATOM 3131 C C . ALA B 1 78 ? 3.505 23.603 21.018 1.00 32.69 78 ALA B C 1
ATOM 3132 O O . ALA B 1 78 ? 4.523 24.008 20.554 1.00 32.43 78 ALA B O 1
ATOM 3134 N N . VAL B 1 79 ? 3.159 23.783 22.273 1.00 33.53 79 VAL B N 1
ATOM 3135 C CA . VAL B 1 79 ? 3.800 24.677 23.219 1.00 34.20 79 VAL B CA 1
ATOM 3136 C C . VAL B 1 79 ? 4.561 23.923 24.308 1.00 34.86 79 VAL B C 1
ATOM 3137 O O . VAL B 1 79 ? 3.982 23.255 25.092 1.00 34.82 79 VAL B O 1
ATOM 3141 N N . ARG B 1 80 ? 5.865 24.093 24.357 1.00 35.63 80 ARG B N 1
ATOM 3142 C CA . ARG B 1 80 ? 6.723 23.418 25.319 1.00 36.51 80 ARG B CA 1
ATOM 3143 C C . ARG B 1 80 ? 6.486 23.745 26.792 1.00 36.71 80 ARG B C 1
ATOM 3144 O O . ARG B 1 80 ? 6.518 22.856 27.606 1.00 36.49 80 ARG B O 1
ATOM 3152 N N . ASN B 1 81 ? 6.283 25.017 27.117 1.00 37.01 81 ASN B N 1
ATOM 3153 C CA . ASN B 1 81 ? 6.000 25.419 28.498 1.00 37.37 81 ASN B CA 1
ATOM 3154 C C . ASN B 1 81 ? 4.520 25.417 28.824 1.00 37.31 81 ASN B C 1
ATOM 3155 O O . ASN B 1 81 ? 3.739 26.081 28.154 1.00 37.45 81 ASN B O 1
ATOM 3160 N N . PRO B 1 82 ? 4.138 24.715 29.865 1.00 37.48 82 PRO B N 1
ATOM 3161 C CA . PRO B 1 82 ? 2.748 24.601 30.228 1.00 37.50 82 PRO B CA 1
ATOM 3162 C C . PRO B 1 82 ? 2.115 25.839 30.799 1.00 37.60 82 PRO B C 1
ATOM 3163 O O . PRO B 1 82 ? 0.948 25.909 30.953 1.00 37.75 82 PRO B O 1
ATOM 3167 N N . ALA B 1 83 ? 2.929 26.808 31.090 1.00 37.87 83 ALA B N 1
ATOM 3168 C CA . ALA B 1 83 ? 2.520 28.044 31.664 1.00 38.26 83 ALA B CA 1
ATOM 3169 C C . ALA B 1 83 ? 1.937 28.926 30.594 1.00 38.61 83 ALA B C 1
ATOM 3170 O O . ALA B 1 83 ? 1.103 29.745 30.855 1.00 38.57 83 ALA B O 1
ATOM 3172 N N . GLU B 1 84 ? 2.386 28.724 29.372 1.00 38.80 84 GLU B N 1
ATOM 3173 C CA . GLU B 1 84 ? 1.966 29.498 28.251 1.00 39.04 84 GLU B CA 1
ATOM 3174 C C . GLU B 1 84 ? 0.765 29.021 27.476 1.00 39.21 84 GLU B C 1
ATOM 3175 O O . GLU B 1 84 ? 0.573 29.434 26.364 1.00 39.31 84 GLU B O 1
ATOM 3181 N N . LEU B 1 85 ? -0.065 28.187 28.052 1.00 39.08 85 LEU B N 1
ATOM 3182 C CA . LEU B 1 85 ? -1.184 27.728 27.307 1.00 39.03 85 LEU B CA 1
ATOM 3183 C C . LEU B 1 85 ? -2.408 28.551 27.508 1.00 39.15 85 LEU B C 1
ATOM 3184 O O . LEU B 1 85 ? -2.556 29.133 28.515 1.00 39.07 85 LEU B O 1
ATOM 3189 N N . PRO B 1 86 ? -3.270 28.579 26.505 1.00 39.32 86 PRO B N 1
ATOM 3190 C CA . PRO B 1 86 ? -4.448 29.418 26.449 1.00 39.41 86 PRO B CA 1
ATOM 3191 C C . PRO B 1 86 ? -5.625 28.751 27.132 1.00 39.42 86 PRO B C 1
ATOM 3192 O O . PRO B 1 86 ? -6.735 28.742 26.595 1.00 39.48 86 PRO B O 1
ATOM 3196 N N . TRP B 1 87 ? -5.372 28.194 28.311 1.00 39.53 87 TRP B N 1
ATOM 3197 C CA . TRP B 1 87 ? -6.392 27.441 29.040 1.00 39.41 87 TRP B CA 1
ATOM 3198 C C . TRP B 1 87 ? -7.600 28.299 29.435 1.00 39.58 87 TRP B C 1
ATOM 3199 O O . TRP B 1 87 ? -8.743 27.824 29.421 1.00 39.63 87 TRP B O 1
ATOM 3210 N N . LYS B 1 88 ? -7.354 29.559 29.789 1.00 39.65 88 LYS B N 1
ATOM 3211 C CA . LYS B 1 88 ? -8.429 30.426 30.280 1.00 39.64 88 LYS B CA 1
ATOM 3212 C C . LYS B 1 88 ? -9.444 30.717 29.178 1.00 39.70 88 LYS B C 1
ATOM 3213 O O . LYS B 1 88 ? -10.662 30.549 29.372 1.00 39.58 88 LYS B O 1
ATOM 3215 N N . GLU B 1 89 ? -8.922 31.144 28.025 1.00 39.55 89 GLU B N 1
ATOM 3216 C CA . GLU B 1 89 ? -9.716 31.408 26.812 1.00 39.92 89 GLU B CA 1
ATOM 3217 C C . GLU B 1 89 ? -10.578 30.213 26.375 1.00 39.39 89 GLU B C 1
ATOM 3218 O O . GLU B 1 89 ? -11.798 30.337 26.206 1.00 39.09 89 GLU B O 1
ATOM 3224 N N . GLU B 1 90 ? -9.936 29.058 26.221 1.00 38.91 90 GLU B N 1
ATOM 3225 C CA . GLU B 1 90 ? -10.614 27.863 25.718 1.00 38.41 90 GLU B CA 1
ATOM 3226 C C . GLU B 1 90 ? -11.499 27.263 26.809 1.00 37.91 90 GLU B C 1
ATOM 3227 O O . GLU B 1 90 ? -12.170 26.244 26.609 1.00 37.76 90 GLU B O 1
ATOM 3233 N N . ASN B 1 91 ? -11.505 27.941 27.957 1.00 37.06 91 ASN B N 1
ATOM 3234 C CA . ASN B 1 91 ? -12.364 27.589 29.090 1.00 36.31 91 ASN B CA 1
ATOM 3235 C C . ASN B 1 91 ? -12.153 26.154 29.570 1.00 35.45 91 ASN B C 1
ATOM 3236 O O . ASN B 1 91 ? -13.094 25.366 29.625 1.00 35.41 91 ASN B O 1
ATOM 3241 N N . VAL B 1 92 ? -10.907 25.826 29.905 1.00 34.23 92 VAL B N 1
ATOM 3242 C CA . VAL B 1 92 ? -10.559 24.525 30.461 1.00 32.93 92 VAL B CA 1
ATOM 3243 C C . VAL B 1 92 ? -10.916 24.395 31.944 1.00 32.35 92 VAL B C 1
ATOM 3244 O O . VAL B 1 92 ? -10.336 25.076 32.798 1.00 32.48 92 VAL B O 1
ATOM 3248 N N . ASP B 1 93 ? -11.859 23.507 32.251 1.00 31.43 93 ASP B N 1
ATOM 3249 C CA . ASP B 1 93 ? -12.117 23.096 33.639 1.00 30.77 93 ASP B CA 1
ATOM 3250 C C . ASP B 1 93 ? -10.962 22.302 34.256 1.00 30.07 93 ASP B C 1
ATOM 3251 O O . ASP B 1 93 ? -10.580 22.526 35.406 1.00 30.57 93 ASP B O 1
ATOM 3256 N N . ILE B 1 94 ? -10.437 21.339 33.514 1.00 28.79 94 ILE B N 1
ATOM 3257 C CA . ILE B 1 94 ? -9.400 20.475 34.065 1.00 27.80 94 ILE B CA 1
ATOM 3258 C C . ILE B 1 94 ? -8.357 20.113 33.031 1.00 27.18 94 ILE B C 1
ATOM 3259 O O . ILE B 1 94 ? -8.673 19.538 31.996 1.00 27.14 94 ILE B O 1
ATOM 3264 N N . ALA B 1 95 ? -7.109 20.432 33.324 1.00 26.38 95 ALA B N 1
ATOM 3265 C CA . ALA B 1 95 ? -6.019 19.955 32.507 1.00 25.95 95 ALA B CA 1
ATOM 3266 C C . ALA B 1 95 ? -5.578 18.555 32.963 1.00 25.44 95 ALA B C 1
ATOM 3267 O O . ALA B 1 95 ? -5.484 18.287 34.165 1.00 25.10 95 ALA B O 1
ATOM 3269 N N . LEU B 1 96 ? -5.326 17.676 31.996 1.00 24.76 96 LEU B N 1
ATOM 3270 C CA . LEU B 1 96 ? -4.796 16.349 32.258 1.00 24.65 96 LEU B CA 1
ATOM 3271 C C . LEU B 1 96 ? -3.334 16.320 31.832 1.00 25.10 96 LEU B C 1
ATOM 3272 O O . LEU B 1 96 ? -3.025 16.414 30.647 1.00 25.36 96 LEU B O 1
ATOM 3277 N N . GLU B 1 97 ? -2.428 16.209 32.800 1.00 25.27 97 GLU B N 1
ATOM 3278 C CA . GLU B 1 97 ? -0.992 16.347 32.535 1.00 24.88 97 GLU B CA 1
ATOM 3279 C C . GLU B 1 97 ? -0.366 14.980 32.214 1.00 24.77 97 GLU B C 1
ATOM 3280 O O . GLU B 1 97 ? -0.199 14.144 33.102 1.00 24.42 97 GLU B O 1
ATOM 3286 N N . CYS B 1 98 ? -0.019 14.758 30.945 1.00 24.71 98 CYS B N 1
ATOM 3287 C CA . CYS B 1 98 ? 0.374 13.419 30.502 1.00 24.85 98 CYS B CA 1
ATOM 3288 C C . CYS B 1 98 ? 1.747 13.322 29.815 1.00 25.48 98 CYS B C 1
ATOM 3289 O O . CYS B 1 98 ? 2.027 12.314 29.161 1.00 25.59 98 CYS B O 1
ATOM 3292 N N . THR B 1 99 ? 2.604 14.337 29.956 1.00 25.80 99 THR B N 1
ATOM 3293 C CA . THR B 1 99 ? 3.911 14.320 29.277 1.00 26.28 99 THR B CA 1
ATOM 3294 C C . THR B 1 99 ? 4.929 13.411 29.957 1.00 26.65 99 THR B C 1
ATOM 3295 O O . THR B 1 99 ? 5.855 12.922 29.313 1.00 26.53 99 THR B O 1
ATOM 3299 N N . GLY B 1 100 ? 4.772 13.205 31.262 1.00 27.23 100 GLY B N 1
ATOM 3300 C CA . GLY B 1 100 ? 5.731 12.408 32.028 1.00 27.91 100 GLY B CA 1
ATOM 3301 C C . GLY B 1 100 ? 6.882 13.256 32.540 1.00 28.43 100 GLY B C 1
ATOM 3302 O O . GLY B 1 100 ? 7.805 12.742 33.160 1.00 27.69 100 GLY B O 1
ATOM 3303 N N . ILE B 1 101 ? 6.809 14.565 32.285 1.00 29.61 101 ILE B N 1
ATOM 3304 C CA . ILE B 1 101 ? 7.910 15.509 32.580 1.00 30.39 101 ILE B CA 1
ATOM 3305 C C . ILE B 1 101 ? 7.444 16.669 33.499 1.00 30.51 101 ILE B C 1
ATOM 3306 O O . ILE B 1 101 ? 8.234 17.500 33.945 1.00 30.45 101 ILE B O 1
ATOM 3311 N N . PHE B 1 102 ? 6.150 16.709 33.795 1.00 30.86 102 PHE B N 1
ATOM 3312 C CA . PHE B 1 102 ? 5.627 17.715 34.704 1.00 31.15 102 PHE B CA 1
ATOM 3313 C C . PHE B 1 102 ? 4.805 17.070 35.803 1.00 31.46 102 PHE B C 1
ATOM 3314 O O . PHE B 1 102 ? 3.730 17.592 36.123 1.00 31.46 102 PHE B O 1
ATOM 3322 N N . THR B 1 103 ? 5.288 15.956 36.370 1.00 31.65 103 THR B N 1
ATOM 3323 C CA . THR B 1 103 ? 4.538 15.218 37.403 1.00 32.09 103 THR B CA 1
ATOM 3324 C C . THR B 1 103 ? 4.647 15.855 38.788 1.00 33.15 103 THR B C 1
ATOM 3325 O O . THR B 1 103 ? 3.731 15.723 39.610 1.00 33.07 103 THR B O 1
ATOM 3329 N N . SER B 1 104 ? 5.784 16.498 39.055 1.00 34.29 104 SER B N 1
ATOM 3330 C CA . SER B 1 104 ? 5.956 17.337 40.247 1.00 35.43 104 SER B CA 1
ATOM 3331 C C . SER B 1 104 ? 4.704 18.191 40.407 1.00 35.78 104 SER B C 1
ATOM 3332 O O . SER B 1 104 ? 4.157 18.673 39.415 1.00 35.87 104 SER B O 1
ATOM 3335 N N . ARG B 1 105 ? 4.240 18.415 41.613 1.00 36.16 105 ARG B N 1
ATOM 3336 C CA . ARG B 1 105 ? 3.048 19.217 41.747 1.00 36.81 105 ARG B CA 1
ATOM 3337 C C . ARG B 1 105 ? 3.130 20.665 41.426 1.00 36.90 105 ARG B C 1
ATOM 3338 O O . ARG B 1 105 ? 2.175 21.242 41.048 1.00 37.17 105 ARG B O 1
ATOM 3346 N N . ASP B 1 106 ? 4.284 21.258 41.551 1.00 37.19 106 ASP B N 1
ATOM 3347 C CA . ASP B 1 106 ? 4.475 22.635 41.194 1.00 37.29 106 ASP B CA 1
ATOM 3348 C C . ASP B 1 106 ? 4.741 22.791 39.748 1.00 36.67 106 ASP B C 1
ATOM 3349 O O . ASP B 1 106 ? 4.798 23.854 39.254 1.00 36.92 106 ASP B O 1
ATOM 3354 N N . LYS B 1 107 ? 4.947 21.695 39.080 1.00 35.98 107 LYS B N 1
ATOM 3355 C CA . LYS B 1 107 ? 5.183 21.706 37.701 1.00 34.98 107 LYS B CA 1
ATOM 3356 C C . LYS B 1 107 ? 3.863 21.528 37.029 1.00 34.36 107 LYS B C 1
ATOM 3357 O O . LYS B 1 107 ? 3.562 22.170 36.066 1.00 33.95 107 LYS B O 1
ATOM 3363 N N . ALA B 1 108 ? 3.050 20.667 37.595 1.00 33.93 108 ALA B N 1
ATOM 3364 C CA . ALA B 1 108 ? 1.689 20.517 37.180 1.00 33.54 108 ALA B CA 1
ATOM 3365 C C . ALA B 1 108 ? 0.891 21.754 37.441 1.00 33.28 108 ALA B C 1
ATOM 3366 O O . ALA B 1 108 ? 0.053 22.091 36.674 1.00 33.35 108 ALA B O 1
ATOM 3368 N N . ALA B 1 109 ? 1.178 22.417 38.546 1.00 32.89 109 ALA B N 1
ATOM 3369 C CA . ALA B 1 109 ? 0.570 23.676 38.905 1.00 32.70 109 ALA B CA 1
ATOM 3370 C C . ALA B 1 109 ? 0.644 24.774 37.873 1.00 32.35 109 ALA B C 1
ATOM 3371 O O . ALA B 1 109 ? -0.112 25.680 37.925 1.00 32.14 109 ALA B O 1
ATOM 3373 N N . LEU B 1 110 ? 1.549 24.651 36.923 1.00 32.21 110 LEU B N 1
ATOM 3374 C CA . LEU B 1 110 ? 1.636 25.603 35.810 1.00 32.21 110 LEU B CA 1
ATOM 3375 C C . LEU B 1 110 ? 0.381 25.639 34.925 1.00 32.80 110 LEU B C 1
ATOM 3376 O O . LEU B 1 110 ? 0.179 26.591 34.154 1.00 33.03 110 LEU B O 1
ATOM 3381 N N . HIS B 1 111 ? -0.449 24.604 35.010 1.00 32.69 111 HIS B N 1
ATOM 3382 C CA . HIS B 1 111 ? -1.679 24.572 34.220 1.00 33.01 111 HIS B CA 1
ATOM 3383 C C . HIS B 1 111 ? -2.744 25.511 34.774 1.00 33.63 111 HIS B C 1
ATOM 3384 O O . HIS B 1 111 ? -3.620 25.971 34.038 1.00 33.48 111 HIS B O 1
ATOM 3391 N N . LEU B 1 112 ? -2.676 25.765 36.080 1.00 34.53 112 LEU B N 1
ATOM 3392 C CA . LEU B 1 112 ? -3.544 26.740 36.712 1.00 35.32 112 LEU B CA 1
ATOM 3393 C C . LEU B 1 112 ? -3.043 28.141 36.376 1.00 36.16 112 LEU B C 1
ATOM 3394 O O . LEU B 1 112 ? -3.836 29.030 36.057 1.00 35.81 112 LEU B O 1
ATOM 3399 N N . GLU B 1 113 ? -1.728 28.350 36.458 1.00 37.18 113 GLU B N 1
ATOM 3400 C CA . GLU B 1 113 ? -1.179 29.639 36.022 1.00 38.53 113 GLU B CA 1
ATOM 3401 C C . GLU B 1 113 ? -1.694 29.974 34.618 1.00 38.53 113 GLU B C 1
ATOM 3402 O O . GLU B 1 113 ? -2.011 31.130 34.323 1.00 38.92 113 GLU B O 1
ATOM 3408 N N . ALA B 1 114 ? -1.775 28.957 33.759 1.00 38.12 114 ALA B N 1
ATOM 3409 C CA . ALA B 1 114 ? -2.136 29.157 32.364 1.00 37.50 114 ALA B CA 1
ATOM 3410 C C . ALA B 1 114 ? -3.651 29.226 32.171 1.00 37.47 114 ALA B C 1
ATOM 3411 O O . ALA B 1 114 ? -4.124 29.554 31.078 1.00 37.63 114 ALA B O 1
ATOM 3413 N N . GLY B 1 115 ? -4.410 28.899 33.217 1.00 37.09 115 GLY B N 1
ATOM 3414 C CA . GLY B 1 115 ? -5.853 29.127 33.202 1.00 36.77 115 GLY B CA 1
ATOM 3415 C C . GLY B 1 115 ? -6.783 27.969 33.530 1.00 36.78 115 GLY B C 1
ATOM 3416 O O . GLY B 1 115 ? -7.970 28.184 33.770 1.00 36.96 115 GLY B O 1
ATOM 3417 N N . ALA B 1 116 ? -6.284 26.738 33.531 1.00 36.35 116 ALA B N 1
ATOM 3418 C CA . ALA B 1 116 ? -7.171 25.620 33.808 1.00 36.01 116 ALA B CA 1
ATOM 3419 C C . ALA B 1 116 ? -7.623 25.812 35.233 1.00 35.78 116 ALA B C 1
ATOM 3420 O O . ALA B 1 116 ? -6.928 26.481 35.985 1.00 35.89 116 ALA B O 1
ATOM 3422 N N . LYS B 1 117 ? -8.773 25.250 35.603 1.00 35.37 117 LYS B N 1
ATOM 3423 C CA . LYS B 1 117 ? -9.276 25.402 36.968 1.00 35.18 117 LYS B CA 1
ATOM 3424 C C . LYS B 1 117 ? -8.854 24.253 37.883 1.00 34.95 117 LYS B C 1
ATOM 3425 O O . LYS B 1 117 ? -8.960 24.352 39.110 1.00 35.33 117 LYS B O 1
ATOM 3431 N N . ARG B 1 118 ? -8.421 23.145 37.294 1.00 33.99 118 ARG B N 1
ATOM 3432 C CA . ARG B 1 118 ? -7.958 22.012 38.085 1.00 32.99 118 ARG B CA 1
ATOM 3433 C C . ARG B 1 118 ? -6.962 21.193 37.269 1.00 32.08 118 ARG B C 1
ATOM 3434 O O . ARG B 1 118 ? -6.855 21.363 36.056 1.00 31.60 118 ARG B O 1
ATOM 3442 N N . VAL B 1 119 ? -6.233 20.313 37.944 1.00 30.90 119 VAL B N 1
ATOM 3443 C CA . VAL B 1 119 ? -5.211 19.513 37.295 1.00 29.95 119 VAL B CA 1
ATOM 3444 C C . VAL B 1 119 ? -5.233 18.089 37.810 1.00 29.17 119 VAL B C 1
ATOM 3445 O O . VAL B 1 119 ? -5.347 17.848 39.012 1.00 29.12 119 VAL B O 1
ATOM 3449 N N . ILE B 1 120 ? -5.107 17.147 36.889 1.00 28.07 120 ILE B N 1
ATOM 3450 C CA . ILE B 1 120 ? -4.932 15.756 37.261 1.00 27.33 120 ILE B CA 1
ATOM 3451 C C . ILE B 1 120 ? -3.680 15.201 36.588 1.00 26.90 120 ILE B C 1
ATOM 3452 O O . ILE B 1 120 ? -3.509 15.352 35.380 1.00 26.72 120 ILE B O 1
ATOM 3457 N N . VAL B 1 121 ? -2.796 14.579 37.358 1.00 26.25 121 VAL B N 1
ATOM 3458 C CA . VAL B 1 121 ? -1.576 14.054 36.776 1.00 26.08 121 VAL B CA 1
ATOM 3459 C C . VAL B 1 121 ? -1.766 12.579 36.439 1.00 26.41 121 VAL B C 1
ATOM 3460 O O . VAL B 1 121 ? -2.293 11.811 37.232 1.00 26.47 121 VAL B O 1
ATOM 3464 N N . SER B 1 122 ? -1.334 12.180 35.255 1.00 26.80 122 SER B N 1
ATOM 3465 C CA . SER B 1 122 ? -1.540 10.806 34.811 1.00 27.34 122 SER B CA 1
ATOM 3466 C C . SER B 1 122 ? -0.471 9.894 35.395 1.00 27.57 122 SER B C 1
ATOM 3467 O O . SER B 1 122 ? -0.030 8.945 34.749 1.00 27.66 122 SER B O 1
ATOM 3470 N N . ALA B 1 123 ? -0.063 10.175 36.629 1.00 27.79 123 ALA B N 1
ATOM 3471 C CA . ALA B 1 123 ? 1.032 9.447 37.244 1.00 28.03 123 ALA B CA 1
ATOM 3472 C C . ALA B 1 123 ? 1.105 9.833 38.713 1.00 28.26 123 ALA B C 1
ATOM 3473 O O . ALA B 1 123 ? 0.345 10.688 39.168 1.00 28.68 123 ALA B O 1
ATOM 3475 N N . PRO B 1 124 ? 2.005 9.196 39.470 1.00 28.28 124 PRO B N 1
ATOM 3476 C CA . PRO B 1 124 ? 2.209 9.665 40.833 1.00 28.29 124 PRO B CA 1
ATOM 3477 C C . PRO B 1 124 ? 2.754 11.090 40.773 1.00 28.68 124 PRO B C 1
ATOM 3478 O O . PRO B 1 124 ? 3.630 11.388 39.957 1.00 28.69 124 PRO B O 1
ATOM 3482 N N . ALA B 1 125 ? 2.218 11.972 41.607 1.00 28.75 125 ALA B N 1
ATOM 3483 C CA . ALA B 1 125 ? 2.639 13.352 41.599 1.00 29.03 125 ALA B CA 1
ATOM 3484 C C . ALA B 1 125 ? 3.140 13.678 42.988 1.00 29.46 125 ALA B C 1
ATOM 3485 O O . ALA B 1 125 ? 2.401 13.577 43.973 1.00 29.13 125 ALA B O 1
ATOM 3487 N N . ASP B 1 126 ? 4.408 14.046 43.061 1.00 29.82 126 ASP B N 1
ATOM 3488 C CA . ASP B 1 126 ? 5.027 14.374 44.322 1.00 30.36 126 ASP B CA 1
ATOM 3489 C C . ASP B 1 126 ? 4.433 15.647 44.902 1.00 30.35 126 ASP B C 1
ATOM 3490 O O . ASP B 1 126 ? 4.579 16.703 44.309 1.00 30.40 126 ASP B O 1
ATOM 3495 N N . GLY B 1 127 ? 3.780 15.553 46.058 1.00 30.56 127 GLY B N 1
ATOM 3496 C CA . GLY B 1 127 ? 3.143 16.713 46.689 1.00 30.77 127 GLY B CA 1
ATOM 3497 C C . GLY B 1 127 ? 1.686 16.966 46.306 1.00 31.31 127 GLY B C 1
ATOM 3498 O O . GLY B 1 127 ? 1.136 18.033 46.591 1.00 31.31 127 GLY B O 1
ATOM 3499 N N . ALA B 1 128 ? 1.044 15.992 45.668 1.00 31.34 128 ALA B N 1
ATOM 3500 C CA . ALA B 1 128 ? -0.334 16.175 45.207 1.00 31.60 128 ALA B CA 1
ATOM 3501 C C . ALA B 1 128 ? -1.294 16.428 46.358 1.00 31.52 128 ALA B C 1
ATOM 3502 O O . ALA B 1 128 ? -1.144 15.854 47.448 1.00 31.57 128 ALA B O 1
ATOM 3504 N N . ASP B 1 129 ? -2.289 17.272 46.094 1.00 31.14 129 ASP B N 1
ATOM 3505 C CA . ASP B 1 129 ? -3.303 17.607 47.076 1.00 31.15 129 ASP B CA 1
ATOM 3506 C C . ASP B 1 129 ? -3.988 16.327 47.520 1.00 30.87 129 ASP B C 1
ATOM 3507 O O . ASP B 1 129 ? -4.362 16.199 48.678 1.00 31.40 129 ASP B O 1
ATOM 3512 N N . LEU B 1 130 ? -4.156 15.393 46.585 1.00 30.28 130 LEU B N 1
ATOM 3513 C CA . LEU B 1 130 ? -4.678 14.050 46.866 1.00 29.78 130 LEU B CA 1
ATOM 3514 C C . LEU B 1 130 ? -4.283 13.075 45.735 1.00 29.48 130 LEU B C 1
ATOM 3515 O O . LEU B 1 130 ? -4.176 13.474 44.567 1.00 29.15 130 LEU B O 1
ATOM 3520 N N . THR B 1 131 ? -4.053 11.811 46.093 1.00 28.97 131 THR B N 1
ATOM 3521 C CA . THR B 1 131 ? -3.843 10.730 45.118 1.00 28.01 131 THR B CA 1
ATOM 3522 C C . THR B 1 131 ? -5.073 9.813 45.072 1.00 27.83 131 THR B C 1
ATOM 3523 O O . THR B 1 131 ? -5.545 9.374 46.112 1.00 28.08 131 THR B O 1
ATOM 3527 N N . VAL B 1 132 ? -5.591 9.518 43.878 1.00 27.33 132 VAL B N 1
ATOM 3528 C CA . VAL B 1 132 ? -6.866 8.785 43.764 1.00 26.68 132 VAL B CA 1
ATOM 3529 C C . VAL B 1 132 ? -6.818 7.481 42.945 1.00 26.43 132 VAL B C 1
ATOM 3530 O O . VAL B 1 132 ? -6.264 7.456 41.852 1.00 26.71 132 VAL B O 1
ATOM 3534 N N . VAL B 1 133 ? -7.408 6.411 43.483 1.00 25.74 133 VAL B N 1
ATOM 3535 C CA . VAL B 1 133 ? -7.736 5.226 42.699 1.00 25.01 133 VAL B CA 1
ATOM 3536 C C . VAL B 1 133 ? -9.250 5.187 42.564 1.00 25.15 133 VAL B C 1
ATOM 3537 O O . VAL B 1 133 ? -9.964 5.005 43.559 1.00 25.41 133 VAL B O 1
ATOM 3541 N N . TYR B 1 134 ? -9.769 5.381 41.355 1.00 24.72 134 TYR B N 1
ATOM 3542 C CA . TYR B 1 134 ? -11.212 5.489 41.242 1.00 24.14 134 TYR B CA 1
ATOM 3543 C C . TYR B 1 134 ? -11.851 4.203 41.747 1.00 24.11 134 TYR B C 1
ATOM 3544 O O . TYR B 1 134 ? -11.310 3.122 41.533 1.00 23.87 134 TYR B O 1
ATOM 3553 N N . GLY B 1 135 ? -12.985 4.327 42.438 1.00 24.32 135 GLY B N 1
ATOM 3554 C CA . GLY B 1 135 ? -13.677 3.187 43.033 1.00 24.17 135 GLY B CA 1
ATOM 3555 C C . GLY B 1 135 ? -13.176 2.827 44.422 1.00 24.76 135 GLY B C 1
ATOM 3556 O O . GLY B 1 135 ? -13.821 2.079 45.148 1.00 24.86 135 GLY B O 1
ATOM 3557 N N . VAL B 1 136 ? -12.026 3.365 44.803 1.00 25.47 136 VAL B N 1
ATOM 3558 C CA . VAL B 1 136 ? -11.460 3.099 46.115 1.00 25.96 136 VAL B CA 1
ATOM 3559 C C . VAL B 1 136 ? -11.477 4.339 47.004 1.00 26.47 136 VAL B C 1
ATOM 3560 O O . VAL B 1 136 ? -11.895 4.272 48.146 1.00 27.07 136 VAL B O 1
ATOM 3564 N N . ASN B 1 137 ? -11.037 5.484 46.509 1.00 27.12 137 ASN B N 1
ATOM 3565 C CA . ASN B 1 137 ? -11.081 6.662 47.376 1.00 27.47 137 ASN B CA 1
ATOM 3566 C C . ASN B 1 137 ? -11.468 7.990 46.720 1.00 27.83 137 ASN B C 1
ATOM 3567 O O . ASN B 1 137 ? -11.192 9.058 47.255 1.00 27.49 137 ASN B O 1
ATOM 3572 N N . ASN B 1 138 ? -12.158 7.964 45.607 1.00 28.60 138 ASN B N 1
ATOM 3573 C CA . ASN B 1 138 ? -12.677 9.169 45.012 1.00 29.72 138 ASN B CA 1
ATOM 3574 C C . ASN B 1 138 ? -13.722 9.886 45.891 1.00 30.46 138 ASN B C 1
ATOM 3575 O O . ASN B 1 138 ? -13.967 11.037 45.756 1.00 30.66 138 ASN B O 1
ATOM 3580 N N . ASP B 1 139 ? -14.280 9.177 46.829 1.00 31.06 139 ASP B N 1
ATOM 3581 C CA . ASP B 1 139 ? -15.052 9.771 47.854 1.00 32.08 139 ASP B CA 1
ATOM 3582 C C . ASP B 1 139 ? -14.371 10.791 48.749 1.00 31.85 139 ASP B C 1
ATOM 3583 O O . ASP B 1 139 ? -15.020 11.608 49.269 1.00 32.22 139 ASP B O 1
ATOM 3588 N N . LYS B 1 140 ? -13.064 10.764 48.869 1.00 31.73 140 LYS B N 1
ATOM 3589 C CA . LYS B 1 140 ? -12.340 11.727 49.655 1.00 31.84 140 LYS B CA 1
ATOM 3590 C C . LYS B 1 140 ? -12.061 13.014 48.917 1.00 31.93 140 LYS B C 1
ATOM 3591 O O . LYS B 1 140 ? -11.429 13.870 49.443 1.00 31.89 140 LYS B O 1
ATOM 3597 N N . LEU B 1 141 ? -12.562 13.161 47.703 1.00 32.05 141 LEU B N 1
ATOM 3598 C CA . LEU B 1 141 ? -12.352 14.422 47.003 1.00 32.22 141 LEU B CA 1
ATOM 3599 C C . LEU B 1 141 ? -13.253 15.551 47.543 1.00 32.41 141 LEU B C 1
ATOM 3600 O O . LEU B 1 141 ? -14.459 15.368 47.791 1.00 32.34 141 LEU B O 1
ATOM 3605 N N . THR B 1 142 ? -12.652 16.721 47.728 1.00 32.41 142 THR B N 1
ATOM 3606 C CA . THR B 1 142 ? -13.374 17.867 48.234 1.00 32.63 142 THR B CA 1
ATOM 3607 C C . THR B 1 142 ? -13.172 19.023 47.283 1.00 32.53 142 THR B C 1
ATOM 3608 O O . THR B 1 142 ? -12.317 18.970 46.404 1.00 32.49 142 THR B O 1
ATOM 3612 N N . LYS B 1 143 ? -13.941 20.084 47.488 1.00 32.49 143 LYS B N 1
ATOM 3613 C CA . LYS B 1 143 ? -13.802 21.286 46.680 1.00 32.47 143 LYS B CA 1
ATOM 3614 C C . LYS B 1 143 ? -12.407 21.904 46.753 1.00 32.31 143 LYS B C 1
ATOM 3615 O O . LYS B 1 143 ? -12.091 22.753 45.926 1.00 32.24 143 LYS B O 1
ATOM 3617 N N . ASP B 1 144 ? -11.574 21.503 47.717 1.00 32.17 144 ASP B N 1
ATOM 3618 C CA . ASP B 1 144 ? -10.265 22.151 47.870 1.00 32.43 144 ASP B CA 1
ATOM 3619 C C . ASP B 1 144 ? -9.091 21.502 47.150 1.00 32.15 144 ASP B C 1
ATOM 3620 O O . ASP B 1 144 ? -8.042 22.130 47.027 1.00 31.79 144 ASP B O 1
ATOM 3625 N N . HIS B 1 145 ? -9.259 20.279 46.693 1.00 31.59 145 HIS B N 1
ATOM 3626 C CA . HIS B 1 145 ? -8.207 19.549 46.027 1.00 30.98 145 HIS B CA 1
ATOM 3627 C C . HIS B 1 145 ? -8.094 20.030 44.625 1.00 30.78 145 HIS B C 1
ATOM 3628 O O . HIS B 1 145 ? -9.024 19.990 43.889 1.00 31.11 145 HIS B O 1
ATOM 3635 N N . LEU B 1 146 ? -6.939 20.512 44.257 1.00 30.18 146 LEU B N 1
ATOM 3636 C CA . LEU B 1 146 ? -6.814 21.300 43.086 1.00 29.54 146 LEU B CA 1
ATOM 3637 C C . LEU B 1 146 ? -5.885 20.707 42.071 1.00 29.25 146 LEU B C 1
ATOM 3638 O O . LEU B 1 146 ? -6.023 20.940 40.924 1.00 29.68 146 LEU B O 1
ATOM 3643 N N . VAL B 1 147 ? -4.941 19.926 42.525 1.00 28.23 147 VAL B N 1
ATOM 3644 C CA . VAL B 1 147 ? -3.990 19.300 41.674 1.00 27.31 147 VAL B CA 1
ATOM 3645 C C . VAL B 1 147 ? -3.810 17.910 42.177 1.00 26.81 147 VAL B C 1
ATOM 3646 O O . VAL B 1 147 ? -3.028 17.676 43.017 1.00 26.95 147 VAL B O 1
ATOM 3650 N N . ILE B 1 148 ? -4.576 16.991 41.647 1.00 25.86 148 ILE B N 1
ATOM 3651 C CA . ILE B 1 148 ? -4.514 15.629 42.127 1.00 25.44 148 ILE B CA 1
ATOM 3652 C C . ILE B 1 148 ? -3.783 14.667 41.196 1.00 24.57 148 ILE B C 1
ATOM 3653 O O . ILE B 1 148 ? -3.507 14.971 40.031 1.00 24.48 148 ILE B O 1
ATOM 3658 N N . SER B 1 149 ? -3.484 13.496 41.738 1.00 23.36 149 SER B N 1
ATOM 3659 C CA . SER B 1 149 ? -2.788 12.456 41.014 1.00 22.63 149 SER B CA 1
ATOM 3660 C C . SER B 1 149 ? -3.722 11.264 40.812 1.00 21.72 149 SER B C 1
ATOM 3661 O O . SER B 1 149 ? -4.457 10.904 41.733 1.00 21.40 149 SER B O 1
ATOM 3664 N N . ASN B 1 150 ? -3.699 10.661 39.619 1.00 20.48 150 ASN B N 1
ATOM 3665 C CA . ASN B 1 150 ? -4.531 9.482 39.335 1.00 19.86 150 ASN B CA 1
ATOM 3666 C C . ASN B 1 150 ? -3.758 8.197 39.652 1.00 19.22 150 ASN B C 1
ATOM 3667 O O . ASN B 1 150 ? -4.145 7.097 39.255 1.00 19.06 150 ASN B O 1
ATOM 3672 N N . ALA B 1 151 ? -2.661 8.349 40.386 1.00 18.87 151 ALA B N 1
ATOM 3673 C CA . ALA B 1 151 ? -1.832 7.221 40.792 1.00 18.54 151 ALA B CA 1
ATOM 3674 C C . ALA B 1 151 ? -1.196 6.625 39.545 1.00 18.75 151 ALA B C 1
ATOM 3675 O O . ALA B 1 151 ? -1.118 7.291 38.502 1.00 18.53 151 ALA B O 1
ATOM 3677 N N . SER B 1 152 ? -0.743 5.377 39.651 1.00 18.49 152 SER B N 1
ATOM 3678 C CA . SER B 1 152 ? -0.143 4.688 38.523 1.00 18.33 152 SER B CA 1
ATOM 3679 C C . SER B 1 152 ? -1.060 3.561 38.054 1.00 18.01 152 SER B C 1
ATOM 3680 O O . SER B 1 152 ? -1.983 3.159 38.757 1.00 17.92 152 SER B O 1
ATOM 3683 N N . CYS B 1 153 ? -0.786 3.041 36.866 1.00 17.55 153 CYS B N 1
ATOM 3684 C CA . CYS B 1 153 ? -1.492 1.882 36.369 1.00 17.37 153 CYS B CA 1
ATOM 3685 C C . CYS B 1 153 ? -1.404 0.689 37.346 1.00 17.00 153 CYS B C 1
ATOM 3686 O O . CYS B 1 153 ? -2.405 0.006 37.622 1.00 17.18 153 CYS B O 1
ATOM 3689 N N . THR B 1 154 ? -0.223 0.453 37.892 1.00 16.65 154 THR B N 1
ATOM 3690 C CA . THR B 1 154 ? -0.036 -0.665 38.821 1.00 16.48 154 THR B CA 1
ATOM 3691 C C . THR B 1 154 ? -0.801 -0.474 40.130 1.00 16.74 154 THR B C 1
ATOM 3692 O O . THR B 1 154 ? -1.366 -1.432 40.678 1.00 16.20 154 THR B O 1
ATOM 3696 N N . THR B 1 155 ? -0.837 0.771 40.609 1.00 16.76 155 THR B N 1
ATOM 3697 C CA . THR B 1 155 ? -1.577 1.103 41.820 1.00 16.89 155 THR B CA 1
ATOM 3698 C C . THR B 1 155 ? -3.089 0.925 41.659 1.00 16.95 155 THR B C 1
ATOM 3699 O O . THR B 1 155 ? -3.777 0.403 42.572 1.00 16.78 155 THR B O 1
ATOM 3703 N N . ASN B 1 156 ? -3.610 1.356 40.509 1.00 16.42 156 ASN B N 1
ATOM 3704 C CA . ASN B 1 156 ? -5.009 1.112 40.173 1.00 16.23 156 ASN B CA 1
ATOM 3705 C C . ASN B 1 156 ? -5.332 -0.375 39.984 1.00 16.85 156 ASN B C 1
ATOM 3706 O O . ASN B 1 156 ? -6.489 -0.751 39.945 1.00 16.91 156 ASN B O 1
ATOM 3711 N N . CYS B 1 157 ? -4.314 -1.220 39.838 1.00 17.37 157 CYS B N 1
ATOM 3712 C CA . CYS B 1 157 ? -4.552 -2.659 39.719 1.00 17.91 157 CYS B CA 1
ATOM 3713 C C . CYS B 1 157 ? -4.579 -3.284 41.100 1.00 17.99 157 CYS B C 1
ATOM 3714 O O . CYS B 1 157 ? -5.412 -4.121 41.400 1.00 18.26 157 CYS B O 1
ATOM 3717 N N . LEU B 1 158 ? -3.649 -2.860 41.939 1.00 18.51 158 LEU B N 1
ATOM 3718 C CA . LEU B 1 158 ? -3.457 -3.468 43.242 1.00 18.82 158 LEU B CA 1
ATOM 3719 C C . LEU B 1 158 ? -4.482 -3.064 44.315 1.00 18.80 158 LEU B C 1
ATOM 3720 O O . LEU B 1 158 ? -4.987 -3.913 45.032 1.00 19.09 158 LEU B O 1
ATOM 3725 N N . ALA B 1 159 ? -4.789 -1.778 44.410 1.00 19.13 159 ALA B N 1
ATOM 3726 C CA . ALA B 1 159 ? -5.575 -1.236 45.520 1.00 19.51 159 ALA B CA 1
ATOM 3727 C C . ALA B 1 159 ? -6.984 -1.816 45.621 1.00 19.74 159 ALA B C 1
ATOM 3728 O O . ALA B 1 159 ? -7.497 -2.061 46.711 1.00 20.00 159 ALA B O 1
ATOM 3730 N N . PRO B 1 160 ? -7.631 -2.033 44.482 1.00 19.62 160 PRO B N 1
ATOM 3731 C CA . PRO B 1 160 ? -8.974 -2.588 44.604 1.00 19.37 160 PRO B CA 1
ATOM 3732 C C . PRO B 1 160 ? -8.951 -4.042 45.113 1.00 19.71 160 PRO B C 1
ATOM 3733 O O . PRO B 1 160 ? -9.895 -4.484 45.776 1.00 19.65 160 PRO B O 1
ATOM 3737 N N . VAL B 1 161 ? -7.872 -4.776 44.843 1.00 19.55 161 VAL B N 1
ATOM 3738 C CA . VAL B 1 161 ? -7.802 -6.161 45.295 1.00 19.34 161 VAL B CA 1
ATOM 3739 C C . VAL B 1 161 ? -7.410 -6.207 46.762 1.00 19.42 161 VAL B C 1
ATOM 3740 O O . VAL B 1 161 ? -7.962 -6.968 47.545 1.00 18.65 161 VAL B O 1
ATOM 3744 N N . ALA B 1 162 ? -6.456 -5.365 47.122 1.00 20.19 162 ALA B N 1
ATOM 3745 C CA . ALA B 1 162 ? -6.043 -5.213 48.511 1.00 21.09 162 ALA B CA 1
ATOM 3746 C C . ALA B 1 162 ? -7.234 -4.826 49.412 1.00 21.79 162 ALA B C 1
ATOM 3747 O O . ALA B 1 162 ? -7.531 -5.520 50.389 1.00 22.11 162 ALA B O 1
ATOM 3749 N N . GLN B 1 163 ? -7.948 -3.766 49.076 1.00 22.74 163 GLN B N 1
ATOM 3750 C CA . GLN B 1 163 ? -9.172 -3.349 49.750 1.00 23.65 163 GLN B CA 1
ATOM 3751 C C . GLN B 1 163 ? -10.264 -4.406 49.989 1.00 23.50 163 GLN B C 1
ATOM 3752 O O . GLN B 1 163 ? -10.772 -4.503 51.036 1.00 23.71 163 GLN B O 1
ATOM 3758 N N . VAL B 1 164 ? -10.553 -5.215 48.998 1.00 23.95 164 VAL B N 1
ATOM 3759 C CA . VAL B 1 164 ? -11.515 -6.272 49.093 1.00 24.22 164 VAL B CA 1
ATOM 3760 C C . VAL B 1 164 ? -11.069 -7.367 50.026 1.00 24.50 164 VAL B C 1
ATOM 3761 O O . VAL B 1 164 ? -11.790 -7.782 50.885 1.00 24.13 164 VAL B O 1
ATOM 3765 N N . LEU B 1 165 ? -9.855 -7.825 49.817 1.00 24.72 165 LEU B N 1
ATOM 3766 C CA . LEU B 1 165 ? -9.295 -8.900 50.565 1.00 25.17 165 LEU B CA 1
ATOM 3767 C C . LEU B 1 165 ? -8.971 -8.550 51.990 1.00 25.75 165 LEU B C 1
ATOM 3768 O O . LEU B 1 165 ? -9.102 -9.365 52.822 1.00 25.48 165 LEU B O 1
ATOM 3773 N N . ASN B 1 166 ? -8.589 -7.305 52.229 1.00 26.52 166 ASN B N 1
ATOM 3774 C CA . ASN B 1 166 ? -8.393 -6.804 53.570 1.00 27.20 166 ASN B CA 1
ATOM 3775 C C . ASN B 1 166 ? -9.724 -6.617 54.318 1.00 28.18 166 ASN B C 1
ATOM 3776 O O . ASN B 1 166 ? -9.843 -7.029 55.474 1.00 28.64 166 ASN B O 1
ATOM 3781 N N . ASP B 1 167 ? -10.720 -5.995 53.681 1.00 28.48 167 ASP B N 1
ATOM 3782 C CA . ASP B 1 167 ? -12.045 -5.863 54.312 1.00 28.79 167 ASP B CA 1
ATOM 3783 C C . ASP B 1 167 ? -12.617 -7.240 54.668 1.00 28.91 167 ASP B C 1
ATOM 3784 O O . ASP B 1 167 ? -13.246 -7.422 55.711 1.00 29.28 167 ASP B O 1
ATOM 3789 N N . THR B 1 168 ? -12.428 -8.204 53.778 1.00 28.74 168 THR B N 1
ATOM 3790 C CA . THR B 1 168 ? -13.069 -9.501 53.937 1.00 28.74 168 THR B CA 1
ATOM 3791 C C . THR B 1 168 ? -12.301 -10.450 54.839 1.00 28.65 168 THR B C 1
ATOM 3792 O O . THR B 1 168 ? -12.897 -11.198 55.601 1.00 28.81 168 THR B O 1
ATOM 3796 N N . ILE B 1 169 ? -10.979 -10.449 54.735 1.00 28.63 169 ILE B N 1
ATOM 3797 C CA . ILE B 1 169 ? -10.212 -11.366 55.561 1.00 28.44 169 ILE B CA 1
ATOM 3798 C C . ILE B 1 169 ? -8.984 -10.786 56.265 1.00 28.20 169 ILE B C 1
ATOM 3799 O O . ILE B 1 169 ? -8.481 -11.404 57.191 1.00 28.43 169 ILE B O 1
ATOM 3804 N N . GLY B 1 170 ? -8.475 -9.663 55.814 1.00 27.92 170 GLY B N 1
ATOM 3805 C CA . GLY B 1 170 ? -7.357 -9.009 56.429 1.00 27.80 170 GLY B CA 1
ATOM 3806 C C . GLY B 1 170 ? -5.948 -9.200 55.932 1.00 28.17 170 GLY B C 1
ATOM 3807 O O . GLY B 1 170 ? -5.414 -10.250 55.996 1.00 28.31 170 GLY B O 1
ATOM 3808 N N . ILE B 1 171 ? -5.322 -8.142 55.474 1.00 27.99 171 ILE B N 1
ATOM 3809 C CA . ILE B 1 171 ? -3.931 -8.181 55.112 1.00 28.07 171 ILE B CA 1
ATOM 3810 C C . ILE B 1 171 ? -2.989 -7.685 56.203 1.00 28.00 171 ILE B C 1
ATOM 3811 O O . ILE B 1 171 ? -3.140 -6.615 56.732 1.00 28.16 171 ILE B O 1
ATOM 3816 N N . GLU B 1 172 ? -2.012 -8.500 56.535 1.00 27.56 172 GLU B N 1
ATOM 3817 C CA . GLU B 1 172 ? -1.009 -8.179 57.519 1.00 27.27 172 GLU B CA 1
ATOM 3818 C C . GLU B 1 172 ? 0.173 -7.506 56.895 1.00 26.33 172 GLU B C 1
ATOM 3819 O O . GLU B 1 172 ? 0.688 -6.571 57.435 1.00 25.82 172 GLU B O 1
ATOM 3825 N N . LYS B 1 173 ? 0.585 -8.033 55.757 1.00 25.36 173 LYS B N 1
ATOM 3826 C CA . LYS B 1 173 ? 1.886 -7.863 55.158 1.00 24.27 173 LYS B CA 1
ATOM 3827 C C . LYS B 1 173 ? 1.931 -8.598 53.786 1.00 23.54 173 LYS B C 1
ATOM 3828 O O . LYS B 1 173 ? 1.464 -9.664 53.661 1.00 22.77 173 LYS B O 1
ATOM 3834 N N . GLY B 1 174 ? 2.518 -7.994 52.771 1.00 23.06 174 GLY B N 1
ATOM 3835 C CA . GLY B 1 174 ? 2.686 -8.635 51.484 1.00 22.24 174 GLY B CA 1
ATOM 3836 C C . GLY B 1 174 ? 3.728 -8.075 50.539 1.00 21.65 174 GLY B C 1
ATOM 3837 O O . GLY B 1 174 ? 4.196 -7.014 50.713 1.00 21.95 174 GLY B O 1
ATOM 3838 N N . PHE B 1 175 ? 4.090 -8.813 49.522 1.00 20.63 175 PHE B N 1
ATOM 3839 C CA . PHE B 1 175 ? 5.064 -8.324 48.541 1.00 19.63 175 PHE B CA 1
ATOM 3840 C C . PHE B 1 175 ? 4.587 -8.498 47.111 1.00 19.48 175 PHE B C 1
ATOM 3841 O O . PHE B 1 175 ? 4.101 -9.566 46.729 1.00 18.80 175 PHE B O 1
ATOM 3849 N N . MET B 1 176 ? 4.745 -7.443 46.320 1.00 19.18 176 MET B N 1
ATOM 3850 C CA . MET B 1 176 ? 4.255 -7.433 44.949 1.00 19.01 176 MET B CA 1
ATOM 3851 C C . MET B 1 176 ? 5.379 -7.482 43.921 1.00 18.85 176 MET B C 1
ATOM 3852 O O . MET B 1 176 ? 6.334 -6.695 43.992 1.00 18.66 176 MET B O 1
ATOM 3857 N N . THR B 1 177 ? 5.253 -8.378 42.948 1.00 18.18 177 THR B N 1
ATOM 3858 C CA . THR B 1 177 ? 6.036 -8.235 41.734 1.00 18.16 177 THR B CA 1
ATOM 3859 C C . THR B 1 177 ? 5.115 -7.923 40.554 1.00 18.37 177 THR B C 1
ATOM 3860 O O . THR B 1 177 ? 4.253 -8.743 40.204 1.00 18.76 177 THR B O 1
ATOM 3864 N N . THR B 1 178 ? 5.256 -6.743 39.947 1.00 18.03 178 THR B N 1
ATOM 3865 C CA . THR B 1 178 ? 4.514 -6.528 38.707 1.00 17.86 178 THR B CA 1
ATOM 3866 C C . THR B 1 178 ? 5.375 -6.921 37.496 1.00 17.74 178 THR B C 1
ATOM 3867 O O . THR B 1 178 ? 6.481 -6.419 37.317 1.00 18.42 178 THR B O 1
ATOM 3871 N N . ILE B 1 179 ? 4.894 -7.887 36.722 1.00 17.03 179 ILE B N 1
ATOM 3872 C CA . ILE B 1 179 ? 5.484 -8.181 35.442 1.00 16.24 179 ILE B CA 1
ATOM 3873 C C . ILE B 1 179 ? 4.771 -7.277 34.464 1.00 16.37 179 ILE B C 1
ATOM 3874 O O . ILE B 1 179 ? 3.555 -7.398 34.247 1.00 16.65 179 ILE B O 1
ATOM 3879 N N . HIS B 1 180 ? 5.519 -6.344 33.896 1.00 15.78 180 HIS B N 1
ATOM 3880 C CA . HIS B 1 180 ? 4.924 -5.225 33.201 1.00 15.38 180 HIS B CA 1
ATOM 3881 C C . HIS B 1 180 ? 5.442 -5.186 31.779 1.00 15.41 180 HIS B C 1
ATOM 3882 O O . HIS B 1 180 ? 6.586 -5.566 31.522 1.00 15.83 180 HIS B O 1
ATOM 3889 N N . SER B 1 181 ? 4.598 -4.706 30.871 1.00 14.94 181 SER B N 1
ATOM 3890 C CA . SER B 1 181 ? 4.966 -4.473 29.477 1.00 14.63 181 SER B CA 1
ATOM 3891 C C . SER B 1 181 ? 5.996 -3.383 29.323 1.00 14.73 181 SER B C 1
ATOM 3892 O O . SER B 1 181 ? 6.072 -2.467 30.145 1.00 15.33 181 SER B O 1
ATOM 3895 N N . TYR B 1 182 ? 6.768 -3.426 28.252 1.00 14.15 182 TYR B N 1
ATOM 3896 C CA . TYR B 1 182 ? 7.773 -2.391 28.131 1.00 13.47 182 TYR B CA 1
ATOM 3897 C C . TYR B 1 182 ? 7.132 -1.058 27.736 1.00 14.25 182 TYR B C 1
ATOM 3898 O O . TYR B 1 182 ? 5.996 -0.992 27.245 1.00 14.14 182 TYR B O 1
ATOM 3907 N N . THR B 1 183 ? 7.847 0.022 27.970 1.00 14.45 183 THR B N 1
ATOM 3908 C CA . THR B 1 183 ? 7.198 1.286 27.819 1.00 15.23 183 THR B CA 1
ATOM 3909 C C . THR B 1 183 ? 8.103 2.313 27.109 1.00 14.96 183 THR B C 1
ATOM 3910 O O . THR B 1 183 ? 9.278 2.014 26.828 1.00 14.83 183 THR B O 1
ATOM 3914 N N . GLY B 1 184 ? 7.548 3.493 26.811 1.00 14.22 184 GLY B N 1
ATOM 3915 C CA . GLY B 1 184 ? 8.224 4.522 26.007 1.00 14.17 184 GLY B CA 1
ATOM 3916 C C . GLY B 1 184 ? 9.485 5.116 26.613 1.00 14.63 184 GLY B C 1
ATOM 3917 O O . GLY B 1 184 ? 10.255 5.768 25.923 1.00 14.78 184 GLY B O 1
ATOM 3918 N N . ASP B 1 185 ? 9.715 4.871 27.899 1.00 14.98 185 ASP B N 1
ATOM 3919 C CA . ASP B 1 185 ? 10.925 5.353 28.574 1.00 15.64 185 ASP B CA 1
ATOM 3920 C C . ASP B 1 185 ? 12.098 4.332 28.460 1.00 14.84 185 ASP B C 1
ATOM 3921 O O . ASP B 1 185 ? 13.164 4.517 29.057 1.00 14.66 185 ASP B O 1
ATOM 3926 N N . GLN B 1 186 ? 11.911 3.251 27.704 1.00 14.05 186 GLN B N 1
ATOM 3927 C CA . GLN B 1 186 ? 13.006 2.303 27.518 1.00 12.84 186 GLN B CA 1
ATOM 3928 C C . GLN B 1 186 ? 13.495 2.367 26.099 1.00 12.78 186 GLN B C 1
ATOM 3929 O O . GLN B 1 186 ? 12.769 2.795 25.217 1.00 12.66 186 GLN B O 1
ATOM 3935 N N . PRO B 1 187 ? 14.715 1.993 25.815 1.00 12.88 187 PRO B N 1
ATOM 3936 C CA . PRO B 1 187 ? 15.185 2.045 24.441 1.00 13.29 187 PRO B CA 1
ATOM 3937 C C . PRO B 1 187 ? 15.019 0.758 23.599 1.00 13.34 187 PRO B C 1
ATOM 3938 O O . PRO B 1 187 ? 14.738 -0.266 24.096 1.00 13.46 187 PRO B O 1
ATOM 3942 N N . THR B 1 188 ? 15.233 0.848 22.309 1.00 13.71 188 THR B N 1
ATOM 3943 C CA . THR B 1 188 ? 15.241 -0.314 21.474 1.00 14.05 188 THR B CA 1
ATOM 3944 C C . THR B 1 188 ? 16.419 -1.226 21.602 1.00 14.05 188 THR B C 1
ATOM 3945 O O . THR B 1 188 ? 16.264 -2.380 21.585 1.00 13.67 188 THR B O 1
ATOM 3949 N N . LEU B 1 189 ? 17.595 -0.641 21.689 1.00 14.06 189 LEU B N 1
ATOM 3950 C CA . LEU B 1 189 ? 18.867 -1.301 21.801 1.00 14.90 189 LEU B CA 1
ATOM 3951 C C . LEU B 1 189 ? 19.482 -0.657 23.011 1.00 15.21 189 LEU B C 1
ATOM 3952 O O . LEU B 1 189 ? 19.039 0.361 23.341 1.00 16.41 189 LEU B O 1
ATOM 3957 N N . ASP B 1 190 ? 20.421 -1.284 23.689 1.00 15.25 190 ASP B N 1
ATOM 3958 C CA . ASP B 1 190 ? 21.179 -0.735 24.838 1.00 15.62 190 ASP B CA 1
ATOM 3959 C C . ASP B 1 190 ? 21.778 0.650 24.568 1.00 15.41 190 ASP B C 1
ATOM 3960 O O . ASP B 1 190 ? 22.301 0.883 23.487 1.00 15.14 190 ASP B O 1
ATOM 3965 N N . THR B 1 191 ? 21.737 1.540 25.565 1.00 15.39 191 THR B N 1
ATOM 3966 C CA . THR B 1 191 ? 22.223 2.900 25.370 1.00 15.57 191 THR B CA 1
ATOM 3967 C C . THR B 1 191 ? 22.085 3.773 26.618 1.00 15.84 191 THR B C 1
ATOM 3968 O O . THR B 1 191 ? 21.262 3.506 27.499 1.00 15.23 191 THR B O 1
ATOM 3972 N N . MET B 1 192 ? 22.917 4.810 26.675 1.00 16.41 192 MET B N 1
ATOM 3973 C CA . MET B 1 192 ? 22.945 5.771 27.792 1.00 16.56 192 MET B CA 1
ATOM 3974 C C . MET B 1 192 ? 21.576 5.968 28.439 1.00 16.55 192 MET B C 1
ATOM 3975 O O . MET B 1 192 ? 20.605 6.224 27.759 1.00 15.86 192 MET B O 1
ATOM 3980 N N . HIS B 1 193 ? 21.523 5.859 29.760 1.00 17.03 193 HIS B N 1
ATOM 3981 C CA . HIS B 1 193 ? 20.277 6.023 30.516 1.00 17.94 193 HIS B CA 1
ATOM 3982 C C . HIS B 1 193 ? 20.632 6.278 31.991 1.00 18.55 193 HIS B C 1
ATOM 3983 O O . HIS B 1 193 ? 21.654 5.792 32.465 1.00 19.01 193 HIS B O 1
ATOM 3990 N N . LYS B 1 194 ? 19.803 7.013 32.723 1.00 19.33 194 LYS B N 1
ATOM 3991 C CA . LYS B 1 194 ? 20.120 7.286 34.127 1.00 20.90 194 LYS B CA 1
ATOM 3992 C C . LYS B 1 194 ? 19.976 6.061 35.014 1.00 20.87 194 LYS B C 1
ATOM 3993 O O . LYS B 1 194 ? 20.660 5.957 36.024 1.00 21.22 194 LYS B O 1
ATOM 3999 N N . ASP B 1 195 ? 19.105 5.130 34.612 1.00 21.01 195 ASP B N 1
ATOM 4000 C CA . ASP B 1 195 ? 18.880 3.874 35.332 1.00 20.56 195 ASP B CA 1
ATOM 4001 C C . ASP B 1 195 ? 19.498 2.729 34.553 1.00 20.08 195 ASP B C 1
ATOM 4002 O O . ASP B 1 195 ? 19.042 2.430 33.455 1.00 20.15 195 ASP B O 1
ATOM 4007 N N . LEU B 1 196 ? 20.505 2.076 35.137 1.00 19.35 196 LEU B N 1
ATOM 4008 C CA . LEU B 1 196 ? 21.263 1.009 34.465 1.00 18.38 196 LEU B CA 1
ATOM 4009 C C . LEU B 1 196 ? 20.436 -0.170 33.984 1.00 17.91 196 LEU B C 1
ATOM 4010 O O . LEU B 1 196 ? 20.817 -0.850 33.040 1.00 17.52 196 LEU B O 1
ATOM 4015 N N . TYR B 1 197 ? 19.306 -0.421 34.634 1.00 17.71 197 TYR B N 1
ATOM 4016 C CA . TYR B 1 197 ? 18.409 -1.491 34.183 1.00 17.48 197 TYR B CA 1
ATOM 4017 C C . TYR B 1 197 ? 17.693 -1.089 32.906 1.00 17.20 197 TYR B C 1
ATOM 4018 O O . TYR B 1 197 ? 17.597 -1.863 31.974 1.00 18.09 197 TYR B O 1
ATOM 4027 N N . ARG B 1 198 ? 17.172 0.124 32.874 1.00 16.76 198 ARG B N 1
ATOM 4028 C CA . ARG B 1 198 ? 16.352 0.549 31.758 1.00 16.33 198 ARG B CA 1
ATOM 4029 C C . ARG B 1 198 ? 17.197 0.987 30.593 1.00 15.61 198 ARG B C 1
ATOM 4030 O O . ARG B 1 198 ? 16.671 1.451 29.594 1.00 15.42 198 ARG B O 1
ATOM 4038 N N . ALA B 1 199 ? 18.515 0.867 30.710 1.00 14.74 199 ALA B N 1
ATOM 4039 C CA . ALA B 1 199 ? 19.346 1.236 29.580 1.00 13.85 199 ALA B CA 1
ATOM 4040 C C . ALA B 1 199 ? 19.356 0.097 28.558 1.00 13.76 199 ALA B C 1
ATOM 4041 O O . ALA B 1 199 ? 19.879 0.239 27.446 1.00 13.92 199 ALA B O 1
ATOM 4043 N N . ARG B 1 200 ? 18.765 -1.036 28.932 1.00 13.54 200 ARG B N 1
ATOM 4044 C CA . ARG B 1 200 ? 18.949 -2.263 28.173 1.00 12.88 200 ARG B CA 1
ATOM 4045 C C . ARG B 1 200 ? 17.863 -2.482 27.146 1.00 12.75 200 ARG B C 1
ATOM 4046 O O . ARG B 1 200 ? 16.694 -2.197 27.391 1.00 12.69 200 ARG B O 1
ATOM 4054 N N . ALA B 1 201 ? 18.254 -2.979 25.982 1.00 12.95 201 ALA B N 1
ATOM 4055 C CA . ALA B 1 201 ? 17.296 -3.214 24.901 1.00 12.79 201 ALA B CA 1
ATOM 4056 C C . ALA B 1 201 ? 16.003 -3.837 25.456 1.00 12.66 201 ALA B C 1
ATOM 4057 O O . ALA B 1 201 ? 16.031 -4.877 26.104 1.00 12.68 201 ALA B O 1
ATOM 4059 N N . ALA B 1 202 ? 14.871 -3.189 25.214 1.00 12.83 202 ALA B N 1
ATOM 4060 C CA . ALA B 1 202 ? 13.626 -3.531 25.910 1.00 12.35 202 ALA B CA 1
ATOM 4061 C C . ALA B 1 202 ? 12.915 -4.819 25.469 1.00 12.14 202 ALA B C 1
ATOM 4062 O O . ALA B 1 202 ? 12.282 -5.487 26.295 1.00 12.13 202 ALA B O 1
ATOM 4064 N N . ALA B 1 203 ? 12.970 -5.151 24.180 1.00 11.48 203 ALA B N 1
ATOM 4065 C CA . ALA B 1 203 ? 12.245 -6.338 23.686 1.00 11.16 203 ALA B CA 1
ATOM 4066 C C . ALA B 1 203 ? 13.152 -7.542 23.640 1.00 10.91 203 ALA B C 1
ATOM 4067 O O . ALA B 1 203 ? 12.858 -8.500 22.963 1.00 11.04 203 ALA B O 1
ATOM 4069 N N . LEU B 1 204 ? 14.256 -7.497 24.375 1.00 11.47 204 LEU B N 1
ATOM 4070 C CA . LEU B 1 204 ? 15.230 -8.579 24.334 1.00 11.89 204 LEU B CA 1
ATOM 4071 C C . LEU B 1 204 ? 15.404 -9.320 25.682 1.00 12.50 204 LEU B C 1
ATOM 4072 O O . LEU B 1 204 ? 15.995 -10.405 25.721 1.00 12.60 204 LEU B O 1
ATOM 4077 N N . SER B 1 205 ? 14.921 -8.740 26.783 1.00 12.84 205 SER B N 1
ATOM 4078 C CA . SER B 1 205 ? 15.200 -9.314 28.117 1.00 13.41 205 SER B CA 1
ATOM 4079 C C . SER B 1 205 ? 14.084 -9.179 29.125 1.00 13.21 205 SER B C 1
ATOM 4080 O O . SER B 1 205 ? 13.151 -8.400 28.934 1.00 13.87 205 SER B O 1
ATOM 4083 N N . MET B 1 206 ? 14.178 -9.939 30.205 1.00 12.80 206 MET B N 1
ATOM 4084 C CA . MET B 1 206 ? 13.358 -9.650 31.370 1.00 12.64 206 MET B CA 1
ATOM 4085 C C . MET B 1 206 ? 14.186 -8.649 32.162 1.00 12.65 206 MET B C 1
ATOM 4086 O O . MET B 1 206 ? 15.340 -8.923 32.484 1.00 12.48 206 MET B O 1
ATOM 4091 N N . ILE B 1 207 ? 13.606 -7.490 32.473 1.00 12.83 207 ILE B N 1
ATOM 4092 C CA . ILE B 1 207 ? 14.364 -6.385 33.053 1.00 12.38 207 ILE B CA 1
ATOM 4093 C C . ILE B 1 207 ? 13.808 -5.955 34.406 1.00 13.53 207 ILE B C 1
ATOM 4094 O O . ILE B 1 207 ? 12.777 -5.296 34.490 1.00 13.58 207 ILE B O 1
ATOM 4099 N N . PRO B 1 208 ? 14.485 -6.344 35.489 1.00 14.53 208 PRO B N 1
ATOM 4100 C CA . PRO B 1 208 ? 13.999 -5.910 36.794 1.00 15.57 208 PRO B CA 1
ATOM 4101 C C . PRO B 1 208 ? 14.018 -4.375 36.870 1.00 16.73 208 PRO B C 1
ATOM 4102 O O . PRO B 1 208 ? 14.944 -3.734 36.386 1.00 16.71 208 PRO B O 1
ATOM 4106 N N . THR B 1 209 ? 13.002 -3.789 37.472 1.00 18.08 209 THR B N 1
ATOM 4107 C CA . THR B 1 209 ? 12.976 -2.356 37.548 1.00 19.50 209 THR B CA 1
ATOM 4108 C C . THR B 1 209 ? 12.262 -1.906 38.820 1.00 19.89 209 THR B C 1
ATOM 4109 O O . THR B 1 209 ? 11.632 -2.707 39.499 1.00 20.25 209 THR B O 1
ATOM 4113 N N . SER B 1 210 ? 12.391 -0.630 39.150 1.00 20.46 210 SER B N 1
ATOM 4114 C CA . SER B 1 210 ? 11.896 -0.079 40.405 1.00 21.20 210 SER B CA 1
ATOM 4115 C C . SER B 1 210 ? 10.429 0.331 40.290 1.00 21.41 210 SER B C 1
ATOM 4116 O O . SER B 1 210 ? 9.995 0.710 39.217 1.00 21.77 210 SER B O 1
ATOM 4119 N N . THR B 1 211 ? 9.672 0.279 41.381 1.00 22.00 211 THR B N 1
ATOM 4120 C CA . THR B 1 211 ? 8.299 0.833 41.386 1.00 22.66 211 THR B CA 1
ATOM 4121 C C . THR B 1 211 ? 7.736 1.060 42.788 1.00 23.36 211 THR B C 1
ATOM 4122 O O . THR B 1 211 ? 7.877 0.209 43.660 1.00 24.01 211 THR B O 1
ATOM 4126 N N . GLY B 1 212 ? 7.085 2.196 42.999 1.00 23.73 212 GLY B N 1
ATOM 4127 C CA . GLY B 1 212 ? 6.536 2.517 44.314 1.00 24.03 212 GLY B CA 1
ATOM 4128 C C . GLY B 1 212 ? 5.040 2.286 44.436 1.00 24.36 212 GLY B C 1
ATOM 4129 O O . GLY B 1 212 ? 4.388 2.822 45.335 1.00 24.37 212 GLY B O 1
ATOM 4130 N N . ALA B 1 213 ? 4.476 1.455 43.589 1.00 24.67 213 ALA B N 1
ATOM 4131 C CA . ALA B 1 213 ? 3.048 1.256 43.551 1.00 25.12 213 ALA B CA 1
ATOM 4132 C C . ALA B 1 213 ? 2.420 0.602 44.754 1.00 25.57 213 ALA B C 1
ATOM 4133 O O . ALA B 1 213 ? 1.355 0.916 45.129 1.00 26.03 213 ALA B O 1
ATOM 4135 N N . ALA B 1 214 ? 3.088 -0.354 45.332 1.00 26.07 214 ALA B N 1
ATOM 4136 C CA . ALA B 1 214 ? 2.608 -0.993 46.509 1.00 26.61 214 ALA B CA 1
ATOM 4137 C C . ALA B 1 214 ? 2.609 -0.112 47.713 1.00 27.13 214 ALA B C 1
ATOM 4138 O O . ALA B 1 214 ? 1.687 -0.129 48.448 1.00 27.27 214 ALA B O 1
ATOM 4140 N N . LYS B 1 215 ? 3.654 0.666 47.898 1.00 27.24 215 LYS B N 1
ATOM 4141 C CA . LYS B 1 215 ? 3.712 1.585 48.975 1.00 27.29 215 LYS B CA 1
ATOM 4142 C C . LYS B 1 215 ? 2.622 2.616 48.824 1.00 26.99 215 LYS B C 1
ATOM 4143 O O . LYS B 1 215 ? 1.999 3.010 49.776 1.00 26.85 215 LYS B O 1
ATOM 4149 N N . ALA B 1 216 ? 2.374 3.009 47.600 1.00 26.66 216 ALA B N 1
ATOM 4150 C CA . ALA B 1 216 ? 1.336 3.916 47.304 1.00 26.62 216 ALA B CA 1
ATOM 4151 C C . ALA B 1 216 ? -0.093 3.483 47.568 1.00 26.70 216 ALA B C 1
ATOM 4152 O O . ALA B 1 216 ? -0.948 4.291 47.565 1.00 26.72 216 ALA B O 1
ATOM 4154 N N . VAL B 1 217 ? -0.344 2.208 47.808 1.00 26.79 217 VAL B N 1
ATOM 4155 C CA . VAL B 1 217 ? -1.636 1.762 48.248 1.00 27.06 217 VAL B CA 1
ATOM 4156 C C . VAL B 1 217 ? -1.970 2.460 49.561 1.00 27.89 217 VAL B C 1
ATOM 4157 O O . VAL B 1 217 ? -3.063 2.910 49.771 1.00 27.65 217 VAL B O 1
ATOM 4161 N N . GLY B 1 218 ? -0.958 2.597 50.397 1.00 28.23 218 GLY B N 1
ATOM 4162 C CA . GLY B 1 218 ? -0.988 3.422 51.574 1.00 28.98 218 GLY B CA 1
ATOM 4163 C C . GLY B 1 218 ? -1.484 4.832 51.401 1.00 29.56 218 GLY B C 1
ATOM 4164 O O . GLY B 1 218 ? -1.962 5.406 52.290 1.00 30.14 218 GLY B O 1
ATOM 4165 N N . LEU B 1 219 ? -1.406 5.380 50.226 1.00 30.11 219 LEU B N 1
ATOM 4166 C CA . LEU B 1 219 ? -1.970 6.712 49.981 1.00 30.57 219 LEU B CA 1
ATOM 4167 C C . LEU B 1 219 ? -3.486 6.703 49.694 1.00 30.67 219 LEU B C 1
ATOM 4168 O O . LEU B 1 219 ? -4.184 7.716 49.854 1.00 30.23 219 LEU B O 1
ATOM 4173 N N . VAL B 1 220 ? -4.002 5.562 49.266 1.00 30.73 220 VAL B N 1
ATOM 4174 C CA . VAL B 1 220 ? -5.418 5.477 48.961 1.00 30.87 220 VAL B CA 1
ATOM 4175 C C . VAL B 1 220 ? -6.156 4.631 49.997 1.00 30.94 220 VAL B C 1
ATOM 4176 O O . VAL B 1 220 ? -7.375 4.732 50.139 1.00 31.05 220 VAL B O 1
ATOM 4180 N N . LEU B 1 221 ? -5.402 3.809 50.719 1.00 31.04 221 LEU B N 1
ATOM 4181 C CA . LEU B 1 221 ? -5.917 3.080 51.874 1.00 31.33 221 LEU B CA 1
ATOM 4182 C C . LEU B 1 221 ? -4.955 3.263 53.044 1.00 31.80 221 LEU B C 1
ATOM 4183 O O . LEU B 1 221 ? -3.988 2.508 53.181 1.00 31.79 221 LEU B O 1
ATOM 4188 N N . PRO B 1 222 ? -5.214 4.260 53.903 1.00 32.15 222 PRO B N 1
ATOM 4189 C CA . PRO B 1 222 ? -4.292 4.456 55.029 1.00 32.18 222 PRO B CA 1
ATOM 4190 C C . PRO B 1 222 ? -4.216 3.185 55.884 1.00 32.28 222 PRO B C 1
ATOM 4191 O O . PRO B 1 222 ? -3.151 2.830 56.377 1.00 32.15 222 PRO B O 1
ATOM 4195 N N . GLU B 1 223 ? -5.347 2.496 56.009 1.00 32.64 223 GLU B N 1
ATOM 4196 C CA . GLU B 1 223 ? -5.455 1.229 56.734 1.00 32.80 223 GLU B CA 1
ATOM 4197 C C . GLU B 1 223 ? -4.328 0.274 56.381 1.00 32.61 223 GLU B C 1
ATOM 4198 O O . GLU B 1 223 ? -4.018 -0.637 57.142 1.00 32.82 223 GLU B O 1
ATOM 4204 N N . LEU B 1 224 ? -3.738 0.500 55.235 1.00 32.56 224 LEU B N 1
ATOM 4205 C CA . LEU B 1 224 ? -2.829 -0.434 54.647 1.00 32.40 224 LEU B CA 1
ATOM 4206 C C . LEU B 1 224 ? -1.401 0.052 54.581 1.00 32.54 224 LEU B C 1
ATOM 4207 O O . LEU B 1 224 ? -0.531 -0.645 54.141 1.00 32.37 224 LEU B O 1
ATOM 4212 N N . LYS B 1 225 ? -1.188 1.277 55.012 1.00 32.82 225 LYS B N 1
ATOM 4213 C CA . LYS B 1 225 ? 0.104 1.942 54.976 1.00 32.88 225 LYS B CA 1
ATOM 4214 C C . LYS B 1 225 ? 1.212 1.134 55.579 1.00 32.39 225 LYS B C 1
ATOM 4215 O O . LYS B 1 225 ? 1.114 0.693 56.659 1.00 32.66 225 LYS B O 1
ATOM 4221 N N . GLY B 1 226 ? 2.285 0.950 54.863 1.00 32.02 226 GLY B N 1
ATOM 4222 C CA . GLY B 1 226 ? 3.434 0.324 55.413 1.00 30.80 226 GLY B CA 1
ATOM 4223 C C . GLY B 1 226 ? 3.330 -1.147 55.379 1.00 30.58 226 GLY B C 1
ATOM 4224 O O . GLY B 1 226 ? 4.204 -1.826 55.820 1.00 31.03 226 GLY B O 1
ATOM 4225 N N . LYS B 1 227 ? 2.245 -1.661 54.855 1.00 29.83 227 LYS B N 1
ATOM 4226 C CA . LYS B 1 227 ? 2.100 -3.117 54.939 1.00 29.11 227 LYS B CA 1
ATOM 4227 C C . LYS B 1 227 ? 2.423 -3.865 53.632 1.00 28.43 227 LYS B C 1
ATOM 4228 O O . LYS B 1 227 ? 2.436 -5.107 53.610 1.00 27.83 227 LYS B O 1
ATOM 4234 N N . LEU B 1 228 ? 2.687 -3.103 52.561 1.00 27.16 228 LEU B N 1
ATOM 4235 C CA . LEU B 1 228 ? 2.960 -3.658 51.227 1.00 25.92 228 LEU B CA 1
ATOM 4236 C C . LEU B 1 228 ? 4.230 -3.095 50.581 1.00 25.42 228 LEU B C 1
ATOM 4237 O O . LEU B 1 228 ? 4.526 -1.908 50.677 1.00 25.43 228 LEU B O 1
ATOM 4242 N N . ASP B 1 229 ? 4.984 -3.956 49.918 1.00 24.38 229 ASP B N 1
ATOM 4243 C CA . ASP B 1 229 ? 6.121 -3.488 49.167 1.00 23.98 229 ASP B CA 1
ATOM 4244 C C . ASP B 1 229 ? 6.160 -4.275 47.871 1.00 22.93 229 ASP B C 1
ATOM 4245 O O . ASP B 1 229 ? 5.465 -5.280 47.755 1.00 22.92 229 ASP B O 1
ATOM 4250 N N . GLY B 1 230 ? 6.957 -3.827 46.905 1.00 21.80 230 GLY B N 1
ATOM 4251 C CA . GLY B 1 230 ? 6.992 -4.463 45.590 1.00 21.05 230 GLY B CA 1
ATOM 4252 C C . GLY B 1 230 ? 8.031 -3.937 44.610 1.00 20.52 230 GLY B C 1
ATOM 4253 O O . GLY B 1 230 ? 8.638 -2.895 44.841 1.00 20.74 230 GLY B O 1
ATOM 4254 N N . VAL B 1 231 ? 8.220 -4.673 43.516 1.00 19.77 231 VAL B N 1
ATOM 4255 C CA . VAL B 1 231 ? 9.132 -4.321 42.435 1.00 19.23 231 VAL B CA 1
ATOM 4256 C C . VAL B 1 231 ? 8.504 -4.707 41.108 1.00 18.44 231 VAL B C 1
ATOM 4257 O O . VAL B 1 231 ? 7.389 -5.232 41.053 1.00 18.12 231 VAL B O 1
ATOM 4261 N N . ALA B 1 232 ? 9.235 -4.461 40.028 1.00 17.19 232 ALA B N 1
ATOM 4262 C CA . ALA B 1 232 ? 8.740 -4.831 38.717 1.00 15.82 232 ALA B CA 1
ATOM 4263 C C . ALA B 1 232 ? 9.731 -5.697 37.946 1.00 15.16 232 ALA B C 1
ATOM 4264 O O . ALA B 1 232 ? 10.908 -5.798 38.291 1.00 14.79 232 ALA B O 1
ATOM 4266 N N . ILE B 1 233 ? 9.222 -6.342 36.910 1.00 14.23 233 ILE B N 1
ATOM 4267 C CA . ILE B 1 233 ? 10.045 -6.944 35.892 1.00 13.44 233 ILE B CA 1
ATOM 4268 C C . ILE B 1 233 ? 9.422 -6.600 34.542 1.00 14.10 233 ILE B C 1
ATOM 4269 O O . ILE B 1 233 ? 8.269 -6.955 34.282 1.00 14.90 233 ILE B O 1
ATOM 4274 N N . ARG B 1 234 ? 10.141 -5.887 33.683 1.00 13.97 234 ARG B N 1
ATOM 4275 C CA . ARG B 1 234 ? 9.596 -5.606 32.356 1.00 13.32 234 ARG B CA 1
ATOM 4276 C C . ARG B 1 234 ? 9.973 -6.724 31.413 1.00 12.71 234 ARG B C 1
ATOM 4277 O O . ARG B 1 234 ? 11.086 -7.233 31.480 1.00 12.43 234 ARG B O 1
ATOM 4285 N N . VAL B 1 235 ? 9.053 -7.088 30.521 1.00 11.90 235 VAL B N 1
ATOM 4286 C CA . VAL B 1 235 ? 9.277 -8.187 29.591 1.00 10.58 235 VAL B CA 1
ATOM 4287 C C . VAL B 1 235 ? 8.880 -7.768 28.185 1.00 11.13 235 VAL B C 1
ATOM 4288 O O . VAL B 1 235 ? 8.224 -6.745 28.004 1.00 11.28 235 VAL B O 1
ATOM 4292 N N . PRO B 1 236 ? 9.311 -8.533 27.176 1.00 11.32 236 PRO B N 1
ATOM 4293 C CA . PRO B 1 236 ? 9.025 -8.174 25.788 1.00 11.54 236 PRO B CA 1
ATOM 4294 C C . PRO B 1 236 ? 7.555 -8.288 25.343 1.00 11.69 236 PRO B C 1
ATOM 4295 O O . PRO B 1 236 ? 7.245 -8.966 24.376 1.00 12.71 236 PRO B O 1
ATOM 4299 N N . THR B 1 237 ? 6.660 -7.602 26.022 1.00 11.25 237 THR B N 1
ATOM 4300 C CA . THR B 1 237 ? 5.352 -7.352 25.452 1.00 10.63 237 THR B CA 1
ATOM 4301 C C . THR B 1 237 ? 5.094 -5.856 25.476 1.00 10.38 237 THR B C 1
ATOM 4302 O O . THR B 1 237 ? 5.521 -5.152 26.410 1.00 10.50 237 THR B O 1
ATOM 4306 N N . PRO B 1 238 ? 4.398 -5.365 24.449 1.00 10.27 238 PRO B N 1
ATOM 4307 C CA . PRO B 1 238 ? 4.183 -3.923 24.226 1.00 10.37 238 PRO B CA 1
ATOM 4308 C C . PRO B 1 238 ? 3.054 -3.280 25.031 1.00 10.33 238 PRO B C 1
ATOM 4309 O O . PRO B 1 238 ? 2.993 -2.051 25.090 1.00 10.23 238 PRO B O 1
ATOM 4313 N N . ASN B 1 239 ? 2.143 -4.088 25.575 1.00 10.10 239 ASN B N 1
ATOM 4314 C CA . ASN B 1 239 ? 1.011 -3.590 26.366 1.00 10.02 239 ASN B CA 1
ATOM 4315 C C . ASN B 1 239 ? 0.380 -4.739 27.172 1.00 10.00 239 ASN B C 1
ATOM 4316 O O . ASN B 1 239 ? 0.468 -5.914 26.779 1.00 9.84 239 ASN B O 1
ATOM 4321 N N . VAL B 1 240 ? -0.233 -4.391 28.301 1.00 9.56 240 VAL B N 1
ATOM 4322 C CA . VAL B 1 240 ? -0.844 -5.350 29.238 1.00 9.57 240 VAL B CA 1
ATOM 4323 C C . VAL B 1 240 ? 0.142 -5.853 30.295 1.00 9.81 240 VAL B C 1
ATOM 4324 O O . VAL B 1 240 ? 1.256 -6.288 29.978 1.00 9.07 240 VAL B O 1
ATOM 4328 N N . SER B 1 241 ? -0.290 -5.790 31.553 1.00 10.14 241 SER B N 1
ATOM 4329 C CA . SER B 1 241 ? 0.591 -6.102 32.669 1.00 11.31 241 SER B CA 1
ATOM 4330 C C . SER B 1 241 ? -0.140 -6.903 33.728 1.00 11.85 241 SER B C 1
ATOM 4331 O O . SER B 1 241 ? -1.364 -7.051 33.675 1.00 12.94 241 SER B O 1
ATOM 4334 N N . VAL B 1 242 ? 0.592 -7.406 34.707 1.00 12.39 242 VAL B N 1
ATOM 4335 C CA . VAL B 1 242 ? -0.050 -8.225 35.708 1.00 12.50 242 VAL B CA 1
ATOM 4336 C C . VAL B 1 242 ? 0.533 -8.058 37.122 1.00 13.40 242 VAL B C 1
ATOM 4337 O O . VAL B 1 242 ? 1.766 -7.954 37.296 1.00 13.37 242 VAL B O 1
ATOM 4341 N N . VAL B 1 243 ? -0.350 -8.024 38.126 1.00 13.82 243 VAL B N 1
ATOM 4342 C CA . VAL B 1 243 ? 0.098 -7.979 39.511 1.00 14.20 243 VAL B CA 1
ATOM 4343 C C . VAL B 1 243 ? 0.116 -9.361 40.112 1.00 14.79 243 VAL B C 1
ATOM 4344 O O . VAL B 1 243 ? -0.917 -10.050 40.149 1.00 14.51 243 VAL B O 1
ATOM 4348 N N . ASP B 1 244 ? 1.305 -9.765 40.566 1.00 15.55 244 ASP B N 1
ATOM 4349 C CA . ASP B 1 244 ? 1.508 -11.051 41.238 1.00 16.29 244 ASP B CA 1
ATOM 4350 C C . ASP B 1 244 ? 1.826 -10.798 42.724 1.00 16.68 244 ASP B C 1
ATOM 4351 O O . ASP B 1 244 ? 2.867 -10.219 43.080 1.00 16.44 244 ASP B O 1
ATOM 4356 N N . LEU B 1 245 ? 0.920 -11.224 43.595 1.00 17.24 245 LEU B N 1
ATOM 4357 C CA . LEU B 1 245 ? 0.962 -10.753 44.982 1.00 18.01 245 LEU B CA 1
ATOM 4358 C C . LEU B 1 245 ? 0.925 -11.888 45.964 1.00 18.59 245 LEU B C 1
ATOM 4359 O O . LEU B 1 245 ? 0.026 -12.710 45.919 1.00 19.23 245 LEU B O 1
ATOM 4364 N N . THR B 1 246 ? 1.905 -11.932 46.853 1.00 19.70 246 THR B N 1
ATOM 4365 C CA . THR B 1 246 ? 1.911 -12.915 47.929 1.00 20.23 246 THR B CA 1
ATOM 4366 C C . THR B 1 246 ? 1.866 -12.163 49.258 1.00 20.83 246 THR B C 1
ATOM 4367 O O . THR B 1 246 ? 2.710 -11.307 49.519 1.00 20.57 246 THR B O 1
ATOM 4371 N N . PHE B 1 247 ? 0.869 -12.484 50.084 1.00 21.42 247 PHE B N 1
ATOM 4372 C CA . PHE B 1 247 ? 0.636 -11.772 51.343 1.00 21.56 247 PHE B CA 1
ATOM 4373 C C . PHE B 1 247 ? 0.224 -12.701 52.483 1.00 21.99 247 PHE B C 1
ATOM 4374 O O . PHE B 1 247 ? -0.163 -13.848 52.269 1.00 22.70 247 PHE B O 1
ATOM 4382 N N . ILE B 1 248 ? 0.320 -12.197 53.702 1.00 22.44 248 ILE B N 1
ATOM 4383 C CA . ILE B 1 248 ? -0.083 -12.950 54.866 1.00 22.54 248 ILE B CA 1
ATOM 4384 C C . ILE B 1 248 ? -1.426 -12.414 55.329 1.00 22.86 248 ILE B C 1
ATOM 4385 O O . ILE B 1 248 ? -1.570 -11.223 55.626 1.00 22.87 248 ILE B O 1
ATOM 4390 N N . ALA B 1 249 ? -2.414 -13.301 55.351 1.00 23.29 249 ALA B N 1
ATOM 4391 C CA . ALA B 1 249 ? -3.767 -12.964 55.778 1.00 23.46 249 ALA B CA 1
ATOM 4392 C C . ALA B 1 249 ? -3.844 -12.945 57.291 1.00 24.11 249 ALA B C 1
ATOM 4393 O O . ALA B 1 249 ? -3.087 -13.652 57.978 1.00 23.88 249 ALA B O 1
ATOM 4395 N N . LYS B 1 250 ? -4.783 -12.163 57.813 1.00 24.96 250 LYS B N 1
ATOM 4396 C CA . LYS B 1 250 ? -4.976 -12.081 59.255 1.00 26.10 250 LYS B CA 1
ATOM 4397 C C . LYS B 1 250 ? -5.637 -13.312 59.864 1.00 26.49 250 LYS B C 1
ATOM 4398 O O . LYS B 1 250 ? -5.499 -13.543 61.055 1.00 26.63 250 LYS B O 1
ATOM 4404 N N . ARG B 1 251 ? -6.334 -14.113 59.063 1.00 26.82 251 ARG B N 1
ATOM 4405 C CA . ARG B 1 251 ? -6.877 -15.371 59.577 1.00 27.52 251 ARG B CA 1
ATOM 4406 C C . ARG B 1 251 ? -6.801 -16.474 58.532 1.00 28.10 251 ARG B C 1
ATOM 4407 O O . ARG B 1 251 ? -6.458 -16.232 57.376 1.00 28.72 251 ARG B O 1
ATOM 4415 N N . GLU B 1 252 ? -7.114 -17.695 58.919 1.00 28.15 252 GLU B N 1
ATOM 4416 C CA . GLU B 1 252 ? -7.050 -18.743 57.936 1.00 28.90 252 GLU B CA 1
ATOM 4417 C C . GLU B 1 252 ? -8.150 -18.508 56.957 1.00 28.02 252 GLU B C 1
ATOM 4418 O O . GLU B 1 252 ? -9.221 -18.034 57.328 1.00 28.33 252 GLU B O 1
ATOM 4424 N N . THR B 1 253 ? -7.871 -18.831 55.702 1.00 27.29 253 THR B N 1
ATOM 4425 C CA . THR B 1 253 ? -8.816 -18.628 54.624 1.00 26.17 253 THR B CA 1
ATOM 4426 C C . THR B 1 253 ? -8.551 -19.722 53.616 1.00 25.78 253 THR B C 1
ATOM 4427 O O . THR B 1 253 ? -7.696 -20.568 53.840 1.00 25.31 253 THR B O 1
ATOM 4431 N N . THR B 1 254 ? -9.277 -19.704 52.504 1.00 25.80 254 THR B N 1
ATOM 4432 C CA . THR B 1 254 ? -9.114 -20.715 51.466 1.00 25.96 254 THR B CA 1
ATOM 4433 C C . THR B 1 254 ? -9.214 -20.117 50.070 1.00 25.72 254 THR B C 1
ATOM 4434 O O . THR B 1 254 ? -9.791 -19.039 49.869 1.00 25.38 254 THR B O 1
ATOM 4438 N N . VAL B 1 255 ? -8.708 -20.827 49.095 1.00 25.59 255 VAL B N 1
ATOM 4439 C CA . VAL B 1 255 ? -8.808 -20.399 47.723 1.00 25.69 255 VAL B CA 1
ATOM 4440 C C . VAL B 1 255 ? -10.180 -19.892 47.366 1.00 25.96 255 VAL B C 1
ATOM 4441 O O . VAL B 1 255 ? -10.326 -18.891 46.759 1.00 25.63 255 VAL B O 1
ATOM 4445 N N . GLU B 1 256 ? -11.174 -20.622 47.801 1.00 26.68 256 GLU B N 1
ATOM 4446 C CA . GLU B 1 256 ? -12.553 -20.352 47.564 1.00 27.66 256 GLU B CA 1
ATOM 4447 C C . GLU B 1 256 ? -13.094 -19.145 48.234 1.00 27.39 256 GLU B C 1
ATOM 4448 O O . GLU B 1 256 ? -13.827 -18.437 47.652 1.00 27.23 256 GLU B O 1
ATOM 4454 N N . GLU B 1 257 ? -12.697 -18.910 49.465 1.00 27.36 257 GLU B N 1
ATOM 4455 C CA . GLU B 1 257 ? -13.067 -17.700 50.127 1.00 27.50 257 GLU B CA 1
ATOM 4456 C C . GLU B 1 257 ? -12.551 -16.482 49.385 1.00 26.88 257 GLU B C 1
ATOM 4457 O O . GLU B 1 257 ? -13.271 -15.553 49.189 1.00 27.31 257 GLU B O 1
ATOM 4463 N N . VAL B 1 258 ? -11.305 -16.525 48.955 1.00 25.64 258 VAL B N 1
ATOM 4464 C CA . VAL B 1 258 ? -10.675 -15.377 48.301 1.00 24.45 258 VAL B CA 1
ATOM 4465 C C . VAL B 1 258 ? -11.348 -15.040 46.974 1.00 24.05 258 VAL B C 1
ATOM 4466 O O . VAL B 1 258 ? -11.804 -13.912 46.763 1.00 23.82 258 VAL B O 1
ATOM 4470 N N . ASN B 1 259 ? -11.433 -16.029 46.095 1.00 23.32 259 ASN B N 1
ATOM 4471 C CA . ASN B 1 259 ? -12.089 -15.848 44.814 1.00 23.54 259 ASN B CA 1
ATOM 4472 C C . ASN B 1 259 ? -13.500 -15.341 44.991 1.00 23.70 259 ASN B C 1
ATOM 4473 O O . ASN B 1 259 ? -13.954 -14.421 44.306 1.00 23.73 259 ASN B O 1
ATOM 4478 N N . ASN B 1 260 ? -14.176 -15.925 45.961 1.00 23.83 260 ASN B N 1
ATOM 4479 C CA . ASN B 1 260 ? -15.545 -15.560 46.259 1.00 24.08 260 ASN B CA 1
ATOM 4480 C C . ASN B 1 260 ? -15.737 -14.099 46.649 1.00 22.98 260 ASN B C 1
ATOM 4481 O O . ASN B 1 260 ? -16.677 -13.433 46.194 1.00 22.60 260 ASN B O 1
ATOM 4486 N N . ALA B 1 261 ? -14.840 -13.605 47.497 1.00 22.30 261 ALA B N 1
ATOM 4487 C CA . ALA B 1 261 ? -14.934 -12.240 47.999 1.00 21.60 261 ALA B CA 1
ATOM 4488 C C . ALA B 1 261 ? -14.682 -11.289 46.863 1.00 21.55 261 ALA B C 1
ATOM 4489 O O . ALA B 1 261 ? -15.219 -10.180 46.830 1.00 21.52 261 ALA B O 1
ATOM 4491 N N . ILE B 1 262 ? -13.861 -11.741 45.916 1.00 21.32 262 ILE B N 1
ATOM 4492 C CA . ILE B 1 262 ? -13.544 -10.953 44.734 1.00 20.77 262 ILE B CA 1
ATOM 4493 C C . ILE B 1 262 ? -14.723 -10.885 43.768 1.00 21.37 262 ILE B C 1
ATOM 4494 O O . ILE B 1 262 ? -15.027 -9.812 43.232 1.00 21.29 262 ILE B O 1
ATOM 4499 N N . ARG B 1 263 ? -15.396 -12.014 43.554 1.00 21.69 263 ARG B N 1
ATOM 4500 C CA . ARG B 1 263 ? -16.582 -12.036 42.698 1.00 22.54 263 ARG B CA 1
ATOM 4501 C C . ARG B 1 263 ? -17.693 -11.133 43.227 1.00 23.18 263 ARG B C 1
ATOM 4502 O O . ARG B 1 263 ? -18.241 -10.326 42.480 1.00 23.76 263 ARG B O 1
ATOM 4510 N N . GLU B 1 264 ? -17.992 -11.260 44.485 1.00 23.73 264 GLU B N 1
ATOM 4511 C CA . GLU B 1 264 ? -18.937 -10.395 45.041 1.00 24.28 264 GLU B CA 1
ATOM 4512 C C . GLU B 1 264 ? -18.776 -8.919 44.837 1.00 24.27 264 GLU B C 1
ATOM 4513 O O . GLU B 1 264 ? -19.692 -8.210 44.512 1.00 24.01 264 GLU B O 1
ATOM 4519 N N . ALA B 1 265 ? -17.554 -8.483 44.992 1.00 24.58 265 ALA B N 1
ATOM 4520 C CA . ALA B 1 265 ? -17.227 -7.072 44.809 1.00 25.13 265 ALA B CA 1
ATOM 4521 C C . ALA B 1 265 ? -17.261 -6.696 43.328 1.00 25.76 265 ALA B C 1
ATOM 4522 O O . ALA B 1 265 ? -17.859 -5.679 42.948 1.00 25.69 265 ALA B O 1
ATOM 4524 N N . ALA B 1 266 ? -16.644 -7.540 42.500 1.00 26.24 266 ALA B N 1
ATOM 4525 C CA . ALA B 1 266 ? -16.612 -7.343 41.051 1.00 27.00 266 ALA B CA 1
ATOM 4526 C C . ALA B 1 266 ? -18.000 -7.236 40.482 1.00 27.63 266 ALA B C 1
ATOM 4527 O O . ALA B 1 266 ? -18.247 -6.443 39.570 1.00 27.66 266 ALA B O 1
ATOM 4529 N N . ASN B 1 267 ? -18.903 -8.056 41.009 1.00 28.47 267 ASN B N 1
ATOM 4530 C CA . ASN B 1 267 ? -20.285 -8.048 40.546 1.00 29.19 267 ASN B CA 1
ATOM 4531 C C . ASN B 1 267 ? -21.165 -6.952 41.172 1.00 29.55 267 ASN B C 1
ATOM 4532 O O . ASN B 1 267 ? -22.289 -6.740 40.727 1.00 30.45 267 ASN B O 1
ATOM 4537 N N . GLY B 1 268 ? -20.661 -6.240 42.180 1.00 29.60 268 GLY B N 1
ATOM 4538 C CA . GLY B 1 268 ? -21.489 -5.266 42.885 1.00 29.00 268 GLY B CA 1
ATOM 4539 C C . GLY B 1 268 ? -20.843 -3.909 43.075 1.00 29.08 268 GLY B C 1
ATOM 4540 O O . GLY B 1 268 ? -20.838 -3.088 42.167 1.00 29.13 268 GLY B O 1
ATOM 4541 N N . ARG B 1 269 ? -20.288 -3.667 44.259 1.00 28.93 269 ARG B N 1
ATOM 4542 C CA . ARG B 1 269 ? -19.663 -2.368 44.568 1.00 28.96 269 ARG B CA 1
ATOM 4543 C C . ARG B 1 269 ? -18.657 -1.840 43.521 1.00 28.41 269 ARG B C 1
ATOM 4544 O O . ARG B 1 269 ? -18.634 -0.646 43.227 1.00 28.60 269 ARG B O 1
ATOM 4552 N N . LEU B 1 270 ? -17.828 -2.730 42.975 1.00 27.84 270 LEU B N 1
ATOM 4553 C CA . LEU B 1 270 ? -16.704 -2.352 42.102 1.00 26.82 270 LEU B CA 1
ATOM 4554 C C . LEU B 1 270 ? -16.882 -2.798 40.637 1.00 26.14 270 LEU B C 1
ATOM 4555 O O . LEU B 1 270 ? -15.913 -2.909 39.898 1.00 25.79 270 LEU B O 1
ATOM 4560 N N . LYS B 1 271 ? -18.119 -3.074 40.235 1.00 25.54 271 LYS B N 1
ATOM 4561 C CA . LYS B 1 271 ? -18.434 -3.413 38.862 1.00 25.04 271 LYS B CA 1
ATOM 4562 C C . LYS B 1 271 ? -17.802 -2.368 37.961 1.00 24.05 271 LYS B C 1
ATOM 4563 O O . LYS B 1 271 ? -17.935 -1.180 38.225 1.00 23.58 271 LYS B O 1
ATOM 4569 N N . GLY B 1 272 ? -17.088 -2.817 36.928 1.00 22.94 272 GLY B N 1
ATOM 4570 C CA . GLY B 1 272 ? -16.442 -1.905 35.979 1.00 22.36 272 GLY B CA 1
ATOM 4571 C C . GLY B 1 272 ? -15.015 -1.496 36.319 1.00 21.78 272 GLY B C 1
ATOM 4572 O O . GLY B 1 272 ? -14.252 -1.104 35.451 1.00 21.43 272 GLY B O 1
ATOM 4573 N N . ILE B 1 273 ? -14.660 -1.567 37.594 1.00 21.79 273 ILE B N 1
ATOM 4574 C CA . ILE B 1 273 ? -13.309 -1.249 38.038 1.00 21.26 273 ILE B CA 1
ATOM 4575 C C . ILE B 1 273 ? -12.509 -2.522 38.348 1.00 21.17 273 ILE B C 1
ATOM 4576 O O . ILE B 1 273 ? -11.343 -2.679 37.949 1.00 21.89 273 ILE B O 1
ATOM 4581 N N . LEU B 1 274 ? -13.130 -3.424 39.085 1.00 20.14 274 LEU B N 1
ATOM 4582 C CA . LEU B 1 274 ? -12.511 -4.688 39.382 1.00 19.07 274 LEU B CA 1
ATOM 4583 C C . LEU B 1 274 ? -13.356 -5.790 38.768 1.00 18.91 274 LEU B C 1
ATOM 4584 O O . LEU B 1 274 ? -14.557 -5.864 38.991 1.00 18.23 274 LEU B O 1
ATOM 4589 N N . GLY B 1 275 ? -12.731 -6.631 37.953 1.00 18.96 275 GLY B N 1
ATOM 4590 C CA . GLY B 1 275 ? -13.442 -7.731 37.342 1.00 18.82 275 GLY B CA 1
ATOM 4591 C C . GLY B 1 275 ? -12.660 -8.982 37.624 1.00 18.76 275 GLY B C 1
ATOM 4592 O O . GLY B 1 275 ? -11.710 -8.945 38.389 1.00 19.07 275 GLY B O 1
ATOM 4593 N N . TYR B 1 276 ? -13.038 -10.087 36.997 1.00 18.34 276 TYR B N 1
ATOM 4594 C CA . TYR B 1 276 ? -12.321 -11.328 37.197 1.00 17.80 276 TYR B CA 1
ATOM 4595 C C . TYR B 1 276 ? -12.585 -12.237 36.012 1.00 17.70 276 TYR B C 1
ATOM 4596 O O . TYR B 1 276 ? -13.545 -12.026 35.269 1.00 16.80 276 TYR B O 1
ATOM 4605 N N . THR B 1 277 ? -11.738 -13.254 35.856 1.00 17.97 277 THR B N 1
ATOM 4606 C CA . THR B 1 277 ? -12.024 -14.362 34.951 1.00 18.36 277 THR B CA 1
ATOM 4607 C C . THR B 1 277 ? -11.880 -15.741 35.614 1.00 19.10 277 THR B C 1
ATOM 4608 O O . THR B 1 277 ? -10.925 -15.999 36.357 1.00 18.53 277 THR B O 1
ATOM 4612 N N . ASP B 1 278 ? -12.821 -16.630 35.314 1.00 20.24 278 ASP B N 1
ATOM 4613 C CA . ASP B 1 278 ? -12.724 -18.021 35.751 1.00 21.72 278 ASP B CA 1
ATOM 4614 C C . ASP B 1 278 ? -12.173 -18.911 34.642 1.00 22.17 278 ASP B C 1
ATOM 4615 O O . ASP B 1 278 ? -12.075 -20.133 34.807 1.00 22.90 278 ASP B O 1
ATOM 4620 N N . GLU B 1 279 ? -11.841 -18.323 33.498 1.00 22.31 279 GLU B N 1
ATOM 4621 C CA . GLU B 1 279 ? -11.272 -19.118 32.410 1.00 22.21 279 GLU B CA 1
ATOM 4622 C C . GLU B 1 279 ? -9.738 -19.058 32.376 1.00 21.56 279 GLU B C 1
ATOM 4623 O O . GLU B 1 279 ? -9.126 -18.275 33.105 1.00 21.61 279 GLU B O 1
ATOM 4629 N N . LYS B 1 280 ? -9.128 -19.876 31.521 1.00 20.55 280 LYS B N 1
ATOM 4630 C CA . LYS B 1 280 ? -7.675 -19.988 31.476 1.00 19.64 280 LYS B CA 1
ATOM 4631 C C . LYS B 1 280 ? -7.094 -19.052 30.442 1.00 19.16 280 LYS B C 1
ATOM 4632 O O . LYS B 1 280 ? -6.836 -19.457 29.295 1.00 19.18 280 LYS B O 1
ATOM 4638 N N . LEU B 1 281 ? -6.886 -17.801 30.839 1.00 17.95 281 LEU B N 1
ATOM 4639 C CA . LEU B 1 281 ? -6.520 -16.766 29.877 1.00 17.57 281 LEU B CA 1
ATOM 4640 C C . LEU B 1 281 ? -5.053 -16.372 29.963 1.00 16.82 281 LEU B C 1
ATOM 4641 O O . LEU B 1 281 ? -4.358 -16.750 30.915 1.00 16.68 281 LEU B O 1
ATOM 4646 N N . VAL B 1 282 ? -4.600 -15.597 28.978 1.00 15.81 282 VAL B N 1
ATOM 4647 C CA . VAL B 1 282 ? -3.217 -15.127 28.933 1.00 14.92 282 VAL B CA 1
ATOM 4648 C C . VAL B 1 282 ? -3.265 -13.662 28.580 1.00 15.04 282 VAL B C 1
ATOM 4649 O O . VAL B 1 282 ? -4.318 -13.158 28.197 1.00 15.36 282 VAL B O 1
ATOM 4653 N N . SER B 1 283 ? -2.119 -12.997 28.685 1.00 14.43 283 SER B N 1
ATOM 4654 C CA . SER B 1 283 ? -2.064 -11.540 28.775 1.00 13.46 283 SER B CA 1
ATOM 4655 C C . SER B 1 283 ? -2.742 -10.770 27.617 1.00 12.82 283 SER B C 1
ATOM 4656 O O . SER B 1 283 ? -3.426 -9.755 27.840 1.00 12.48 283 SER B O 1
ATOM 4659 N N . HIS B 1 284 ? -2.718 -11.250 26.400 1.00 11.90 284 HIS B N 1
ATOM 4660 C CA . HIS B 1 284 ? -3.324 -10.574 25.292 1.00 11.55 284 HIS B CA 1
ATOM 4661 C C . HIS B 1 284 ? -4.863 -10.474 25.258 1.00 11.97 284 HIS B C 1
ATOM 4662 O O . HIS B 1 284 ? -5.400 -9.565 24.709 1.00 11.55 284 HIS B O 1
ATOM 4669 N N . ASP B 1 285 ? -5.532 -11.384 25.934 1.00 11.88 285 ASP B N 1
ATOM 4670 C CA . ASP B 1 285 ? -6.964 -11.405 26.066 1.00 12.79 285 ASP B CA 1
ATOM 4671 C C . ASP B 1 285 ? -7.491 -10.262 26.894 1.00 13.39 285 ASP B C 1
ATOM 4672 O O . ASP B 1 285 ? -8.612 -9.902 26.806 1.00 13.79 285 ASP B O 1
ATOM 4677 N N . PHE B 1 286 ? -6.607 -9.645 27.640 1.00 13.74 286 PHE B N 1
ATOM 4678 C CA . PHE B 1 286 ? -6.880 -8.414 28.290 1.00 13.74 286 PHE B CA 1
ATOM 4679 C C . PHE B 1 286 ? -6.488 -7.116 27.597 1.00 13.98 286 PHE B C 1
ATOM 4680 O O . PHE B 1 286 ? -6.706 -6.096 28.118 1.00 14.02 286 PHE B O 1
ATOM 4688 N N . ASN B 1 287 ? -5.935 -7.171 26.406 1.00 14.20 287 ASN B N 1
ATOM 4689 C CA . ASN B 1 287 ? -5.675 -5.969 25.620 1.00 15.12 287 ASN B CA 1
ATOM 4690 C C . ASN B 1 287 ? -6.995 -5.251 25.344 1.00 15.09 287 ASN B C 1
ATOM 4691 O O . ASN B 1 287 ? -7.916 -5.845 24.788 1.00 14.96 287 ASN B O 1
ATOM 4696 N N . HIS B 1 288 ? -7.093 -3.992 25.756 1.00 15.19 288 HIS B N 1
ATOM 4697 C CA . HIS B 1 288 ? -8.267 -3.171 25.442 1.00 15.97 288 HIS B CA 1
ATOM 4698 C C . HIS B 1 288 ? -9.473 -3.436 26.362 1.00 16.52 288 HIS B C 1
ATOM 4699 O O . HIS B 1 288 ? -10.599 -3.013 26.074 1.00 17.04 288 HIS B O 1
ATOM 4706 N N . ASP B 1 289 ? -9.218 -4.119 27.477 1.00 16.81 289 ASP B N 1
ATOM 4707 C CA . ASP B 1 289 ? -10.184 -4.259 28.571 1.00 16.67 289 ASP B CA 1
ATOM 4708 C C . ASP B 1 289 ? -10.082 -3.048 29.546 1.00 16.69 289 ASP B C 1
ATOM 4709 O O . ASP B 1 289 ? -8.996 -2.732 30.048 1.00 15.84 289 ASP B O 1
ATOM 4714 N N . SER B 1 290 ? -11.213 -2.390 29.831 1.00 16.34 290 SER B N 1
ATOM 4715 C CA . SER B 1 290 ? -11.172 -1.098 30.533 1.00 15.88 290 SER B CA 1
ATOM 4716 C C . SER B 1 290 ? -11.172 -1.185 32.050 1.00 15.87 290 SER B C 1
ATOM 4717 O O . SER B 1 290 ? -11.179 -0.156 32.735 1.00 15.38 290 SER B O 1
ATOM 4720 N N . HIS B 1 291 ? -11.188 -2.408 32.572 1.00 15.49 291 HIS B N 1
ATOM 4721 C CA . HIS B 1 291 ? -11.098 -2.599 34.001 1.00 14.90 291 HIS B CA 1
ATOM 4722 C C . HIS B 1 291 ? -9.756 -2.068 34.478 1.00 14.71 291 HIS B C 1
ATOM 4723 O O . HIS B 1 291 ? -8.770 -2.109 33.734 1.00 14.47 291 HIS B O 1
ATOM 4730 N N . SER B 1 292 ? -9.720 -1.569 35.716 1.00 14.13 292 SER B N 1
ATOM 4731 C CA . SER B 1 292 ? -8.465 -1.293 36.373 1.00 13.63 292 SER B CA 1
ATOM 4732 C C . SER B 1 292 ? -7.739 -2.597 36.722 1.00 13.32 292 SER B C 1
ATOM 4733 O O . SER B 1 292 ? -6.512 -2.637 36.764 1.00 13.16 292 SER B O 1
ATOM 4736 N N . SER B 1 293 ? -8.492 -3.641 36.951 1.00 12.78 293 SER B N 1
ATOM 4737 C CA . SER B 1 293 ? -7.993 -4.847 37.498 1.00 12.98 293 SER B CA 1
ATOM 4738 C C . SER B 1 293 ? -8.875 -6.057 37.219 1.00 13.82 293 SER B C 1
ATOM 4739 O O . SER B 1 293 ? -10.020 -6.077 37.538 1.00 13.68 293 SER B O 1
ATOM 4742 N N . VAL B 1 294 ? -8.290 -7.067 36.613 1.00 13.80 294 VAL B N 1
ATOM 4743 C CA . VAL B 1 294 ? -8.945 -8.295 36.366 1.00 14.25 294 VAL B CA 1
ATOM 4744 C C . VAL B 1 294 ? -8.353 -9.566 36.984 1.00 14.33 294 VAL B C 1
ATOM 4745 O O . VAL B 1 294 ? -7.415 -10.104 36.512 1.00 14.21 294 VAL B O 1
ATOM 4749 N N . PHE B 1 295 ? -8.958 -9.987 38.088 1.00 14.11 295 PHE B N 1
ATOM 4750 C CA . PHE B 1 295 ? -8.527 -11.066 38.965 1.00 13.99 295 PHE B CA 1
ATOM 4751 C C . PHE B 1 295 ? -8.600 -12.438 38.292 1.00 13.93 295 PHE B C 1
ATOM 4752 O O . PHE B 1 295 ? -9.490 -12.732 37.607 1.00 13.56 295 PHE B O 1
ATOM 4760 N N . HIS B 1 296 ? -7.584 -13.227 38.470 1.00 14.20 296 HIS B N 1
ATOM 4761 C CA . HIS B 1 296 ? -7.477 -14.462 37.775 1.00 14.51 296 HIS B CA 1
ATOM 4762 C C . HIS B 1 296 ? -7.696 -15.628 38.701 1.00 14.89 296 HIS B C 1
ATOM 4763 O O . HIS B 1 296 ? -6.800 -16.201 39.165 1.00 14.80 296 HIS B O 1
ATOM 4770 N N . THR B 1 297 ? -8.931 -15.983 38.924 1.00 15.39 297 THR B N 1
ATOM 4771 C CA . THR B 1 297 ? -9.282 -16.990 39.873 1.00 16.37 297 THR B CA 1
ATOM 4772 C C . THR B 1 297 ? -8.473 -18.269 40.010 1.00 17.09 297 THR B C 1
ATOM 4773 O O . THR B 1 297 ? -8.250 -18.698 41.057 1.00 16.92 297 THR B O 1
ATOM 4777 N N . ASP B 1 298 ? -8.074 -18.822 38.892 1.00 18.13 298 ASP B N 1
ATOM 4778 C CA . ASP B 1 298 ? -7.348 -20.034 38.726 1.00 18.84 298 ASP B CA 1
ATOM 4779 C C . ASP B 1 298 ? -5.964 -20.031 39.318 1.00 18.86 298 ASP B C 1
ATOM 4780 O O . ASP B 1 298 ? -5.434 -21.030 39.604 1.00 18.62 298 ASP B O 1
ATOM 4785 N N . GLN B 1 299 ? -5.410 -18.859 39.471 1.00 18.67 299 GLN B N 1
ATOM 4786 C CA . GLN B 1 299 ? -4.052 -18.670 39.820 1.00 18.22 299 GLN B CA 1
ATOM 4787 C C . GLN B 1 299 ? -3.926 -18.388 41.279 1.00 18.51 299 GLN B C 1
ATOM 4788 O O . GLN B 1 299 ? -2.869 -18.226 41.761 1.00 18.14 299 GLN B O 1
ATOM 4794 N N . THR B 1 300 ? -5.037 -18.353 41.969 1.00 18.30 300 THR B N 1
ATOM 4795 C CA . THR B 1 300 ? -5.078 -18.138 43.377 1.00 19.02 300 THR B CA 1
ATOM 4796 C C . THR B 1 300 ? -4.570 -19.328 44.137 1.00 20.02 300 THR B C 1
ATOM 4797 O O . THR B 1 300 ? -5.072 -20.398 44.018 1.00 19.88 300 THR B O 1
ATOM 4801 N N . LYS B 1 301 ? -3.523 -19.132 44.906 1.00 21.20 301 LYS B N 1
ATOM 4802 C CA . LYS B 1 301 ? -3.035 -20.139 45.796 1.00 22.59 301 LYS B CA 1
ATOM 4803 C C . LYS B 1 301 ? -3.087 -19.782 47.263 1.00 23.17 301 LYS B C 1
ATOM 4804 O O . LYS B 1 301 ? -3.095 -18.649 47.597 1.00 23.02 301 LYS B O 1
ATOM 4810 N N . VAL B 1 302 ? -3.147 -20.796 48.107 1.00 24.25 302 VAL B N 1
ATOM 4811 C CA . VAL B 1 302 ? -3.085 -20.684 49.556 1.00 25.59 302 VAL B CA 1
ATOM 4812 C C . VAL B 1 302 ? -2.187 -21.725 50.210 1.00 26.40 302 VAL B C 1
ATOM 4813 O O . VAL B 1 302 ? -2.404 -22.869 50.081 1.00 26.52 302 VAL B O 1
ATOM 4817 N N . MET B 1 303 ? -1.217 -21.280 50.957 1.00 27.44 303 MET B N 1
ATOM 4818 C CA . MET B 1 303 ? -0.313 -22.166 51.614 1.00 28.85 303 MET B CA 1
ATOM 4819 C C . MET B 1 303 ? -0.364 -22.062 53.159 1.00 28.70 303 MET B C 1
ATOM 4820 O O . MET B 1 303 ? -0.229 -21.024 53.698 1.00 28.69 303 MET B O 1
ATOM 4825 N N . ASP B 1 304 ? -0.611 -23.158 53.847 1.00 28.63 304 ASP B N 1
ATOM 4826 C CA . ASP B 1 304 ? -0.706 -23.182 55.303 1.00 28.72 304 ASP B CA 1
ATOM 4827 C C . ASP B 1 304 ? -1.773 -22.304 55.901 1.00 27.96 304 ASP B C 1
ATOM 4828 O O . ASP B 1 304 ? -1.587 -21.727 56.923 1.00 27.90 304 ASP B O 1
ATOM 4833 N N . GLY B 1 305 ? -2.878 -22.211 55.202 1.00 27.16 305 GLY B N 1
ATOM 4834 C CA . GLY B 1 305 ? -4.015 -21.412 55.557 1.00 26.32 305 GLY B CA 1
ATOM 4835 C C . GLY B 1 305 ? -3.901 -19.919 55.550 1.00 26.09 305 GLY B C 1
ATOM 4836 O O . GLY B 1 305 ? -4.895 -19.246 55.511 1.00 25.97 305 GLY B O 1
ATOM 4837 N N . THR B 1 306 ? -2.700 -19.397 55.647 1.00 25.36 306 THR B N 1
ATOM 4838 C CA . THR B 1 306 ? -2.557 -17.936 55.720 1.00 25.09 306 THR B CA 1
ATOM 4839 C C . THR B 1 306 ? -1.633 -17.242 54.710 1.00 24.49 306 THR B C 1
ATOM 4840 O O . THR B 1 306 ? -1.651 -16.007 54.614 1.00 24.57 306 THR B O 1
ATOM 4844 N N . MET B 1 307 ? -0.811 -17.998 53.988 1.00 23.38 307 MET B N 1
ATOM 4845 C CA . MET B 1 307 ? -0.028 -17.394 52.928 1.00 22.57 307 MET B CA 1
ATOM 4846 C C . MET B 1 307 ? -0.798 -17.481 51.630 1.00 21.84 307 MET B C 1
ATOM 4847 O O . MET B 1 307 ? -1.046 -18.579 51.119 1.00 21.48 307 MET B O 1
ATOM 4852 N N . VAL B 1 308 ? -1.154 -16.320 51.091 1.00 20.76 308 VAL B N 1
ATOM 4853 C CA . VAL B 1 308 ? -2.042 -16.243 49.939 1.00 20.06 308 VAL B CA 1
ATOM 4854 C C . VAL B 1 308 ? -1.379 -15.561 48.729 1.00 19.67 308 VAL B C 1
ATOM 4855 O O . VAL B 1 308 ? -0.829 -14.455 48.858 1.00 19.54 308 VAL B O 1
ATOM 4859 N N . ARG B 1 309 ? -1.450 -16.213 47.563 1.00 18.77 309 ARG B N 1
ATOM 4860 C CA . ARG B 1 309 ? -0.987 -15.610 46.304 1.00 18.28 309 ARG B CA 1
ATOM 4861 C C . ARG B 1 309 ? -2.116 -15.344 45.285 1.00 17.70 309 ARG B C 1
ATOM 4862 O O . ARG B 1 309 ? -2.991 -16.179 45.055 1.00 17.04 309 ARG B O 1
ATOM 4870 N N . ILE B 1 310 ? -2.074 -14.173 44.668 1.00 16.81 310 ILE B N 1
ATOM 4871 C CA . ILE B 1 310 ? -3.075 -13.807 43.692 1.00 16.13 310 ILE B CA 1
ATOM 4872 C C . ILE B 1 310 ? -2.406 -13.190 42.463 1.00 15.52 310 ILE B C 1
ATOM 4873 O O . ILE B 1 310 ? -1.277 -12.739 42.525 1.00 14.87 310 ILE B O 1
ATOM 4878 N N . LEU B 1 311 ? -3.121 -13.193 41.346 1.00 15.16 311 LEU B N 1
ATOM 4879 C CA . LEU B 1 311 ? -2.623 -12.681 40.091 1.00 14.52 311 LEU B CA 1
ATOM 4880 C C . LEU B 1 311 ? -3.753 -11.894 39.457 1.00 14.77 311 LEU B C 1
ATOM 4881 O O . LEU B 1 311 ? -4.849 -12.433 39.279 1.00 14.94 311 LEU B O 1
ATOM 4886 N N . SER B 1 312 ? -3.498 -10.629 39.109 1.00 14.29 312 SER B N 1
ATOM 4887 C CA . SER B 1 312 ? -4.545 -9.790 38.552 1.00 14.28 312 SER B CA 1
ATOM 4888 C C . SER B 1 312 ? -4.013 -8.949 37.394 1.00 14.63 312 SER B C 1
ATOM 4889 O O . SER B 1 312 ? -2.990 -8.269 37.530 1.00 15.16 312 SER B O 1
ATOM 4892 N N . TRP B 1 313 ? -4.694 -9.009 36.251 1.00 13.77 313 TRP B N 1
ATOM 4893 C CA . TRP B 1 313 ? -4.210 -8.350 35.039 1.00 13.18 313 TRP B CA 1
ATOM 4894 C C . TRP B 1 313 ? -4.692 -6.909 34.934 1.00 13.07 313 TRP B C 1
ATOM 4895 O O . TRP B 1 313 ? -5.723 -6.554 35.487 1.00 12.80 313 TRP B O 1
ATOM 4906 N N . TYR B 1 314 ? -3.943 -6.077 34.251 1.00 12.70 314 TYR B N 1
ATOM 4907 C CA . TYR B 1 314 ? -4.384 -4.776 33.792 1.00 12.46 314 TYR B CA 1
ATOM 4908 C C . TYR B 1 314 ? -3.923 -4.436 32.390 1.00 12.71 314 TYR B C 1
ATOM 4909 O O . TYR B 1 314 ? -2.833 -4.699 32.058 1.00 12.94 314 TYR B O 1
ATOM 4918 N N . ASP B 1 315 ? -4.759 -3.817 31.580 1.00 12.78 315 ASP B N 1
ATOM 4919 C CA . ASP B 1 315 ? -4.306 -3.064 30.417 1.00 13.47 315 ASP B CA 1
ATOM 4920 C C . ASP B 1 315 ? -3.856 -1.706 30.947 1.00 13.83 315 ASP B C 1
ATOM 4921 O O . ASP B 1 315 ? -4.646 -0.892 31.308 1.00 14.36 315 ASP B O 1
ATOM 4926 N N . ASN B 1 316 ? -2.555 -1.537 31.024 1.00 13.76 316 ASN B N 1
ATOM 4927 C CA . ASN B 1 316 ? -1.887 -0.362 31.510 1.00 13.85 316 ASN B CA 1
ATOM 4928 C C . ASN B 1 316 ? -2.085 0.893 30.704 1.00 14.36 316 ASN B C 1
ATOM 4929 O O . ASN B 1 316 ? -2.043 1.950 31.199 1.00 15.63 316 ASN B O 1
ATOM 4934 N N . GLU B 1 317 ? -2.392 0.749 29.453 1.00 14.03 317 GLU B N 1
ATOM 4935 C CA . GLU B 1 317 ? -2.890 1.845 28.691 1.00 14.36 317 GLU B CA 1
ATOM 4936 C C . GLU B 1 317 ? -4.389 2.155 28.842 1.00 14.29 317 GLU B C 1
ATOM 4937 O O . GLU B 1 317 ? -4.731 3.235 29.025 1.00 14.07 317 GLU B O 1
ATOM 4943 N N . TRP B 1 318 ? -5.227 1.145 28.816 1.00 13.71 318 TRP B N 1
ATOM 4944 C CA . TRP B 1 318 ? -6.629 1.243 28.622 1.00 13.59 318 TRP B CA 1
ATOM 4945 C C . TRP B 1 318 ? -7.484 1.453 29.820 1.00 13.16 318 TRP B C 1
ATOM 4946 O O . TRP B 1 318 ? -8.220 2.333 29.846 1.00 12.96 318 TRP B O 1
ATOM 4957 N N . GLY B 1 319 ? -7.364 0.619 30.817 1.00 13.53 319 GLY B N 1
ATOM 4958 C CA . GLY B 1 319 ? -7.931 0.893 32.103 1.00 13.86 319 GLY B CA 1
ATOM 4959 C C . GLY B 1 319 ? -7.565 2.239 32.689 1.00 14.32 319 GLY B C 1
ATOM 4960 O O . GLY B 1 319 ? -8.408 2.969 33.105 1.00 14.22 319 GLY B O 1
ATOM 4961 N N . PHE B 1 320 ? -6.288 2.554 32.697 1.00 14.40 320 PHE B N 1
ATOM 4962 C CA . PHE B 1 320 ? -5.814 3.781 33.235 1.00 15.22 320 PHE B CA 1
ATOM 4963 C C . PHE B 1 320 ? -6.289 4.952 32.468 1.00 15.71 320 PHE B C 1
ATOM 4964 O O . PHE B 1 320 ? -6.541 5.948 33.030 1.00 16.39 320 PHE B O 1
ATOM 4972 N N . SER B 1 321 ? -6.406 4.817 31.173 1.00 15.72 321 SER B N 1
ATOM 4973 C CA . SER B 1 321 ? -6.917 5.956 30.411 1.00 16.33 321 SER B CA 1
ATOM 4974 C C . SER B 1 321 ? -8.414 6.176 30.621 1.00 16.39 321 SER B C 1
ATOM 4975 O O . SER B 1 321 ? -8.885 7.305 30.614 1.00 15.81 321 SER B O 1
ATOM 4978 N N . SER B 1 322 ? -9.145 5.086 30.819 1.00 16.50 322 SER B N 1
ATOM 4979 C CA . SER B 1 322 ? -10.547 5.175 31.158 1.00 16.44 322 SER B CA 1
ATOM 4980 C C . SER B 1 322 ? -10.742 5.830 32.538 1.00 16.87 322 SER B C 1
ATOM 4981 O O . SER B 1 322 ? -11.645 6.644 32.707 1.00 17.52 322 SER B O 1
ATOM 4984 N N . ARG B 1 323 ? -9.908 5.477 33.517 1.00 16.77 323 ARG B N 1
ATOM 4985 C CA . ARG B 1 323 ? -10.051 6.024 34.872 1.00 16.68 323 ARG B CA 1
ATOM 4986 C C . ARG B 1 323 ? -9.720 7.518 34.905 1.00 17.39 323 ARG B C 1
ATOM 4987 O O . ARG B 1 323 ? -10.288 8.263 35.682 1.00 17.80 323 ARG B O 1
ATOM 4995 N N . MET B 1 324 ? -8.789 7.962 34.074 1.00 17.92 324 MET B N 1
ATOM 4996 C CA . MET B 1 324 ? -8.534 9.369 34.001 1.00 18.24 324 MET B CA 1
ATOM 4997 C C . MET B 1 324 ? -9.860 10.058 33.761 1.00 19.17 324 MET B C 1
ATOM 4998 O O . MET B 1 324 ? -10.173 11.087 34.378 1.00 19.65 324 MET B O 1
ATOM 5003 N N . SER B 1 325 ? -10.677 9.507 32.881 1.00 19.31 325 SER B N 1
ATOM 5004 C CA . SER B 1 325 ? -11.950 10.177 32.667 1.00 19.55 325 SER B CA 1
ATOM 5005 C C . SER B 1 325 ? -12.888 10.082 33.874 1.00 19.84 325 SER B C 1
ATOM 5006 O O . SER B 1 325 ? -13.502 11.080 34.251 1.00 19.95 325 SER B O 1
ATOM 5009 N N . ASP B 1 326 ? -12.991 8.907 34.490 1.00 19.97 326 ASP B N 1
ATOM 5010 C CA . ASP B 1 326 ? -13.846 8.776 35.670 1.00 20.47 326 ASP B CA 1
ATOM 5011 C C . ASP B 1 326 ? -13.429 9.787 36.735 1.00 20.64 326 ASP B C 1
ATOM 5012 O O . ASP B 1 326 ? -14.266 10.354 37.425 1.00 21.02 326 ASP B O 1
ATOM 5017 N N . THR B 1 327 ? -12.131 10.020 36.871 1.00 20.80 327 THR B N 1
ATOM 5018 C CA . THR B 1 327 ? -11.659 10.893 37.928 1.00 20.85 327 THR B CA 1
ATOM 5019 C C . THR B 1 327 ? -11.982 12.362 37.622 1.00 21.52 327 THR B C 1
ATOM 5020 O O . THR B 1 327 ? -12.490 13.085 38.480 1.00 21.36 327 THR B O 1
ATOM 5024 N N . ALA B 1 328 ? -11.724 12.783 36.388 1.00 21.91 328 ALA B N 1
ATOM 5025 C CA . ALA B 1 328 ? -12.071 14.137 35.960 1.00 22.67 328 ALA B CA 1
ATOM 5026 C C . ALA B 1 328 ? -13.567 14.460 36.138 1.00 23.21 328 ALA B C 1
ATOM 5027 O O . ALA B 1 328 ? -13.916 15.522 36.633 1.00 22.99 328 ALA B O 1
ATOM 5029 N N . VAL B 1 329 ? -14.446 13.553 35.736 1.00 23.98 329 VAL B N 1
ATOM 5030 C CA . VAL B 1 329 ? -15.866 13.754 35.960 1.00 25.58 329 VAL B CA 1
ATOM 5031 C C . VAL B 1 329 ? -16.205 14.020 37.447 1.00 26.46 329 VAL B C 1
ATOM 5032 O O . VAL B 1 329 ? -16.855 15.021 37.761 1.00 25.89 329 VAL B O 1
ATOM 5036 N N . ALA B 1 330 ? -15.739 13.155 38.352 1.00 27.62 330 ALA B N 1
ATOM 5037 C CA . ALA B 1 330 ? -15.988 13.347 39.793 1.00 28.94 330 ALA B CA 1
ATOM 5038 C C . ALA B 1 330 ? -15.495 14.713 40.276 1.00 29.91 330 ALA B C 1
ATOM 5039 O O . ALA B 1 330 ? -16.265 15.495 40.872 1.00 30.03 330 ALA B O 1
ATOM 5041 N N . LEU B 1 331 ? -14.220 14.992 39.991 1.00 30.61 331 LEU B N 1
ATOM 5042 C CA . LEU B 1 331 ? -13.587 16.269 40.308 1.00 31.55 331 LEU B CA 1
ATOM 5043 C C . LEU B 1 331 ? -14.344 17.446 39.708 1.00 32.60 331 LEU B C 1
ATOM 5044 O O . LEU B 1 331 ? -14.537 18.489 40.357 1.00 32.96 331 LEU B O 1
ATOM 5049 N N . GLY B 1 332 ? -14.760 17.280 38.457 1.00 33.24 332 GLY B N 1
ATOM 5050 C CA . GLY B 1 332 ? -15.504 18.312 37.759 1.00 34.07 332 GLY B CA 1
ATOM 5051 C C . GLY B 1 332 ? -16.696 18.789 38.563 1.00 34.68 332 GLY B C 1
ATOM 5052 O O . GLY B 1 332 ? -16.957 19.988 38.646 1.00 34.74 332 GLY B O 1
ATOM 5053 N N . LYS B 1 333 ? -17.423 17.848 39.153 1.00 35.26 333 LYS B N 1
ATOM 5054 C CA . LYS B 1 333 ? -18.630 18.187 39.906 1.00 36.02 333 LYS B CA 1
ATOM 5055 C C . LYS B 1 333 ? -18.377 19.067 41.135 1.00 36.29 333 LYS B C 1
ATOM 5056 O O . LYS B 1 333 ? -19.275 19.764 41.590 1.00 36.48 333 LYS B O 1
ATOM 5062 N N . LEU B 1 334 ? -17.154 19.058 41.655 1.00 36.76 334 LEU B N 1
ATOM 5063 C CA . LEU B 1 334 ? -16.836 19.827 42.852 1.00 37.16 334 LEU B CA 1
ATOM 5064 C C . LEU B 1 334 ? -16.423 21.267 42.543 1.00 37.54 334 LEU B C 1
ATOM 5065 O O . LEU B 1 334 ? -16.477 22.139 43.420 1.00 37.76 334 LEU B O 1
ATOM 5070 N N . ILE B 1 335 ? -16.003 21.507 41.304 1.00 37.80 335 ILE B N 1
ATOM 5071 C CA . ILE B 1 335 ? -15.608 22.845 40.883 1.00 38.13 335 ILE B CA 1
ATOM 5072 C C . ILE B 1 335 ? -16.697 23.846 41.173 1.00 38.11 335 ILE B C 1
ATOM 5073 O O . ILE B 1 335 ? -16.382 25.009 41.383 1.00 38.13 335 ILE B O 1
ATOM 5079 N N . MET C 1 1 ? -30.775 -21.491 -0.489 1.00 37.61 1 MET C N 1
ATOM 5080 C CA . MET C 1 1 ? -29.640 -20.870 -1.238 1.00 37.61 1 MET C CA 1
ATOM 5081 C C . MET C 1 1 ? -28.591 -20.276 -0.305 1.00 36.76 1 MET C C 1
ATOM 5082 O O . MET C 1 1 ? -28.300 -19.083 -0.351 1.00 36.92 1 MET C O 1
ATOM 5087 N N . ALA C 1 2 ? -28.066 -21.079 0.582 1.00 35.85 2 ALA C N 1
ATOM 5088 C CA . ALA C 1 2 ? -26.875 -20.745 1.323 1.00 34.76 2 ALA C CA 1
ATOM 5089 C C . ALA C 1 2 ? -26.087 -21.984 1.179 1.00 33.78 2 ALA C C 1
ATOM 5090 O O . ALA C 1 2 ? -26.595 -23.040 1.365 1.00 33.82 2 ALA C O 1
ATOM 5092 N N . VAL C 1 3 ? -24.859 -21.843 0.758 1.00 32.59 3 VAL C N 1
ATOM 5093 C CA . VAL C 1 3 ? -24.034 -22.975 0.554 1.00 31.29 3 VAL C CA 1
ATOM 5094 C C . VAL C 1 3 ? -23.695 -23.571 1.889 1.00 30.14 3 VAL C C 1
ATOM 5095 O O . VAL C 1 3 ? -23.352 -22.880 2.786 1.00 29.75 3 VAL C O 1
ATOM 5099 N N . ARG C 1 4 ? -23.813 -24.867 2.023 1.00 28.73 4 ARG C N 1
ATOM 5100 C CA . ARG C 1 4 ? -23.497 -25.499 3.274 1.00 27.64 4 ARG C CA 1
ATOM 5101 C C . ARG C 1 4 ? -22.058 -25.936 3.343 1.00 26.83 4 ARG C C 1
ATOM 5102 O O . ARG C 1 4 ? -21.656 -26.710 2.553 1.00 26.68 4 ARG C O 1
ATOM 5110 N N . VAL C 1 5 ? -21.292 -25.426 4.292 1.00 25.44 5 VAL C N 1
ATOM 5111 C CA . VAL C 1 5 ? -19.894 -25.754 4.369 1.00 24.07 5 VAL C CA 1
ATOM 5112 C C . VAL C 1 5 ? -19.381 -26.437 5.607 1.00 23.77 5 VAL C C 1
ATOM 5113 O O . VAL C 1 5 ? -19.804 -26.227 6.679 1.00 24.15 5 VAL C O 1
ATOM 5117 N N . ALA C 1 6 ? -18.398 -27.254 5.423 1.00 22.93 6 ALA C N 1
ATOM 5118 C CA . ALA C 1 6 ? -17.723 -27.790 6.508 1.00 22.24 6 ALA C CA 1
ATOM 5119 C C . ALA C 1 6 ? -16.270 -27.247 6.540 1.00 21.95 6 ALA C C 1
ATOM 5120 O O . ALA C 1 6 ? -15.634 -27.129 5.541 1.00 22.00 6 ALA C O 1
ATOM 5122 N N . ILE C 1 7 ? -15.794 -26.878 7.715 1.00 20.92 7 ILE C N 1
ATOM 5123 C CA . ILE C 1 7 ? -14.414 -26.458 7.914 1.00 20.04 7 ILE C CA 1
ATOM 5124 C C . ILE C 1 7 ? -13.614 -27.627 8.460 1.00 19.66 7 ILE C C 1
ATOM 5125 O O . ILE C 1 7 ? -13.841 -28.085 9.586 1.00 19.73 7 ILE C O 1
ATOM 5130 N N . ASN C 1 8 ? -12.704 -28.148 7.652 1.00 19.00 8 ASN C N 1
ATOM 5131 C CA . ASN C 1 8 ? -11.907 -29.274 8.103 1.00 18.97 8 ASN C CA 1
ATOM 5132 C C . ASN C 1 8 ? -10.514 -28.777 8.451 1.00 18.55 8 ASN C C 1
ATOM 5133 O O . ASN C 1 8 ? -9.777 -28.342 7.573 1.00 18.51 8 ASN C O 1
ATOM 5138 N N . GLY C 1 9 ? -10.158 -28.818 9.730 1.00 18.28 9 GLY C N 1
ATOM 5139 C CA . GLY C 1 9 ? -8.943 -28.152 10.191 1.00 17.98 9 GLY C CA 1
ATOM 5140 C C . GLY C 1 9 ? -9.337 -26.778 10.710 1.00 18.05 9 GLY C C 1
ATOM 5141 O O . GLY C 1 9 ? -9.595 -25.862 9.934 1.00 18.36 9 GLY C O 1
ATOM 5142 N N . PHE C 1 10 ? -9.405 -26.636 12.028 1.00 17.85 10 PHE C N 1
ATOM 5143 C CA . PHE C 1 10 ? -9.997 -25.460 12.640 1.00 17.88 10 PHE C CA 1
ATOM 5144 C C . PHE C 1 10 ? -8.872 -24.587 13.206 1.00 17.59 10 PHE C C 1
ATOM 5145 O O . PHE C 1 10 ? -8.871 -24.201 14.397 1.00 17.15 10 PHE C O 1
ATOM 5153 N N . GLY C 1 11 ? -7.909 -24.298 12.327 1.00 17.02 11 GLY C N 1
ATOM 5154 C CA . GLY C 1 11 ? -6.657 -23.648 12.710 1.00 15.80 11 GLY C CA 1
ATOM 5155 C C . GLY C 1 11 ? -6.761 -22.165 12.508 1.00 15.22 11 GLY C C 1
ATOM 5156 O O . GLY C 1 11 ? -7.842 -21.610 12.671 1.00 15.74 11 GLY C O 1
ATOM 5157 N N . ARG C 1 12 ? -5.648 -21.516 12.152 1.00 14.81 12 ARG C N 1
ATOM 5158 C CA . ARG C 1 12 ? -5.656 -20.074 11.891 1.00 13.94 12 ARG C CA 1
ATOM 5159 C C . ARG C 1 12 ? -6.677 -19.728 10.803 1.00 13.72 12 ARG C C 1
ATOM 5160 O O . ARG C 1 12 ? -7.538 -18.878 11.000 1.00 13.94 12 ARG C O 1
ATOM 5168 N N . ILE C 1 13 ? -6.576 -20.405 9.663 1.00 13.22 13 ILE C N 1
ATOM 5169 C CA . ILE C 1 13 ? -7.441 -20.129 8.551 1.00 12.94 13 ILE C CA 1
ATOM 5170 C C . ILE C 1 13 ? -8.839 -20.646 8.854 1.00 13.37 13 ILE C C 1
ATOM 5171 O O . ILE C 1 13 ? -9.822 -19.923 8.672 1.00 13.82 13 ILE C O 1
ATOM 5176 N N . GLY C 1 14 ? -8.938 -21.882 9.328 1.00 13.33 14 GLY C N 1
ATOM 5177 C CA . GLY C 1 14 ? -10.245 -22.458 9.705 1.00 13.49 14 GLY C CA 1
ATOM 5178 C C . GLY C 1 14 ? -11.074 -21.581 10.643 1.00 13.30 14 GLY C C 1
ATOM 5179 O O . GLY C 1 14 ? -12.186 -21.146 10.317 1.00 13.00 14 GLY C O 1
ATOM 5180 N N . ARG C 1 15 ? -10.534 -21.301 11.818 1.00 13.22 15 ARG C N 1
ATOM 5181 C CA . ARG C 1 15 ? -11.223 -20.394 12.717 1.00 13.26 15 ARG C CA 1
ATOM 5182 C C . ARG C 1 15 ? -11.592 -19.055 12.067 1.00 13.64 15 ARG C C 1
ATOM 5183 O O . ARG C 1 15 ? -12.733 -18.605 12.193 1.00 14.31 15 ARG C O 1
ATOM 5191 N N . ASN C 1 16 ? -10.663 -18.430 11.357 1.00 13.74 16 ASN C N 1
ATOM 5192 C CA . ASN C 1 16 ? -10.952 -17.126 10.786 1.00 14.33 16 ASN C CA 1
ATOM 5193 C C . ASN C 1 16 ? -11.933 -17.162 9.609 1.00 14.21 16 ASN C C 1
ATOM 5194 O O . ASN C 1 16 ? -12.474 -16.136 9.220 1.00 14.59 16 ASN C O 1
ATOM 5199 N N . ILE C 1 17 ? -12.172 -18.326 9.033 1.00 13.73 17 ILE C N 1
ATOM 5200 C CA . ILE C 1 17 ? -13.167 -18.373 7.985 1.00 13.88 17 ILE C CA 1
ATOM 5201 C C . ILE C 1 17 ? -14.543 -18.159 8.640 1.00 14.33 17 ILE C C 1
ATOM 5202 O O . ILE C 1 17 ? -15.417 -17.453 8.103 1.00 14.06 17 ILE C O 1
ATOM 5207 N N . LEU C 1 18 ? -14.744 -18.799 9.767 1.00 14.36 18 LEU C N 1
ATOM 5208 C CA . LEU C 1 18 ? -15.937 -18.713 10.506 1.00 14.53 18 LEU C CA 1
ATOM 5209 C C . LEU C 1 18 ? -16.131 -17.323 11.041 1.00 15.83 18 LEU C C 1
ATOM 5210 O O . LEU C 1 18 ? -17.190 -16.810 10.927 1.00 16.50 18 LEU C O 1
ATOM 5215 N N . ARG C 1 19 ? -15.079 -16.724 11.578 1.00 15.73 19 ARG C N 1
ATOM 5216 C CA . ARG C 1 19 ? -15.140 -15.415 12.130 1.00 16.29 19 ARG C CA 1
ATOM 5217 C C . ARG C 1 19 ? -15.496 -14.319 11.118 1.00 16.72 19 ARG C C 1
ATOM 5218 O O . ARG C 1 19 ? -16.297 -13.478 11.396 1.00 16.98 19 ARG C O 1
ATOM 5226 N N . ALA C 1 20 ? -14.895 -14.365 9.949 1.00 16.84 20 ALA C N 1
ATOM 5227 C CA . ALA C 1 20 ? -15.207 -13.430 8.938 1.00 17.37 20 ALA C CA 1
ATOM 5228 C C . ALA C 1 20 ? -16.652 -13.499 8.542 1.00 18.14 20 ALA C C 1
ATOM 5229 O O . ALA C 1 20 ? -17.204 -12.494 8.262 1.00 18.33 20 ALA C O 1
ATOM 5231 N N . ILE C 1 21 ? -17.239 -14.691 8.545 1.00 18.57 21 ILE C N 1
ATOM 5232 C CA . ILE C 1 21 ? -18.651 -14.848 8.209 1.00 18.67 21 ILE C CA 1
ATOM 5233 C C . ILE C 1 21 ? -19.555 -14.146 9.219 1.00 19.35 21 ILE C C 1
ATOM 5234 O O . ILE C 1 21 ? -20.400 -13.334 8.844 1.00 20.11 21 ILE C O 1
ATOM 5239 N N . VAL C 1 22 ? -19.387 -14.470 10.499 1.00 20.66 22 VAL C N 1
ATOM 5240 C CA . VAL C 1 22 ? -20.119 -13.781 11.569 1.00 21.37 22 VAL C CA 1
ATOM 5241 C C . VAL C 1 22 ? -19.926 -12.279 11.491 1.00 21.91 22 VAL C C 1
ATOM 5242 O O . VAL C 1 22 ? -20.891 -11.527 11.456 1.00 22.19 22 VAL C O 1
ATOM 5246 N N . GLU C 1 23 ? -18.673 -11.835 11.466 1.00 22.59 23 GLU C N 1
ATOM 5247 C CA . GLU C 1 23 ? -18.401 -10.403 11.461 1.00 22.97 23 GLU C CA 1
ATOM 5248 C C . GLU C 1 23 ? -19.066 -9.668 10.294 1.00 23.75 23 GLU C C 1
ATOM 5249 O O . GLU C 1 23 ? -19.603 -8.574 10.465 1.00 24.28 23 GLU C O 1
ATOM 5255 N N . SER C 1 24 ? -19.041 -10.266 9.110 1.00 24.42 24 SER C N 1
ATOM 5256 C CA . SER C 1 24 ? -19.590 -9.624 7.906 1.00 25.24 24 SER C CA 1
ATOM 5257 C C . SER C 1 24 ? -21.112 -9.577 7.929 1.00 25.72 24 SER C C 1
ATOM 5258 O O . SER C 1 24 ? -21.726 -8.756 7.261 1.00 26.07 24 SER C O 1
ATOM 5261 N N . GLY C 1 25 ? -21.718 -10.489 8.676 1.00 26.47 25 GLY C N 1
ATOM 5262 C CA . GLY C 1 25 ? -23.161 -10.588 8.736 1.00 26.74 25 GLY C CA 1
ATOM 5263 C C . GLY C 1 25 ? -23.691 -11.338 7.535 1.00 27.25 25 GLY C C 1
ATOM 5264 O O . GLY C 1 25 ? -24.885 -11.626 7.463 1.00 27.82 25 GLY C O 1
ATOM 5265 N N . ARG C 1 26 ? -22.804 -11.662 6.594 1.00 26.97 26 ARG C N 1
ATOM 5266 C CA . ARG C 1 26 ? -23.213 -12.250 5.326 1.00 26.46 26 ARG C CA 1
ATOM 5267 C C . ARG C 1 26 ? -24.092 -13.479 5.521 1.00 26.74 26 ARG C C 1
ATOM 5268 O O . ARG C 1 26 ? -24.003 -14.190 6.523 1.00 26.50 26 ARG C O 1
ATOM 5276 N N . THR C 1 27 ? -24.933 -13.738 4.531 1.00 27.37 27 THR C N 1
ATOM 5277 C CA . THR C 1 27 ? -25.975 -14.730 4.678 1.00 27.63 27 THR C CA 1
ATOM 5278 C C . THR C 1 27 ? -26.001 -15.712 3.513 1.00 27.64 27 THR C C 1
ATOM 5279 O O . THR C 1 27 ? -26.953 -16.491 3.368 1.00 28.17 27 THR C O 1
ATOM 5283 N N . ASP C 1 28 ? -24.958 -15.682 2.688 1.00 27.13 28 ASP C N 1
ATOM 5284 C CA . ASP C 1 28 ? -24.886 -16.531 1.505 1.00 26.69 28 ASP C CA 1
ATOM 5285 C C . ASP C 1 28 ? -24.169 -17.844 1.761 1.00 26.34 28 ASP C C 1
ATOM 5286 O O . ASP C 1 28 ? -24.053 -18.687 0.866 1.00 26.56 28 ASP C O 1
ATOM 5291 N N . ILE C 1 29 ? -23.697 -18.026 2.985 1.00 26.07 29 ILE C N 1
ATOM 5292 C CA . ILE C 1 29 ? -22.907 -19.201 3.338 1.00 25.83 29 ILE C CA 1
ATOM 5293 C C . ILE C 1 29 ? -23.251 -19.632 4.752 1.00 26.07 29 ILE C C 1
ATOM 5294 O O . ILE C 1 29 ? -23.557 -18.812 5.607 1.00 26.14 29 ILE C O 1
ATOM 5299 N N . GLN C 1 30 ? -23.189 -20.918 5.025 1.00 26.10 30 GLN C N 1
ATOM 5300 C CA . GLN C 1 30 ? -23.445 -21.322 6.370 1.00 26.29 30 GLN C CA 1
ATOM 5301 C C . GLN C 1 30 ? -22.552 -22.481 6.742 1.00 26.00 30 GLN C C 1
ATOM 5302 O O . GLN C 1 30 ? -22.592 -23.554 6.121 1.00 26.03 30 GLN C O 1
ATOM 5308 N N . VAL C 1 31 ? -21.728 -22.251 7.756 1.00 25.37 31 VAL C N 1
ATOM 5309 C CA . VAL C 1 31 ? -20.893 -23.299 8.283 1.00 24.85 31 VAL C CA 1
ATOM 5310 C C . VAL C 1 31 ? -21.787 -24.234 9.061 1.00 24.80 31 VAL C C 1
ATOM 5311 O O . VAL C 1 31 ? -22.482 -23.799 9.990 1.00 25.16 31 VAL C O 1
ATOM 5315 N N . VAL C 1 32 ? -21.758 -25.513 8.707 1.00 24.05 32 VAL C N 1
ATOM 5316 C CA . VAL C 1 32 ? -22.633 -26.494 9.351 1.00 23.40 32 VAL C CA 1
ATOM 5317 C C . VAL C 1 32 ? -21.865 -27.587 10.058 1.00 22.69 32 VAL C C 1
ATOM 5318 O O . VAL C 1 32 ? -22.464 -28.453 10.673 1.00 22.94 32 VAL C O 1
ATOM 5322 N N . ALA C 1 33 ? -20.542 -27.540 9.973 1.00 21.90 33 ALA C N 1
ATOM 5323 C CA . ALA C 1 33 ? -19.700 -28.645 10.415 1.00 20.80 33 ALA C CA 1
ATOM 5324 C C . ALA C 1 33 ? -18.264 -28.182 10.648 1.00 20.03 33 ALA C C 1
ATOM 5325 O O . ALA C 1 33 ? -17.704 -27.463 9.833 1.00 19.56 33 ALA C O 1
ATOM 5327 N N . ILE C 1 34 ? -17.669 -28.616 11.748 1.00 19.69 34 ILE C N 1
ATOM 5328 C CA . ILE C 1 34 ? -16.287 -28.285 12.051 1.00 20.10 34 ILE C CA 1
ATOM 5329 C C . ILE C 1 34 ? -15.563 -29.561 12.453 1.00 20.30 34 ILE C C 1
ATOM 5330 O O . ILE C 1 34 ? -16.100 -30.348 13.239 1.00 21.14 34 ILE C O 1
ATOM 5335 N N . ASN C 1 35 ? -14.370 -29.780 11.958 1.00 19.78 35 ASN C N 1
ATOM 5336 C CA . ASN C 1 35 ? -13.575 -30.912 12.334 1.00 19.76 35 ASN C CA 1
ATOM 5337 C C . ASN C 1 35 ? -12.139 -30.510 12.647 1.00 19.89 35 ASN C C 1
ATOM 5338 O O . ASN C 1 35 ? -11.553 -29.700 11.983 1.00 19.12 35 ASN C O 1
ATOM 5343 N N . ASP C 1 36 ? -11.635 -31.081 13.730 1.00 19.83 36 ASP C N 1
ATOM 5344 C CA . ASP C 1 36 ? -10.292 -30.932 14.192 1.00 20.30 36 ASP C CA 1
ATOM 5345 C C . ASP C 1 36 ? -9.865 -32.166 14.933 1.00 20.64 36 ASP C C 1
ATOM 5346 O O . ASP C 1 36 ? -10.413 -33.185 14.737 1.00 20.76 36 ASP C O 1
ATOM 5351 N N . LEU C 1 37 ? -8.869 -32.039 15.779 1.00 20.90 37 LEU C N 1
ATOM 5352 C CA . LEU C 1 37 ? -8.318 -33.146 16.504 1.00 21.45 37 LEU C CA 1
ATOM 5353 C C . LEU C 1 37 ? -8.483 -33.086 18.002 1.00 21.50 37 LEU C C 1
ATOM 5354 O O . LEU C 1 37 ? -7.880 -33.806 18.692 1.00 22.64 37 LEU C O 1
ATOM 5359 N N . GLY C 1 38 ? -9.301 -32.229 18.519 1.00 21.29 38 GLY C N 1
ATOM 5360 C CA . GLY C 1 38 ? -9.435 -32.139 19.978 1.00 20.49 38 GLY C CA 1
ATOM 5361 C C . GLY C 1 38 ? -10.850 -31.957 20.470 1.00 19.99 38 GLY C C 1
ATOM 5362 O O . GLY C 1 38 ? -11.780 -31.916 19.676 1.00 20.06 38 GLY C O 1
ATOM 5363 N N . PRO C 1 39 ? -11.013 -31.850 21.795 1.00 19.92 39 PRO C N 1
ATOM 5364 C CA . PRO C 1 39 ? -12.286 -31.647 22.487 1.00 19.82 39 PRO C CA 1
ATOM 5365 C C . PRO C 1 39 ? -13.034 -30.435 21.955 1.00 19.98 39 PRO C C 1
ATOM 5366 O O . PRO C 1 39 ? -12.416 -29.426 21.638 1.00 20.06 39 PRO C O 1
ATOM 5370 N N . VAL C 1 40 ? -14.349 -30.560 21.837 1.00 20.53 40 VAL C N 1
ATOM 5371 C CA . VAL C 1 40 ? -15.231 -29.468 21.425 1.00 21.19 40 VAL C CA 1
ATOM 5372 C C . VAL C 1 40 ? -14.889 -28.178 22.136 1.00 21.48 40 VAL C C 1
ATOM 5373 O O . VAL C 1 40 ? -14.866 -27.102 21.534 1.00 21.66 40 VAL C O 1
ATOM 5377 N N . GLU C 1 41 ? -14.650 -28.309 23.434 1.00 21.90 41 GLU C N 1
ATOM 5378 C CA . GLU C 1 41 ? -14.456 -27.167 24.327 1.00 22.50 41 GLU C CA 1
ATOM 5379 C C . GLU C 1 41 ? -13.111 -26.459 24.083 1.00 21.74 41 GLU C C 1
ATOM 5380 O O . GLU C 1 41 ? -13.003 -25.252 24.249 1.00 21.92 41 GLU C O 1
ATOM 5386 N N . THR C 1 42 ? -12.102 -27.207 23.662 1.00 21.08 42 THR C N 1
ATOM 5387 C CA . THR C 1 42 ? -10.862 -26.597 23.213 1.00 20.72 42 THR C CA 1
ATOM 5388 C C . THR C 1 42 ? -11.031 -25.800 21.901 1.00 20.94 42 THR C C 1
ATOM 5389 O O . THR C 1 42 ? -10.553 -24.669 21.794 1.00 21.24 42 THR C O 1
ATOM 5393 N N . ASN C 1 43 ? -11.714 -26.377 20.912 1.00 20.83 43 ASN C N 1
ATOM 5394 C CA . ASN C 1 43 ? -12.045 -25.645 19.696 1.00 20.60 43 ASN C CA 1
ATOM 5395 C C . ASN C 1 43 ? -12.753 -24.349 20.022 1.00 20.62 43 ASN C C 1
ATOM 5396 O O . ASN C 1 43 ? -12.507 -23.317 19.392 1.00 21.42 43 ASN C O 1
ATOM 5401 N N . ALA C 1 44 ? -13.650 -24.396 21.000 1.00 20.13 44 ALA C N 1
ATOM 5402 C CA . ALA C 1 44 ? -14.427 -23.214 21.330 1.00 19.60 44 ALA C CA 1
ATOM 5403 C C . ALA C 1 44 ? -13.537 -22.170 22.008 1.00 18.84 44 ALA C C 1
ATOM 5404 O O . ALA C 1 44 ? -13.679 -20.974 21.777 1.00 18.81 44 ALA C O 1
ATOM 5406 N N . HIS C 1 45 ? -12.593 -22.637 22.810 1.00 18.22 45 HIS C N 1
ATOM 5407 C CA . HIS C 1 45 ? -11.736 -21.740 23.564 1.00 17.96 45 HIS C CA 1
ATOM 5408 C C . HIS C 1 45 ? -10.782 -20.959 22.641 1.00 17.88 45 HIS C C 1
ATOM 5409 O O . HIS C 1 45 ? -10.538 -19.768 22.852 1.00 17.79 45 HIS C O 1
ATOM 5416 N N . LEU C 1 46 ? -10.299 -21.618 21.588 1.00 17.37 46 LEU C N 1
ATOM 5417 C CA . LEU C 1 46 ? -9.412 -20.978 20.600 1.00 16.11 46 LEU C CA 1
ATOM 5418 C C . LEU C 1 46 ? -10.183 -20.037 19.687 1.00 15.60 46 LEU C C 1
ATOM 5419 O O . LEU C 1 46 ? -9.607 -19.164 19.056 1.00 15.88 46 LEU C O 1
ATOM 5424 N N . LEU C 1 47 ? -11.493 -20.218 19.600 1.00 15.05 47 LEU C N 1
ATOM 5425 C CA . LEU C 1 47 ? -12.316 -19.288 18.829 1.00 14.46 47 LEU C CA 1
ATOM 5426 C C . LEU C 1 47 ? -12.596 -18.036 19.664 1.00 14.14 47 LEU C C 1
ATOM 5427 O O . LEU C 1 47 ? -12.613 -16.922 19.147 1.00 12.68 47 LEU C O 1
ATOM 5432 N N . ARG C 1 48 ? -12.823 -18.248 20.962 1.00 14.73 48 ARG C N 1
ATOM 5433 C CA . ARG C 1 48 ? -13.139 -17.165 21.885 1.00 15.34 48 ARG C CA 1
ATOM 5434 C C . ARG C 1 48 ? -12.014 -16.155 22.034 1.00 15.18 48 ARG C C 1
ATOM 5435 O O . ARG C 1 48 ? -12.265 -14.952 22.072 1.00 15.76 48 ARG C O 1
ATOM 5443 N N . TYR C 1 49 ? -10.785 -16.647 22.159 1.00 14.77 49 TYR C N 1
ATOM 5444 C CA . TYR C 1 49 ? -9.645 -15.803 22.470 1.00 14.98 49 TYR C CA 1
ATOM 5445 C C . TYR C 1 49 ? -8.582 -15.936 21.417 1.00 15.09 49 TYR C C 1
ATOM 5446 O O . TYR C 1 49 ? -8.099 -17.027 21.165 1.00 15.73 49 TYR C O 1
ATOM 5455 N N . ASP C 1 50 ? -8.206 -14.830 20.795 1.00 14.87 50 ASP C N 1
ATOM 5456 C CA . ASP C 1 50 ? -7.274 -14.895 19.697 1.00 14.54 50 ASP C CA 1
ATOM 5457 C C . ASP C 1 50 ? -6.156 -13.905 19.923 1.00 14.53 50 ASP C C 1
ATOM 5458 O O . ASP C 1 50 ? -6.427 -12.712 20.043 1.00 14.69 50 ASP C O 1
ATOM 5463 N N . SER C 1 51 ? -4.911 -14.396 19.970 1.00 14.20 51 SER C N 1
ATOM 5464 C CA . SER C 1 51 ? -3.731 -13.555 20.259 1.00 14.32 51 SER C CA 1
ATOM 5465 C C . SER C 1 51 ? -3.420 -12.471 19.212 1.00 14.54 51 SER C C 1
ATOM 5466 O O . SER C 1 51 ? -2.686 -11.521 19.502 1.00 14.82 51 SER C O 1
ATOM 5469 N N . VAL C 1 52 ? -3.957 -12.620 18.003 1.00 14.15 52 VAL C N 1
ATOM 5470 C CA . VAL C 1 52 ? -3.728 -11.646 16.954 1.00 13.91 52 VAL C CA 1
ATOM 5471 C C . VAL C 1 52 ? -4.986 -10.862 16.673 1.00 14.25 52 VAL C C 1
ATOM 5472 O O . VAL C 1 52 ? -4.932 -9.656 16.504 1.00 14.43 52 VAL C O 1
ATOM 5476 N N . HIS C 1 53 ? -6.138 -11.522 16.623 1.00 14.28 53 HIS C N 1
ATOM 5477 C CA . HIS C 1 53 ? -7.345 -10.756 16.305 1.00 14.18 53 HIS C CA 1
ATOM 5478 C C . HIS C 1 53 ? -8.153 -10.283 17.508 1.00 14.32 53 HIS C C 1
ATOM 5479 O O . HIS C 1 53 ? -9.050 -9.475 17.371 1.00 13.50 53 HIS C O 1
ATOM 5486 N N . GLY C 1 54 ? -7.809 -10.742 18.685 1.00 15.18 54 GLY C N 1
ATOM 5487 C CA . GLY C 1 54 ? -8.520 -10.407 19.893 1.00 16.36 54 GLY C CA 1
ATOM 5488 C C . GLY C 1 54 ? -9.728 -11.256 20.126 1.00 16.99 54 GLY C C 1
ATOM 5489 O O . GLY C 1 54 ? -9.889 -12.220 19.506 1.00 16.93 54 GLY C O 1
ATOM 5490 N N . ARG C 1 55 ? -10.599 -10.843 21.009 1.00 18.10 55 ARG C N 1
ATOM 5491 C CA . ARG C 1 55 ? -11.813 -11.594 21.357 1.00 18.91 55 ARG C CA 1
ATOM 5492 C C . ARG C 1 55 ? -12.913 -11.695 20.328 1.00 18.93 55 ARG C C 1
ATOM 5493 O O . ARG C 1 55 ? -13.245 -10.765 19.695 1.00 19.06 55 ARG C O 1
ATOM 5501 N N . PHE C 1 56 ? -13.456 -12.870 20.199 1.00 19.73 56 PHE C N 1
ATOM 5502 C CA . PHE C 1 56 ? -14.610 -13.132 19.409 1.00 20.96 56 PHE C CA 1
ATOM 5503 C C . PHE C 1 56 ? -15.776 -12.253 19.830 1.00 22.12 56 PHE C C 1
ATOM 5504 O O . PHE C 1 56 ? -16.093 -12.171 20.967 1.00 22.01 56 PHE C O 1
ATOM 5512 N N . PRO C 1 57 ? -16.384 -11.587 18.873 1.00 23.30 57 PRO C N 1
ATOM 5513 C CA . PRO C 1 57 ? -17.356 -10.561 19.169 1.00 24.72 57 PRO C CA 1
ATOM 5514 C C . PRO C 1 57 ? -18.705 -11.038 19.624 1.00 26.12 57 PRO C C 1
ATOM 5515 O O . PRO C 1 57 ? -19.417 -10.313 20.210 1.00 26.80 57 PRO C O 1
ATOM 5519 N N . LYS C 1 58 ? -18.987 -12.291 19.440 1.00 27.47 58 LYS C N 1
ATOM 5520 C CA . LYS C 1 58 ? -20.258 -12.845 19.881 1.00 29.12 58 LYS C CA 1
ATOM 5521 C C . LYS C 1 58 ? -20.012 -13.945 20.893 1.00 29.75 58 LYS C C 1
ATOM 5522 O O . LYS C 1 58 ? -18.890 -14.451 21.010 1.00 29.66 58 LYS C O 1
ATOM 5528 N N . GLU C 1 59 ? -21.063 -14.325 21.611 1.00 30.41 59 GLU C N 1
ATOM 5529 C CA . GLU C 1 59 ? -20.950 -15.406 22.578 1.00 31.42 59 GLU C CA 1
ATOM 5530 C C . GLU C 1 59 ? -20.718 -16.747 21.882 1.00 31.01 59 GLU C C 1
ATOM 5531 O O . GLU C 1 59 ? -21.350 -17.040 20.875 1.00 30.76 59 GLU C O 1
ATOM 5537 N N . VAL C 1 60 ? -19.820 -17.550 22.434 1.00 30.87 60 VAL C N 1
ATOM 5538 C CA . VAL C 1 60 ? -19.539 -18.862 21.895 1.00 31.35 60 VAL C CA 1
ATOM 5539 C C . VAL C 1 60 ? -20.026 -19.919 22.876 1.00 32.22 60 VAL C C 1
ATOM 5540 O O . VAL C 1 60 ? -19.425 -20.156 23.923 1.00 32.46 60 VAL C O 1
ATOM 5544 N N . GLU C 1 61 ? -21.127 -20.559 22.508 1.00 33.15 61 GLU C N 1
ATOM 5545 C CA . GLU C 1 61 ? -21.908 -21.363 23.417 1.00 33.90 61 GLU C CA 1
ATOM 5546 C C . GLU C 1 61 ? -21.763 -22.818 23.039 1.00 33.42 61 GLU C C 1
ATOM 5547 O O . GLU C 1 61 ? -21.860 -23.168 21.871 1.00 33.13 61 GLU C O 1
ATOM 5553 N N . VAL C 1 62 ? -21.494 -23.660 24.026 1.00 33.65 62 VAL C N 1
ATOM 5554 C CA . VAL C 1 62 ? -21.356 -25.097 23.792 1.00 33.76 62 VAL C CA 1
ATOM 5555 C C . VAL C 1 62 ? -22.487 -25.935 24.404 1.00 33.45 62 VAL C C 1
ATOM 5556 O O . VAL C 1 62 ? -22.819 -25.801 25.584 1.00 33.28 62 VAL C O 1
ATOM 5560 N N . ALA C 1 63 ? -23.057 -26.814 23.589 1.00 33.12 63 ALA C N 1
ATOM 5561 C CA . ALA C 1 63 ? -24.003 -27.817 24.064 1.00 32.58 63 ALA C CA 1
ATOM 5562 C C . ALA C 1 63 ? -23.609 -29.145 23.434 1.00 32.15 63 ALA C C 1
ATOM 5563 O O . ALA C 1 63 ? -23.619 -29.278 22.212 1.00 32.06 63 ALA C O 1
ATOM 5565 N N . GLY C 1 64 ? -23.243 -30.115 24.263 1.00 31.93 64 GLY C N 1
ATOM 5566 C CA . GLY C 1 64 ? -22.807 -31.425 23.771 1.00 31.89 64 GLY C CA 1
ATOM 5567 C C . GLY C 1 64 ? -21.695 -31.319 22.738 1.00 31.98 64 GLY C C 1
ATOM 5568 O O . GLY C 1 64 ? -20.632 -30.758 23.019 1.00 32.18 64 GLY C O 1
ATOM 5569 N N . ASP C 1 65 ? -21.943 -31.854 21.543 1.00 31.75 65 ASP C N 1
ATOM 5570 C CA . ASP C 1 65 ? -20.975 -31.821 20.449 1.00 31.77 65 ASP C CA 1
ATOM 5571 C C . ASP C 1 65 ? -21.312 -30.749 19.435 1.00 30.95 65 ASP C C 1
ATOM 5572 O O . ASP C 1 65 ? -21.201 -30.957 18.245 1.00 30.75 65 ASP C O 1
ATOM 5577 N N . THR C 1 66 ? -21.720 -29.590 19.910 1.00 30.39 66 THR C N 1
ATOM 5578 C CA . THR C 1 66 ? -22.171 -28.553 19.021 1.00 29.43 66 THR C CA 1
ATOM 5579 C C . THR C 1 66 ? -21.650 -27.262 19.598 1.00 29.20 66 THR C C 1
ATOM 5580 O O . THR C 1 66 ? -21.512 -27.147 20.813 1.00 29.27 66 THR C O 1
ATOM 5584 N N . ILE C 1 67 ? -21.304 -26.315 18.735 1.00 28.84 67 ILE C N 1
ATOM 5585 C CA . ILE C 1 67 ? -21.114 -24.948 19.182 1.00 28.51 67 ILE C CA 1
ATOM 5586 C C . ILE C 1 67 ? -22.002 -24.057 18.342 1.00 28.34 67 ILE C C 1
ATOM 5587 O O . ILE C 1 67 ? -22.301 -24.352 17.183 1.00 27.80 67 ILE C O 1
ATOM 5592 N N . ASP C 1 68 ? -22.427 -22.973 18.930 1.00 28.77 68 ASP C N 1
ATOM 5593 C CA . ASP C 1 68 ? -23.355 -22.083 18.335 1.00 29.70 68 ASP C CA 1
ATOM 5594 C C . ASP C 1 68 ? -22.890 -20.664 18.423 1.00 30.46 68 ASP C C 1
ATOM 5595 O O . ASP C 1 68 ? -22.629 -20.143 19.462 1.00 30.45 68 ASP C O 1
ATOM 5600 N N . VAL C 1 69 ? -22.828 -20.038 17.275 1.00 31.13 69 VAL C N 1
ATOM 5601 C CA . VAL C 1 69 ? -22.232 -18.754 17.165 1.00 32.25 69 VAL C CA 1
ATOM 5602 C C . VAL C 1 69 ? -23.179 -17.598 16.879 1.00 33.18 69 VAL C C 1
ATOM 5603 O O . VAL C 1 69 ? -22.775 -16.549 16.516 1.00 32.96 69 VAL C O 1
ATOM 5607 N N . GLY C 1 70 ? -24.460 -17.833 17.062 1.00 34.28 70 GLY C N 1
ATOM 5608 C CA . GLY C 1 70 ? -25.480 -16.820 16.884 1.00 35.44 70 GLY C CA 1
ATOM 5609 C C . GLY C 1 70 ? -26.607 -17.282 15.994 1.00 36.39 70 GLY C C 1
ATOM 5610 O O . GLY C 1 70 ? -27.706 -16.725 16.020 1.00 36.64 70 GLY C O 1
ATOM 5611 N N . TYR C 1 71 ? -26.363 -18.325 15.220 1.00 37.15 71 TYR C N 1
ATOM 5612 C CA . TYR C 1 71 ? -27.362 -18.696 14.245 1.00 37.93 71 TYR C CA 1
ATOM 5613 C C . TYR C 1 71 ? -27.735 -20.184 14.307 1.00 37.55 71 TYR C C 1
ATOM 5614 O O . TYR C 1 71 ? -28.286 -20.739 13.364 1.00 37.96 71 TYR C O 1
ATOM 5623 N N . GLY C 1 72 ? -27.466 -20.831 15.428 1.00 37.11 72 GLY C N 1
ATOM 5624 C CA . GLY C 1 72 ? -27.864 -22.227 15.562 1.00 36.49 72 GLY C CA 1
ATOM 5625 C C . GLY C 1 72 ? -26.657 -23.147 15.569 1.00 35.92 72 GLY C C 1
ATOM 5626 O O . GLY C 1 72 ? -25.633 -22.838 14.967 1.00 36.12 72 GLY C O 1
ATOM 5627 N N . PRO C 1 73 ? -26.792 -24.304 16.226 1.00 35.14 73 PRO C N 1
ATOM 5628 C CA . PRO C 1 73 ? -25.731 -25.272 16.504 1.00 34.35 73 PRO C CA 1
ATOM 5629 C C . PRO C 1 73 ? -24.910 -25.714 15.295 1.00 33.50 73 PRO C C 1
ATOM 5630 O O . PRO C 1 73 ? -25.470 -26.162 14.298 1.00 33.64 73 PRO C O 1
ATOM 5634 N N . ILE C 1 74 ? -23.585 -25.576 15.394 1.00 32.36 74 ILE C N 1
ATOM 5635 C CA . ILE C 1 74 ? -22.664 -26.148 14.415 1.00 30.76 74 ILE C CA 1
ATOM 5636 C C . ILE C 1 74 ? -22.167 -27.468 14.979 1.00 30.21 74 ILE C C 1
ATOM 5637 O O . ILE C 1 74 ? -21.700 -27.528 16.119 1.00 29.75 74 ILE C O 1
ATOM 5642 N N . LYS C 1 75 ? -22.285 -28.527 14.189 1.00 29.63 75 LYS C N 1
ATOM 5643 C CA . LYS C 1 75 ? -21.859 -29.856 14.624 1.00 29.56 75 LYS C CA 1
ATOM 5644 C C . LYS C 1 75 ? -20.327 -29.968 14.622 1.00 28.42 75 LYS C C 1
ATOM 5645 O O . LYS C 1 75 ? -19.684 -29.626 13.638 1.00 28.48 75 LYS C O 1
ATOM 5651 N N . VAL C 1 76 ? -19.745 -30.440 15.718 1.00 27.26 76 VAL C N 1
ATOM 5652 C CA . VAL C 1 76 ? -18.285 -30.459 15.862 1.00 26.58 76 VAL C CA 1
ATOM 5653 C C . VAL C 1 76 ? -17.708 -31.878 15.935 1.00 26.59 76 VAL C C 1
ATOM 5654 O O . VAL C 1 76 ? -18.077 -32.650 16.810 1.00 26.17 76 VAL C O 1
ATOM 5658 N N . HIS C 1 77 ? -16.770 -32.205 15.047 1.00 26.51 77 HIS C N 1
ATOM 5659 C CA . HIS C 1 77 ? -16.164 -33.541 15.039 1.00 26.43 77 HIS C CA 1
ATOM 5660 C C . HIS C 1 77 ? -14.692 -33.517 15.391 1.00 26.35 77 HIS C C 1
ATOM 5661 O O . HIS C 1 77 ? -14.045 -32.485 15.302 1.00 26.49 77 HIS C O 1
ATOM 5668 N N . ALA C 1 78 ? -14.177 -34.652 15.811 1.00 26.11 78 ALA C N 1
ATOM 5669 C CA . ALA C 1 78 ? -12.779 -34.932 15.864 1.00 26.23 78 ALA C CA 1
ATOM 5670 C C . ALA C 1 78 ? -12.422 -36.269 15.173 1.00 26.67 78 ALA C C 1
ATOM 5671 O O . ALA C 1 78 ? -12.209 -37.260 15.793 1.00 26.07 78 ALA C O 1
ATOM 5673 N N . VAL C 1 79 ? -12.355 -36.243 13.863 1.00 27.02 79 VAL C N 1
ATOM 5674 C CA . VAL C 1 79 ? -12.009 -37.394 13.064 1.00 27.66 79 VAL C CA 1
ATOM 5675 C C . VAL C 1 79 ? -10.710 -37.225 12.218 1.00 28.04 79 VAL C C 1
ATOM 5676 O O . VAL C 1 79 ? -10.642 -36.403 11.373 1.00 27.91 79 VAL C O 1
ATOM 5680 N N . ARG C 1 80 ? -9.697 -38.043 12.434 1.00 28.60 80 ARG C N 1
ATOM 5681 C CA . ARG C 1 80 ? -8.469 -37.919 11.679 1.00 29.53 80 ARG C CA 1
ATOM 5682 C C . ARG C 1 80 ? -8.475 -38.178 10.167 1.00 30.38 80 ARG C C 1
ATOM 5683 O O . ARG C 1 80 ? -7.930 -37.424 9.394 1.00 30.63 80 ARG C O 1
ATOM 5691 N N . ASN C 1 81 ? -9.115 -39.231 9.738 1.00 31.11 81 ASN C N 1
ATOM 5692 C CA . ASN C 1 81 ? -9.177 -39.494 8.320 1.00 31.94 81 ASN C CA 1
ATOM 5693 C C . ASN C 1 81 ? -10.445 -38.905 7.709 1.00 32.00 81 ASN C C 1
ATOM 5694 O O . ASN C 1 81 ? -11.559 -39.185 8.161 1.00 32.38 81 ASN C O 1
ATOM 5699 N N . PRO C 1 82 ? -10.271 -38.115 6.668 1.00 31.94 82 PRO C N 1
ATOM 5700 C CA . PRO C 1 82 ? -11.364 -37.416 6.051 1.00 32.05 82 PRO C CA 1
ATOM 5701 C C . PRO C 1 82 ? -12.366 -38.273 5.310 1.00 32.44 82 PRO C C 1
ATOM 5702 O O . PRO C 1 82 ? -13.462 -37.831 5.095 1.00 32.39 82 PRO C O 1
ATOM 5706 N N . ALA C 1 83 ? -11.989 -39.478 4.945 1.00 33.16 83 ALA C N 1
ATOM 5707 C CA . ALA C 1 83 ? -12.905 -40.384 4.262 1.00 34.19 83 ALA C CA 1
ATOM 5708 C C . ALA C 1 83 ? -14.053 -40.865 5.135 1.00 34.68 83 ALA C C 1
ATOM 5709 O O . ALA C 1 83 ? -15.037 -41.335 4.646 1.00 34.79 83 ALA C O 1
ATOM 5711 N N . GLU C 1 84 ? -13.905 -40.672 6.436 1.00 35.25 84 GLU C N 1
ATOM 5712 C CA . GLU C 1 84 ? -14.901 -41.020 7.409 1.00 35.84 84 GLU C CA 1
ATOM 5713 C C . GLU C 1 84 ? -15.836 -39.963 7.933 1.00 35.48 84 GLU C C 1
ATOM 5714 O O . GLU C 1 84 ? -16.610 -40.244 8.779 1.00 35.60 84 GLU C O 1
ATOM 5720 N N . LEU C 1 85 ? -15.747 -38.753 7.471 1.00 35.04 85 LEU C N 1
ATOM 5721 C CA . LEU C 1 85 ? -16.515 -37.711 8.043 1.00 34.96 85 LEU C CA 1
ATOM 5722 C C . LEU C 1 85 ? -17.892 -37.799 7.484 1.00 35.08 85 LEU C C 1
ATOM 5723 O O . LEU C 1 85 ? -18.068 -38.027 6.347 1.00 35.07 85 LEU C O 1
ATOM 5728 N N . PRO C 1 86 ? -18.885 -37.598 8.303 1.00 35.15 86 PRO C N 1
ATOM 5729 C CA . PRO C 1 86 ? -20.230 -37.865 7.850 1.00 34.94 86 PRO C CA 1
ATOM 5730 C C . PRO C 1 86 ? -20.729 -36.754 6.980 1.00 35.04 86 PRO C C 1
ATOM 5731 O O . PRO C 1 86 ? -21.744 -36.150 7.317 1.00 35.52 86 PRO C O 1
ATOM 5735 N N . TRP C 1 87 ? -20.125 -36.530 5.839 1.00 34.96 87 TRP C N 1
ATOM 5736 C CA . TRP C 1 87 ? -20.526 -35.431 5.005 1.00 35.34 87 TRP C CA 1
ATOM 5737 C C . TRP C 1 87 ? -21.848 -35.592 4.299 1.00 36.04 87 TRP C C 1
ATOM 5738 O O . TRP C 1 87 ? -22.520 -34.627 4.000 1.00 35.90 87 TRP C O 1
ATOM 5749 N N . LYS C 1 88 ? -22.184 -36.836 4.002 1.00 36.59 88 LYS C N 1
ATOM 5750 C CA . LYS C 1 88 ? -23.389 -37.181 3.299 1.00 37.00 88 LYS C CA 1
ATOM 5751 C C . LYS C 1 88 ? -24.609 -36.941 4.144 1.00 36.93 88 LYS C C 1
ATOM 5752 O O . LYS C 1 88 ? -25.551 -36.333 3.709 1.00 36.44 88 LYS C O 1
ATOM 5758 N N . GLU C 1 89 ? -24.543 -37.484 5.341 1.00 37.12 89 GLU C N 1
ATOM 5759 C CA . GLU C 1 89 ? -25.497 -37.342 6.394 1.00 37.47 89 GLU C CA 1
ATOM 5760 C C . GLU C 1 89 ? -25.893 -35.919 6.608 1.00 37.24 89 GLU C C 1
ATOM 5761 O O . GLU C 1 89 ? -27.046 -35.621 6.804 1.00 37.56 89 GLU C O 1
ATOM 5767 N N . GLU C 1 90 ? -24.914 -35.057 6.595 1.00 36.45 90 GLU C N 1
ATOM 5768 C CA . GLU C 1 90 ? -25.106 -33.733 7.050 1.00 35.98 90 GLU C CA 1
ATOM 5769 C C . GLU C 1 90 ? -25.305 -32.759 5.957 1.00 35.10 90 GLU C C 1
ATOM 5770 O O . GLU C 1 90 ? -25.295 -31.607 6.183 1.00 35.21 90 GLU C O 1
ATOM 5776 N N . ASN C 1 91 ? -25.505 -33.256 4.764 1.00 33.93 91 ASN C N 1
ATOM 5777 C CA . ASN C 1 91 ? -25.691 -32.411 3.627 1.00 32.98 91 ASN C CA 1
ATOM 5778 C C . ASN C 1 91 ? -24.609 -31.335 3.484 1.00 31.93 91 ASN C C 1
ATOM 5779 O O . ASN C 1 91 ? -24.931 -30.196 3.463 1.00 31.06 91 ASN C O 1
ATOM 5784 N N . VAL C 1 92 ? -23.341 -31.726 3.344 1.00 30.84 92 VAL C N 1
ATOM 5785 C CA . VAL C 1 92 ? -22.284 -30.750 3.089 1.00 29.53 92 VAL C CA 1
ATOM 5786 C C . VAL C 1 92 ? -22.183 -30.454 1.598 1.00 28.63 92 VAL C C 1
ATOM 5787 O O . VAL C 1 92 ? -21.866 -31.331 0.806 1.00 28.71 92 VAL C O 1
ATOM 5791 N N . ASP C 1 93 ? -22.427 -29.215 1.202 1.00 27.51 93 ASP C N 1
ATOM 5792 C CA . ASP C 1 93 ? -22.156 -28.831 -0.178 1.00 26.63 93 ASP C CA 1
ATOM 5793 C C . ASP C 1 93 ? -20.652 -28.786 -0.468 1.00 26.15 93 ASP C C 1
ATOM 5794 O O . ASP C 1 93 ? -20.180 -29.364 -1.453 1.00 26.11 93 ASP C O 1
ATOM 5799 N N . ILE C 1 94 ? -19.897 -28.093 0.382 1.00 25.06 94 ILE C N 1
ATOM 5800 C CA . ILE C 1 94 ? -18.491 -27.866 0.092 1.00 23.74 94 ILE C CA 1
ATOM 5801 C C . ILE C 1 94 ? -17.638 -28.063 1.320 1.00 23.74 94 ILE C C 1
ATOM 5802 O O . ILE C 1 94 ? -17.756 -27.335 2.313 1.00 24.16 94 ILE C O 1
ATOM 5807 N N . ALA C 1 95 ? -16.772 -29.058 1.250 1.00 22.47 95 ALA C N 1
ATOM 5808 C CA . ALA C 1 95 ? -15.811 -29.269 2.289 1.00 21.69 95 ALA C CA 1
ATOM 5809 C C . ALA C 1 95 ? -14.642 -28.296 2.084 1.00 21.27 95 ALA C C 1
ATOM 5810 O O . ALA C 1 95 ? -14.041 -28.258 1.011 1.00 21.33 95 ALA C O 1
ATOM 5812 N N . LEU C 1 96 ? -14.338 -27.493 3.097 1.00 20.55 96 LEU C N 1
ATOM 5813 C CA . LEU C 1 96 ? -13.196 -26.581 3.009 1.00 19.87 96 LEU C CA 1
ATOM 5814 C C . LEU C 1 96 ? -11.981 -27.230 3.660 1.00 19.40 96 LEU C C 1
ATOM 5815 O O . LEU C 1 96 ? -11.928 -27.379 4.888 1.00 19.73 96 LEU C O 1
ATOM 5820 N N . GLU C 1 97 ? -11.016 -27.628 2.836 1.00 18.46 97 GLU C N 1
ATOM 5821 C CA . GLU C 1 97 ? -9.857 -28.374 3.321 1.00 17.81 97 GLU C CA 1
ATOM 5822 C C . GLU C 1 97 ? -8.748 -27.438 3.836 1.00 17.27 97 GLU C C 1
ATOM 5823 O O . GLU C 1 97 ? -8.062 -26.785 3.050 1.00 16.53 97 GLU C O 1
ATOM 5829 N N . CYS C 1 98 ? -8.581 -27.387 5.161 1.00 17.42 98 CYS C N 1
ATOM 5830 C CA . CYS C 1 98 ? -7.741 -26.355 5.812 1.00 16.95 98 CYS C CA 1
ATOM 5831 C C . CYS C 1 98 ? -6.754 -26.897 6.825 1.00 17.32 98 CYS C C 1
ATOM 5832 O O . CYS C 1 98 ? -6.258 -26.133 7.668 1.00 17.29 98 CYS C O 1
ATOM 5835 N N . THR C 1 99 ? -6.473 -28.197 6.775 1.00 17.45 99 THR C N 1
ATOM 5836 C CA . THR C 1 99 ? -5.548 -28.800 7.741 1.00 17.65 99 THR C CA 1
ATOM 5837 C C . THR C 1 99 ? -4.081 -28.558 7.344 1.00 18.21 99 THR C C 1
ATOM 5838 O O . THR C 1 99 ? -3.181 -28.640 8.185 1.00 18.81 99 THR C O 1
ATOM 5842 N N . GLY C 1 100 ? -3.796 -28.249 6.107 1.00 18.56 100 GLY C N 1
ATOM 5843 C CA . GLY C 1 100 ? -2.441 -28.230 5.659 1.00 19.32 100 GLY C CA 1
ATOM 5844 C C . GLY C 1 100 ? -1.841 -29.571 5.313 1.00 19.87 100 GLY C C 1
ATOM 5845 O O . GLY C 1 100 ? -0.756 -29.648 4.881 1.00 19.06 100 GLY C O 1
ATOM 5846 N N . ILE C 1 101 ? -2.608 -30.617 5.515 1.00 20.64 101 ILE C N 1
ATOM 5847 C CA . ILE C 1 101 ? -2.153 -31.991 5.510 1.00 21.69 101 ILE C CA 1
ATOM 5848 C C . ILE C 1 101 ? -2.685 -32.839 4.333 1.00 21.54 101 ILE C C 1
ATOM 5849 O O . ILE C 1 101 ? -2.161 -33.862 4.031 1.00 21.41 101 ILE C O 1
ATOM 5854 N N . PHE C 1 102 ? -3.696 -32.322 3.653 1.00 21.37 102 PHE C N 1
ATOM 5855 C CA . PHE C 1 102 ? -4.352 -32.943 2.524 1.00 20.94 102 PHE C CA 1
ATOM 5856 C C . PHE C 1 102 ? -4.425 -32.053 1.293 1.00 20.96 102 PHE C C 1
ATOM 5857 O O . PHE C 1 102 ? -5.447 -31.874 0.754 1.00 20.76 102 PHE C O 1
ATOM 5865 N N . THR C 1 103 ? -3.332 -31.474 0.878 1.00 21.25 103 THR C N 1
ATOM 5866 C CA . THR C 1 103 ? -3.342 -30.486 -0.200 1.00 22.46 103 THR C CA 1
ATOM 5867 C C . THR C 1 103 ? -3.298 -31.033 -1.644 1.00 23.81 103 THR C C 1
ATOM 5868 O O . THR C 1 103 ? -3.560 -30.298 -2.597 1.00 24.15 103 THR C O 1
ATOM 5872 N N . SER C 1 104 ? -2.965 -32.302 -1.825 1.00 25.24 104 SER C N 1
ATOM 5873 C CA . SER C 1 104 ? -2.942 -32.849 -3.182 1.00 26.67 104 SER C CA 1
ATOM 5874 C C . SER C 1 104 ? -4.327 -33.375 -3.538 1.00 27.71 104 SER C C 1
ATOM 5875 O O . SER C 1 104 ? -5.076 -33.825 -2.654 1.00 28.04 104 SER C O 1
ATOM 5878 N N . ARG C 1 105 ? -4.669 -33.322 -4.826 1.00 28.58 105 ARG C N 1
ATOM 5879 C CA . ARG C 1 105 ? -6.011 -33.687 -5.267 1.00 29.54 105 ARG C CA 1
ATOM 5880 C C . ARG C 1 105 ? -6.533 -35.001 -4.687 1.00 29.79 105 ARG C C 1
ATOM 5881 O O . ARG C 1 105 ? -7.711 -35.115 -4.335 1.00 29.78 105 ARG C O 1
ATOM 5889 N N . ASP C 1 106 ? -5.680 -36.009 -4.599 1.00 29.97 106 ASP C N 1
ATOM 5890 C CA . ASP C 1 106 ? -6.167 -37.286 -4.105 1.00 30.30 106 ASP C CA 1
ATOM 5891 C C . ASP C 1 106 ? -6.433 -37.295 -2.611 1.00 30.07 106 ASP C C 1
ATOM 5892 O O . ASP C 1 106 ? -7.257 -38.078 -2.131 1.00 30.11 106 ASP C O 1
ATOM 5897 N N . LYS C 1 107 ? -5.731 -36.461 -1.855 1.00 29.52 107 LYS C N 1
ATOM 5898 C CA . LYS C 1 107 ? -6.055 -36.392 -0.442 1.00 29.10 107 LYS C CA 1
ATOM 5899 C C . LYS C 1 107 ? -7.260 -35.466 -0.279 1.00 28.37 107 LYS C C 1
ATOM 5900 O O . LYS C 1 107 ? -8.198 -35.772 0.444 1.00 28.12 107 LYS C O 1
ATOM 5906 N N . ALA C 1 108 ? -7.269 -34.354 -0.994 1.00 27.67 108 ALA C N 1
ATOM 5907 C CA . ALA C 1 108 ? -8.386 -33.429 -0.866 1.00 27.25 108 ALA C CA 1
ATOM 5908 C C . ALA C 1 108 ? -9.720 -34.092 -1.230 1.00 27.41 108 ALA C C 1
ATOM 5909 O O . ALA C 1 108 ? -10.779 -33.724 -0.704 1.00 26.92 108 ALA C O 1
ATOM 5911 N N . ALA C 1 109 ? -9.665 -35.072 -2.134 1.00 27.20 109 ALA C N 1
ATOM 5912 C CA . ALA C 1 109 ? -10.879 -35.617 -2.725 1.00 26.84 109 ALA C CA 1
ATOM 5913 C C . ALA C 1 109 ? -11.484 -36.659 -1.801 1.00 26.99 109 ALA C C 1
ATOM 5914 O O . ALA C 1 109 ? -12.605 -37.138 -2.019 1.00 27.17 109 ALA C O 1
ATOM 5916 N N . LEU C 1 110 ? -10.755 -37.010 -0.750 1.00 26.51 110 LEU C N 1
ATOM 5917 C CA . LEU C 1 110 ? -11.343 -37.910 0.220 1.00 26.25 110 LEU C CA 1
ATOM 5918 C C . LEU C 1 110 ? -12.646 -37.290 0.739 1.00 26.20 110 LEU C C 1
ATOM 5919 O O . LEU C 1 110 ? -13.556 -38.004 1.137 1.00 25.85 110 LEU C O 1
ATOM 5924 N N . HIS C 1 111 ? -12.745 -35.960 0.695 1.00 26.26 111 HIS C N 1
ATOM 5925 C CA . HIS C 1 111 ? -13.962 -35.284 1.148 1.00 26.80 111 HIS C CA 1
ATOM 5926 C C . HIS C 1 111 ? -15.171 -35.627 0.266 1.00 27.30 111 HIS C C 1
ATOM 5927 O O . HIS C 1 111 ? -16.304 -35.655 0.749 1.00 27.38 111 HIS C O 1
ATOM 5934 N N . LEU C 1 112 ? -14.963 -35.802 -1.026 1.00 27.87 112 LEU C N 1
ATOM 5935 C CA . LEU C 1 112 ? -16.004 -36.247 -1.915 1.00 28.30 112 LEU C CA 1
ATOM 5936 C C . LEU C 1 112 ? -16.454 -37.666 -1.639 1.00 28.68 112 LEU C C 1
ATOM 5937 O O . LEU C 1 112 ? -17.606 -37.936 -1.652 1.00 28.57 112 LEU C O 1
ATOM 5942 N N . GLU C 1 113 ? -15.515 -38.544 -1.350 1.00 29.20 113 GLU C N 1
ATOM 5943 C CA . GLU C 1 113 ? -15.784 -39.884 -0.901 1.00 30.32 113 GLU C CA 1
ATOM 5944 C C . GLU C 1 113 ? -16.661 -39.899 0.346 1.00 30.11 113 GLU C C 1
ATOM 5945 O O . GLU C 1 113 ? -17.521 -40.715 0.492 1.00 30.60 113 GLU C O 1
ATOM 5951 N N . ALA C 1 114 ? -16.433 -38.962 1.231 1.00 29.84 114 ALA C N 1
ATOM 5952 C CA . ALA C 1 114 ? -17.192 -38.820 2.429 1.00 29.48 114 ALA C CA 1
ATOM 5953 C C . ALA C 1 114 ? -18.604 -38.281 2.295 1.00 29.19 114 ALA C C 1
ATOM 5954 O O . ALA C 1 114 ? -19.424 -38.528 3.111 1.00 29.11 114 ALA C O 1
ATOM 5956 N N . GLY C 1 115 ? -18.885 -37.542 1.254 1.00 29.04 115 GLY C N 1
ATOM 5957 C CA . GLY C 1 115 ? -20.229 -37.064 1.030 1.00 28.90 115 GLY C CA 1
ATOM 5958 C C . GLY C 1 115 ? -20.391 -35.666 0.503 1.00 29.04 115 GLY C C 1
ATOM 5959 O O . GLY C 1 115 ? -21.453 -35.297 0.041 1.00 28.86 115 GLY C O 1
ATOM 5960 N N . ALA C 1 116 ? -19.311 -34.905 0.522 1.00 28.57 116 ALA C N 1
ATOM 5961 C CA . ALA C 1 116 ? -19.329 -33.563 0.044 1.00 28.15 116 ALA C CA 1
ATOM 5962 C C . ALA C 1 116 ? -19.297 -33.514 -1.441 1.00 27.76 116 ALA C C 1
ATOM 5963 O O . ALA C 1 116 ? -18.722 -34.339 -2.046 1.00 27.87 116 ALA C O 1
ATOM 5965 N N . LYS C 1 117 ? -19.913 -32.505 -2.002 1.00 27.56 117 LYS C N 1
ATOM 5966 C CA . LYS C 1 117 ? -20.088 -32.322 -3.418 1.00 27.19 117 LYS C CA 1
ATOM 5967 C C . LYS C 1 117 ? -18.944 -31.588 -4.001 1.00 27.08 117 LYS C C 1
ATOM 5968 O O . LYS C 1 117 ? -18.657 -31.751 -5.114 1.00 27.71 117 LYS C O 1
ATOM 5974 N N . ARG C 1 118 ? -18.324 -30.727 -3.238 1.00 26.60 118 ARG C N 1
ATOM 5975 C CA . ARG C 1 118 ? -17.167 -30.033 -3.696 1.00 25.76 118 ARG C CA 1
ATOM 5976 C C . ARG C 1 118 ? -16.116 -29.890 -2.635 1.00 25.44 118 ARG C C 1
ATOM 5977 O O . ARG C 1 118 ? -16.363 -30.057 -1.495 1.00 25.41 118 ARG C O 1
ATOM 5985 N N . VAL C 1 119 ? -14.912 -29.609 -3.059 1.00 24.71 119 VAL C N 1
ATOM 5986 C CA . VAL C 1 119 ? -13.843 -29.381 -2.126 1.00 24.02 119 VAL C CA 1
ATOM 5987 C C . VAL C 1 119 ? -13.039 -28.179 -2.576 1.00 23.73 119 VAL C C 1
ATOM 5988 O O . VAL C 1 119 ? -12.712 -28.052 -3.758 1.00 23.83 119 VAL C O 1
ATOM 5992 N N . ILE C 1 120 ? -12.709 -27.293 -1.666 1.00 22.95 120 ILE C N 1
ATOM 5993 C CA . ILE C 1 120 ? -11.814 -26.212 -1.931 1.00 21.77 120 ILE C CA 1
ATOM 5994 C C . ILE C 1 120 ? -10.685 -26.369 -0.948 1.00 21.41 120 ILE C C 1
ATOM 5995 O O . ILE C 1 120 ? -10.914 -26.444 0.195 1.00 21.51 120 ILE C O 1
ATOM 6000 N N . VAL C 1 121 ? -9.468 -26.438 -1.440 1.00 20.65 121 VAL C N 1
ATOM 6001 C CA . VAL C 1 121 ? -8.277 -26.530 -0.627 1.00 19.97 121 VAL C CA 1
ATOM 6002 C C . VAL C 1 121 ? -7.785 -25.157 -0.280 1.00 19.80 121 VAL C C 1
ATOM 6003 O O . VAL C 1 121 ? -7.657 -24.330 -1.088 1.00 19.87 121 VAL C O 1
ATOM 6007 N N . SER C 1 122 ? -7.508 -24.929 0.969 1.00 19.62 122 SER C N 1
ATOM 6008 C CA . SER C 1 122 ? -7.033 -23.647 1.411 1.00 19.86 122 SER C CA 1
ATOM 6009 C C . SER C 1 122 ? -5.542 -23.345 1.176 1.00 20.00 122 SER C C 1
ATOM 6010 O O . SER C 1 122 ? -4.921 -22.763 1.967 1.00 19.71 122 SER C O 1
ATOM 6013 N N . ALA C 1 123 ? -5.029 -23.740 0.027 1.00 19.83 123 ALA C N 1
ATOM 6014 C CA . ALA C 1 123 ? -3.637 -23.621 -0.297 1.00 20.02 123 ALA C CA 1
ATOM 6015 C C . ALA C 1 123 ? -3.418 -24.140 -1.690 1.00 20.19 123 ALA C C 1
ATOM 6016 O O . ALA C 1 123 ? -4.280 -24.719 -2.209 1.00 20.19 123 ALA C O 1
ATOM 6018 N N . PRO C 1 124 ? -2.271 -23.896 -2.304 1.00 19.94 124 PRO C N 1
ATOM 6019 C CA . PRO C 1 124 ? -1.892 -24.618 -3.507 1.00 20.00 124 PRO C CA 1
ATOM 6020 C C . PRO C 1 124 ? -2.175 -26.106 -3.434 1.00 20.19 124 PRO C C 1
ATOM 6021 O O . PRO C 1 124 ? -1.937 -26.698 -2.421 1.00 19.59 124 PRO C O 1
ATOM 6025 N N . ALA C 1 125 ? -2.694 -26.679 -4.511 1.00 20.79 125 ALA C N 1
ATOM 6026 C CA . ALA C 1 125 ? -3.067 -28.096 -4.518 1.00 21.41 125 ALA C CA 1
ATOM 6027 C C . ALA C 1 125 ? -2.602 -28.777 -5.816 1.00 22.08 125 ALA C C 1
ATOM 6028 O O . ALA C 1 125 ? -3.011 -28.398 -6.903 1.00 21.81 125 ALA C O 1
ATOM 6030 N N . ASP C 1 126 ? -1.718 -29.762 -5.705 1.00 23.32 126 ASP C N 1
ATOM 6031 C CA . ASP C 1 126 ? -1.225 -30.453 -6.889 1.00 24.88 126 ASP C CA 1
ATOM 6032 C C . ASP C 1 126 ? -2.405 -31.122 -7.548 1.00 25.12 126 ASP C C 1
ATOM 6033 O O . ASP C 1 126 ? -3.138 -31.840 -6.885 1.00 25.96 126 ASP C O 1
ATOM 6038 N N . GLY C 1 127 ? -2.598 -30.918 -8.840 1.00 24.91 127 GLY C N 1
ATOM 6039 C CA . GLY C 1 127 ? -3.660 -31.641 -9.504 1.00 24.93 127 GLY C CA 1
ATOM 6040 C C . GLY C 1 127 ? -5.053 -31.060 -9.336 1.00 24.93 127 GLY C C 1
ATOM 6041 O O . GLY C 1 127 ? -6.032 -31.634 -9.824 1.00 25.30 127 GLY C O 1
ATOM 6042 N N . ALA C 1 128 ? -5.159 -29.922 -8.658 1.00 24.49 128 ALA C N 1
ATOM 6043 C CA . ALA C 1 128 ? -6.449 -29.254 -8.513 1.00 23.94 128 ALA C CA 1
ATOM 6044 C C . ALA C 1 128 ? -7.055 -29.002 -9.890 1.00 23.53 128 ALA C C 1
ATOM 6045 O O . ALA C 1 128 ? -6.338 -28.688 -10.834 1.00 23.33 128 ALA C O 1
ATOM 6047 N N . ASP C 1 129 ? -8.376 -29.138 -9.993 1.00 22.97 129 ASP C N 1
ATOM 6048 C CA . ASP C 1 129 ? -9.063 -28.978 -11.271 1.00 22.52 129 ASP C CA 1
ATOM 6049 C C . ASP C 1 129 ? -8.947 -27.542 -11.730 1.00 22.30 129 ASP C C 1
ATOM 6050 O O . ASP C 1 129 ? -9.028 -27.257 -12.916 1.00 22.17 129 ASP C O 1
ATOM 6055 N N . LEU C 1 130 ? -8.753 -26.637 -10.775 1.00 22.01 130 LEU C N 1
ATOM 6056 C CA . LEU C 1 130 ? -8.592 -25.221 -11.079 1.00 21.68 130 LEU C CA 1
ATOM 6057 C C . LEU C 1 130 ? -7.982 -24.527 -9.865 1.00 21.20 130 LEU C C 1
ATOM 6058 O O . LEU C 1 130 ? -8.167 -24.952 -8.726 1.00 20.71 130 LEU C O 1
ATOM 6063 N N . THR C 1 131 ? -7.228 -23.466 -10.107 1.00 20.80 131 THR C N 1
ATOM 6064 C CA . THR C 1 131 ? -6.706 -22.688 -9.003 1.00 20.21 131 THR C CA 1
ATOM 6065 C C . THR C 1 131 ? -7.212 -21.274 -9.146 1.00 19.77 131 THR C C 1
ATOM 6066 O O . THR C 1 131 ? -7.065 -20.650 -10.209 1.00 19.56 131 THR C O 1
ATOM 6070 N N . VAL C 1 132 ? -7.824 -20.785 -8.071 1.00 19.15 132 VAL C N 1
ATOM 6071 C CA . VAL C 1 132 ? -8.625 -19.568 -8.126 1.00 18.85 132 VAL C CA 1
ATOM 6072 C C . VAL C 1 132 ? -8.070 -18.462 -7.230 1.00 19.09 132 VAL C C 1
ATOM 6073 O O . VAL C 1 132 ? -7.769 -18.675 -6.061 1.00 18.71 132 VAL C O 1
ATOM 6077 N N . VAL C 1 133 ? -7.926 -17.277 -7.806 1.00 19.43 133 VAL C N 1
ATOM 6078 C CA . VAL C 1 133 ? -7.717 -16.071 -7.031 1.00 19.03 133 VAL C CA 1
ATOM 6079 C C . VAL C 1 133 ? -9.002 -15.274 -7.215 1.00 19.57 133 VAL C C 1
ATOM 6080 O O . VAL C 1 133 ? -9.224 -14.723 -8.307 1.00 19.13 133 VAL C O 1
ATOM 6084 N N . TYR C 1 134 ? -9.846 -15.212 -6.173 1.00 19.56 134 TYR C N 1
ATOM 6085 C CA . TYR C 1 134 ? -11.144 -14.529 -6.283 1.00 19.81 134 TYR C CA 1
ATOM 6086 C C . TYR C 1 134 ? -10.932 -13.089 -6.692 1.00 19.78 134 TYR C C 1
ATOM 6087 O O . TYR C 1 134 ? -10.072 -12.420 -6.132 1.00 19.47 134 TYR C O 1
ATOM 6096 N N . GLY C 1 135 ? -11.714 -12.640 -7.672 1.00 19.98 135 GLY C N 1
ATOM 6097 C CA . GLY C 1 135 ? -11.596 -11.300 -8.224 1.00 20.28 135 GLY C CA 1
ATOM 6098 C C . GLY C 1 135 ? -10.867 -11.272 -9.555 1.00 20.73 135 GLY C C 1
ATOM 6099 O O . GLY C 1 135 ? -10.930 -10.288 -10.288 1.00 20.36 135 GLY C O 1
ATOM 6100 N N . VAL C 1 136 ? -10.195 -12.353 -9.877 1.00 21.50 136 VAL C N 1
ATOM 6101 C CA . VAL C 1 136 ? -9.302 -12.458 -11.019 1.00 21.89 136 VAL C CA 1
ATOM 6102 C C . VAL C 1 136 ? -9.679 -13.550 -12.014 1.00 22.27 136 VAL C C 1
ATOM 6103 O O . VAL C 1 136 ? -9.752 -13.332 -13.149 1.00 22.55 136 VAL C O 1
ATOM 6107 N N . ASN C 1 137 ? -9.893 -14.739 -11.538 1.00 22.99 137 ASN C N 1
ATOM 6108 C CA . ASN C 1 137 ? -10.209 -15.840 -12.380 1.00 24.06 137 ASN C CA 1
ATOM 6109 C C . ASN C 1 137 ? -11.322 -16.695 -11.913 1.00 24.38 137 ASN C C 1
ATOM 6110 O O . ASN C 1 137 ? -11.413 -17.804 -12.267 1.00 24.35 137 ASN C O 1
ATOM 6115 N N . ASN C 1 138 ? -12.186 -16.155 -11.106 1.00 25.29 138 ASN C N 1
ATOM 6116 C CA . ASN C 1 138 ? -13.311 -16.923 -10.639 1.00 26.70 138 ASN C CA 1
ATOM 6117 C C . ASN C 1 138 ? -14.407 -17.079 -11.639 1.00 26.90 138 ASN C C 1
ATOM 6118 O O . ASN C 1 138 ? -15.225 -17.881 -11.480 1.00 27.25 138 ASN C O 1
ATOM 6123 N N . ASP C 1 139 ? -14.377 -16.294 -12.688 1.00 27.82 139 ASP C N 1
ATOM 6124 C CA .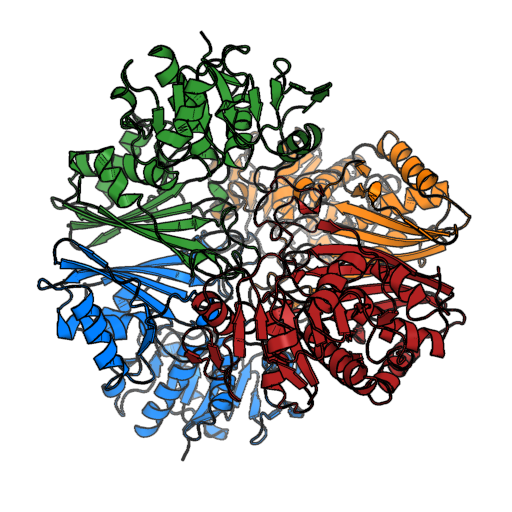 ASP C 1 139 ? -15.301 -16.429 -13.772 1.00 28.43 139 ASP C CA 1
ATOM 6125 C C . ASP C 1 139 ? -15.007 -17.694 -14.567 1.00 28.58 139 ASP C C 1
ATOM 6126 O O . ASP C 1 139 ? -15.866 -18.260 -15.150 1.00 28.38 139 ASP C O 1
ATOM 6131 N N . LYS C 1 140 ? -13.776 -18.158 -14.500 1.00 28.83 140 LYS C N 1
ATOM 6132 C CA . LYS C 1 140 ? -13.380 -19.438 -15.028 1.00 28.94 140 LYS C CA 1
ATOM 6133 C C . LYS C 1 140 ? -13.913 -20.676 -14.361 1.00 28.34 140 LYS C C 1
ATOM 6134 O O . LYS C 1 140 ? -13.750 -21.750 -14.868 1.00 28.44 140 LYS C O 1
ATOM 6140 N N . LEU C 1 141 ? -14.555 -20.554 -13.234 1.00 27.76 141 LEU C N 1
ATOM 6141 C CA . LEU C 1 141 ? -15.138 -21.725 -12.655 1.00 27.66 141 LEU C CA 1
ATOM 6142 C C . LEU C 1 141 ? -16.230 -22.327 -13.515 1.00 27.84 141 LEU C C 1
ATOM 6143 O O . LEU C 1 141 ? -16.973 -21.621 -14.163 1.00 27.92 141 LEU C O 1
ATOM 6148 N N . THR C 1 142 ? -16.314 -23.648 -13.486 1.00 28.30 142 THR C N 1
ATOM 6149 C CA . THR C 1 142 ? -17.367 -24.417 -14.134 1.00 28.51 142 THR C CA 1
ATOM 6150 C C . THR C 1 142 ? -18.041 -25.419 -13.235 1.00 29.37 142 THR C C 1
ATOM 6151 O O . THR C 1 142 ? -17.534 -25.777 -12.213 1.00 29.52 142 THR C O 1
ATOM 6155 N N . LYS C 1 143 ? -19.199 -25.880 -13.655 1.00 30.25 143 LYS C N 1
ATOM 6156 C CA . LYS C 1 143 ? -19.929 -26.904 -12.941 1.00 31.05 143 LYS C CA 1
ATOM 6157 C C . LYS C 1 143 ? -19.132 -28.191 -12.921 1.00 31.04 143 LYS C C 1
ATOM 6158 O O . LYS C 1 143 ? -19.495 -29.140 -12.221 1.00 31.57 143 LYS C O 1
ATOM 6164 N N . ASP C 1 144 ? -18.046 -28.223 -13.682 1.00 30.50 144 ASP C N 1
ATOM 6165 C CA . ASP C 1 144 ? -17.272 -29.446 -13.808 1.00 30.36 144 ASP C CA 1
ATOM 6166 C C . ASP C 1 144 ? -16.091 -29.557 -12.826 1.00 29.67 144 ASP C C 1
ATOM 6167 O O . ASP C 1 144 ? -15.600 -30.660 -12.558 1.00 29.71 144 ASP C O 1
ATOM 6172 N N . HIS C 1 145 ? -15.625 -28.433 -12.293 1.00 28.29 145 HIS C N 1
ATOM 6173 C CA . HIS C 1 145 ? -14.510 -28.483 -11.355 1.00 26.94 145 HIS C CA 1
ATOM 6174 C C . HIS C 1 145 ? -15.039 -29.022 -10.031 1.00 26.37 145 HIS C C 1
ATOM 6175 O O . HIS C 1 145 ? -15.878 -28.371 -9.401 1.00 26.63 145 HIS C O 1
ATOM 6182 N N . LEU C 1 146 ? -14.574 -30.194 -9.605 1.00 25.12 146 LEU C N 1
ATOM 6183 C CA . LEU C 1 146 ? -14.998 -30.757 -8.312 1.00 24.43 146 LEU C CA 1
ATOM 6184 C C . LEU C 1 146 ? -14.070 -30.443 -7.115 1.00 23.94 146 LEU C C 1
ATOM 6185 O O . LEU C 1 146 ? -14.546 -30.095 -6.031 1.00 23.46 146 LEU C O 1
ATOM 6190 N N . VAL C 1 147 ? -12.758 -30.577 -7.322 1.00 23.51 147 VAL C N 1
ATOM 6191 C CA . VAL C 1 147 ? -11.741 -30.277 -6.313 1.00 23.02 147 VAL C CA 1
ATOM 6192 C C . VAL C 1 147 ? -10.916 -29.038 -6.723 1.00 22.96 147 VAL C C 1
ATOM 6193 O O . VAL C 1 147 ? -10.187 -29.074 -7.722 1.00 23.29 147 VAL C O 1
ATOM 6197 N N . ILE C 1 148 ? -11.025 -27.936 -5.981 1.00 22.20 148 ILE C N 1
ATOM 6198 C CA . ILE C 1 148 ? -10.282 -26.734 -6.380 1.00 21.30 148 ILE C CA 1
ATOM 6199 C C . ILE C 1 148 ? -9.345 -26.153 -5.325 1.00 20.66 148 ILE C C 1
ATOM 6200 O O . ILE C 1 148 ? -9.482 -26.430 -4.130 1.00 20.28 148 ILE C O 1
ATOM 6205 N N . SER C 1 149 ? -8.375 -25.364 -5.784 1.00 19.53 149 SER C N 1
ATOM 6206 C CA . SER C 1 149 ? -7.462 -24.683 -4.882 1.00 18.92 149 SER C CA 1
ATOM 6207 C C . SER C 1 149 ? -7.805 -23.198 -4.848 1.00 18.34 149 SER C C 1
ATOM 6208 O O . SER C 1 149 ? -8.151 -22.616 -5.874 1.00 18.23 149 SER C O 1
ATOM 6211 N N . ASN C 1 150 ? -7.723 -22.595 -3.665 1.00 17.85 150 ASN C N 1
ATOM 6212 C CA . ASN C 1 150 ? -7.928 -21.152 -3.513 1.00 17.36 150 ASN C CA 1
ATOM 6213 C C . ASN C 1 150 ? -6.610 -20.381 -3.598 1.00 16.80 150 ASN C C 1
ATOM 6214 O O . ASN C 1 150 ? -6.546 -19.194 -3.244 1.00 16.81 150 ASN C O 1
ATOM 6219 N N . ALA C 1 151 ? -5.576 -21.067 -4.088 1.00 15.75 151 ALA C N 1
ATOM 6220 C CA . ALA C 1 151 ? -4.199 -20.550 -4.172 1.00 15.28 151 ALA C CA 1
ATOM 6221 C C . ALA C 1 151 ? -3.611 -20.296 -2.792 1.00 15.46 151 ALA C C 1
ATOM 6222 O O . ALA C 1 151 ? -4.082 -20.833 -1.783 1.00 14.98 151 ALA C O 1
ATOM 6224 N N . SER C 1 152 ? -2.563 -19.477 -2.754 1.00 15.49 152 SER C N 1
ATOM 6225 C CA . SER C 1 152 ? -1.946 -19.105 -1.486 1.00 15.25 152 SER C CA 1
ATOM 6226 C C . SER C 1 152 ? -2.356 -17.680 -1.136 1.00 14.63 152 SER C C 1
ATOM 6227 O O . SER C 1 152 ? -2.919 -16.965 -1.970 1.00 14.65 152 SER C O 1
ATOM 6230 N N . CYS C 1 153 ? -2.097 -17.292 0.106 1.00 13.82 153 CYS C N 1
ATOM 6231 C CA . CYS C 1 153 ? -2.182 -15.900 0.509 1.00 13.94 153 CYS C CA 1
ATOM 6232 C C . CYS C 1 153 ? -1.303 -14.999 -0.364 1.00 14.23 153 CYS C C 1
ATOM 6233 O O . CYS C 1 153 ? -1.734 -13.924 -0.775 1.00 15.02 153 CYS C O 1
ATOM 6236 N N . THR C 1 154 ? -0.083 -15.426 -0.667 1.00 14.02 154 THR C N 1
ATOM 6237 C CA . THR C 1 154 ? 0.796 -14.582 -1.470 1.00 14.34 154 THR C CA 1
ATOM 6238 C C . THR C 1 154 ? 0.245 -14.403 -2.898 1.00 14.95 154 THR C C 1
ATOM 6239 O O . THR C 1 154 ? 0.211 -13.303 -3.429 1.00 14.86 154 THR C O 1
ATOM 6243 N N . THR C 1 155 ? -0.165 -15.493 -3.537 1.00 15.57 155 THR C N 1
ATOM 6244 C CA . THR C 1 155 ? -0.691 -15.393 -4.912 1.00 15.59 155 THR C CA 1
ATOM 6245 C C . THR C 1 155 ? -1.942 -14.502 -4.986 1.00 15.42 155 THR C C 1
ATOM 6246 O O . THR C 1 155 ? -2.150 -13.780 -5.972 1.00 14.70 155 THR C O 1
ATOM 6250 N N . ASN C 1 156 ? -2.772 -14.555 -3.940 1.00 15.49 156 ASN C N 1
ATOM 6251 C CA . ASN C 1 156 ? -3.971 -13.726 -3.884 1.00 15.52 156 ASN C CA 1
ATOM 6252 C C . ASN C 1 156 ? -3.583 -12.265 -3.755 1.00 15.37 156 ASN C C 1
ATOM 6253 O O . ASN C 1 156 ? -4.366 -11.381 -4.098 1.00 15.34 156 ASN C O 1
ATOM 6258 N N . CYS C 1 157 ? -2.372 -12.001 -3.264 1.00 15.20 157 CYS C N 1
ATOM 6259 C CA . CYS C 1 157 ? -1.908 -10.607 -3.154 1.00 15.31 157 CYS C CA 1
ATOM 6260 C C . CYS C 1 157 ? -1.259 -10.135 -4.460 1.00 15.11 157 CYS C C 1
ATOM 6261 O O . CYS C 1 157 ? -1.489 -9.001 -4.931 1.00 14.85 157 CYS C O 1
ATOM 6264 N N . LEU C 1 158 ? -0.436 -11.005 -5.034 1.00 14.77 158 LEU C N 1
ATOM 6265 C CA . LEU C 1 158 ? 0.341 -10.627 -6.198 1.00 14.80 158 LEU C CA 1
ATOM 6266 C C . LEU C 1 158 ? -0.528 -10.581 -7.462 1.00 14.59 158 LEU C C 1
ATOM 6267 O O . LEU C 1 158 ? -0.383 -9.673 -8.275 1.00 14.01 158 LEU C O 1
ATOM 6272 N N . ALA C 1 159 ? -1.441 -11.539 -7.615 1.00 14.05 159 ALA C N 1
ATOM 6273 C CA . ALA C 1 159 ? -2.120 -11.686 -8.901 1.00 14.62 159 ALA C CA 1
ATOM 6274 C C . ALA C 1 159 ? -2.932 -10.449 -9.349 1.00 14.92 159 ALA C C 1
ATOM 6275 O O . ALA C 1 159 ? -2.856 -10.056 -10.501 1.00 14.62 159 ALA C O 1
ATOM 6277 N N . PRO C 1 160 ? -3.695 -9.822 -8.428 1.00 15.54 160 PRO C N 1
ATOM 6278 C CA . PRO C 1 160 ? -4.490 -8.646 -8.815 1.00 15.89 160 PRO C CA 1
ATOM 6279 C C . PRO C 1 160 ? -3.613 -7.472 -9.251 1.00 16.18 160 PRO C C 1
ATOM 6280 O O . PRO C 1 160 ? -3.959 -6.739 -10.170 1.00 16.93 160 PRO C O 1
ATOM 6284 N N . VAL C 1 161 ? -2.467 -7.313 -8.610 1.00 16.10 161 VAL C N 1
ATOM 6285 C CA . VAL C 1 161 ? -1.574 -6.215 -8.943 1.00 15.37 161 VAL C CA 1
ATOM 6286 C C . VAL C 1 161 ? -0.950 -6.484 -10.289 1.00 15.66 161 VAL C C 1
ATOM 6287 O O . VAL C 1 161 ? -0.814 -5.594 -11.119 1.00 15.43 161 VAL C O 1
ATOM 6291 N N . ALA C 1 162 ? -0.545 -7.729 -10.492 1.00 16.10 162 ALA C N 1
ATOM 6292 C CA . ALA C 1 162 ? 0.085 -8.111 -11.728 1.00 16.76 162 ALA C CA 1
ATOM 6293 C C . ALA C 1 162 ? -0.907 -7.917 -12.883 1.00 17.60 162 ALA C C 1
ATOM 6294 O O . ALA C 1 162 ? -0.522 -7.423 -13.953 1.00 17.26 162 ALA C O 1
ATOM 6296 N N . GLN C 1 163 ? -2.171 -8.255 -12.692 1.00 18.26 163 GLN C N 1
ATOM 6297 C CA . GLN C 1 163 ? -3.187 -8.045 -13.696 1.00 19.30 163 GLN C CA 1
ATOM 6298 C C . GLN C 1 163 ? -3.401 -6.597 -14.117 1.00 20.06 163 GLN C C 1
ATOM 6299 O O . GLN C 1 163 ? -3.248 -6.273 -15.223 1.00 20.66 163 GLN C O 1
ATOM 6305 N N . VAL C 1 164 ? -3.697 -5.730 -13.191 1.00 20.45 164 VAL C N 1
ATOM 6306 C CA . VAL C 1 164 ? -3.790 -4.320 -13.450 1.00 20.73 164 VAL C CA 1
ATOM 6307 C C . VAL C 1 164 ? -2.615 -3.675 -14.198 1.00 21.02 164 VAL C C 1
ATOM 6308 O O . VAL C 1 164 ? -2.784 -2.997 -15.149 1.00 20.98 164 VAL C O 1
ATOM 6312 N N . LEU C 1 165 ? -1.426 -3.849 -13.701 1.00 21.45 165 LEU C N 1
ATOM 6313 C CA . LEU C 1 165 ? -0.248 -3.360 -14.371 1.00 21.42 165 LEU C CA 1
ATOM 6314 C C . LEU C 1 165 ? -0.038 -3.964 -15.718 1.00 21.84 165 LEU C C 1
ATOM 6315 O O . LEU C 1 165 ? 0.099 -3.260 -16.661 1.00 22.13 165 LEU C O 1
ATOM 6320 N N . ASN C 1 166 ? -0.066 -5.280 -15.810 1.00 22.19 166 ASN C N 1
ATOM 6321 C CA . ASN C 1 166 ? 0.105 -5.898 -17.123 1.00 22.54 166 ASN C CA 1
ATOM 6322 C C . ASN C 1 166 ? -0.861 -5.371 -18.179 1.00 23.18 166 ASN C C 1
ATOM 6323 O O . ASN C 1 166 ? -0.452 -5.057 -19.298 1.00 22.75 166 ASN C O 1
ATOM 6328 N N . ASP C 1 167 ? -2.146 -5.317 -17.822 1.00 23.78 167 ASP C N 1
ATOM 6329 C CA . ASP C 1 167 ? -3.170 -4.739 -18.686 1.00 24.58 167 ASP C CA 1
ATOM 6330 C C . ASP C 1 167 ? -2.930 -3.253 -18.976 1.00 25.18 167 ASP C C 1
ATOM 6331 O O . ASP C 1 167 ? -3.384 -2.728 -19.979 1.00 25.87 167 ASP C O 1
ATOM 6336 N N . THR C 1 168 ? -2.207 -2.560 -18.115 1.00 25.61 168 THR C N 1
ATOM 6337 C CA . THR C 1 168 ? -2.046 -1.144 -18.327 1.00 25.81 168 THR C CA 1
ATOM 6338 C C . THR C 1 168 ? -0.758 -0.834 -19.069 1.00 25.73 168 THR C C 1
ATOM 6339 O O . THR C 1 168 ? -0.764 -0.042 -20.009 1.00 25.62 168 THR C O 1
ATOM 6343 N N . ILE C 1 169 ? 0.346 -1.449 -18.657 1.00 25.34 169 ILE C N 1
ATOM 6344 C CA . ILE C 1 169 ? 1.612 -1.122 -19.288 1.00 25.23 169 ILE C CA 1
ATOM 6345 C C . ILE C 1 169 ? 2.428 -2.337 -19.715 1.00 25.01 169 ILE C C 1
ATOM 6346 O O . ILE C 1 169 ? 3.505 -2.201 -20.285 1.00 24.86 169 ILE C O 1
ATOM 6351 N N . GLY C 1 170 ? 1.909 -3.527 -19.457 1.00 24.81 170 GLY C N 1
ATOM 6352 C CA . GLY C 1 170 ? 2.617 -4.739 -19.833 1.00 24.80 170 GLY C CA 1
ATOM 6353 C C . GLY C 1 170 ? 3.745 -5.118 -18.884 1.00 24.72 170 GLY C C 1
ATOM 6354 O O . GLY C 1 170 ? 4.492 -4.267 -18.414 1.00 25.19 170 GLY C O 1
ATOM 6355 N N . ILE C 1 171 ? 3.865 -6.408 -18.606 1.00 24.30 171 ILE C N 1
ATOM 6356 C CA . ILE C 1 171 ? 4.963 -6.929 -17.813 1.00 23.72 171 ILE C CA 1
ATOM 6357 C C . ILE C 1 171 ? 5.752 -7.877 -18.704 1.00 24.14 171 ILE C C 1
ATOM 6358 O O . ILE C 1 171 ? 5.207 -8.844 -19.243 1.00 24.26 171 ILE C O 1
ATOM 6363 N N . GLU C 1 172 ? 7.032 -7.591 -18.885 1.00 24.47 172 GLU C N 1
ATOM 6364 C CA . GLU C 1 172 ? 7.868 -8.500 -19.641 1.00 25.39 172 GLU C CA 1
ATOM 6365 C C . GLU C 1 172 ? 8.376 -9.629 -18.749 1.00 24.68 172 GLU C C 1
ATOM 6366 O O . GLU C 1 172 ? 8.370 -10.795 -19.120 1.00 24.49 172 GLU C O 1
ATOM 6372 N N . LYS C 1 173 ? 8.809 -9.260 -17.554 1.00 24.35 173 LYS C N 1
ATOM 6373 C CA . LYS C 1 173 ? 9.620 -10.131 -16.726 1.00 23.85 173 LYS C CA 1
ATOM 6374 C C . LYS C 1 173 ? 9.690 -9.523 -15.336 1.00 23.02 173 LYS C C 1
ATOM 6375 O O . LYS C 1 173 ? 10.001 -8.336 -15.203 1.00 23.27 173 LYS C O 1
ATOM 6381 N N . GLY C 1 174 ? 9.458 -10.323 -14.299 1.00 21.65 174 GLY C N 1
ATOM 6382 C CA . GLY C 1 174 ? 9.579 -9.809 -12.933 1.00 20.47 174 GLY C CA 1
ATOM 6383 C C . GLY C 1 174 ? 10.110 -10.776 -11.886 1.00 19.55 174 GLY C C 1
ATOM 6384 O O . GLY C 1 174 ? 10.106 -12.001 -12.059 1.00 20.10 174 GLY C O 1
ATOM 6385 N N . PHE C 1 175 ? 10.596 -10.225 -10.790 1.00 18.40 175 PHE C N 1
ATOM 6386 C CA . PHE C 1 175 ? 10.983 -11.065 -9.673 1.00 16.85 175 PHE C CA 1
ATOM 6387 C C . PHE C 1 175 ? 10.357 -10.594 -8.365 1.00 16.15 175 PHE C C 1
ATOM 6388 O O . PHE C 1 175 ? 10.230 -9.395 -8.116 1.00 15.93 175 PHE C O 1
ATOM 6396 N N . MET C 1 176 ? 9.960 -11.546 -7.537 1.00 15.20 176 MET C N 1
ATOM 6397 C CA . MET C 1 176 ? 9.206 -11.225 -6.345 1.00 15.09 176 MET C CA 1
ATOM 6398 C C . MET C 1 176 ? 9.865 -11.799 -5.107 1.00 14.32 176 MET C C 1
ATOM 6399 O O . MET C 1 176 ? 10.154 -12.991 -5.054 1.00 14.38 176 MET C O 1
ATOM 6404 N N . THR C 1 177 ? 10.093 -10.941 -4.117 1.00 13.67 177 THR C N 1
ATOM 6405 C CA . THR C 1 177 ? 10.352 -11.368 -2.755 1.00 12.64 177 THR C CA 1
ATOM 6406 C C . THR C 1 177 ? 9.150 -10.991 -1.895 1.00 12.61 177 THR C C 1
ATOM 6407 O O . THR C 1 177 ? 8.761 -9.809 -1.853 1.00 12.28 177 THR C O 1
ATOM 6411 N N . THR C 1 178 ? 8.559 -11.965 -1.251 1.00 12.26 178 THR C N 1
ATOM 6412 C CA . THR C 1 178 ? 7.627 -11.740 -0.200 1.00 11.97 178 THR C CA 1
ATOM 6413 C C . THR C 1 178 ? 8.194 -11.828 1.207 1.00 11.60 178 THR C C 1
ATOM 6414 O O . THR C 1 178 ? 8.641 -12.802 1.562 1.00 11.46 178 THR C O 1
ATOM 6418 N N . ILE C 1 179 ? 8.112 -10.768 1.961 1.00 11.54 179 ILE C N 1
ATOM 6419 C CA . ILE C 1 179 ? 8.373 -10.760 3.378 1.00 11.80 179 ILE C CA 1
ATOM 6420 C C . ILE C 1 179 ? 7.135 -11.090 4.195 1.00 12.12 179 ILE C C 1
ATOM 6421 O O . ILE C 1 179 ? 6.191 -10.385 4.170 1.00 11.27 179 ILE C O 1
ATOM 6426 N N . HIS C 1 180 ? 7.197 -12.192 4.914 1.00 11.86 180 HIS C N 1
ATOM 6427 C CA . HIS C 1 180 ? 6.040 -12.877 5.420 1.00 11.94 180 HIS C CA 1
ATOM 6428 C C . HIS C 1 180 ? 6.123 -13.118 6.896 1.00 12.18 180 HIS C C 1
ATOM 6429 O O . HIS C 1 180 ? 7.148 -13.396 7.388 1.00 12.56 180 HIS C O 1
ATOM 6436 N N . SER C 1 181 ? 5.002 -13.011 7.558 1.00 11.97 181 SER C N 1
ATOM 6437 C CA . SER C 1 181 ? 4.893 -13.351 8.953 1.00 12.72 181 SER C CA 1
ATOM 6438 C C . SER C 1 181 ? 5.149 -14.828 9.192 1.00 12.68 181 SER C C 1
ATOM 6439 O O . SER C 1 181 ? 4.848 -15.671 8.330 1.00 13.10 181 SER C O 1
ATOM 6442 N N . TYR C 1 182 ? 5.689 -15.169 10.355 1.00 11.81 182 TYR C N 1
ATOM 6443 C CA . TYR C 1 182 ? 5.821 -16.580 10.637 1.00 11.37 182 TYR C CA 1
ATOM 6444 C C . TYR C 1 182 ? 4.437 -17.245 10.737 1.00 11.83 182 TYR C C 1
ATOM 6445 O O . TYR C 1 182 ? 3.412 -16.562 10.978 1.00 11.10 182 TYR C O 1
ATOM 6454 N N . THR C 1 183 ? 4.407 -18.563 10.532 1.00 11.93 183 THR C N 1
ATOM 6455 C CA . THR C 1 183 ? 3.171 -19.323 10.654 1.00 12.67 183 THR C CA 1
ATOM 6456 C C . THR C 1 183 ? 3.355 -20.585 11.486 1.00 13.14 183 THR C C 1
ATOM 6457 O O . THR C 1 183 ? 4.443 -20.879 11.999 1.00 13.43 183 THR C O 1
ATOM 6461 N N . GLY C 1 184 ? 2.273 -21.339 11.603 1.00 13.77 184 GLY C N 1
ATOM 6462 C CA . GLY C 1 184 ? 2.241 -22.536 12.443 1.00 13.90 184 GLY C CA 1
ATOM 6463 C C . GLY C 1 184 ? 3.164 -23.672 12.058 1.00 13.94 184 GLY C C 1
ATOM 6464 O O . GLY C 1 184 ? 3.449 -24.545 12.876 1.00 14.58 184 GLY C O 1
ATOM 6465 N N . ASP C 1 185 ? 3.642 -23.700 10.829 1.00 13.81 185 ASP C N 1
ATOM 6466 C CA . ASP C 1 185 ? 4.564 -24.771 10.481 1.00 14.81 185 ASP C CA 1
ATOM 6467 C C . ASP C 1 185 ? 6.036 -24.460 10.819 1.00 14.55 185 ASP C C 1
ATOM 6468 O O . ASP C 1 185 ? 6.916 -25.226 10.438 1.00 14.61 185 ASP C O 1
ATOM 6473 N N . GLN C 1 186 ? 6.316 -23.361 11.523 1.00 13.86 186 GLN C N 1
ATOM 6474 C CA . GLN C 1 186 ? 7.680 -23.143 12.033 1.00 13.00 186 GLN C CA 1
ATOM 6475 C C . GLN C 1 186 ? 7.744 -23.357 13.550 1.00 12.95 186 GLN C C 1
ATOM 6476 O O . GLN C 1 186 ? 6.738 -23.248 14.243 1.00 12.94 186 GLN C O 1
ATOM 6482 N N . PRO C 1 187 ? 8.912 -23.631 14.105 1.00 12.99 187 PRO C N 1
ATOM 6483 C CA . PRO C 1 187 ? 9.057 -23.835 15.542 1.00 13.36 187 PRO C CA 1
ATOM 6484 C C . PRO C 1 187 ? 9.366 -22.589 16.366 1.00 13.77 187 PRO C C 1
ATOM 6485 O O . PRO C 1 187 ? 9.838 -21.610 15.865 1.00 13.81 187 PRO C O 1
ATOM 6489 N N . THR C 1 188 ? 9.133 -22.666 17.654 1.00 13.77 188 THR C N 1
ATOM 6490 C CA . THR C 1 188 ? 9.533 -21.591 18.522 1.00 13.96 188 THR C CA 1
ATOM 6491 C C . THR C 1 188 ? 11.027 -21.481 18.662 1.00 14.36 188 THR C C 1
ATOM 6492 O O . THR C 1 188 ? 11.523 -20.431 18.736 1.00 14.26 188 THR C O 1
ATOM 6496 N N . LEU C 1 189 ? 11.708 -22.606 18.658 1.00 14.74 189 LEU C N 1
ATOM 6497 C CA . LEU C 1 189 ? 13.136 -22.738 18.855 1.00 14.89 189 LEU C CA 1
ATOM 6498 C C . LEU C 1 189 ? 13.684 -23.687 17.814 1.00 15.03 189 LEU C C 1
ATOM 6499 O O . LEU C 1 189 ? 12.961 -24.444 17.291 1.00 14.79 189 LEU C O 1
ATOM 6504 N N . ASP C 1 190 ? 14.966 -23.630 17.526 1.00 15.11 190 ASP C N 1
ATOM 6505 C CA . ASP C 1 190 ? 15.644 -24.532 16.585 1.00 15.25 190 ASP C CA 1
ATOM 6506 C C . ASP C 1 190 ? 15.360 -26.018 16.838 1.00 15.46 190 ASP C C 1
ATOM 6507 O O . ASP C 1 190 ? 15.708 -26.506 17.842 1.00 15.18 190 ASP C O 1
ATOM 6512 N N . THR C 1 191 ? 14.772 -26.723 15.898 1.00 16.16 191 THR C N 1
ATOM 6513 C CA . THR C 1 191 ? 14.509 -28.146 16.080 1.00 16.88 191 THR C CA 1
ATOM 6514 C C . THR C 1 191 ? 14.336 -28.915 14.766 1.00 17.08 191 THR C C 1
ATOM 6515 O O . THR C 1 191 ? 14.138 -28.325 13.724 1.00 16.91 191 THR C O 1
ATOM 6519 N N . MET C 1 192 ? 14.426 -30.239 14.832 1.00 17.83 192 MET C N 1
ATOM 6520 C CA . MET C 1 192 ? 14.258 -31.097 13.651 1.00 18.59 192 MET C CA 1
ATOM 6521 C C . MET C 1 192 ? 13.083 -30.629 12.798 1.00 18.88 192 MET C C 1
ATOM 6522 O O . MET C 1 192 ? 12.006 -30.370 13.326 1.00 18.36 192 MET C O 1
ATOM 6527 N N . HIS C 1 193 ? 13.307 -30.518 11.485 1.00 19.44 193 HIS C N 1
ATOM 6528 C CA . HIS C 1 193 ? 12.289 -30.117 10.497 1.00 19.72 193 HIS C CA 1
ATOM 6529 C C . HIS C 1 193 ? 12.797 -30.643 9.166 1.00 19.82 193 HIS C C 1
ATOM 6530 O O . HIS C 1 193 ? 13.993 -30.828 9.022 1.00 19.79 193 HIS C O 1
ATOM 6537 N N . LYS C 1 194 ? 11.924 -30.873 8.189 1.00 20.27 194 LYS C N 1
ATOM 6538 C CA . LYS C 1 194 ? 12.374 -31.451 6.917 1.00 20.98 194 LYS C CA 1
ATOM 6539 C C . LYS C 1 194 ? 13.059 -30.411 6.049 1.00 20.50 194 LYS C C 1
ATOM 6540 O O . LYS C 1 194 ? 13.700 -30.743 5.057 1.00 20.02 194 LYS C O 1
ATOM 6546 N N . ASP C 1 195 ? 12.925 -29.144 6.433 1.00 20.16 195 ASP C N 1
ATOM 6547 C CA . ASP C 1 195 ? 13.559 -28.043 5.702 1.00 19.89 195 ASP C CA 1
ATOM 6548 C C . ASP C 1 195 ? 14.494 -27.246 6.639 1.00 19.69 195 ASP C C 1
ATOM 6549 O O . ASP C 1 195 ? 14.087 -26.744 7.712 1.00 19.36 195 ASP C O 1
ATOM 6554 N N . LEU C 1 196 ? 15.755 -27.148 6.232 1.00 18.96 196 LEU C N 1
ATOM 6555 C CA . LEU C 1 196 ? 16.812 -26.602 7.092 1.00 18.60 196 LEU C CA 1
ATOM 6556 C C . LEU C 1 196 ? 16.681 -25.119 7.442 1.00 17.91 196 LEU C C 1
ATOM 6557 O O . LEU C 1 196 ? 17.249 -24.666 8.436 1.00 18.07 196 LEU C O 1
ATOM 6562 N N . TYR C 1 197 ? 15.955 -24.364 6.622 1.00 17.10 197 TYR C N 1
ATOM 6563 C CA . TYR C 1 197 ? 15.637 -22.978 6.945 1.00 16.42 197 TYR C CA 1
ATOM 6564 C C . TYR C 1 197 ? 14.534 -22.950 8.007 1.00 15.92 197 TYR C C 1
ATOM 6565 O O . TYR C 1 197 ? 14.673 -22.326 9.045 1.00 16.04 197 TYR C O 1
ATOM 6574 N N . ARG C 1 198 ? 13.440 -23.642 7.739 1.00 15.47 198 ARG C N 1
ATOM 6575 C CA . ARG C 1 198 ? 12.274 -23.545 8.566 1.00 15.27 198 ARG C CA 1
ATOM 6576 C C . ARG C 1 198 ? 12.424 -24.312 9.871 1.00 14.72 198 ARG C C 1
ATOM 6577 O O . ARG C 1 198 ? 11.514 -24.301 10.689 1.00 15.35 198 ARG C O 1
ATOM 6585 N N . ALA C 1 199 ? 13.578 -24.948 10.070 1.00 13.46 199 ALA C N 1
ATOM 6586 C CA . ALA C 1 199 ? 13.922 -25.550 11.348 1.00 12.09 199 ALA C CA 1
ATOM 6587 C C . ALA C 1 199 ? 14.335 -24.529 12.423 1.00 11.99 199 ALA C C 1
ATOM 6588 O O . ALA C 1 199 ? 14.489 -24.889 13.608 1.00 11.84 199 ALA C O 1
ATOM 6590 N N . ARG C 1 200 ? 14.524 -23.268 12.035 1.00 10.77 200 ARG C N 1
ATOM 6591 C CA . ARG C 1 200 ? 15.134 -22.299 12.951 1.00 10.20 200 ARG C CA 1
ATOM 6592 C C . ARG C 1 200 ? 14.124 -21.500 13.766 1.00 9.46 200 ARG C C 1
ATOM 6593 O O . ARG C 1 200 ? 13.020 -21.277 13.335 1.00 9.50 200 ARG C O 1
ATOM 6601 N N . ALA C 1 201 ? 14.501 -21.081 14.958 1.00 9.09 201 ALA C N 1
ATOM 6602 C CA . ALA C 1 201 ? 13.572 -20.328 15.811 1.00 8.69 201 ALA C CA 1
ATOM 6603 C C . ALA C 1 201 ? 12.910 -19.178 15.067 1.00 8.40 201 ALA C C 1
ATOM 6604 O O . ALA C 1 201 ? 13.596 -18.345 14.479 1.00 7.65 201 ALA C O 1
ATOM 6606 N N . ALA C 1 202 ? 11.578 -19.134 15.125 1.00 8.27 202 ALA C N 1
ATOM 6607 C CA . ALA C 1 202 ? 10.788 -18.318 14.224 1.00 8.92 202 ALA C CA 1
ATOM 6608 C C . ALA C 1 202 ? 10.800 -16.811 14.505 1.00 9.14 202 ALA C C 1
ATOM 6609 O O . ALA C 1 202 ? 10.791 -16.010 13.579 1.00 9.30 202 ALA C O 1
ATOM 6611 N N . ALA C 1 203 ? 10.829 -16.424 15.772 1.00 8.95 203 ALA C N 1
ATOM 6612 C CA . ALA C 1 203 ? 10.785 -15.006 16.111 1.00 8.94 203 ALA C CA 1
ATOM 6613 C C . ALA C 1 203 ? 12.176 -14.408 16.288 1.00 9.06 203 ALA C C 1
ATOM 6614 O O . ALA C 1 203 ? 12.300 -13.314 16.829 1.00 8.48 203 ALA C O 1
ATOM 6616 N N . LEU C 1 204 ? 13.217 -15.141 15.887 1.00 8.74 204 LEU C N 1
ATOM 6617 C CA . LEU C 1 204 ? 14.598 -14.725 16.196 1.00 9.00 204 LEU C CA 1
ATOM 6618 C C . LEU C 1 204 ? 15.362 -14.280 14.955 1.00 9.43 204 LEU C C 1
ATOM 6619 O O . LEU C 1 204 ? 16.402 -13.626 15.050 1.00 9.87 204 LEU C O 1
ATOM 6624 N N . SER C 1 205 ? 14.842 -14.617 13.786 1.00 9.67 205 SER C N 1
ATOM 6625 C CA . SER C 1 205 ? 15.613 -14.410 12.572 1.00 10.07 205 SER C CA 1
ATOM 6626 C C . SER C 1 205 ? 14.820 -13.947 11.370 1.00 9.98 205 SER C C 1
ATOM 6627 O O . SER C 1 205 ? 13.608 -14.105 11.303 1.00 10.09 205 SER C O 1
ATOM 6630 N N . MET C 1 206 ? 15.549 -13.372 10.422 1.00 10.39 206 MET C N 1
ATOM 6631 C CA . MET C 1 206 ? 15.114 -13.274 9.043 1.00 10.08 206 MET C CA 1
ATOM 6632 C C . MET C 1 206 ? 15.442 -14.604 8.384 1.00 10.70 206 MET C C 1
ATOM 6633 O O . MET C 1 206 ? 16.608 -15.009 8.316 1.00 10.71 206 MET C O 1
ATOM 6638 N N . ILE C 1 207 ? 14.405 -15.304 7.932 1.00 11.36 207 ILE C N 1
ATOM 6639 C CA . ILE C 1 207 ? 14.545 -16.671 7.439 1.00 11.83 207 ILE C CA 1
ATOM 6640 C C . ILE C 1 207 ? 14.119 -16.810 5.984 1.00 13.04 207 ILE C C 1
ATOM 6641 O O . ILE C 1 207 ? 12.922 -16.777 5.677 1.00 13.07 207 ILE C O 1
ATOM 6646 N N . PRO C 1 208 ? 15.098 -16.963 5.076 1.00 14.24 208 PRO C N 1
ATOM 6647 C CA . PRO C 1 208 ? 14.813 -17.115 3.646 1.00 14.94 208 PRO C CA 1
ATOM 6648 C C . PRO C 1 208 ? 14.025 -18.375 3.399 1.00 15.72 208 PRO C C 1
ATOM 6649 O O . PRO C 1 208 ? 14.327 -19.423 3.965 1.00 15.34 208 PRO C O 1
ATOM 6653 N N . THR C 1 209 ? 13.023 -18.295 2.542 1.00 17.24 209 THR C N 1
ATOM 6654 C CA . THR C 1 209 ? 12.283 -19.510 2.270 1.00 18.80 209 THR C CA 1
ATOM 6655 C C . THR C 1 209 ? 11.649 -19.606 0.887 1.00 19.33 209 THR C C 1
ATOM 6656 O O . THR C 1 209 ? 11.550 -18.635 0.143 1.00 19.88 209 THR C O 1
ATOM 6660 N N . SER C 1 210 ? 11.205 -20.811 0.584 1.00 20.16 210 SER C N 1
ATOM 6661 C CA . SER C 1 210 ? 10.718 -21.231 -0.724 1.00 20.67 210 SER C CA 1
ATOM 6662 C C . SER C 1 210 ? 9.258 -20.832 -0.918 1.00 20.83 210 SER C C 1
ATOM 6663 O O . SER C 1 210 ? 8.449 -21.040 -0.022 1.00 20.48 210 SER C O 1
ATOM 6666 N N . THR C 1 211 ? 8.914 -20.247 -2.066 1.00 21.26 211 THR C N 1
ATOM 6667 C CA . THR C 1 211 ? 7.499 -20.077 -2.436 1.00 21.77 211 THR C CA 1
ATOM 6668 C C . THR C 1 211 ? 7.235 -20.153 -3.939 1.00 22.30 211 THR C C 1
ATOM 6669 O O . THR C 1 211 ? 7.981 -19.616 -4.757 1.00 21.68 211 THR C O 1
ATOM 6673 N N . GLY C 1 212 ? 6.136 -20.803 -4.291 1.00 22.99 212 GLY C N 1
ATOM 6674 C CA . GLY C 1 212 ? 5.750 -20.935 -5.689 1.00 24.02 212 GLY C CA 1
ATOM 6675 C C . GLY C 1 212 ? 4.751 -19.882 -6.150 1.00 24.65 212 GLY C C 1
ATOM 6676 O O . GLY C 1 212 ? 4.245 -19.955 -7.265 1.00 25.05 212 GLY C O 1
ATOM 6677 N N . ALA C 1 213 ? 4.491 -18.887 -5.309 1.00 25.14 213 ALA C N 1
ATOM 6678 C CA . ALA C 1 213 ? 3.477 -17.866 -5.592 1.00 25.96 213 ALA C CA 1
ATOM 6679 C C . ALA C 1 213 ? 3.677 -17.060 -6.875 1.00 26.27 213 ALA C C 1
ATOM 6680 O O . ALA C 1 213 ? 2.697 -16.663 -7.511 1.00 26.31 213 ALA C O 1
ATOM 6682 N N . ALA C 1 214 ? 4.932 -16.800 -7.237 1.00 26.20 214 ALA C N 1
ATOM 6683 C CA . ALA C 1 214 ? 5.221 -15.999 -8.416 1.00 26.14 214 ALA C CA 1
ATOM 6684 C C . ALA C 1 214 ? 4.954 -16.798 -9.699 1.00 26.45 214 ALA C C 1
ATOM 6685 O O . ALA C 1 214 ? 4.392 -16.285 -10.669 1.00 26.68 214 ALA C O 1
ATOM 6687 N N . LYS C 1 215 ? 5.353 -18.060 -9.684 1.00 26.34 215 LYS C N 1
ATOM 6688 C CA . LYS C 1 215 ? 5.088 -18.951 -10.784 1.00 26.04 215 LYS C CA 1
ATOM 6689 C C . LYS C 1 215 ? 3.584 -19.196 -10.863 1.00 26.18 215 LYS C C 1
ATOM 6690 O O . LYS C 1 215 ? 3.013 -19.265 -11.944 1.00 26.38 215 LYS C O 1
ATOM 6696 N N . ALA C 1 216 ? 2.927 -19.311 -9.718 1.00 26.39 216 ALA C N 1
ATOM 6697 C CA . ALA C 1 216 ? 1.503 -19.672 -9.730 1.00 26.94 216 ALA C CA 1
ATOM 6698 C C . ALA C 1 216 ? 0.596 -18.571 -10.286 1.00 27.37 216 ALA C C 1
ATOM 6699 O O . ALA C 1 216 ? -0.492 -18.856 -10.784 1.00 27.65 216 ALA C O 1
ATOM 6701 N N . VAL C 1 217 ? 1.020 -17.323 -10.223 1.00 27.73 217 VAL C N 1
ATOM 6702 C CA . VAL C 1 217 ? 0.314 -16.258 -10.886 1.00 28.20 217 VAL C CA 1
ATOM 6703 C C . VAL C 1 217 ? 0.223 -16.656 -12.343 1.00 28.98 217 VAL C C 1
ATOM 6704 O O . VAL C 1 217 ? -0.751 -16.486 -12.988 1.00 28.97 217 VAL C O 1
ATOM 6708 N N . GLY C 1 218 ? 1.303 -17.209 -12.832 1.00 29.81 218 GLY C N 1
ATOM 6709 C CA . GLY C 1 218 ? 1.439 -17.524 -14.217 1.00 30.42 218 GLY C CA 1
ATOM 6710 C C . GLY C 1 218 ? 0.330 -18.364 -14.684 1.00 30.59 218 GLY C C 1
ATOM 6711 O O . GLY C 1 218 ? 0.194 -18.566 -15.824 1.00 31.50 218 GLY C O 1
ATOM 6712 N N . LEU C 1 219 ? -0.472 -18.839 -13.781 1.00 30.67 219 LEU C N 1
ATOM 6713 C CA . LEU C 1 219 ? -1.583 -19.643 -14.173 1.00 30.64 219 LEU C CA 1
ATOM 6714 C C . LEU C 1 219 ? -2.906 -19.294 -13.498 1.00 30.53 219 LEU C C 1
ATOM 6715 O O . LEU C 1 219 ? -3.798 -20.097 -13.402 1.00 30.94 219 LEU C O 1
ATOM 6720 N N . VAL C 1 220 ? -3.029 -18.071 -13.035 1.00 29.47 220 VAL C N 1
ATOM 6721 C CA . VAL C 1 220 ? -4.321 -17.501 -12.848 1.00 28.64 220 VAL C CA 1
ATOM 6722 C C . VAL C 1 220 ? -4.453 -16.579 -14.019 1.00 28.34 220 VAL C C 1
ATOM 6723 O O . VAL C 1 220 ? -5.517 -16.211 -14.410 1.00 27.93 220 VAL C O 1
ATOM 6727 N N . LEU C 1 221 ? -3.294 -16.272 -14.568 1.00 27.84 221 LEU C N 1
ATOM 6728 C CA . LEU C 1 221 ? -3.073 -15.312 -15.615 1.00 27.56 221 LEU C CA 1
ATOM 6729 C C . LEU C 1 221 ? -2.131 -15.844 -16.645 1.00 27.66 221 LEU C C 1
ATOM 6730 O O . LEU C 1 221 ? -0.989 -15.517 -16.650 1.00 27.96 221 LEU C O 1
ATOM 6735 N N . PRO C 1 222 ? -2.648 -16.645 -17.549 1.00 27.83 222 PRO C N 1
ATOM 6736 C CA . PRO C 1 222 ? -1.873 -17.270 -18.585 1.00 27.84 222 PRO C CA 1
ATOM 6737 C C . PRO C 1 222 ? -0.970 -16.361 -19.378 1.00 28.19 222 PRO C C 1
ATOM 6738 O O . PRO C 1 222 ? 0.108 -16.797 -19.656 1.00 27.93 222 PRO C O 1
ATOM 6742 N N . GLU C 1 223 ? -1.405 -15.157 -19.732 1.00 28.14 223 GLU C N 1
ATOM 6743 C CA . GLU C 1 223 ? -0.567 -14.177 -20.370 1.00 28.08 223 GLU C CA 1
ATOM 6744 C C . GLU C 1 223 ? 0.693 -13.965 -19.621 1.00 28.11 223 GLU C C 1
ATOM 6745 O O . GLU C 1 223 ? 1.599 -13.391 -20.123 1.00 27.90 223 GLU C O 1
ATOM 6751 N N . LEU C 1 224 ? 0.709 -14.388 -18.376 1.00 27.80 224 LEU C N 1
ATOM 6752 C CA . LEU C 1 224 ? 1.858 -14.202 -17.562 1.00 27.47 224 LEU C CA 1
ATOM 6753 C C . LEU C 1 224 ? 2.642 -15.455 -17.255 1.00 27.45 224 LEU C C 1
ATOM 6754 O O . LEU C 1 224 ? 3.567 -15.364 -16.510 1.00 27.61 224 LEU C O 1
ATOM 6759 N N . LYS C 1 225 ? 2.288 -16.598 -17.853 1.00 26.97 225 LYS C N 1
ATOM 6760 C CA . LYS C 1 225 ? 3.049 -17.855 -17.682 1.00 26.31 225 LYS C CA 1
ATOM 6761 C C . LYS C 1 225 ? 4.547 -17.684 -17.900 1.00 25.41 225 LYS C C 1
ATOM 6762 O O . LYS C 1 225 ? 4.970 -17.098 -18.888 1.00 25.30 225 LYS C O 1
ATOM 6768 N N . GLY C 1 226 ? 5.340 -18.228 -16.985 1.00 24.64 226 GLY C N 1
ATOM 6769 C CA . GLY C 1 226 ? 6.795 -18.201 -17.099 1.00 24.01 226 GLY C CA 1
ATOM 6770 C C . GLY C 1 226 ? 7.488 -16.843 -17.012 1.00 23.57 226 GLY C C 1
ATOM 6771 O O . GLY C 1 226 ? 8.689 -16.772 -17.227 1.00 23.21 226 GLY C O 1
ATOM 6772 N N . LYS C 1 227 ? 6.751 -15.776 -16.687 1.00 23.27 227 LYS C N 1
ATOM 6773 C CA . LYS C 1 227 ? 7.325 -14.418 -16.661 1.00 23.43 227 LYS C CA 1
ATOM 6774 C C . LYS C 1 227 ? 7.728 -13.912 -15.283 1.00 22.97 227 LYS C C 1
ATOM 6775 O O . LYS C 1 227 ? 8.447 -12.924 -15.205 1.00 22.78 227 LYS C O 1
ATOM 6781 N N . LEU C 1 228 ? 7.270 -14.574 -14.213 1.00 22.58 228 LEU C N 1
ATOM 6782 C CA . LEU C 1 228 ? 7.616 -14.173 -12.834 1.00 22.04 228 LEU C CA 1
ATOM 6783 C C . LEU C 1 228 ? 8.196 -15.305 -12.004 1.00 21.76 228 LEU C C 1
ATOM 6784 O O . LEU C 1 228 ? 7.680 -16.419 -12.030 1.00 22.13 228 LEU C O 1
ATOM 6789 N N . ASP C 1 229 ? 9.237 -14.996 -11.232 1.00 20.96 229 ASP C N 1
ATOM 6790 C CA . ASP C 1 229 ? 9.843 -15.939 -10.271 1.00 20.30 229 ASP C CA 1
ATOM 6791 C C . ASP C 1 229 ? 9.858 -15.210 -8.919 1.00 19.24 229 ASP C C 1
ATOM 6792 O O . ASP C 1 229 ? 9.688 -13.981 -8.875 1.00 18.76 229 ASP C O 1
ATOM 6797 N N . GLY C 1 230 ? 10.060 -15.945 -7.827 1.00 17.58 230 GLY C N 1
ATOM 6798 C CA . GLY C 1 230 ? 10.081 -15.317 -6.510 1.00 16.04 230 GLY C CA 1
ATOM 6799 C C . GLY C 1 230 ? 10.548 -16.231 -5.396 1.00 14.82 230 GLY C C 1
ATOM 6800 O O . GLY C 1 230 ? 10.861 -17.392 -5.638 1.00 14.61 230 GLY C O 1
ATOM 6801 N N . VAL C 1 231 ? 10.593 -15.684 -4.187 1.00 13.68 231 VAL C N 1
ATOM 6802 C CA . VAL C 1 231 ? 11.040 -16.373 -2.983 1.00 13.28 231 VAL C CA 1
ATOM 6803 C C . VAL C 1 231 ? 10.488 -15.591 -1.815 1.00 13.12 231 VAL C C 1
ATOM 6804 O O . VAL C 1 231 ? 9.844 -14.544 -2.002 1.00 13.06 231 VAL C O 1
ATOM 6808 N N . ALA C 1 232 ? 10.770 -16.076 -0.608 1.00 12.44 232 ALA C N 1
ATOM 6809 C CA . ALA C 1 232 ? 10.214 -15.486 0.597 1.00 12.12 232 ALA C CA 1
ATOM 6810 C C . ALA C 1 232 ? 11.284 -15.245 1.635 1.00 12.45 232 ALA C C 1
ATOM 6811 O O . ALA C 1 232 ? 12.338 -15.886 1.612 1.00 13.07 232 ALA C O 1
ATOM 6813 N N . ILE C 1 233 ? 10.999 -14.329 2.551 1.00 12.16 233 ILE C N 1
ATOM 6814 C CA . ILE C 1 233 ? 11.760 -14.181 3.752 1.00 12.69 233 ILE C CA 1
ATOM 6815 C C . ILE C 1 233 ? 10.753 -14.089 4.903 1.00 13.58 233 ILE C C 1
ATOM 6816 O O . ILE C 1 233 ? 9.951 -13.157 4.957 1.00 13.95 233 ILE C O 1
ATOM 6821 N N . ARG C 1 234 ? 10.770 -15.056 5.818 1.00 14.26 234 ARG C N 1
ATOM 6822 C CA . ARG C 1 234 ? 9.953 -14.953 7.028 1.00 14.64 234 ARG C CA 1
ATOM 6823 C C . ARG C 1 234 ? 10.695 -14.139 8.082 1.00 13.90 234 ARG C C 1
ATOM 6824 O O . ARG C 1 234 ? 11.893 -14.321 8.263 1.00 13.72 234 ARG C O 1
ATOM 6832 N N . VAL C 1 235 ? 9.970 -13.288 8.806 1.00 13.32 235 VAL C N 1
ATOM 6833 C CA . VAL C 1 235 ? 10.569 -12.462 9.843 1.00 12.77 235 VAL C CA 1
ATOM 6834 C C . VAL C 1 235 ? 9.659 -12.443 11.064 1.00 12.63 235 VAL C C 1
ATOM 6835 O O . VAL C 1 235 ? 8.510 -12.872 10.978 1.00 12.74 235 VAL C O 1
ATOM 6839 N N . PRO C 1 236 ? 10.170 -11.963 12.213 1.00 12.36 236 PRO C N 1
ATOM 6840 C CA . PRO C 1 236 ? 9.449 -12.044 13.495 1.00 12.23 236 PRO C CA 1
ATOM 6841 C C . PRO C 1 236 ? 8.201 -11.165 13.709 1.00 12.21 236 PRO C C 1
ATOM 6842 O O . PRO C 1 236 ? 8.154 -10.414 14.687 1.00 12.83 236 PRO C O 1
ATOM 6846 N N . THR C 1 237 ? 7.207 -11.274 12.835 1.00 11.53 237 THR C N 1
ATOM 6847 C CA . THR C 1 237 ? 5.859 -10.784 13.120 1.00 11.40 237 THR C CA 1
ATOM 6848 C C . THR C 1 237 ? 4.856 -11.952 13.052 1.00 11.82 237 THR C C 1
ATOM 6849 O O . THR C 1 237 ? 5.099 -12.928 12.352 1.00 11.80 237 THR C O 1
ATOM 6853 N N . PRO C 1 238 ? 3.730 -11.860 13.800 1.00 12.46 238 PRO C N 1
ATOM 6854 C CA . PRO C 1 238 ? 2.815 -13.009 13.902 1.00 12.08 238 PRO C CA 1
ATOM 6855 C C . PRO C 1 238 ? 1.693 -12.998 12.872 1.00 12.08 238 PRO C C 1
ATOM 6856 O O . PRO C 1 238 ? 0.976 -13.993 12.735 1.00 11.79 238 PRO C O 1
ATOM 6860 N N . ASN C 1 239 ? 1.517 -11.879 12.177 1.00 11.71 239 ASN C N 1
ATOM 6861 C CA . ASN C 1 239 ? 0.537 -11.824 11.117 1.00 11.67 239 ASN C CA 1
ATOM 6862 C C . ASN C 1 239 ? 0.763 -10.594 10.279 1.00 12.25 239 ASN C C 1
ATOM 6863 O O . ASN C 1 239 ? 1.334 -9.605 10.771 1.00 12.46 239 ASN C O 1
ATOM 6868 N N . VAL C 1 240 ? 0.335 -10.629 9.038 1.00 11.86 240 VAL C N 1
ATOM 6869 C CA . VAL C 1 240 ? 0.614 -9.625 8.040 1.00 11.47 240 VAL C CA 1
ATOM 6870 C C . VAL C 1 240 ? 1.910 -9.802 7.272 1.00 11.53 240 VAL C C 1
ATOM 6871 O O . VAL C 1 240 ? 2.935 -10.038 7.835 1.00 10.98 240 VAL C O 1
ATOM 6875 N N . SER C 1 241 ? 1.780 -9.689 5.964 1.00 11.42 241 SER C N 1
ATOM 6876 C CA . SER C 1 241 ? 2.821 -9.902 4.973 1.00 11.11 241 SER C CA 1
ATOM 6877 C C . SER C 1 241 ? 2.813 -8.908 3.832 1.00 11.56 241 SER C C 1
ATOM 6878 O O . SER C 1 241 ? 1.927 -8.134 3.666 1.00 11.84 241 SER C O 1
ATOM 6881 N N . VAL C 1 242 ? 3.854 -8.962 3.046 1.00 11.54 242 VAL C N 1
ATOM 6882 C CA . VAL C 1 242 ? 4.084 -8.026 2.010 1.00 12.14 242 VAL C CA 1
ATOM 6883 C C . VAL C 1 242 ? 4.702 -8.620 0.753 1.00 12.70 242 VAL C C 1
ATOM 6884 O O . VAL C 1 242 ? 5.395 -9.580 0.783 1.00 13.54 242 VAL C O 1
ATOM 6888 N N . VAL C 1 243 ? 4.389 -8.022 -0.370 1.00 12.36 243 VAL C N 1
ATOM 6889 C CA . VAL C 1 243 ? 4.982 -8.332 -1.627 1.00 12.42 243 VAL C CA 1
ATOM 6890 C C . VAL C 1 243 ? 5.814 -7.163 -2.104 1.00 12.15 243 VAL C C 1
ATOM 6891 O O . VAL C 1 243 ? 5.380 -6.083 -2.162 1.00 11.85 243 VAL C O 1
ATOM 6895 N N . ASP C 1 244 ? 7.060 -7.442 -2.391 1.00 12.64 244 ASP C N 1
ATOM 6896 C CA . ASP C 1 244 ? 8.023 -6.529 -2.963 1.00 13.13 244 ASP C CA 1
ATOM 6897 C C . ASP C 1 244 ? 8.411 -7.040 -4.350 1.00 13.56 244 ASP C C 1
ATOM 6898 O O . ASP C 1 244 ? 9.053 -8.032 -4.495 1.00 13.43 244 ASP C O 1
ATOM 6903 N N . LEU C 1 245 ? 7.933 -6.325 -5.365 1.00 13.51 245 LEU C N 1
ATOM 6904 C CA . LEU C 1 245 ? 7.980 -6.756 -6.760 1.00 13.91 245 LEU C CA 1
ATOM 6905 C C . LEU C 1 245 ? 8.776 -5.800 -7.613 1.00 14.48 245 LEU C C 1
ATOM 6906 O O . LEU C 1 245 ? 8.567 -4.599 -7.566 1.00 14.69 245 LEU C O 1
ATOM 6911 N N . THR C 1 246 ? 9.690 -6.346 -8.398 1.00 15.32 246 THR C N 1
ATOM 6912 C CA . THR C 1 246 ? 10.468 -5.558 -9.328 1.00 15.79 246 THR C CA 1
ATOM 6913 C C . THR C 1 246 ? 10.374 -6.231 -10.687 1.00 16.36 246 THR C C 1
ATOM 6914 O O . THR C 1 246 ? 10.627 -7.441 -10.793 1.00 16.16 246 THR C O 1
ATOM 6918 N N . PHE C 1 247 ? 10.018 -5.456 -11.716 1.00 16.55 247 PHE C N 1
ATOM 6919 C CA . PHE C 1 247 ? 9.791 -6.003 -13.046 1.00 17.23 247 PHE C CA 1
ATOM 6920 C C . PHE C 1 247 ? 10.154 -5.013 -14.158 1.00 18.32 247 PHE C C 1
ATOM 6921 O O . PHE C 1 247 ? 10.352 -3.811 -13.916 1.00 17.69 247 PHE C O 1
ATOM 6929 N N . ILE C 1 248 ? 10.276 -5.547 -15.375 1.00 19.85 248 ILE C N 1
ATOM 6930 C CA . ILE C 1 248 ? 10.491 -4.759 -16.580 1.00 20.86 248 ILE C CA 1
ATOM 6931 C C . ILE C 1 248 ? 9.150 -4.527 -17.250 1.00 21.95 248 ILE C C 1
ATOM 6932 O O . ILE C 1 248 ? 8.439 -5.481 -17.595 1.00 21.82 248 ILE C O 1
ATOM 6937 N N . ALA C 1 249 ? 8.800 -3.254 -17.424 1.00 23.53 249 ALA C N 1
ATOM 6938 C CA . ALA C 1 249 ? 7.597 -2.900 -18.194 1.00 25.01 249 ALA C CA 1
ATOM 6939 C C . ALA C 1 249 ? 7.808 -3.110 -19.698 1.00 26.01 249 ALA C C 1
ATOM 6940 O O . ALA C 1 249 ? 8.936 -3.353 -20.158 1.00 25.54 249 ALA C O 1
ATOM 6942 N N . LYS C 1 250 ? 6.749 -2.995 -20.464 1.00 27.10 250 LYS C N 1
ATOM 6943 C CA . LYS C 1 250 ? 6.826 -3.219 -21.877 1.00 28.27 250 LYS C CA 1
ATOM 6944 C C . LYS C 1 250 ? 7.032 -1.947 -22.625 1.00 28.92 250 LYS C C 1
ATOM 6945 O O . LYS C 1 250 ? 7.256 -1.946 -23.794 1.00 29.10 250 LYS C O 1
ATOM 6951 N N . ARG C 1 251 ? 6.955 -0.855 -21.909 1.00 29.61 251 ARG C N 1
ATOM 6952 C CA . ARG C 1 251 ? 7.055 0.433 -22.496 1.00 30.37 251 ARG C CA 1
ATOM 6953 C C . ARG C 1 251 ? 7.446 1.320 -21.397 1.00 30.93 251 ARG C C 1
ATOM 6954 O O . ARG C 1 251 ? 7.410 0.930 -20.276 1.00 31.62 251 ARG C O 1
ATOM 6962 N N . GLU C 1 252 ? 7.786 2.550 -21.690 1.00 30.67 252 GLU C N 1
ATOM 6963 C CA . GLU C 1 252 ? 8.083 3.485 -20.650 1.00 30.67 252 GLU C CA 1
ATOM 6964 C C . GLU C 1 252 ? 6.895 3.968 -19.790 1.00 29.70 252 GLU C C 1
ATOM 6965 O O . GLU C 1 252 ? 5.861 4.320 -20.270 1.00 29.57 252 GLU C O 1
ATOM 6971 N N . THR C 1 253 ? 7.095 3.983 -18.493 1.00 28.65 253 THR C N 1
ATOM 6972 C CA . THR C 1 253 ? 6.119 4.418 -17.528 1.00 27.44 253 THR C CA 1
ATOM 6973 C C . THR C 1 253 ? 6.591 5.397 -16.513 1.00 26.74 253 THR C C 1
ATOM 6974 O O . THR C 1 253 ? 7.701 5.815 -16.552 1.00 25.91 253 THR C O 1
ATOM 6978 N N . THR C 1 254 ? 5.693 5.768 -15.608 1.00 26.33 254 THR C N 1
ATOM 6979 C CA . THR C 1 254 ? 6.022 6.663 -14.485 1.00 25.94 254 THR C CA 1
ATOM 6980 C C . THR C 1 254 ? 5.432 6.170 -13.173 1.00 25.57 254 THR C C 1
ATOM 6981 O O . THR C 1 254 ? 4.484 5.363 -13.165 1.00 25.64 254 THR C O 1
ATOM 6985 N N . VAL C 1 255 ? 5.975 6.657 -12.074 1.00 24.71 255 VAL C N 1
ATOM 6986 C CA . VAL C 1 255 ? 5.438 6.416 -10.754 1.00 24.37 255 VAL C CA 1
ATOM 6987 C C . VAL C 1 255 ? 3.963 6.712 -10.642 1.00 24.56 255 VAL C C 1
ATOM 6988 O O . VAL C 1 255 ? 3.219 5.969 -10.076 1.00 24.80 255 VAL C O 1
ATOM 6992 N N . GLU C 1 256 ? 3.586 7.835 -11.197 1.00 24.39 256 GLU C N 1
ATOM 6993 C CA . GLU C 1 256 ? 2.239 8.316 -11.283 1.00 24.09 256 GLU C CA 1
ATOM 6994 C C . GLU C 1 256 ? 1.259 7.472 -12.061 1.00 23.33 256 GLU C C 1
ATOM 6995 O O . GLU C 1 256 ? 0.196 7.261 -11.620 1.00 23.42 256 GLU C O 1
ATOM 7001 N N . GLU C 1 257 ? 1.640 6.997 -13.221 1.00 22.85 257 GLU C N 1
ATOM 7002 C CA . GLU C 1 257 ? 0.791 6.135 -14.006 1.00 22.29 257 GLU C CA 1
ATOM 7003 C C . GLU C 1 257 ? 0.600 4.816 -13.361 1.00 21.48 257 GLU C C 1
ATOM 7004 O O . GLU C 1 257 ? -0.446 4.315 -13.374 1.00 21.57 257 GLU C O 1
ATOM 7010 N N . VAL C 1 258 ? 1.645 4.280 -12.784 1.00 21.24 258 VAL C N 1
ATOM 7011 C CA . VAL C 1 258 ? 1.546 3.021 -12.080 1.00 21.21 258 VAL C CA 1
ATOM 7012 C C . VAL C 1 258 ? 0.550 3.154 -10.936 1.00 21.23 258 VAL C C 1
ATOM 7013 O O . VAL C 1 258 ? -0.342 2.327 -10.766 1.00 20.83 258 VAL C O 1
ATOM 7017 N N . ASN C 1 259 ? 0.689 4.220 -10.169 1.00 21.36 259 ASN C N 1
ATOM 7018 C CA . ASN C 1 259 ? -0.158 4.395 -9.007 1.00 22.22 259 ASN C CA 1
ATOM 7019 C C . ASN C 1 259 ? -1.630 4.574 -9.313 1.00 22.64 259 ASN C C 1
ATOM 7020 O O . ASN C 1 259 ? -2.481 3.974 -8.653 1.00 22.61 259 ASN C O 1
ATOM 7025 N N . ASN C 1 260 ? -1.953 5.379 -10.315 1.00 23.31 260 ASN C N 1
ATOM 7026 C CA . ASN C 1 260 ? -3.361 5.582 -10.596 1.00 24.08 260 ASN C CA 1
ATOM 7027 C C . ASN C 1 260 ? -4.043 4.456 -11.375 1.00 23.86 260 ASN C C 1
ATOM 7028 O O . ASN C 1 260 ? -5.246 4.269 -11.245 1.00 24.15 260 ASN C O 1
ATOM 7033 N N . ALA C 1 261 ? -3.286 3.673 -12.136 1.00 23.59 261 ALA C N 1
ATOM 7034 C CA . ALA C 1 261 ? -3.858 2.442 -12.673 1.00 22.94 261 ALA C CA 1
ATOM 7035 C C . ALA C 1 261 ? -4.327 1.578 -11.495 1.00 22.76 261 ALA C C 1
ATOM 7036 O O . ALA C 1 261 ? -5.353 0.894 -11.568 1.00 22.68 261 ALA C O 1
ATOM 7038 N N . ILE C 1 262 ? -3.599 1.631 -10.387 1.00 22.27 262 ILE C N 1
ATOM 7039 C CA . ILE C 1 262 ? -4.011 0.848 -9.220 1.00 22.18 262 ILE C CA 1
ATOM 7040 C C . ILE C 1 262 ? -5.227 1.427 -8.497 1.00 22.07 262 ILE C C 1
ATOM 7041 O O . ILE C 1 262 ? -6.142 0.700 -8.146 1.00 22.31 262 ILE C O 1
ATOM 7046 N N . ARG C 1 263 ? -5.240 2.702 -8.264 1.00 22.03 263 ARG C N 1
ATOM 7047 C CA . ARG C 1 263 ? -6.369 3.346 -7.673 1.00 22.24 263 ARG C CA 1
ATOM 7048 C C . ARG C 1 263 ? -7.661 3.067 -8.438 1.00 23.04 263 ARG C C 1
ATOM 7049 O O . ARG C 1 263 ? -8.691 2.869 -7.879 1.00 22.85 263 ARG C O 1
ATOM 7057 N N . GLU C 1 264 ? -7.563 3.041 -9.737 1.00 23.37 264 GLU C N 1
ATOM 7058 C CA . GLU C 1 264 ? -8.680 2.895 -10.570 1.00 24.29 264 GLU C CA 1
ATOM 7059 C C . GLU C 1 264 ? -9.280 1.548 -10.562 1.00 24.33 264 GLU C C 1
ATOM 7060 O O . GLU C 1 264 ? -10.453 1.428 -10.611 1.00 24.97 264 GLU C O 1
ATOM 7066 N N . ALA C 1 265 ? -8.452 0.536 -10.534 1.00 24.30 265 ALA C N 1
ATOM 7067 C CA . ALA C 1 265 ? -8.888 -0.810 -10.342 1.00 23.89 265 ALA C CA 1
ATOM 7068 C C . ALA C 1 265 ? -9.441 -0.981 -8.949 1.00 23.99 265 ALA C C 1
ATOM 7069 O O . ALA C 1 265 ? -10.451 -1.570 -8.772 1.00 23.69 265 ALA C O 1
ATOM 7071 N N . ALA C 1 266 ? -8.747 -0.436 -7.969 1.00 24.22 266 ALA C N 1
ATOM 7072 C CA . ALA C 1 266 ? -9.129 -0.613 -6.577 1.00 24.42 266 ALA C CA 1
ATOM 7073 C C . ALA C 1 266 ? -10.468 0.043 -6.285 1.00 24.67 266 ALA C C 1
ATOM 7074 O O . ALA C 1 266 ? -11.268 -0.456 -5.488 1.00 24.82 266 ALA C O 1
ATOM 7076 N N . ASN C 1 267 ? -10.719 1.174 -6.922 1.00 24.90 267 ASN C N 1
ATOM 7077 C CA . ASN C 1 267 ? -11.986 1.860 -6.705 1.00 24.84 267 ASN C CA 1
ATOM 7078 C C . ASN C 1 267 ? -13.093 1.363 -7.627 1.00 25.01 267 ASN C C 1
ATOM 7079 O O . ASN C 1 267 ? -14.282 1.545 -7.333 1.00 25.19 267 ASN C O 1
ATOM 7084 N N . GLY C 1 268 ? -12.705 0.698 -8.717 1.00 24.71 268 GLY C N 1
ATOM 7085 C CA . GLY C 1 268 ? -13.661 0.149 -9.682 1.00 24.37 268 GLY C CA 1
ATOM 7086 C C . GLY C 1 268 ? -13.867 -1.349 -9.553 1.00 24.97 268 GLY C C 1
ATOM 7087 O O . GLY C 1 268 ? -14.295 -1.831 -8.494 1.00 25.25 268 GLY C O 1
ATOM 7088 N N . ARG C 1 269 ? -13.539 -2.102 -10.611 1.00 24.99 269 ARG C N 1
ATOM 7089 C CA . ARG C 1 269 ? -13.889 -3.529 -10.670 1.00 24.91 269 ARG C CA 1
ATOM 7090 C C . ARG C 1 269 ? -13.231 -4.437 -9.632 1.00 24.83 269 ARG C C 1
ATOM 7091 O O . ARG C 1 269 ? -13.660 -5.584 -9.464 1.00 24.72 269 ARG C O 1
ATOM 7099 N N . LEU C 1 270 ? -12.196 -3.945 -8.950 1.00 24.74 270 LEU C N 1
ATOM 7100 C CA . LEU C 1 270 ? -11.492 -4.748 -7.939 1.00 24.42 270 LEU C CA 1
ATOM 7101 C C . LEU C 1 270 ? -11.777 -4.261 -6.525 1.00 24.46 270 LEU C C 1
ATOM 7102 O O . LEU C 1 270 ? -11.078 -4.623 -5.576 1.00 24.89 270 LEU C O 1
ATOM 7107 N N . LYS C 1 271 ? -12.808 -3.446 -6.375 1.00 24.08 271 LYS C N 1
ATOM 7108 C CA . LYS C 1 271 ? -13.167 -2.967 -5.051 1.00 24.54 271 LYS C CA 1
ATOM 7109 C C . LYS C 1 271 ? -13.313 -4.136 -4.072 1.00 24.08 271 LYS C C 1
ATOM 7110 O O . LYS C 1 271 ? -13.844 -5.196 -4.426 1.00 23.95 271 LYS C O 1
ATOM 7116 N N . GLY C 1 272 ? -12.851 -3.948 -2.841 1.00 23.23 272 GLY C N 1
ATOM 7117 C CA . GLY C 1 272 ? -12.970 -5.007 -1.832 1.00 22.27 272 GLY C CA 1
ATOM 7118 C C . GLY C 1 272 ? -11.908 -6.098 -1.937 1.00 21.49 272 GLY C C 1
ATOM 7119 O O . GLY C 1 272 ? -11.723 -6.886 -1.003 1.00 21.18 272 GLY C O 1
ATOM 7120 N N . ILE C 1 273 ? -11.207 -6.142 -3.071 1.00 20.40 273 ILE C N 1
ATOM 7121 C CA . ILE C 1 273 ? -10.203 -7.178 -3.313 1.00 19.28 273 ILE C CA 1
ATOM 7122 C C . ILE C 1 273 ? -8.798 -6.583 -3.349 1.00 18.67 273 ILE C C 1
ATOM 7123 O O . ILE C 1 273 ? -7.889 -7.030 -2.621 1.00 18.22 273 ILE C O 1
ATOM 7128 N N . LEU C 1 274 ? -8.654 -5.548 -4.169 1.00 18.02 274 LEU C N 1
ATOM 7129 C CA . LEU C 1 274 ? -7.456 -4.747 -4.232 1.00 17.41 274 LEU C CA 1
ATOM 7130 C C . LEU C 1 274 ? -7.749 -3.361 -3.687 1.00 17.51 274 LEU C C 1
ATOM 7131 O O . LEU C 1 274 ? -8.708 -2.701 -4.089 1.00 17.97 274 LEU C O 1
ATOM 7136 N N . GLY C 1 275 ? -6.927 -2.931 -2.750 1.00 17.24 275 GLY C N 1
ATOM 7137 C CA . GLY C 1 275 ? -7.040 -1.599 -2.200 1.00 17.12 275 GLY C CA 1
ATOM 7138 C C . GLY C 1 275 ? -5.677 -0.960 -2.242 1.00 16.76 275 GLY C C 1
ATOM 7139 O O . GLY C 1 275 ? -4.749 -1.537 -2.782 1.00 16.59 275 GLY C O 1
ATOM 7140 N N . TYR C 1 276 ? -5.555 0.221 -1.652 1.00 17.10 276 TYR C N 1
ATOM 7141 C CA . TYR C 1 276 ? -4.302 0.942 -1.653 1.00 17.54 276 TYR C CA 1
ATOM 7142 C C . TYR C 1 276 ? -4.308 1.928 -0.512 1.00 18.09 276 TYR C C 1
ATOM 7143 O O . TYR C 1 276 ? -5.363 2.212 0.057 1.00 18.23 276 TYR C O 1
ATOM 7152 N N . THR C 1 277 ? -3.129 2.457 -0.197 1.00 18.82 277 THR C N 1
ATOM 7153 C CA . THR C 1 277 ? -2.992 3.550 0.751 1.00 19.75 277 THR C CA 1
ATOM 7154 C C . THR C 1 277 ? -2.053 4.616 0.186 1.00 20.02 277 THR C C 1
ATOM 7155 O O . THR C 1 277 ? -1.070 4.304 -0.497 1.00 19.58 277 THR C O 1
ATOM 7159 N N . ASP C 1 278 ? -2.369 5.876 0.469 1.00 20.44 278 ASP C N 1
ATOM 7160 C CA . ASP C 1 278 ? -1.516 6.979 0.047 1.00 21.14 278 ASP C CA 1
ATOM 7161 C C . ASP C 1 278 ? -0.705 7.513 1.222 1.00 21.14 278 ASP C C 1
ATOM 7162 O O . ASP C 1 278 ? 0.062 8.472 1.079 1.00 21.99 278 ASP C O 1
ATOM 7167 N N . GLU C 1 279 ? -0.869 6.878 2.379 1.00 20.57 279 GLU C N 1
ATOM 7168 C CA . GLU C 1 279 ? -0.278 7.359 3.615 1.00 19.83 279 GLU C CA 1
ATOM 7169 C C . GLU C 1 279 ? 0.935 6.523 3.986 1.00 18.97 279 GLU C C 1
ATOM 7170 O O . GLU C 1 279 ? 1.215 5.503 3.369 1.00 19.29 279 GLU C O 1
ATOM 7176 N N . LYS C 1 280 ? 1.634 6.935 5.027 1.00 18.02 280 LYS C N 1
ATOM 7177 C CA . LYS C 1 280 ? 2.821 6.213 5.465 1.00 17.73 280 LYS C CA 1
ATOM 7178 C C . LYS C 1 280 ? 2.539 5.134 6.520 1.00 16.88 280 LYS C C 1
ATOM 7179 O O . LYS C 1 280 ? 2.753 5.341 7.717 1.00 16.73 280 LYS C O 1
ATOM 7185 N N . LEU C 1 281 ? 2.058 3.979 6.073 1.00 15.79 281 LEU C N 1
ATOM 7186 C CA . LEU C 1 281 ? 1.585 2.954 7.011 1.00 14.62 281 LEU C CA 1
ATOM 7187 C C . LEU C 1 281 ? 2.648 1.876 7.226 1.00 14.31 281 LEU C C 1
ATOM 7188 O O . LEU C 1 281 ? 3.630 1.808 6.483 1.00 13.51 281 LEU C O 1
ATOM 7193 N N . VAL C 1 282 ? 2.462 1.060 8.263 1.00 13.74 282 VAL C N 1
ATOM 7194 C CA . VAL C 1 282 ? 3.364 -0.041 8.550 1.00 13.05 282 VAL C CA 1
ATOM 7195 C C . VAL C 1 282 ? 2.548 -1.309 8.675 1.00 13.13 282 VAL C C 1
ATOM 7196 O O . VAL C 1 282 ? 1.334 -1.262 8.755 1.00 13.34 282 VAL C O 1
ATOM 7200 N N . SER C 1 283 ? 3.219 -2.449 8.719 1.00 13.97 283 SER C N 1
ATOM 7201 C CA . SER C 1 283 ? 2.533 -3.757 8.685 1.00 13.85 283 SER C CA 1
ATOM 7202 C C . SER C 1 283 ? 1.308 -3.882 9.608 1.00 13.84 283 SER C C 1
ATOM 7203 O O . SER C 1 283 ? 0.224 -4.322 9.163 1.00 14.65 283 SER C O 1
ATOM 7206 N N . HIS C 1 284 ? 1.371 -3.505 10.870 1.00 13.10 284 HIS C N 1
ATOM 7207 C CA . HIS C 1 284 ? 0.249 -3.716 11.781 1.00 13.38 284 HIS C CA 1
ATOM 7208 C C . HIS C 1 284 ? -1.096 -3.049 11.424 1.00 13.04 284 HIS C C 1
ATOM 7209 O O . HIS C 1 284 ? -2.137 -3.570 11.684 1.00 12.78 284 HIS C O 1
ATOM 7216 N N . ASP C 1 285 ? -0.999 -1.911 10.770 1.00 12.50 285 ASP C N 1
ATOM 7217 C CA . ASP C 1 285 ? -2.076 -1.197 10.168 1.00 12.22 285 ASP C CA 1
ATOM 7218 C C . ASP C 1 285 ? -2.943 -1.983 9.227 1.00 11.75 285 ASP C C 1
ATOM 7219 O O . ASP C 1 285 ? -3.978 -1.618 8.953 1.00 11.63 285 ASP C O 1
ATOM 7224 N N . PHE C 1 286 ? -2.492 -3.099 8.749 1.00 11.93 286 PHE C N 1
ATOM 7225 C CA . PHE C 1 286 ? -3.316 -3.894 7.854 1.00 11.70 286 PHE C CA 1
ATOM 7226 C C . PHE C 1 286 ? -3.801 -5.158 8.543 1.00 11.52 286 PHE C C 1
ATOM 7227 O O . PHE C 1 286 ? -4.351 -6.046 7.910 1.00 12.07 286 PHE C O 1
ATOM 7235 N N . ASN C 1 287 ? -3.596 -5.238 9.849 1.00 11.33 287 ASN C N 1
ATOM 7236 C CA . ASN C 1 287 ? -4.132 -6.360 10.607 1.00 11.61 287 ASN C CA 1
ATOM 7237 C C . ASN C 1 287 ? -5.653 -6.289 10.566 1.00 11.59 287 ASN C C 1
ATOM 7238 O O . ASN C 1 287 ? -6.256 -5.271 10.953 1.00 11.99 287 ASN C O 1
ATOM 7243 N N . HIS C 1 288 ? -6.269 -7.359 10.079 1.00 11.43 288 HIS C N 1
ATOM 7244 C CA . HIS C 1 288 ? -7.710 -7.484 10.107 1.00 11.51 288 HIS C CA 1
ATOM 7245 C C . HIS C 1 288 ? -8.344 -6.655 8.995 1.00 12.11 288 HIS C C 1
ATOM 7246 O O . HIS C 1 288 ? -9.517 -6.347 9.056 1.00 11.93 288 HIS C O 1
ATOM 7253 N N . ASP C 1 289 ? -7.545 -6.285 7.990 1.00 13.42 289 ASP C N 1
ATOM 7254 C CA . ASP C 1 289 ? -8.043 -5.684 6.746 1.00 14.18 289 ASP C CA 1
ATOM 7255 C C . ASP C 1 289 ? -8.380 -6.814 5.790 1.00 14.62 289 ASP C C 1
ATOM 7256 O O . ASP C 1 289 ? -7.532 -7.665 5.525 1.00 15.34 289 ASP C O 1
ATOM 7261 N N . SER C 1 290 ? -9.583 -6.816 5.229 1.00 14.70 290 SER C N 1
ATOM 7262 C CA . SER C 1 290 ? -10.041 -7.974 4.431 1.00 14.27 290 SER C CA 1
ATOM 7263 C C . SER C 1 290 ? -9.661 -7.953 2.926 1.00 14.37 290 SER C C 1
ATOM 7264 O O . SER C 1 290 ? -10.002 -8.857 2.159 1.00 14.23 290 SER C O 1
ATOM 7267 N N . HIS C 1 291 ? -8.948 -6.928 2.499 1.00 14.88 291 HIS C N 1
ATOM 7268 C CA . HIS C 1 291 ? -8.484 -6.896 1.127 1.00 15.00 291 HIS C CA 1
ATOM 7269 C C . HIS C 1 291 ? -7.572 -8.094 0.893 1.00 15.67 291 HIS C C 1
ATOM 7270 O O . HIS C 1 291 ? -6.971 -8.629 1.823 1.00 14.85 291 HIS C O 1
ATOM 7277 N N . SER C 1 292 ? -7.487 -8.514 -0.362 1.00 16.11 292 SER C N 1
ATOM 7278 C CA . SER C 1 292 ? -6.549 -9.550 -0.774 1.00 16.66 292 SER C CA 1
ATOM 7279 C C . SER C 1 292 ? -5.145 -8.968 -0.941 1.00 16.77 292 SER C C 1
ATOM 7280 O O . SER C 1 292 ? -4.148 -9.697 -0.981 1.00 17.52 292 SER C O 1
ATOM 7283 N N . SER C 1 293 ? -5.087 -7.661 -1.079 1.00 16.26 293 SER C N 1
ATOM 7284 C CA . SER C 1 293 ? -3.928 -6.935 -1.480 1.00 16.23 293 SER C CA 1
ATOM 7285 C C . SER C 1 293 ? -4.166 -5.430 -1.394 1.00 16.22 293 SER C C 1
ATOM 7286 O O . SER C 1 293 ? -5.073 -4.926 -1.956 1.00 16.19 293 SER C O 1
ATOM 7289 N N . VAL C 1 294 ? -3.335 -4.754 -0.635 1.00 15.75 294 VAL C N 1
ATOM 7290 C CA . VAL C 1 294 ? -3.411 -3.337 -0.423 1.00 15.73 294 VAL C CA 1
ATOM 7291 C C . VAL C 1 294 ? -2.108 -2.695 -0.826 1.00 15.80 294 VAL C C 1
ATOM 7292 O O . VAL C 1 294 ? -1.184 -2.718 -0.105 1.00 15.44 294 VAL C O 1
ATOM 7296 N N . PHE C 1 295 ? -2.106 -2.090 -1.997 1.00 16.27 295 PHE C N 1
ATOM 7297 C CA . PHE C 1 295 ? -1.001 -1.400 -2.650 1.00 15.80 295 PHE C CA 1
ATOM 7298 C C . PHE C 1 295 ? -0.496 -0.150 -1.940 1.00 16.65 295 PHE C C 1
ATOM 7299 O O . PHE C 1 295 ? -1.221 0.746 -1.647 1.00 17.18 295 PHE C O 1
ATOM 7307 N N . HIS C 1 296 ? 0.779 -0.123 -1.650 1.00 16.75 296 HIS C N 1
ATOM 7308 C CA . HIS C 1 296 ? 1.427 0.965 -0.955 1.00 16.94 296 HIS C CA 1
ATOM 7309 C C . HIS C 1 296 ? 2.052 1.983 -1.905 1.00 17.39 296 HIS C C 1
ATOM 7310 O O . HIS C 1 296 ? 3.108 1.791 -2.392 1.00 17.18 296 HIS C O 1
ATOM 7317 N N . THR C 1 297 ? 1.343 3.060 -2.152 1.00 17.97 297 THR C N 1
ATOM 7318 C CA . THR C 1 297 ? 1.694 4.029 -3.176 1.00 18.69 297 THR C CA 1
ATOM 7319 C C . THR C 1 297 ? 2.981 4.791 -3.102 1.00 19.14 297 THR C C 1
ATOM 7320 O O . THR C 1 297 ? 3.646 4.930 -4.070 1.00 19.11 297 THR C O 1
ATOM 7324 N N . ASP C 1 298 ? 3.315 5.287 -1.940 1.00 19.72 298 ASP C N 1
ATOM 7325 C CA . ASP C 1 298 ? 4.568 5.966 -1.759 1.00 20.59 298 ASP C CA 1
ATOM 7326 C C . ASP C 1 298 ? 5.828 5.166 -2.009 1.00 20.13 298 ASP C C 1
ATOM 7327 O O . ASP C 1 298 ? 6.863 5.696 -2.154 1.00 20.52 298 ASP C O 1
ATOM 7332 N N . GLN C 1 299 ? 5.652 3.871 -2.140 1.00 19.89 299 GLN C N 1
ATOM 7333 C CA . GLN C 1 299 ? 6.712 2.913 -2.308 1.00 19.16 299 GLN C CA 1
ATOM 7334 C C . GLN C 1 299 ? 6.985 2.531 -3.766 1.00 19.30 299 GLN C C 1
ATOM 7335 O O . GLN C 1 299 ? 7.878 1.804 -4.043 1.00 18.32 299 GLN C O 1
ATOM 7341 N N . THR C 1 300 ? 6.199 3.047 -4.684 1.00 19.51 300 THR C N 1
ATOM 7342 C CA . THR C 1 300 ? 6.422 2.807 -6.091 1.00 20.35 300 THR C CA 1
ATOM 7343 C C . THR C 1 300 ? 7.655 3.571 -6.587 1.00 21.20 300 THR C C 1
ATOM 7344 O O . THR C 1 300 ? 7.835 4.755 -6.300 1.00 20.70 300 THR C O 1
ATOM 7348 N N . LYS C 1 301 ? 8.515 2.889 -7.301 1.00 22.64 301 LYS C N 1
ATOM 7349 C CA . LYS C 1 301 ? 9.681 3.470 -7.918 1.00 24.49 301 LYS C CA 1
ATOM 7350 C C . LYS C 1 301 ? 9.880 3.012 -9.342 1.00 25.45 301 LYS C C 1
ATOM 7351 O O . LYS C 1 301 ? 9.521 1.928 -9.708 1.00 25.74 301 LYS C O 1
ATOM 7357 N N . VAL C 1 302 ? 10.464 3.875 -10.138 1.00 26.30 302 VAL C N 1
ATOM 7358 C CA . VAL C 1 302 ? 10.682 3.610 -11.530 1.00 27.27 302 VAL C CA 1
ATOM 7359 C C . VAL C 1 302 ? 12.108 3.970 -11.906 1.00 28.30 302 VAL C C 1
ATOM 7360 O O . VAL C 1 302 ? 12.535 5.060 -11.713 1.00 28.29 302 VAL C O 1
ATOM 7364 N N . MET C 1 303 ? 12.843 3.020 -12.434 1.00 29.23 303 MET C N 1
ATOM 7365 C CA . MET C 1 303 ? 14.202 3.237 -12.858 1.00 30.19 303 MET C CA 1
ATOM 7366 C C . MET C 1 303 ? 14.308 3.286 -14.379 1.00 29.93 303 MET C C 1
ATOM 7367 O O . MET C 1 303 ? 13.982 2.359 -15.054 1.00 29.32 303 MET C O 1
ATOM 7372 N N . ASP C 1 304 ? 14.769 4.416 -14.893 1.00 30.10 304 ASP C N 1
ATOM 7373 C CA . ASP C 1 304 ? 14.977 4.648 -16.306 1.00 29.91 304 ASP C CA 1
ATOM 7374 C C . ASP C 1 304 ? 13.827 4.204 -17.188 1.00 28.95 304 ASP C C 1
ATOM 7375 O O . ASP C 1 304 ? 13.961 3.371 -18.036 1.00 28.62 304 ASP C O 1
ATOM 7380 N N . GLY C 1 305 ? 12.668 4.767 -16.918 1.00 27.89 305 GLY C N 1
ATOM 7381 C CA . GLY C 1 305 ? 11.418 4.419 -17.551 1.00 26.44 305 GLY C CA 1
ATOM 7382 C C . GLY C 1 305 ? 10.828 3.028 -17.552 1.00 25.41 305 GLY C C 1
ATOM 7383 O O . GLY C 1 305 ? 9.662 2.902 -17.680 1.00 25.39 305 GLY C O 1
ATOM 7384 N N . THR C 1 306 ? 11.644 2.001 -17.458 1.00 24.63 306 THR C N 1
ATOM 7385 C CA . THR C 1 306 ? 11.202 0.627 -17.532 1.00 23.99 306 THR C CA 1
ATOM 7386 C C . THR C 1 306 ? 11.377 -0.354 -16.364 1.00 23.66 306 THR C C 1
ATOM 7387 O O . THR C 1 306 ? 10.816 -1.430 -16.420 1.00 23.83 306 THR C O 1
ATOM 7391 N N . MET C 1 307 ? 12.161 -0.001 -15.353 1.00 22.54 307 MET C N 1
ATOM 7392 C CA . MET C 1 307 ? 12.328 -0.832 -14.189 1.00 21.78 307 MET C CA 1
ATOM 7393 C C . MET C 1 307 ? 11.371 -0.388 -13.123 1.00 20.74 307 MET C C 1
ATOM 7394 O O . MET C 1 307 ? 11.392 0.721 -12.734 1.00 20.40 307 MET C O 1
ATOM 7399 N N . VAL C 1 308 ? 10.474 -1.262 -12.728 1.00 19.61 308 VAL C N 1
ATOM 7400 C CA . VAL C 1 308 ? 9.401 -0.862 -11.829 1.00 18.66 308 VAL C CA 1
ATOM 7401 C C . VAL C 1 308 ? 9.378 -1.727 -10.575 1.00 17.62 308 VAL C C 1
ATOM 7402 O O . VAL C 1 308 ? 9.403 -2.950 -10.653 1.00 17.32 308 VAL C O 1
ATOM 7406 N N . ARG C 1 309 ? 9.328 -1.073 -9.420 1.00 16.76 309 ARG C N 1
ATOM 7407 C CA . ARG C 1 309 ? 9.278 -1.752 -8.128 1.00 15.47 309 ARG C CA 1
ATOM 7408 C C . ARG C 1 309 ? 8.015 -1.322 -7.401 1.00 15.34 309 ARG C C 1
ATOM 7409 O O . ARG C 1 309 ? 7.647 -0.129 -7.421 1.00 15.38 309 ARG C O 1
ATOM 7417 N N . ILE C 1 310 ? 7.338 -2.282 -6.775 1.00 14.14 310 ILE C N 1
ATOM 7418 C CA . ILE C 1 310 ? 6.143 -1.950 -6.018 1.00 13.29 310 ILE C CA 1
ATOM 7419 C C . ILE C 1 310 ? 6.045 -2.771 -4.750 1.00 12.91 310 ILE C C 1
ATOM 7420 O O . ILE C 1 310 ? 6.721 -3.795 -4.589 1.00 12.11 310 ILE C O 1
ATOM 7425 N N . LEU C 1 311 ? 5.193 -2.298 -3.852 1.00 12.56 311 LEU C N 1
ATOM 7426 C CA . LEU C 1 311 ? 5.013 -2.923 -2.551 1.00 12.31 311 LEU C CA 1
ATOM 7427 C C . LEU C 1 311 ? 3.530 -2.994 -2.236 1.00 12.20 311 LEU C C 1
ATOM 7428 O O . LEU C 1 311 ? 2.842 -1.975 -2.276 1.00 11.40 311 LEU C O 1
ATOM 7433 N N . SER C 1 312 ? 3.046 -4.193 -1.910 1.00 12.34 312 SER C N 1
ATOM 7434 C CA . SER C 1 312 ? 1.639 -4.370 -1.558 1.00 12.03 312 SER C CA 1
ATOM 7435 C C . SER C 1 312 ? 1.428 -5.331 -0.358 1.00 11.93 312 SER C C 1
ATOM 7436 O O . SER C 1 312 ? 1.982 -6.425 -0.325 1.00 11.76 312 SER C O 1
ATOM 7439 N N . TRP C 1 313 ? 0.635 -4.898 0.624 1.00 11.72 313 TRP C N 1
ATOM 7440 C CA . TRP C 1 313 ? 0.462 -5.615 1.883 1.00 11.31 313 TRP C CA 1
ATOM 7441 C C . TRP C 1 313 ? -0.662 -6.619 1.810 1.00 11.08 313 TRP C C 1
ATOM 7442 O O . TRP C 1 313 ? -1.582 -6.456 1.035 1.00 10.73 313 TRP C O 1
ATOM 7453 N N . TYR C 1 314 ? -0.596 -7.642 2.614 1.00 11.27 314 TYR C N 1
ATOM 7454 C CA . TYR C 1 314 ? -1.656 -8.591 2.807 1.00 11.83 314 TYR C CA 1
ATOM 7455 C C . TYR C 1 314 ? -1.686 -9.160 4.221 1.00 12.56 314 TYR C C 1
ATOM 7456 O O . TYR C 1 314 ? -0.712 -9.621 4.729 1.00 13.78 314 TYR C O 1
ATOM 7465 N N . ASP C 1 315 ? -2.844 -9.120 4.840 1.00 12.57 315 ASP C N 1
ATOM 7466 C CA . ASP C 1 315 ? -3.186 -9.941 5.970 1.00 12.53 315 ASP C CA 1
ATOM 7467 C C . ASP C 1 315 ? -3.415 -11.357 5.473 1.00 12.84 315 ASP C C 1
ATOM 7468 O O . ASP C 1 315 ? -4.450 -11.676 4.978 1.00 13.17 315 ASP C O 1
ATOM 7473 N N . ASN C 1 316 ? -2.408 -12.187 5.619 1.00 12.91 316 ASN C N 1
ATOM 7474 C CA . ASN C 1 316 ? -2.383 -13.567 5.164 1.00 12.79 316 ASN C CA 1
ATOM 7475 C C . ASN C 1 316 ? -3.422 -14.498 5.819 1.00 12.98 316 ASN C C 1
ATOM 7476 O O . ASN C 1 316 ? -3.805 -15.464 5.251 1.00 12.31 316 ASN C O 1
ATOM 7481 N N . GLU C 1 317 ? -3.881 -14.115 6.992 1.00 12.76 317 GLU C N 1
ATOM 7482 C CA . GLU C 1 317 ? -4.960 -14.770 7.691 1.00 13.72 317 GLU C CA 1
ATOM 7483 C C . GLU C 1 317 ? -6.339 -14.257 7.352 1.00 14.29 317 GLU C C 1
ATOM 7484 O O . GLU C 1 317 ? -7.166 -14.993 7.010 1.00 13.79 317 GLU C O 1
ATOM 7490 N N . TRP C 1 318 ? -6.554 -12.957 7.504 1.00 15.12 318 TRP C N 1
ATOM 7491 C CA . TRP C 1 318 ? -7.877 -12.341 7.414 1.00 15.44 318 TRP C CA 1
ATOM 7492 C C . TRP C 1 318 ? -8.364 -12.148 5.972 1.00 15.69 318 TRP C C 1
ATOM 7493 O O . TRP C 1 318 ? -9.533 -12.423 5.668 1.00 15.87 318 TRP C O 1
ATOM 7504 N N . GLY C 1 319 ? -7.485 -11.701 5.072 1.00 15.28 319 GLY C N 1
ATOM 7505 C CA . GLY C 1 319 ? -7.900 -11.543 3.670 1.00 14.96 319 GLY C CA 1
ATOM 7506 C C . GLY C 1 319 ? -8.248 -12.865 2.987 1.00 14.83 319 GLY C C 1
ATOM 7507 O O . GLY C 1 319 ? -9.279 -12.980 2.308 1.00 14.81 319 GLY C O 1
ATOM 7508 N N . PHE C 1 320 ? -7.370 -13.852 3.162 1.00 14.31 320 PHE C N 1
ATOM 7509 C CA . PHE C 1 320 ? -7.489 -15.140 2.509 1.00 14.11 320 PHE C CA 1
ATOM 7510 C C . PHE C 1 320 ? -8.717 -15.906 3.043 1.00 14.90 320 PHE C C 1
ATOM 7511 O O . PHE C 1 320 ? -9.385 -16.648 2.314 1.00 15.25 320 PHE C O 1
ATOM 7519 N N . SER C 1 321 ? -9.036 -15.699 4.311 1.00 15.13 321 SER C N 1
ATOM 7520 C CA . SER C 1 321 ? -10.142 -16.418 4.917 1.00 15.37 321 SER C CA 1
ATOM 7521 C C . SER C 1 321 ? -11.459 -15.874 4.431 1.00 15.91 321 SER C C 1
ATOM 7522 O O . SER C 1 321 ? -12.490 -16.546 4.485 1.00 16.59 321 SER C O 1
ATOM 7525 N N . SER C 1 322 ? -11.429 -14.636 3.973 1.00 16.11 322 SER C N 1
ATOM 7526 C CA . SER C 1 322 ? -12.646 -14.005 3.530 1.00 16.03 322 SER C CA 1
ATOM 7527 C C . SER C 1 322 ? -12.881 -14.503 2.117 1.00 16.64 322 SER C C 1
ATOM 7528 O O . SER C 1 322 ? -14.012 -14.855 1.752 1.00 16.39 322 SER C O 1
ATOM 7531 N N . ARG C 1 323 ? -11.789 -14.562 1.349 1.00 16.61 323 ARG C N 1
ATOM 7532 C CA . ARG C 1 323 ? -11.822 -15.028 -0.033 1.00 16.71 323 ARG C CA 1
ATOM 7533 C C . ARG C 1 323 ? -12.317 -16.468 -0.103 1.00 16.78 323 ARG C C 1
ATOM 7534 O O . ARG C 1 323 ? -12.965 -16.841 -1.068 1.00 17.21 323 ARG C O 1
ATOM 7542 N N . MET C 1 324 ? -11.991 -17.268 0.910 1.00 16.40 324 MET C N 1
ATOM 7543 C CA . MET C 1 324 ? -12.448 -18.638 0.950 1.00 16.48 324 MET C CA 1
ATOM 7544 C C . MET C 1 324 ? -13.986 -18.658 0.928 1.00 17.13 324 MET C C 1
ATOM 7545 O O . MET C 1 324 ? -14.596 -19.401 0.177 1.00 17.29 324 MET C O 1
ATOM 7550 N N . SER C 1 325 ? -14.625 -17.824 1.729 1.00 17.71 325 SER C N 1
ATOM 7551 C CA . SER C 1 325 ? -16.084 -17.784 1.665 1.00 18.46 325 SER C CA 1
ATOM 7552 C C . SER C 1 325 ? -16.594 -17.315 0.299 1.00 19.17 325 SER C C 1
ATOM 7553 O O . SER C 1 325 ? -17.486 -17.934 -0.266 1.00 19.06 325 SER C O 1
ATOM 7556 N N . ASP C 1 326 ? -16.024 -16.236 -0.235 1.00 20.03 326 ASP C N 1
ATOM 7557 C CA . ASP C 1 326 ? -16.371 -15.748 -1.576 1.00 20.63 326 ASP C CA 1
ATOM 7558 C C . ASP C 1 326 ? -16.292 -16.846 -2.632 1.00 21.10 326 ASP C C 1
ATOM 7559 O O . ASP C 1 326 ? -17.184 -17.019 -3.454 1.00 21.85 326 ASP C O 1
ATOM 7564 N N . THR C 1 327 ? -15.195 -17.578 -2.617 1.00 21.09 327 THR C N 1
ATOM 7565 C CA . THR C 1 327 ? -14.974 -18.603 -3.591 1.00 20.75 327 THR C CA 1
ATOM 7566 C C . THR C 1 327 ? -15.952 -19.744 -3.359 1.00 21.20 327 THR C C 1
ATOM 7567 O O . THR C 1 327 ? -16.389 -20.412 -4.303 1.00 21.10 327 THR C O 1
ATOM 7571 N N . ALA C 1 328 ? -16.307 -19.964 -2.099 1.00 21.56 328 ALA C N 1
ATOM 7572 C CA . ALA C 1 328 ? -17.247 -21.031 -1.761 1.00 22.51 328 ALA C CA 1
ATOM 7573 C C . ALA C 1 328 ? -18.644 -20.734 -2.317 1.00 23.11 328 ALA C C 1
ATOM 7574 O O . ALA C 1 328 ? -19.297 -21.605 -2.915 1.00 23.39 328 ALA C O 1
ATOM 7576 N N . VAL C 1 329 ? -19.084 -19.495 -2.133 1.00 23.52 329 VAL C N 1
ATOM 7577 C CA . VAL C 1 329 ? -20.341 -19.023 -2.680 1.00 24.14 329 VAL C CA 1
ATOM 7578 C C . VAL C 1 329 ? -20.409 -19.179 -4.192 1.00 24.96 329 VAL C C 1
ATOM 7579 O O . VAL C 1 329 ? -21.419 -19.634 -4.729 1.00 25.67 329 VAL C O 1
ATOM 7583 N N . ALA C 1 330 ? -19.352 -18.793 -4.889 1.00 25.47 330 ALA C N 1
ATOM 7584 C CA . ALA C 1 330 ? -19.369 -18.907 -6.332 1.00 25.79 330 ALA C CA 1
ATOM 7585 C C . ALA C 1 330 ? -19.510 -20.380 -6.696 1.00 26.37 330 ALA C C 1
ATOM 7586 O O . ALA C 1 330 ? -20.350 -20.767 -7.506 1.00 26.79 330 ALA C O 1
ATOM 7588 N N . LEU C 1 331 ? -18.694 -21.216 -6.082 1.00 26.83 331 LEU C N 1
ATOM 7589 C CA . LEU C 1 331 ? -18.667 -22.602 -6.482 1.00 27.19 331 LEU C CA 1
ATOM 7590 C C . LEU C 1 331 ? -20.033 -23.227 -6.259 1.00 27.70 331 LEU C C 1
ATOM 7591 O O . LEU C 1 331 ? -20.484 -24.047 -7.054 1.00 27.67 331 LEU C O 1
ATOM 7596 N N . GLY C 1 332 ? -20.688 -22.824 -5.173 1.00 28.41 332 GLY C N 1
ATOM 7597 C CA . GLY C 1 332 ? -21.965 -23.413 -4.761 1.00 29.46 332 GLY C CA 1
ATOM 7598 C C . GLY C 1 332 ? -23.070 -23.203 -5.784 1.00 30.27 332 GLY C C 1
ATOM 7599 O O . GLY C 1 332 ? -23.910 -24.078 -5.998 1.00 29.96 332 GLY C O 1
ATOM 7600 N N . LYS C 1 333 ? -23.061 -22.033 -6.421 1.00 30.95 333 LYS C N 1
ATOM 7601 C CA . LYS C 1 333 ? -24.032 -21.714 -7.452 1.00 31.77 333 LYS C CA 1
ATOM 7602 C C . LYS C 1 333 ? -23.880 -22.608 -8.673 1.00 32.29 333 LYS C C 1
ATOM 7603 O O . LYS C 1 333 ? -24.788 -22.673 -9.498 1.00 32.84 333 LYS C O 1
ATOM 7609 N N . LEU C 1 334 ? -22.738 -23.282 -8.801 1.00 32.66 334 LEU C N 1
ATOM 7610 C CA . LEU C 1 334 ? -22.442 -24.112 -9.975 1.00 32.91 334 LEU C CA 1
ATOM 7611 C C . LEU C 1 334 ? -22.677 -25.587 -9.676 1.00 33.23 334 LEU C C 1
ATOM 7612 O O . LEU C 1 334 ? -22.476 -26.454 -10.521 1.00 32.98 334 LEU C O 1
ATOM 7617 N N . ILE C 1 335 ? -23.099 -25.876 -8.458 1.00 33.70 335 ILE C N 1
ATOM 7618 C CA . ILE C 1 335 ? -23.435 -27.238 -8.126 1.00 34.29 335 ILE C CA 1
ATOM 7619 C C . ILE C 1 335 ? -24.831 -27.532 -8.614 1.00 35.07 335 ILE C C 1
ATOM 7620 O O . ILE C 1 335 ? -25.161 -28.655 -9.017 1.00 35.74 335 ILE C O 1
ATOM 7626 N N . ALA D 1 2 ? 36.541 -42.427 31.625 1.00 28.48 2 ALA D N 1
ATOM 7627 C CA . ALA D 1 2 ? 35.448 -41.638 30.966 1.00 28.85 2 ALA D CA 1
ATOM 7628 C C . ALA D 1 2 ? 34.179 -42.475 30.802 1.00 28.79 2 ALA D C 1
ATOM 7629 O O . ALA D 1 2 ? 34.214 -43.529 30.156 1.00 28.89 2 ALA D O 1
ATOM 7631 N N . VAL D 1 3 ? 33.073 -42.013 31.350 1.00 28.58 3 VAL D N 1
ATOM 7632 C CA . VAL D 1 3 ? 31.848 -42.755 31.243 1.00 28.53 3 VAL D CA 1
ATOM 7633 C C . VAL D 1 3 ? 31.214 -42.594 29.881 1.00 27.49 3 VAL D C 1
ATOM 7634 O O . VAL D 1 3 ? 31.213 -41.533 29.381 1.00 27.99 3 VAL D O 1
ATOM 7638 N N . ARG D 1 4 ? 30.707 -43.668 29.318 1.00 26.19 4 ARG D N 1
ATOM 7639 C CA . ARG D 1 4 ? 30.135 -43.695 28.003 1.00 24.86 4 ARG D CA 1
ATOM 7640 C C . ARG D 1 4 ? 28.658 -43.339 27.989 1.00 24.03 4 ARG D C 1
ATOM 7641 O O . ARG D 1 4 ? 27.871 -43.965 28.582 1.00 23.16 4 ARG D O 1
ATOM 7649 N N . VAL D 1 5 ? 28.308 -42.275 27.309 1.00 23.05 5 VAL D N 1
ATOM 7650 C CA . VAL D 1 5 ? 26.930 -41.870 27.279 1.00 22.06 5 VAL D CA 1
ATOM 7651 C C . VAL D 1 5 ? 26.312 -41.743 25.927 1.00 21.49 5 VAL D C 1
ATOM 7652 O O . VAL D 1 5 ? 26.924 -41.334 25.011 1.00 21.66 5 VAL D O 1
ATOM 7656 N N . ALA D 1 6 ? 25.047 -42.061 25.855 1.00 20.63 6 ALA D N 1
ATOM 7657 C CA . ALA D 1 6 ? 24.242 -41.760 24.714 1.00 19.58 6 ALA D CA 1
ATOM 7658 C C . ALA D 1 6 ? 23.205 -40.702 25.003 1.00 19.36 6 ALA D C 1
ATOM 7659 O O . ALA D 1 6 ? 22.660 -40.658 26.056 1.00 19.18 6 ALA D O 1
ATOM 7661 N N . ILE D 1 7 ? 22.963 -39.855 24.018 1.00 18.78 7 ILE D N 1
ATOM 7662 C CA . ILE D 1 7 ? 21.939 -38.823 24.055 1.00 17.97 7 ILE D CA 1
ATOM 7663 C C . ILE D 1 7 ? 20.726 -39.194 23.203 1.00 17.95 7 ILE D C 1
ATOM 7664 O O . ILE D 1 7 ? 20.810 -39.216 21.976 1.00 18.06 7 ILE D O 1
ATOM 7669 N N . ASN D 1 8 ? 19.600 -39.474 23.861 1.00 17.43 8 ASN D N 1
ATOM 7670 C CA . ASN D 1 8 ? 18.350 -39.781 23.179 1.00 16.44 8 ASN D CA 1
ATOM 7671 C C . ASN D 1 8 ? 17.466 -38.545 23.130 1.00 16.06 8 ASN D C 1
ATOM 7672 O O . ASN D 1 8 ? 16.936 -38.102 24.165 1.00 15.46 8 ASN D O 1
ATOM 7677 N N . GLY D 1 9 ? 17.306 -38.002 21.923 1.00 15.50 9 GLY D N 1
ATOM 7678 C CA . GLY D 1 9 ? 16.674 -36.695 21.738 1.00 14.84 9 GLY D CA 1
ATOM 7679 C C . GLY D 1 9 ? 17.727 -35.616 21.559 1.00 14.23 9 GLY D C 1
ATOM 7680 O O . GLY D 1 9 ? 18.218 -35.056 22.529 1.00 14.22 9 GLY D O 1
ATOM 7681 N N . PHE D 1 10 ? 18.088 -35.328 20.316 1.00 13.91 10 PHE D N 1
ATOM 7682 C CA . PHE D 1 10 ? 19.131 -34.358 20.058 1.00 13.82 10 PHE D CA 1
ATOM 7683 C C . PHE D 1 10 ? 18.532 -32.958 19.953 1.00 13.62 10 PHE D C 1
ATOM 7684 O O . PHE D 1 10 ? 18.689 -32.286 18.934 1.00 13.08 10 PHE D O 1
ATOM 7692 N N . GLY D 1 11 ? 17.837 -32.530 21.005 1.00 13.25 11 GLY D N 1
ATOM 7693 C CA . GLY D 1 11 ? 17.096 -31.279 20.965 1.00 12.55 11 GLY D CA 1
ATOM 7694 C C . GLY D 1 11 ? 17.822 -30.153 21.659 1.00 12.94 11 GLY D C 1
ATOM 7695 O O . GLY D 1 11 ? 19.066 -30.109 21.667 1.00 12.52 11 GLY D O 1
ATOM 7696 N N . ARG D 1 12 ? 17.076 -29.277 22.286 1.00 13.35 12 ARG D N 1
ATOM 7697 C CA . ARG D 1 12 ? 17.656 -28.137 22.948 1.00 14.13 12 ARG D CA 1
ATOM 7698 C C . ARG D 1 12 ? 18.544 -28.593 24.040 1.00 14.36 12 ARG D C 1
ATOM 7699 O O . ARG D 1 12 ? 19.612 -28.159 24.117 1.00 15.53 12 ARG D O 1
ATOM 7707 N N . ILE D 1 13 ? 18.102 -29.510 24.857 1.00 14.41 13 ILE D N 1
ATOM 7708 C CA . ILE D 1 13 ? 18.954 -30.088 25.857 1.00 14.78 13 ILE D CA 1
ATOM 7709 C C . ILE D 1 13 ? 20.010 -31.031 25.310 1.00 14.75 13 ILE D C 1
ATOM 7710 O O . ILE D 1 13 ? 21.152 -30.894 25.617 1.00 15.21 13 ILE D O 1
ATOM 7715 N N . GLY D 1 14 ? 19.609 -31.962 24.475 1.00 14.38 14 GLY D N 1
ATOM 7716 C CA . GLY D 1 14 ? 20.518 -32.878 23.846 1.00 14.63 14 GLY D CA 1
ATOM 7717 C C . GLY D 1 14 ? 21.728 -32.311 23.142 1.00 14.68 14 GLY D C 1
ATOM 7718 O O . GLY D 1 14 ? 22.815 -32.711 23.403 1.00 14.60 14 GLY D O 1
ATOM 7719 N N . ARG D 1 15 ? 21.519 -31.364 22.262 1.00 14.70 15 ARG D N 1
ATOM 7720 C CA . ARG D 1 15 ? 22.654 -30.711 21.592 1.00 15.50 15 ARG D CA 1
ATOM 7721 C C . ARG D 1 15 ? 23.551 -29.926 22.556 1.00 16.42 15 ARG D C 1
ATOM 7722 O O . ARG D 1 15 ? 24.788 -29.919 22.429 1.00 16.77 15 ARG D O 1
ATOM 7730 N N . ASN D 1 16 ? 22.929 -29.266 23.524 1.00 17.00 16 ASN D N 1
ATOM 7731 C CA . ASN D 1 16 ? 23.683 -28.430 24.421 1.00 17.99 16 ASN D CA 1
ATOM 7732 C C . ASN D 1 16 ? 24.469 -29.258 25.417 1.00 18.82 16 ASN D C 1
ATOM 7733 O O . ASN D 1 16 ? 25.502 -28.817 25.919 1.00 19.10 16 ASN D O 1
ATOM 7738 N N . ILE D 1 17 ? 23.994 -30.472 25.680 1.00 19.26 17 ILE D N 1
ATOM 7739 C CA . ILE D 1 17 ? 24.747 -31.368 26.514 1.00 19.94 17 ILE D CA 1
ATOM 7740 C C . ILE D 1 17 ? 26.090 -31.677 25.851 1.00 20.81 17 ILE D C 1
ATOM 7741 O O . ILE D 1 17 ? 27.120 -31.704 26.521 1.00 21.49 17 ILE D O 1
ATOM 7746 N N . LEU D 1 18 ? 26.076 -31.881 24.535 1.00 20.98 18 LEU D N 1
ATOM 7747 C CA . LEU D 1 18 ? 27.291 -32.170 23.798 1.00 21.03 18 LEU D CA 1
ATOM 7748 C C . LEU D 1 18 ? 28.143 -30.917 23.728 1.00 21.01 18 LEU D C 1
ATOM 7749 O O . LEU D 1 18 ? 29.364 -30.967 23.890 1.00 21.08 18 LEU D O 1
ATOM 7754 N N . ARG D 1 19 ? 27.501 -29.788 23.450 1.00 20.98 19 ARG D N 1
ATOM 7755 C CA . ARG D 1 19 ? 28.234 -28.538 23.284 1.00 20.74 19 ARG D CA 1
ATOM 7756 C C . ARG D 1 19 ? 29.007 -28.183 24.567 1.00 20.60 19 ARG D C 1
ATOM 7757 O O . ARG D 1 19 ? 30.202 -27.838 24.522 1.00 20.69 19 ARG D O 1
ATOM 7765 N N . ALA D 1 20 ? 28.342 -28.296 25.711 1.00 19.61 20 ALA D N 1
ATOM 7766 C CA . ALA D 1 20 ? 28.988 -27.921 26.960 1.00 19.43 20 ALA D CA 1
ATOM 7767 C C . ALA D 1 20 ? 30.198 -28.794 27.225 1.00 19.41 20 ALA D C 1
ATOM 7768 O O . ALA D 1 20 ? 31.233 -28.311 27.699 1.00 19.37 20 ALA D O 1
ATOM 7770 N N . ILE D 1 21 ? 30.065 -30.084 26.922 1.00 19.67 21 ILE D N 1
ATOM 7771 C CA . ILE D 1 21 ? 31.161 -31.012 27.102 1.00 19.95 21 ILE D CA 1
ATOM 7772 C C . ILE D 1 21 ? 32.357 -30.580 26.270 1.00 20.57 21 ILE D C 1
ATOM 7773 O O . ILE D 1 21 ? 33.473 -30.496 26.763 1.00 21.07 21 ILE D O 1
ATOM 7778 N N . VAL D 1 22 ? 32.118 -30.275 25.005 1.00 21.22 22 VAL D N 1
ATOM 7779 C CA . VAL D 1 22 ? 33.202 -29.849 24.139 1.00 21.7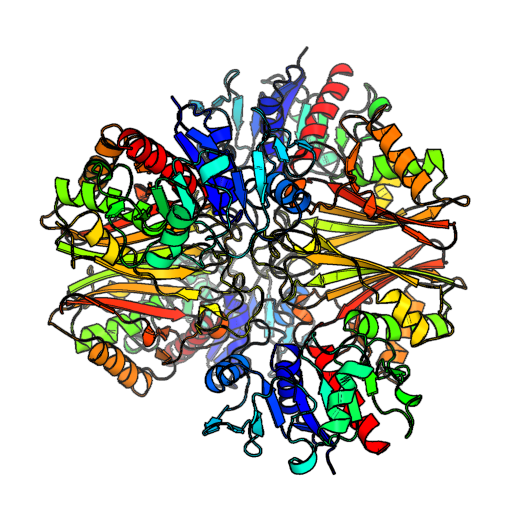0 22 VAL D CA 1
ATOM 7780 C C . VAL D 1 22 ? 33.815 -28.530 24.584 1.00 22.63 22 VAL D C 1
ATOM 7781 O O . VAL D 1 22 ? 35.035 -28.428 24.701 1.00 23.19 22 VAL D O 1
ATOM 7785 N N . GLU D 1 23 ? 32.981 -27.528 24.861 1.00 23.14 23 GLU D N 1
ATOM 7786 C CA . GLU D 1 23 ? 33.485 -26.200 25.240 1.00 23.17 23 GLU D CA 1
ATOM 7787 C C . GLU D 1 23 ? 34.307 -26.166 26.533 1.00 23.66 23 GLU D C 1
ATOM 7788 O O . GLU D 1 23 ? 35.202 -25.333 26.678 1.00 24.13 23 GLU D O 1
ATOM 7794 N N . SER D 1 24 ? 34.095 -27.104 27.426 1.00 24.03 24 SER D N 1
ATOM 7795 C CA . SER D 1 24 ? 34.885 -27.228 28.623 1.00 24.33 24 SER D CA 1
ATOM 7796 C C . SER D 1 24 ? 36.172 -28.057 28.618 1.00 24.64 24 SER D C 1
ATOM 7797 O O . SER D 1 24 ? 36.888 -28.007 29.531 1.00 24.58 24 SER D O 1
ATOM 7800 N N . GLY D 1 25 ? 36.432 -28.832 27.598 1.00 24.98 25 GLY D N 1
ATOM 7801 C CA . GLY D 1 25 ? 37.527 -29.749 27.645 1.00 25.49 25 GLY D CA 1
ATOM 7802 C C . GLY D 1 25 ? 37.403 -30.888 28.621 1.00 26.12 25 GLY D C 1
ATOM 7803 O O . GLY D 1 25 ? 38.295 -31.655 28.725 1.00 26.04 25 GLY D O 1
ATOM 7804 N N . ARG D 1 26 ? 36.281 -30.981 29.305 1.00 26.54 26 ARG D N 1
ATOM 7805 C CA . ARG D 1 26 ? 36.140 -31.960 30.313 1.00 26.54 26 ARG D CA 1
ATOM 7806 C C . ARG D 1 26 ? 36.505 -33.283 29.722 1.00 26.77 26 ARG D C 1
ATOM 7807 O O . ARG D 1 26 ? 36.195 -33.541 28.613 1.00 26.46 26 ARG D O 1
ATOM 7815 N N . THR D 1 27 ? 37.193 -34.115 30.490 1.00 26.99 27 THR D N 1
ATOM 7816 C CA . THR D 1 27 ? 37.573 -35.425 30.018 1.00 26.62 27 THR D CA 1
ATOM 7817 C C . THR D 1 27 ? 36.938 -36.593 30.674 1.00 26.38 27 THR D C 1
ATOM 7818 O O . THR D 1 27 ? 37.219 -37.691 30.333 1.00 26.59 27 THR D O 1
ATOM 7822 N N . ASP D 1 28 ? 36.070 -36.341 31.614 1.00 25.99 28 ASP D N 1
ATOM 7823 C CA . ASP D 1 28 ? 35.476 -37.366 32.427 1.00 25.57 28 ASP D CA 1
ATOM 7824 C C . ASP D 1 28 ? 34.299 -38.053 31.806 1.00 25.54 28 ASP D C 1
ATOM 7825 O O . ASP D 1 28 ? 33.777 -38.979 32.347 1.00 25.79 28 ASP D O 1
ATOM 7830 N N . ILE D 1 29 ? 33.881 -37.578 30.656 1.00 24.96 29 ILE D N 1
ATOM 7831 C CA . ILE D 1 29 ? 32.659 -38.066 30.032 1.00 24.31 29 ILE D CA 1
ATOM 7832 C C . ILE D 1 29 ? 32.829 -38.058 28.530 1.00 24.36 29 ILE D C 1
ATOM 7833 O O . ILE D 1 29 ? 33.412 -37.125 27.988 1.00 24.87 29 ILE D O 1
ATOM 7838 N N . GLN D 1 30 ? 32.324 -39.088 27.853 1.00 23.94 30 GLN D N 1
ATOM 7839 C CA . GLN D 1 30 ? 32.421 -39.163 26.394 1.00 23.78 30 GLN D CA 1
ATOM 7840 C C . GLN D 1 30 ? 31.074 -39.535 25.792 1.00 23.22 30 GLN D C 1
ATOM 7841 O O . GLN D 1 30 ? 30.441 -40.497 26.221 1.00 23.75 30 GLN D O 1
ATOM 7847 N N . VAL D 1 31 ? 30.627 -38.777 24.803 1.00 22.42 31 VAL D N 1
ATOM 7848 C CA . VAL D 1 31 ? 29.395 -39.124 24.116 1.00 21.78 31 VAL D CA 1
ATOM 7849 C C . VAL D 1 31 ? 29.684 -40.080 22.967 1.00 21.53 31 VAL D C 1
ATOM 7850 O O . VAL D 1 31 ? 30.418 -39.740 22.041 1.00 21.18 31 VAL D O 1
ATOM 7854 N N . VAL D 1 32 ? 29.096 -41.270 23.015 1.00 21.30 32 VAL D N 1
ATOM 7855 C CA . VAL D 1 32 ? 29.422 -42.297 22.027 1.00 21.08 32 VAL D CA 1
ATOM 7856 C C . VAL D 1 32 ? 28.323 -42.505 20.989 1.00 21.71 32 VAL D C 1
ATOM 7857 O O . VAL D 1 32 ? 28.592 -43.017 19.901 1.00 21.73 32 VAL D O 1
ATOM 7861 N N . ALA D 1 33 ? 27.091 -42.107 21.298 1.00 21.73 33 ALA D N 1
ATOM 7862 C CA . ALA D 1 33 ? 26.036 -42.211 20.295 1.00 22.15 33 ALA D CA 1
ATOM 7863 C C . ALA D 1 33 ? 24.945 -41.153 20.458 1.00 22.39 33 ALA D C 1
ATOM 7864 O O . ALA D 1 33 ? 24.775 -40.578 21.540 1.00 22.80 33 ALA D O 1
ATOM 7866 N N . ILE D 1 34 ? 24.214 -40.898 19.376 1.00 22.23 34 ILE D N 1
ATOM 7867 C CA . ILE D 1 34 ? 23.111 -39.946 19.400 1.00 22.39 34 ILE D CA 1
ATOM 7868 C C . ILE D 1 34 ? 21.897 -40.544 18.698 1.00 22.46 34 ILE D C 1
ATOM 7869 O O . ILE D 1 34 ? 22.047 -41.314 17.739 1.00 22.78 34 ILE D O 1
ATOM 7874 N N . ASN D 1 35 ? 20.701 -40.228 19.187 1.00 22.20 35 ASN D N 1
ATOM 7875 C CA . ASN D 1 35 ? 19.479 -40.692 18.536 1.00 21.89 35 ASN D CA 1
ATOM 7876 C C . ASN D 1 35 ? 18.406 -39.623 18.478 1.00 22.40 35 ASN D C 1
ATOM 7877 O O . ASN D 1 35 ? 18.096 -38.978 19.482 1.00 22.71 35 ASN D O 1
ATOM 7882 N N . ASP D 1 36 ? 17.850 -39.430 17.287 1.00 22.52 36 ASP D N 1
ATOM 7883 C CA . ASP D 1 36 ? 16.742 -38.518 17.083 1.00 22.57 36 ASP D CA 1
ATOM 7884 C C . ASP D 1 36 ? 15.923 -39.127 15.964 1.00 22.77 36 ASP D C 1
ATOM 7885 O O . ASP D 1 36 ? 15.992 -40.330 15.720 1.00 22.74 36 ASP D O 1
ATOM 7890 N N . LEU D 1 37 ? 15.160 -38.301 15.267 1.00 23.16 37 LEU D N 1
ATOM 7891 C CA . LEU D 1 37 ? 14.267 -38.791 14.224 1.00 22.91 37 LEU D CA 1
ATOM 7892 C C . LEU D 1 37 ? 14.536 -38.068 12.920 1.00 22.85 37 LEU D C 1
ATOM 7893 O O . LEU D 1 37 ? 13.611 -37.541 12.309 1.00 23.39 37 LEU D O 1
ATOM 7898 N N . GLY D 1 38 ? 15.781 -38.001 12.481 1.00 22.14 38 GLY D N 1
ATOM 7899 C CA . GLY D 1 38 ? 16.015 -37.329 11.217 1.00 21.44 38 GLY D CA 1
ATOM 7900 C C . GLY D 1 38 ? 17.308 -37.732 10.568 1.00 20.93 38 GLY D C 1
ATOM 7901 O O . GLY D 1 38 ? 18.052 -38.554 11.107 1.00 21.12 38 GLY D O 1
ATOM 7902 N N . PRO D 1 39 ? 17.582 -37.153 9.398 1.00 20.69 39 PRO D N 1
ATOM 7903 C CA . PRO D 1 39 ? 18.838 -37.441 8.688 1.00 20.67 39 PRO D CA 1
ATOM 7904 C C . PRO D 1 39 ? 20.038 -37.000 9.518 1.00 20.60 39 PRO D C 1
ATOM 7905 O O . PRO D 1 39 ? 19.970 -35.997 10.231 1.00 20.59 39 PRO D O 1
ATOM 7909 N N . VAL D 1 40 ? 21.136 -37.734 9.420 1.00 20.82 40 VAL D N 1
ATOM 7910 C CA . VAL D 1 40 ? 22.339 -37.382 10.159 1.00 21.16 40 VAL D CA 1
ATOM 7911 C C . VAL D 1 40 ? 22.766 -35.960 9.874 1.00 20.86 40 VAL D C 1
ATOM 7912 O O . VAL D 1 40 ? 23.314 -35.272 10.735 1.00 21.25 40 VAL D O 1
ATOM 7916 N N . GLU D 1 41 ? 22.526 -35.533 8.647 1.00 20.69 41 GLU D N 1
ATOM 7917 C CA . GLU D 1 41 ? 23.011 -34.257 8.187 1.00 20.32 41 GLU D CA 1
ATOM 7918 C C . GLU D 1 41 ? 22.218 -33.126 8.862 1.00 19.65 41 GLU D C 1
ATOM 7919 O O . GLU D 1 41 ? 22.772 -32.062 9.153 1.00 19.00 41 GLU D O 1
ATOM 7925 N N . THR D 1 42 ? 20.940 -33.376 9.147 1.00 18.76 42 THR D N 1
ATOM 7926 C CA . THR D 1 42 ? 20.101 -32.338 9.754 1.00 18.42 42 THR D CA 1
ATOM 7927 C C . THR D 1 42 ? 20.521 -32.107 11.209 1.00 18.40 42 THR D C 1
ATOM 7928 O O . THR D 1 42 ? 20.629 -30.958 11.661 1.00 17.66 42 THR D O 1
ATOM 7932 N N . ASN D 1 43 ? 20.759 -33.211 11.923 1.00 17.94 43 ASN D N 1
ATOM 7933 C CA . ASN D 1 43 ? 21.385 -33.175 13.241 1.00 17.81 43 ASN D CA 1
ATOM 7934 C C . ASN D 1 43 ? 22.685 -32.355 13.242 1.00 17.42 43 ASN D C 1
ATOM 7935 O O . ASN D 1 43 ? 22.888 -31.506 14.096 1.00 16.82 43 ASN D O 1
ATOM 7940 N N . ALA D 1 44 ? 23.554 -32.589 12.264 1.00 17.26 44 ALA D N 1
ATOM 7941 C CA . ALA D 1 44 ? 24.828 -31.877 12.212 1.00 16.89 44 ALA D CA 1
ATOM 7942 C C . ALA D 1 44 ? 24.598 -30.390 11.982 1.00 16.61 44 ALA D C 1
ATOM 7943 O O . ALA D 1 44 ? 25.273 -29.544 12.570 1.00 16.25 44 ALA D O 1
ATOM 7945 N N . HIS D 1 45 ? 23.642 -30.072 11.117 1.00 16.56 45 HIS D N 1
ATOM 7946 C CA . HIS D 1 45 ? 23.363 -28.673 10.803 1.00 16.98 45 HIS D CA 1
ATOM 7947 C C . HIS D 1 45 ? 22.754 -27.949 12.020 1.00 17.19 45 HIS D C 1
ATOM 7948 O O . HIS D 1 45 ? 23.150 -26.832 12.363 1.00 17.28 45 HIS D O 1
ATOM 7955 N N . LEU D 1 46 ? 21.855 -28.597 12.731 1.00 17.55 46 LEU D N 1
ATOM 7956 C CA . LEU D 1 46 ? 21.317 -28.048 13.960 1.00 18.66 46 LEU D CA 1
ATOM 7957 C C . LEU D 1 46 ? 22.318 -27.804 15.055 1.00 18.85 46 LEU D C 1
ATOM 7958 O O . LEU D 1 46 ? 22.139 -26.938 15.818 1.00 18.61 46 LEU D O 1
ATOM 7963 N N . LEU D 1 47 ? 23.373 -28.598 15.077 1.00 19.09 47 LEU D N 1
ATOM 7964 C CA . LEU D 1 47 ? 24.449 -28.441 15.982 1.00 19.46 47 LEU D CA 1
ATOM 7965 C C . LEU D 1 47 ? 25.404 -27.325 15.653 1.00 18.98 47 LEU D C 1
ATOM 7966 O O . LEU D 1 47 ? 25.869 -26.650 16.517 1.00 18.48 47 LEU D O 1
ATOM 7971 N N . ARG D 1 48 ? 25.672 -27.173 14.371 1.00 18.78 48 ARG D N 1
ATOM 7972 C CA . ARG D 1 48 ? 26.480 -26.129 13.785 1.00 18.10 48 ARG D CA 1
ATOM 7973 C C . ARG D 1 48 ? 25.973 -24.736 14.005 1.00 17.92 48 ARG D C 1
ATOM 7974 O O . ARG D 1 48 ? 26.693 -23.872 14.376 1.00 17.98 48 ARG D O 1
ATOM 7982 N N . TYR D 1 49 ? 24.707 -24.537 13.774 1.00 17.69 49 TYR D N 1
ATOM 7983 C CA . TYR D 1 49 ? 24.166 -23.183 13.848 1.00 17.87 49 TYR D CA 1
ATOM 7984 C C . TYR D 1 49 ? 23.112 -23.070 14.923 1.00 17.44 49 TYR D C 1
ATOM 7985 O O . TYR D 1 49 ? 22.182 -23.876 14.964 1.00 17.93 49 TYR D O 1
ATOM 7994 N N . ASP D 1 50 ? 23.262 -22.078 15.802 1.00 16.51 50 ASP D N 1
ATOM 7995 C CA . ASP D 1 50 ? 22.354 -21.961 16.930 1.00 15.65 50 ASP D CA 1
ATOM 7996 C C . ASP D 1 50 ? 21.830 -20.540 17.113 1.00 15.06 50 ASP D C 1
ATOM 7997 O O . ASP D 1 50 ? 22.602 -19.606 17.300 1.00 14.59 50 ASP D O 1
ATOM 8002 N N . SER D 1 51 ? 20.511 -20.392 17.045 1.00 14.47 51 SER D N 1
ATOM 8003 C CA . SER D 1 51 ? 19.853 -19.094 17.143 1.00 14.58 51 SER D CA 1
ATOM 8004 C C . SER D 1 51 ? 19.977 -18.404 18.505 1.00 15.05 51 SER D C 1
ATOM 8005 O O . SER D 1 51 ? 19.687 -17.215 18.627 1.00 15.03 51 SER D O 1
ATOM 8008 N N . VAL D 1 52 ? 20.392 -19.160 19.521 1.00 15.74 52 VAL D N 1
ATOM 8009 C CA . VAL D 1 52 ? 20.530 -18.661 20.878 1.00 15.62 52 VAL D CA 1
ATOM 8010 C C . VAL D 1 52 ? 21.979 -18.587 21.315 1.00 15.85 52 VAL D C 1
ATOM 8011 O O . VAL D 1 52 ? 22.410 -17.592 21.899 1.00 16.55 52 VAL D O 1
ATOM 8015 N N . HIS D 1 53 ? 22.732 -19.647 21.065 1.00 15.41 53 HIS D N 1
ATOM 8016 C CA . HIS D 1 53 ? 24.095 -19.698 21.552 1.00 15.26 53 HIS D CA 1
ATOM 8017 C C . HIS D 1 53 ? 25.161 -19.389 20.494 1.00 15.54 53 HIS D C 1
ATOM 8018 O O . HIS D 1 53 ? 26.326 -19.350 20.806 1.00 15.33 53 HIS D O 1
ATOM 8025 N N . GLY D 1 54 ? 24.807 -19.194 19.265 1.00 16.21 54 GLY D N 1
ATOM 8026 C CA . GLY D 1 54 ? 25.789 -18.956 18.249 1.00 17.16 54 GLY D CA 1
ATOM 8027 C C . GLY D 1 54 ? 26.307 -20.160 17.555 1.00 18.27 54 GLY D C 1
ATOM 8028 O O . GLY D 1 54 ? 25.944 -21.216 17.834 1.00 18.59 54 GLY D O 1
ATOM 8029 N N . ARG D 1 55 ? 27.199 -19.954 16.638 1.00 18.91 55 ARG D N 1
ATOM 8030 C CA . ARG D 1 55 ? 27.896 -21.016 15.975 1.00 19.88 55 ARG D CA 1
ATOM 8031 C C . ARG D 1 55 ? 28.730 -21.909 16.845 1.00 20.14 55 ARG D C 1
ATOM 8032 O O . ARG D 1 55 ? 29.476 -21.441 17.653 1.00 20.10 55 ARG D O 1
ATOM 8040 N N . PHE D 1 56 ? 28.613 -23.205 16.616 1.00 20.44 56 PHE D N 1
ATOM 8041 C CA . PHE D 1 56 ? 29.484 -24.209 17.198 1.00 21.32 56 PHE D CA 1
ATOM 8042 C C . PHE D 1 56 ? 30.946 -23.871 16.964 1.00 22.08 56 PHE D C 1
ATOM 8043 O O . PHE D 1 56 ? 31.342 -23.565 15.889 1.00 21.85 56 PHE D O 1
ATOM 8051 N N . PRO D 1 57 ? 31.718 -23.953 18.023 1.00 23.08 57 PRO D N 1
ATOM 8052 C CA . PRO D 1 57 ? 33.091 -23.527 18.066 1.00 24.05 57 PRO D CA 1
ATOM 8053 C C . PRO D 1 57 ? 34.113 -24.406 17.370 1.00 24.99 57 PRO D C 1
ATOM 8054 O O . PRO D 1 57 ? 35.179 -23.988 17.168 1.00 25.61 57 PRO D O 1
ATOM 8058 N N . LYS D 1 58 ? 33.757 -25.600 16.996 1.00 26.12 58 LYS D N 1
ATOM 8059 C CA . LYS D 1 58 ? 34.693 -26.510 16.349 1.00 27.29 58 LYS D CA 1
ATOM 8060 C C . LYS D 1 58 ? 34.049 -26.974 15.073 1.00 27.73 58 LYS D C 1
ATOM 8061 O O . LYS D 1 58 ? 32.828 -26.971 14.978 1.00 27.87 58 LYS D O 1
ATOM 8067 N N . GLU D 1 59 ? 34.825 -27.462 14.140 1.00 28.43 59 GLU D N 1
ATOM 8068 C CA . GLU D 1 59 ? 34.294 -28.115 12.977 1.00 29.41 59 GLU D CA 1
ATOM 8069 C C . GLU D 1 59 ? 33.470 -29.333 13.357 1.00 29.13 59 GLU D C 1
ATOM 8070 O O . GLU D 1 59 ? 33.695 -29.953 14.346 1.00 28.55 59 GLU D O 1
ATOM 8076 N N . VAL D 1 60 ? 32.468 -29.600 12.559 1.00 29.33 60 VAL D N 1
ATOM 8077 C CA . VAL D 1 60 ? 31.568 -30.696 12.764 1.00 29.58 60 VAL D CA 1
ATOM 8078 C C . VAL D 1 60 ? 31.613 -31.540 11.520 1.00 30.01 60 VAL D C 1
ATOM 8079 O O . VAL D 1 60 ? 31.186 -31.130 10.500 1.00 30.28 60 VAL D O 1
ATOM 8083 N N . GLU D 1 61 ? 32.199 -32.710 11.629 1.00 30.49 61 GLU D N 1
ATOM 8084 C CA . GLU D 1 61 ? 32.378 -33.617 10.537 1.00 30.94 61 GLU D CA 1
ATOM 8085 C C . GLU D 1 61 ? 31.384 -34.718 10.417 1.00 30.86 61 GLU D C 1
ATOM 8086 O O . GLU D 1 61 ? 31.055 -35.337 11.365 1.00 30.57 61 GLU D O 1
ATOM 8092 N N . VAL D 1 62 ? 30.940 -34.973 9.205 1.00 31.26 62 VAL D N 1
ATOM 8093 C CA . VAL D 1 62 ? 29.941 -35.974 8.944 1.00 31.93 62 VAL D CA 1
ATOM 8094 C C . VAL D 1 62 ? 30.418 -37.098 8.081 1.00 32.17 62 VAL D C 1
ATOM 8095 O O . VAL D 1 62 ? 30.819 -36.886 6.981 1.00 32.24 62 VAL D O 1
ATOM 8099 N N . ALA D 1 63 ? 30.359 -38.315 8.589 1.00 32.50 63 ALA D N 1
ATOM 8100 C CA . ALA D 1 63 ? 30.718 -39.451 7.783 1.00 33.02 63 ALA D CA 1
ATOM 8101 C C . ALA D 1 63 ? 29.772 -40.579 7.833 1.00 33.54 63 ALA D C 1
ATOM 8102 O O . ALA D 1 63 ? 29.749 -41.323 8.748 1.00 33.96 63 ALA D O 1
ATOM 8104 N N . GLY D 1 64 ? 28.955 -40.686 6.815 1.00 34.26 64 GLY D N 1
ATOM 8105 C CA . GLY D 1 64 ? 27.901 -41.663 6.799 1.00 34.53 64 GLY D CA 1
ATOM 8106 C C . GLY D 1 64 ? 27.000 -41.535 7.991 1.00 34.82 64 GLY D C 1
ATOM 8107 O O . GLY D 1 64 ? 26.273 -40.587 8.146 1.00 34.72 64 GLY D O 1
ATOM 8108 N N . ASP D 1 65 ? 27.037 -42.528 8.833 1.00 35.12 65 ASP D N 1
ATOM 8109 C CA . ASP D 1 65 ? 26.179 -42.497 10.000 1.00 35.73 65 ASP D CA 1
ATOM 8110 C C . ASP D 1 65 ? 26.923 -41.952 11.218 1.00 35.31 65 ASP D C 1
ATOM 8111 O O . ASP D 1 65 ? 26.505 -42.152 12.363 1.00 35.06 65 ASP D O 1
ATOM 8116 N N . THR D 1 66 ? 27.973 -41.207 10.950 1.00 34.46 66 THR D N 1
ATOM 8117 C CA . THR D 1 66 ? 28.853 -40.707 11.966 1.00 34.25 66 THR D CA 1
ATOM 8118 C C . THR D 1 66 ? 28.976 -39.194 12.135 1.00 33.87 66 THR D C 1
ATOM 8119 O O . THR D 1 66 ? 28.972 -38.477 11.224 1.00 34.23 66 THR D O 1
ATOM 8123 N N . ILE D 1 67 ? 29.142 -38.721 13.337 1.00 33.43 67 ILE D N 1
ATOM 8124 C CA . ILE D 1 67 ? 29.401 -37.320 13.567 1.00 33.37 67 ILE D CA 1
ATOM 8125 C C . ILE D 1 67 ? 30.703 -37.219 14.324 1.00 33.28 67 ILE D C 1
ATOM 8126 O O . ILE D 1 67 ? 30.936 -38.006 15.177 1.00 33.29 67 ILE D O 1
ATOM 8131 N N . ASP D 1 68 ? 31.551 -36.246 14.024 1.00 33.26 68 ASP D N 1
ATOM 8132 C CA . ASP D 1 68 ? 32.829 -36.084 14.719 1.00 33.62 68 ASP D CA 1
ATOM 8133 C C . ASP D 1 68 ? 33.084 -34.646 15.117 1.00 33.86 68 ASP D C 1
ATOM 8134 O O . ASP D 1 68 ? 33.170 -33.792 14.305 1.00 33.51 68 ASP D O 1
ATOM 8139 N N . VAL D 1 69 ? 33.203 -34.382 16.391 1.00 34.04 69 VAL D N 1
ATOM 8140 C CA . VAL D 1 69 ? 33.399 -33.027 16.807 1.00 34.39 69 VAL D CA 1
ATOM 8141 C C . VAL D 1 69 ? 34.733 -32.682 17.434 1.00 35.06 69 VAL D C 1
ATOM 8142 O O . VAL D 1 69 ? 34.889 -31.626 17.962 1.00 35.37 69 VAL D O 1
ATOM 8146 N N . GLY D 1 70 ? 35.692 -33.578 17.363 1.00 35.42 70 GLY D N 1
ATOM 8147 C CA . GLY D 1 70 ? 37.011 -33.277 17.841 1.00 36.10 70 GLY D CA 1
ATOM 8148 C C . GLY D 1 70 ? 37.707 -34.434 18.456 1.00 36.65 70 GLY D C 1
ATOM 8149 O O . GLY D 1 70 ? 38.889 -34.389 18.704 1.00 37.16 70 GLY D O 1
ATOM 8150 N N . TYR D 1 71 ? 36.968 -35.488 18.694 1.00 36.69 71 TYR D N 1
ATOM 8151 C CA . TYR D 1 71 ? 37.481 -36.608 19.401 1.00 36.78 71 TYR D CA 1
ATOM 8152 C C . TYR D 1 71 ? 36.957 -37.905 18.928 1.00 35.98 71 TYR D C 1
ATOM 8153 O O . TYR D 1 71 ? 36.624 -38.725 19.701 1.00 35.96 71 TYR D O 1
ATOM 8162 N N . GLY D 1 72 ? 36.848 -38.086 17.642 1.00 35.21 72 GLY D N 1
ATOM 8163 C CA . GLY D 1 72 ? 36.310 -39.323 17.159 1.00 34.36 72 GLY D CA 1
ATOM 8164 C C . GLY D 1 72 ? 34.855 -39.298 16.806 1.00 33.52 72 GLY D C 1
ATOM 8165 O O . GLY D 1 72 ? 34.099 -38.510 17.319 1.00 33.29 72 GLY D O 1
ATOM 8166 N N . PRO D 1 73 ? 34.484 -40.194 15.919 1.00 32.64 73 PRO D N 1
ATOM 8167 C CA . PRO D 1 73 ? 33.119 -40.203 15.414 1.00 31.67 73 PRO D CA 1
ATOM 8168 C C . PRO D 1 73 ? 32.062 -40.683 16.422 1.00 30.82 73 PRO D C 1
ATOM 8169 O O . PRO D 1 73 ? 32.324 -41.520 17.290 1.00 30.28 73 PRO D O 1
ATOM 8173 N N . ILE D 1 74 ? 30.868 -40.130 16.291 1.00 29.85 74 ILE D N 1
ATOM 8174 C CA . ILE D 1 74 ? 29.784 -40.451 17.182 1.00 28.62 74 ILE D CA 1
ATOM 8175 C C . ILE D 1 74 ? 28.701 -41.088 16.353 1.00 28.09 74 ILE D C 1
ATOM 8176 O O . ILE D 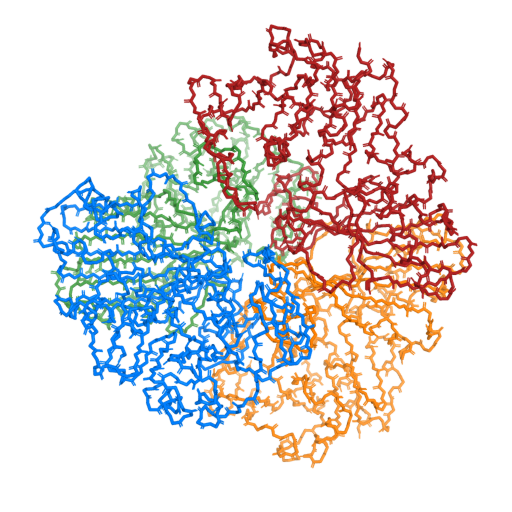1 74 ? 28.248 -40.545 15.347 1.00 27.80 74 ILE D O 1
ATOM 8181 N N . LYS D 1 75 ? 28.308 -42.275 16.765 1.00 27.82 75 LYS D N 1
ATOM 8182 C CA . LYS D 1 75 ? 27.356 -43.045 16.014 1.00 27.69 75 LYS D CA 1
ATOM 8183 C C . LYS D 1 75 ? 25.991 -42.378 16.142 1.00 27.12 75 LYS D C 1
ATOM 8184 O O . LYS D 1 75 ? 25.537 -42.090 17.257 1.00 27.01 75 LYS D O 1
ATOM 8190 N N . VAL D 1 76 ? 25.351 -42.118 15.001 1.00 26.34 76 VAL D N 1
ATOM 8191 C CA . VAL D 1 76 ? 24.068 -41.419 14.970 1.00 25.50 76 VAL D CA 1
ATOM 8192 C C . VAL D 1 76 ? 22.918 -42.266 14.446 1.00 25.79 76 VAL D C 1
ATOM 8193 O O . VAL D 1 76 ? 23.015 -42.829 13.363 1.00 26.01 76 VAL D O 1
ATOM 8197 N N . HIS D 1 77 ? 21.834 -42.290 15.200 1.00 26.10 77 HIS D N 1
ATOM 8198 C CA . HIS D 1 77 ? 20.662 -43.081 14.926 1.00 26.65 77 HIS D CA 1
ATOM 8199 C C . HIS D 1 77 ? 19.360 -42.372 14.678 1.00 27.13 77 HIS D C 1
ATOM 8200 O O . HIS D 1 77 ? 19.216 -41.219 14.899 1.00 26.81 77 HIS D O 1
ATOM 8207 N N . ALA D 1 78 ? 18.391 -43.149 14.244 1.00 27.86 78 ALA D N 1
ATOM 8208 C CA . ALA D 1 78 ? 17.038 -42.708 14.054 1.00 28.56 78 ALA D CA 1
ATOM 8209 C C . ALA D 1 78 ? 16.080 -43.797 14.356 1.00 29.00 78 ALA D C 1
ATOM 8210 O O . ALA D 1 78 ? 15.507 -44.336 13.490 1.00 29.27 78 ALA D O 1
ATOM 8212 N N . VAL D 1 79 ? 15.900 -44.098 15.613 1.00 29.65 79 VAL D N 1
ATOM 8213 C CA . VAL D 1 79 ? 15.094 -45.177 16.055 1.00 30.43 79 VAL D CA 1
ATOM 8214 C C . VAL D 1 79 ? 13.984 -44.673 16.956 1.00 31.33 79 VAL D C 1
ATOM 8215 O O . VAL D 1 79 ? 14.226 -44.305 18.068 1.00 31.46 79 VAL D O 1
ATOM 8219 N N . ARG D 1 80 ? 12.753 -44.708 16.483 1.00 31.95 80 ARG D N 1
ATOM 8220 C CA . ARG D 1 80 ? 11.616 -44.302 17.289 1.00 32.54 80 ARG D CA 1
ATOM 8221 C C . ARG D 1 80 ? 11.505 -44.980 18.634 1.00 32.56 80 ARG D C 1
ATOM 8222 O O . ARG D 1 80 ? 11.258 -44.345 19.608 1.00 32.45 80 ARG D O 1
ATOM 8230 N N . ASN D 1 81 ? 11.678 -46.282 18.678 1.00 32.96 81 ASN D N 1
ATOM 8231 C CA . ASN D 1 81 ? 11.517 -47.020 19.923 1.00 33.18 81 ASN D CA 1
ATOM 8232 C C . ASN D 1 81 ? 12.764 -47.224 20.719 1.00 33.19 81 ASN D C 1
ATOM 8233 O O . ASN D 1 81 ? 13.581 -48.001 20.340 1.00 33.53 81 ASN D O 1
ATOM 8238 N N . PRO D 1 82 ? 12.884 -46.557 21.849 1.00 33.09 82 PRO D N 1
ATOM 8239 C CA . PRO D 1 82 ? 14.103 -46.574 22.612 1.00 33.01 82 PRO D CA 1
ATOM 8240 C C . PRO D 1 82 ? 14.570 -47.931 23.027 1.00 33.09 82 PRO D C 1
ATOM 8241 O O . PRO D 1 82 ? 15.712 -48.096 23.299 1.00 33.30 82 PRO D O 1
ATOM 8245 N N . ALA D 1 83 ? 13.677 -48.882 23.070 1.00 32.96 83 ALA D N 1
ATOM 8246 C CA . ALA D 1 83 ? 14.005 -50.216 23.416 1.00 32.94 83 ALA D CA 1
ATOM 8247 C C . ALA D 1 83 ? 14.653 -50.955 22.286 1.00 33.31 83 ALA D C 1
ATOM 8248 O O . ALA D 1 83 ? 15.273 -51.928 22.518 1.00 33.45 83 ALA D O 1
ATOM 8250 N N . GLU D 1 84 ? 14.515 -50.480 21.064 1.00 33.50 84 GLU D N 1
ATOM 8251 C CA . GLU D 1 84 ? 15.215 -51.029 19.929 1.00 34.16 84 GLU D CA 1
ATOM 8252 C C . GLU D 1 84 ? 16.625 -50.500 19.644 1.00 34.00 84 GLU D C 1
ATOM 8253 O O . GLU D 1 84 ? 17.269 -50.983 18.764 1.00 34.41 84 GLU D O 1
ATOM 8259 N N . LEU D 1 85 ? 17.095 -49.527 20.384 1.00 33.58 85 LEU D N 1
ATOM 8260 C CA . LEU D 1 85 ? 18.438 -49.015 20.229 1.00 33.35 85 LEU D CA 1
ATOM 8261 C C . LEU D 1 85 ? 19.538 -50.010 20.511 1.00 33.22 85 LEU D C 1
ATOM 8262 O O . LEU D 1 85 ? 19.394 -50.858 21.323 1.00 33.03 85 LEU D O 1
ATOM 8267 N N . PRO D 1 86 ? 20.657 -49.851 19.851 1.00 33.39 86 PRO D N 1
ATOM 8268 C CA . PRO D 1 86 ? 21.788 -50.768 20.020 1.00 33.81 86 PRO D CA 1
ATOM 8269 C C . PRO D 1 86 ? 22.702 -50.440 21.208 1.00 34.19 86 PRO D C 1
ATOM 8270 O O . PRO D 1 86 ? 23.919 -50.384 21.046 1.00 34.01 86 PRO D O 1
ATOM 8274 N N . TRP D 1 87 ? 22.147 -50.218 22.391 1.00 34.72 87 TRP D N 1
ATOM 8275 C CA . TRP D 1 87 ? 22.995 -49.777 23.484 1.00 35.24 87 TRP D CA 1
ATOM 8276 C C . TRP D 1 87 ? 24.009 -50.843 23.892 1.00 36.21 87 TRP D C 1
ATOM 8277 O O . TRP D 1 87 ? 25.093 -50.522 24.389 1.00 36.37 87 TRP D O 1
ATOM 8288 N N . LYS D 1 88 ? 23.663 -52.116 23.704 1.00 37.53 88 LYS D N 1
ATOM 8289 C CA . LYS D 1 88 ? 24.573 -53.195 24.103 1.00 38.22 88 LYS D CA 1
ATOM 8290 C C . LYS D 1 88 ? 25.760 -53.215 23.184 1.00 38.24 88 LYS D C 1
ATOM 8291 O O . LYS D 1 88 ? 26.902 -53.199 23.633 1.00 38.70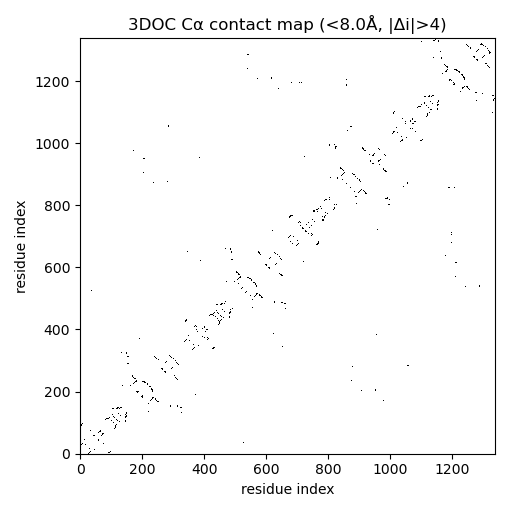 88 LYS D O 1
ATOM 8297 N N . GLU D 1 89 ? 25.484 -53.259 21.889 1.00 38.24 89 GLU D N 1
ATOM 8298 C CA . GLU D 1 89 ? 26.530 -53.329 20.881 1.00 38.43 89 GLU D CA 1
ATOM 8299 C C . GLU D 1 89 ? 27.459 -52.099 20.945 1.00 37.96 89 GLU D C 1
ATOM 8300 O O . GLU D 1 89 ? 28.605 -52.143 20.495 1.00 38.04 89 GLU D O 1
ATOM 8306 N N . GLU D 1 90 ? 26.980 -50.999 21.510 1.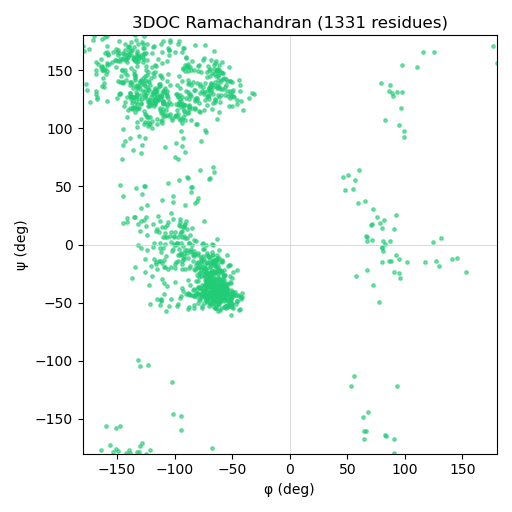00 37.27 90 GLU D N 1
ATOM 8307 C CA . GLU D 1 90 ? 27.811 -49.799 21.533 1.00 36.84 90 GLU D CA 1
ATOM 8308 C C . GLU D 1 90 ? 28.325 -49.488 22.933 1.00 35.70 90 GLU D C 1
ATOM 8309 O O . GLU D 1 90 ? 29.067 -48.523 23.158 1.00 35.35 90 GLU D O 1
ATOM 8315 N N . ASN D 1 91 ? 27.951 -50.348 23.866 1.00 34.07 91 ASN D N 1
ATOM 8316 C CA . ASN D 1 91 ? 28.581 -50.326 25.147 1.00 32.90 91 ASN D CA 1
ATOM 8317 C C . ASN D 1 91 ? 28.362 -48.974 25.795 1.00 31.38 91 ASN D C 1
ATOM 8318 O O . ASN D 1 91 ? 29.308 -48.214 26.051 1.00 30.96 91 ASN D O 1
ATOM 8323 N N . VAL D 1 92 ? 27.091 -48.697 26.063 1.00 29.44 92 VAL D N 1
ATOM 8324 C CA . VAL D 1 92 ? 26.677 -47.432 26.607 1.00 27.75 92 VAL D CA 1
ATOM 8325 C C . VAL D 1 92 ? 26.513 -47.513 28.112 1.00 27.21 92 VAL D C 1
ATOM 8326 O O . VAL D 1 92 ? 25.608 -48.183 28.607 1.00 27.42 92 VAL D O 1
ATOM 8330 N N . ASP D 1 93 ? 27.371 -46.828 28.854 1.00 26.08 93 ASP D N 1
ATOM 8331 C CA . ASP D 1 93 ? 27.213 -46.827 30.299 1.00 25.27 93 ASP D CA 1
ATOM 8332 C C . ASP D 1 93 ? 25.897 -46.133 30.667 1.00 24.41 93 ASP D C 1
ATOM 8333 O O . ASP D 1 93 ? 25.065 -46.704 31.368 1.00 24.24 93 ASP D O 1
ATOM 8338 N N . ILE D 1 94 ? 25.707 -44.906 30.193 1.00 23.10 94 ILE D N 1
ATOM 8339 C CA . ILE D 1 94 ? 24.505 -44.174 30.545 1.00 22.58 94 ILE D CA 1
ATOM 8340 C C . ILE D 1 94 ? 23.681 -43.582 29.379 1.00 22.15 94 ILE D C 1
ATOM 8341 O O . ILE D 1 94 ? 24.219 -42.956 28.448 1.00 21.54 94 ILE D O 1
ATOM 8346 N N . ALA D 1 95 ? 22.367 -43.818 29.441 1.00 21.21 95 ALA D N 1
ATOM 8347 C CA . ALA D 1 95 ? 21.447 -43.226 28.486 1.00 20.40 95 ALA D CA 1
ATOM 8348 C C . ALA D 1 95 ? 20.910 -41.948 29.105 1.00 19.86 95 ALA D C 1
ATOM 8349 O O . ALA D 1 95 ? 20.370 -41.967 30.223 1.00 19.28 95 ALA D O 1
ATOM 8351 N N . LEU D 1 96 ? 21.098 -40.841 28.390 1.00 19.27 96 LEU D N 1
ATOM 8352 C CA . LEU D 1 96 ? 20.565 -39.558 28.805 1.00 18.68 96 LEU D CA 1
ATOM 8353 C C . LEU D 1 96 ? 19.294 -39.333 28.000 1.00 18.63 96 LEU D C 1
ATOM 8354 O O . LEU D 1 96 ? 19.337 -39.150 26.795 1.00 18.66 96 LEU D O 1
ATOM 8359 N N . GLU D 1 97 ? 18.157 -39.381 28.680 1.00 18.94 97 GLU D N 1
ATOM 8360 C CA . GLU D 1 97 ? 16.848 -39.377 28.033 1.00 18.89 97 GLU D CA 1
ATOM 8361 C C . GLU D 1 97 ? 16.282 -37.942 27.931 1.00 18.91 97 GLU D C 1
ATOM 8362 O O . GLU D 1 97 ? 15.823 -37.368 28.915 1.00 18.80 97 GLU D O 1
ATOM 8368 N N . CYS D 1 98 ? 16.326 -37.376 26.727 1.00 18.93 98 CYS D N 1
ATOM 8369 C CA . CYS D 1 98 ? 16.026 -35.972 26.528 1.00 18.72 98 CYS D CA 1
ATOM 8370 C C . CYS D 1 98 ? 15.008 -35.730 25.418 1.00 18.67 98 CYS D C 1
ATOM 8371 O O . CYS D 1 98 ? 15.069 -34.692 24.743 1.00 18.49 98 CYS D O 1
ATOM 8374 N N . THR D 1 99 ? 14.089 -36.636 25.203 1.00 18.39 99 THR D N 1
ATOM 8375 C CA . THR D 1 99 ? 13.052 -36.409 24.214 1.00 18.03 99 THR D CA 1
ATOM 8376 C C . THR D 1 99 ? 11.873 -35.571 24.652 1.00 18.23 99 THR D C 1
ATOM 8377 O O . THR D 1 99 ? 11.321 -34.912 23.890 1.00 17.53 99 THR D O 1
ATOM 8381 N N . GLY D 1 100 ? 11.522 -35.638 25.903 1.00 19.00 100 GLY D N 1
ATOM 8382 C CA . GLY D 1 100 ? 10.280 -35.161 26.406 1.00 20.45 100 GLY D CA 1
ATOM 8383 C C . GLY D 1 100 ? 9.122 -36.142 26.498 1.00 21.76 100 GLY D C 1
ATOM 8384 O O . GLY D 1 100 ? 8.112 -35.818 27.023 1.00 21.86 100 GLY D O 1
ATOM 8385 N N . ILE D 1 101 ? 9.278 -37.327 25.947 1.00 22.69 101 ILE D N 1
ATOM 8386 C CA . ILE D 1 101 ? 8.216 -38.275 25.840 1.00 23.86 101 ILE D CA 1
ATOM 8387 C C . ILE D 1 101 ? 8.347 -39.607 26.555 1.00 24.84 101 ILE D C 1
ATOM 8388 O O . ILE D 1 101 ? 7.502 -40.452 26.504 1.00 25.71 101 ILE D O 1
ATOM 8393 N N . PHE D 1 102 ? 9.429 -39.776 27.250 1.00 25.53 102 PHE D N 1
ATOM 8394 C CA . PHE D 1 102 ? 9.710 -41.002 27.881 1.00 26.04 102 PHE D CA 1
ATOM 8395 C C . PHE D 1 102 ? 10.143 -40.645 29.267 1.00 26.35 102 PHE D C 1
ATOM 8396 O O . PHE D 1 102 ? 11.150 -41.068 29.699 1.00 26.64 102 PHE D O 1
ATOM 8404 N N . THR D 1 103 ? 9.393 -39.817 29.934 1.00 27.06 103 THR D N 1
ATOM 8405 C CA . THR D 1 103 ? 9.853 -39.327 31.229 1.00 28.20 103 THR D CA 1
ATOM 8406 C C . THR D 1 103 ? 9.411 -40.160 32.432 1.00 29.25 103 THR D C 1
ATOM 8407 O O . THR D 1 103 ? 10.056 -40.097 33.477 1.00 29.29 103 THR D O 1
ATOM 8411 N N . SER D 1 104 ? 8.369 -40.961 32.335 1.00 30.06 104 SER D N 1
ATOM 8412 C CA . SER D 1 104 ? 8.048 -41.834 33.450 1.00 31.16 104 SER D CA 1
ATOM 8413 C C . SER D 1 104 ? 9.061 -42.952 33.556 1.00 31.78 104 SER D C 1
ATOM 8414 O O . SER D 1 104 ? 9.544 -43.423 32.562 1.00 31.45 104 SER D O 1
ATOM 8417 N N . ARG D 1 105 ? 9.378 -43.340 34.780 1.00 32.18 105 ARG D N 1
ATOM 8418 C CA . ARG D 1 105 ? 10.376 -44.338 35.059 1.00 32.96 105 ARG D CA 1
ATOM 8419 C C . ARG D 1 105 ? 10.309 -45.519 34.142 1.00 33.33 105 ARG D C 1
ATOM 8420 O O . ARG D 1 105 ? 11.321 -45.943 33.647 1.00 33.35 105 ARG D O 1
ATOM 8428 N N . ASP D 1 106 ? 9.102 -46.030 33.953 1.00 33.54 106 ASP D N 1
ATOM 8429 C CA . ASP D 1 106 ? 8.850 -47.261 33.235 1.00 33.57 106 ASP D CA 1
ATOM 8430 C C . ASP D 1 106 ? 9.122 -47.118 31.748 1.00 32.80 106 ASP D C 1
ATOM 8431 O O . ASP D 1 106 ? 9.404 -48.056 31.074 1.00 32.85 106 ASP D O 1
ATOM 8436 N N . LYS D 1 107 ? 9.054 -45.921 31.240 1.00 32.02 107 LYS D N 1
ATOM 8437 C CA . LYS D 1 107 ? 9.428 -45.680 29.882 1.00 31.35 107 LYS D CA 1
ATOM 8438 C C . LYS D 1 107 ? 10.877 -45.398 29.728 1.00 30.55 107 LYS D C 1
ATOM 8439 O O . LYS D 1 107 ? 11.496 -45.868 28.829 1.00 30.22 107 LYS D O 1
ATOM 8445 N N . ALA D 1 108 ? 11.406 -44.598 30.620 1.00 29.64 108 ALA D N 1
ATOM 8446 C CA . ALA D 1 108 ? 12.839 -44.330 30.608 1.00 29.13 108 ALA D CA 1
ATOM 8447 C C . ALA D 1 108 ? 13.618 -45.648 30.696 1.00 28.96 108 ALA D C 1
ATOM 8448 O O . ALA D 1 108 ? 14.754 -45.771 30.213 1.00 28.25 108 ALA D O 1
ATOM 8450 N N . ALA D 1 109 ? 13.007 -46.659 31.278 1.00 28.63 109 ALA D N 1
ATOM 8451 C CA . ALA D 1 109 ? 13.688 -47.893 31.530 1.00 28.45 109 ALA D CA 1
ATOM 8452 C C . ALA D 1 109 ? 13.955 -48.706 30.298 1.00 27.93 109 ALA D C 1
ATOM 8453 O O . ALA D 1 109 ? 14.719 -49.576 30.306 1.00 27.88 109 ALA D O 1
ATOM 8455 N N . LEU D 1 110 ? 13.291 -48.391 29.227 1.00 27.63 110 LEU D N 1
ATOM 8456 C CA . LEU D 1 110 ? 13.512 -49.065 27.991 1.00 27.02 110 LEU D CA 1
ATOM 8457 C C . LEU D 1 110 ? 14.937 -48.961 27.501 1.00 26.86 110 LEU D C 1
ATOM 8458 O O . LEU D 1 110 ? 15.341 -49.709 26.685 1.00 26.77 110 LEU D O 1
ATOM 8463 N N . HIS D 1 111 ? 15.701 -48.052 28.064 1.00 26.70 111 HIS D N 1
ATOM 8464 C CA . HIS D 1 111 ? 17.090 -47.893 27.709 1.00 26.53 111 HIS D CA 1
ATOM 8465 C C . HIS D 1 111 ? 17.907 -49.002 28.334 1.00 26.66 111 HIS D C 1
ATOM 8466 O O . HIS D 1 111 ? 18.822 -49.475 27.774 1.00 26.35 111 HIS D O 1
ATOM 8473 N N . LEU D 1 112 ? 17.503 -49.399 29.520 1.00 27.30 112 LEU D N 1
ATOM 8474 C CA . LEU D 1 112 ? 17.997 -50.517 30.257 1.00 27.70 112 LEU D CA 1
ATOM 8475 C C . LEU D 1 112 ? 17.732 -51.789 29.529 1.00 28.22 112 LEU D C 1
ATOM 8476 O O . LEU D 1 112 ? 18.536 -52.644 29.529 1.00 28.76 112 LEU D O 1
ATOM 8481 N N . GLU D 1 113 ? 16.602 -51.887 28.875 1.00 28.59 113 GLU D N 1
ATOM 8482 C CA . GLU D 1 113 ? 16.272 -53.015 28.071 1.00 29.07 113 GLU D CA 1
ATOM 8483 C C . GLU D 1 113 ? 17.163 -53.076 26.867 1.00 28.89 113 GLU D C 1
ATOM 8484 O O . GLU D 1 113 ? 17.666 -54.095 26.541 1.00 29.66 113 GLU D O 1
ATOM 8490 N N . ALA D 1 114 ? 17.397 -51.951 26.243 1.00 28.39 114 ALA D N 1
ATOM 8491 C CA . ALA D 1 114 ? 18.267 -51.849 25.100 1.00 27.71 114 ALA D CA 1
ATOM 8492 C C . ALA D 1 114 ? 19.738 -52.075 25.322 1.00 27.18 114 ALA D C 1
ATOM 8493 O O . ALA D 1 114 ? 20.457 -52.291 24.418 1.00 26.50 114 ALA D O 1
ATOM 8495 N N . GLY D 1 115 ? 20.166 -52.037 26.558 1.00 27.13 115 GLY D N 1
ATOM 8496 C CA . GLY D 1 115 ? 21.524 -52.323 26.881 1.00 27.69 115 GLY D CA 1
ATOM 8497 C C . GLY D 1 115 ? 22.287 -51.289 27.648 1.00 27.89 115 GLY D C 1
ATOM 8498 O O . GLY D 1 115 ? 23.417 -51.473 27.920 1.00 28.09 115 GLY D O 1
ATOM 8499 N N . ALA D 1 116 ? 21.662 -50.201 28.023 1.00 28.19 116 ALA D N 1
ATOM 8500 C CA . ALA D 1 116 ? 22.369 -49.161 28.778 1.00 28.41 116 ALA D CA 1
ATOM 8501 C C . ALA D 1 116 ? 22.348 -49.593 30.230 1.00 28.38 116 ALA D C 1
ATOM 8502 O O . ALA D 1 116 ? 21.413 -50.263 30.644 1.00 28.83 116 ALA D O 1
ATOM 8504 N N . LYS D 1 117 ? 23.367 -49.215 30.995 1.00 28.02 117 LYS D N 1
ATOM 8505 C CA . LYS D 1 117 ? 23.473 -49.658 32.373 1.00 27.94 117 LYS D CA 1
ATOM 8506 C C . LYS D 1 117 ? 22.732 -48.771 33.352 1.00 27.31 117 LYS D C 1
ATOM 8507 O O . LYS D 1 117 ? 22.182 -49.266 34.334 1.00 27.31 117 LYS D O 1
ATOM 8513 N N . ARG D 1 118 ? 22.717 -47.468 33.072 1.00 26.43 118 ARG D N 1
ATOM 8514 C CA . ARG D 1 118 ? 21.913 -46.521 33.837 1.00 25.53 118 ARG D CA 1
ATOM 8515 C C . ARG D 1 118 ? 21.125 -45.590 32.899 1.00 24.72 118 ARG D C 1
ATOM 8516 O O . ARG D 1 118 ? 21.432 -45.482 31.707 1.00 24.58 118 ARG D O 1
ATOM 8524 N N . VAL D 1 119 ? 20.107 -44.931 33.448 1.00 23.15 119 VAL D N 1
ATOM 8525 C CA . VAL D 1 119 ? 19.312 -43.970 32.696 1.00 21.92 119 VAL D CA 1
ATOM 8526 C C . VAL D 1 119 ? 19.170 -42.665 33.487 1.00 21.05 119 VAL D C 1
ATOM 8527 O O . VAL D 1 119 ? 18.921 -42.673 34.697 1.00 20.89 119 VAL D O 1
ATOM 8531 N N . ILE D 1 120 ? 19.323 -41.540 32.804 1.00 19.91 120 ILE D N 1
ATOM 8532 C CA . ILE D 1 120 ? 19.073 -40.244 33.431 1.00 18.54 120 ILE D CA 1
ATOM 8533 C C . ILE D 1 120 ? 18.099 -39.482 32.588 1.00 17.73 120 ILE D C 1
ATOM 8534 O O . ILE D 1 120 ? 18.412 -39.140 31.458 1.00 16.89 120 ILE D O 1
ATOM 8539 N N . VAL D 1 121 ? 16.924 -39.232 33.146 1.00 17.15 121 VAL D N 1
ATOM 8540 C CA . VAL D 1 121 ? 15.885 -38.465 32.488 1.00 16.84 121 VAL D CA 1
ATOM 8541 C C . VAL D 1 121 ? 16.155 -36.978 32.689 1.00 16.81 121 VAL D C 1
ATOM 8542 O O . VAL D 1 121 ? 16.423 -36.545 33.806 1.00 17.13 121 VAL D O 1
ATOM 8546 N N . SER D 1 122 ? 16.069 -36.197 31.615 1.00 16.48 122 SER D N 1
ATOM 8547 C CA . SER D 1 122 ? 16.334 -34.756 31.684 1.00 15.96 122 SER D CA 1
ATOM 8548 C C . SER D 1 122 ? 15.109 -33.915 32.106 1.00 16.18 122 SER D C 1
ATOM 8549 O O . SER D 1 122 ? 14.789 -32.905 31.488 1.00 15.52 122 SER D O 1
ATOM 8552 N N . ALA D 1 123 ? 14.450 -34.323 33.183 1.00 16.57 123 ALA D N 1
ATOM 8553 C CA . ALA D 1 123 ? 13.180 -33.729 33.551 1.00 17.06 123 ALA D CA 1
ATOM 8554 C C . ALA D 1 123 ? 12.634 -34.464 34.761 1.00 17.89 123 ALA D C 1
ATOM 8555 O O . ALA D 1 123 ? 13.178 -35.486 35.160 1.00 18.56 123 ALA D O 1
ATOM 8557 N N . PRO D 1 124 ? 11.568 -33.942 35.372 1.00 18.63 124 PRO D N 1
ATOM 8558 C CA . PRO D 1 124 ? 10.972 -34.720 36.460 1.00 18.93 124 PRO D CA 1
ATOM 8559 C C . PRO D 1 124 ? 10.560 -36.082 35.907 1.00 19.76 124 PRO D C 1
ATOM 8560 O O . PRO D 1 124 ? 10.159 -36.174 34.744 1.00 19.83 124 PRO D O 1
ATOM 8564 N N . ALA D 1 125 ? 10.628 -37.100 36.724 1.00 20.53 125 ALA D N 1
ATOM 8565 C CA . ALA D 1 125 ? 10.358 -38.427 36.295 1.00 21.25 125 ALA D CA 1
ATOM 8566 C C . ALA D 1 125 ? 9.477 -39.167 37.235 1.00 21.97 125 ALA D C 1
ATOM 8567 O O . ALA D 1 125 ? 9.864 -39.436 38.293 1.00 22.34 125 ALA D O 1
ATOM 8569 N N . ASP D 1 126 ? 8.283 -39.501 36.805 1.00 22.66 126 ASP D N 1
ATOM 8570 C CA . ASP D 1 126 ? 7.303 -40.193 37.632 1.00 23.76 126 ASP D CA 1
ATOM 8571 C C . ASP D 1 126 ? 7.770 -41.550 38.053 1.00 23.91 126 ASP D C 1
ATOM 8572 O O . ASP D 1 126 ? 7.848 -42.422 37.289 1.00 24.12 126 ASP D O 1
ATOM 8577 N N . GLY D 1 127 ? 8.112 -41.712 39.293 1.00 24.28 127 GLY D N 1
ATOM 8578 C CA . GLY D 1 127 ? 8.609 -42.983 39.733 1.00 24.95 127 GLY D CA 1
ATOM 8579 C C . GLY D 1 127 ? 10.097 -43.121 39.676 1.00 25.42 127 GLY D C 1
ATOM 8580 O O . GLY D 1 127 ? 10.585 -44.187 39.570 1.00 26.04 127 GLY D O 1
ATOM 8581 N N . ALA D 1 128 ? 10.795 -42.015 39.745 1.00 25.12 128 ALA D N 1
ATOM 8582 C CA . ALA D 1 128 ? 12.244 -42.001 39.712 1.00 24.78 128 ALA D CA 1
ATOM 8583 C C . ALA D 1 128 ? 12.794 -42.706 40.944 1.00 24.74 128 ALA D C 1
ATOM 8584 O O . ALA D 1 128 ? 12.279 -42.540 42.055 1.00 25.16 128 ALA D O 1
ATOM 8586 N N . ASP D 1 129 ? 13.845 -43.488 40.754 1.00 24.01 129 ASP D N 1
ATOM 8587 C CA . ASP D 1 129 ? 14.510 -44.101 41.891 1.00 23.43 129 ASP D CA 1
ATOM 8588 C C . ASP D 1 129 ? 15.125 -43.007 42.723 1.00 22.96 129 ASP D C 1
ATOM 8589 O O . ASP D 1 129 ? 15.268 -43.147 43.935 1.00 23.22 129 ASP D O 1
ATOM 8594 N N . LEU D 1 130 ? 15.544 -41.937 42.063 1.00 22.08 130 LEU D N 1
ATOM 8595 C CA . LEU D 1 130 ? 15.992 -40.745 42.778 1.00 21.65 130 LEU D CA 1
ATOM 8596 C C . LEU D 1 130 ? 15.951 -39.531 41.863 1.00 21.33 130 LEU D C 1
ATOM 8597 O O . LEU D 1 130 ? 16.106 -39.645 40.648 1.00 21.09 130 LEU D O 1
ATOM 8602 N N . THR D 1 131 ? 15.737 -38.369 42.463 1.00 21.18 131 THR D N 1
ATOM 8603 C CA . THR D 1 131 ? 15.653 -37.124 41.720 1.00 20.98 131 THR D CA 1
ATOM 8604 C C . THR D 1 131 ? 16.771 -36.226 42.178 1.00 20.32 131 THR D C 1
ATOM 8605 O O . THR D 1 131 ? 16.844 -35.911 43.362 1.00 20.38 131 THR D O 1
ATOM 8609 N N . VAL D 1 132 ? 17.633 -35.815 41.252 1.00 19.87 132 VAL D N 1
ATOM 8610 C CA . VAL D 1 132 ? 18.862 -35.121 41.632 1.00 19.80 132 VAL D CA 1
ATOM 8611 C C . VAL D 1 132 ? 19.020 -33.650 41.202 1.00 20.15 132 VAL D C 1
ATOM 8612 O O . VAL D 1 132 ? 18.901 -33.297 40.017 1.00 19.94 132 VAL D O 1
ATOM 8616 N N . VAL D 1 133 ? 19.294 -32.802 42.189 1.00 20.40 133 VAL D N 1
ATOM 8617 C CA . VAL D 1 133 ? 19.859 -31.487 41.938 1.00 20.65 133 VAL D CA 1
ATOM 8618 C C . VAL D 1 133 ? 21.350 -31.594 42.279 1.00 22.19 133 VAL D C 1
ATOM 8619 O O . VAL D 1 133 ? 21.740 -31.694 43.449 1.00 22.28 133 VAL D O 1
ATOM 8623 N N . TYR D 1 134 ? 22.183 -31.601 41.243 1.00 23.41 134 TYR D N 1
ATOM 8624 C CA . TYR D 1 134 ? 23.617 -31.708 41.436 1.00 24.62 134 TYR D CA 1
ATOM 8625 C C . TYR D 1 134 ? 24.147 -30.561 42.281 1.00 25.06 134 TYR D C 1
ATOM 8626 O O . TYR D 1 134 ? 23.817 -29.402 42.033 1.00 25.38 134 TYR D O 1
ATOM 8635 N N . GLY D 1 135 ? 24.993 -30.898 43.259 1.00 25.49 135 GLY D N 1
ATOM 8636 C CA . GLY D 1 135 ? 25.582 -29.916 44.169 1.00 25.58 135 GLY D CA 1
ATOM 8637 C C . GLY D 1 135 ? 24.798 -29.788 45.465 1.00 26.06 135 GLY D C 1
ATOM 8638 O O . GLY D 1 135 ? 25.270 -29.176 46.437 1.00 26.30 135 GLY D O 1
ATOM 8639 N N . VAL D 1 136 ? 23.593 -30.361 45.483 1.00 26.27 136 VAL D N 1
ATOM 8640 C CA . VAL D 1 136 ? 22.692 -30.225 46.622 1.00 25.73 136 VAL D CA 1
ATOM 8641 C C . VAL D 1 136 ? 22.440 -31.552 47.299 1.00 26.05 136 VAL D C 1
ATOM 8642 O O . VAL D 1 136 ? 22.503 -31.645 48.525 1.00 26.06 136 VAL D O 1
ATOM 8646 N N . ASN D 1 137 ? 22.154 -32.581 46.505 1.00 26.26 137 ASN D N 1
ATOM 8647 C CA . ASN D 1 137 ? 21.801 -33.891 47.039 1.00 26.64 137 ASN D CA 1
ATOM 8648 C C . ASN D 1 137 ? 22.322 -35.044 46.198 1.00 27.40 137 ASN D C 1
ATOM 8649 O O . ASN D 1 137 ? 21.819 -36.156 46.301 1.00 27.31 137 ASN D O 1
ATOM 8654 N N . ASN D 1 138 ? 23.303 -34.777 45.348 1.00 28.42 138 ASN D N 1
ATOM 8655 C CA . ASN D 1 138 ? 23.907 -35.817 44.521 1.00 29.94 138 ASN D CA 1
ATOM 8656 C C . ASN D 1 138 ? 24.729 -36.830 45.335 1.00 30.75 138 ASN D C 1
ATOM 8657 O O . ASN D 1 138 ? 25.109 -37.888 44.836 1.00 30.26 138 ASN D O 1
ATOM 8662 N N . ASP D 1 139 ? 25.000 -36.501 46.591 1.00 32.26 139 ASP D N 1
ATOM 8663 C CA . ASP D 1 139 ? 25.701 -37.440 47.469 1.00 34.15 139 ASP D CA 1
ATOM 8664 C C . ASP D 1 139 ? 24.765 -38.514 48.027 1.00 34.35 139 ASP D C 1
ATOM 8665 O O . ASP D 1 139 ? 25.231 -39.464 48.648 1.00 34.72 139 ASP D O 1
ATOM 8670 N N . LYS D 1 140 ? 23.454 -38.369 47.808 1.00 34.44 140 LYS D N 1
ATOM 8671 C CA . LYS D 1 140 ? 22.492 -39.453 48.078 1.00 34.46 140 LYS D CA 1
ATOM 8672 C C . LYS D 1 140 ? 22.443 -40.578 47.033 1.00 34.31 140 LYS D C 1
ATOM 8673 O O . LYS D 1 140 ? 21.812 -41.607 47.253 1.00 33.70 140 LYS D O 1
ATOM 8679 N N . LEU D 1 141 ? 23.081 -40.393 45.886 1.00 34.54 141 LEU D N 1
ATOM 8680 C CA . LEU D 1 141 ? 23.099 -41.470 44.911 1.00 35.01 141 LEU D CA 1
ATOM 8681 C C . LEU D 1 141 ? 23.786 -42.742 45.463 1.00 35.36 141 LEU D C 1
ATOM 8682 O O . LEU D 1 141 ? 24.853 -42.677 46.066 1.00 35.21 141 LEU D O 1
ATOM 8687 N N . THR D 1 142 ? 23.188 -43.901 45.227 1.00 35.90 142 THR D N 1
ATOM 8688 C CA . THR D 1 142 ? 23.802 -45.156 45.634 1.00 36.55 142 THR D CA 1
ATOM 8689 C C . THR D 1 142 ? 23.935 -46.098 44.456 1.00 36.78 142 THR D C 1
ATOM 8690 O O . THR D 1 142 ? 23.510 -45.798 43.333 1.00 37.28 142 THR D O 1
ATOM 8694 N N . LYS D 1 143 ? 24.476 -47.242 44.753 1.00 37.00 143 LYS D N 1
ATOM 8695 C CA . LYS D 1 143 ? 24.589 -48.313 43.802 1.00 36.78 143 LYS D CA 1
ATOM 8696 C C . LYS D 1 143 ? 23.226 -48.845 43.409 1.00 36.15 143 LYS D C 1
ATOM 8697 O O . LYS D 1 143 ? 23.083 -49.518 42.416 1.00 36.08 143 LYS D O 1
ATOM 8703 N N . ASP D 1 144 ? 22.235 -48.532 44.223 1.00 35.49 144 ASP D N 1
ATOM 8704 C CA . ASP D 1 144 ? 20.839 -48.991 44.047 1.00 34.61 144 ASP D CA 1
ATOM 8705 C C . ASP D 1 144 ? 20.092 -48.382 42.838 1.00 33.80 144 ASP D C 1
ATOM 8706 O O . ASP D 1 144 ? 19.430 -49.098 42.076 1.00 34.33 144 ASP D O 1
ATOM 8711 N N . HIS D 1 145 ? 20.201 -47.064 42.675 1.00 32.15 145 HIS D N 1
ATOM 8712 C CA . HIS D 1 145 ? 19.481 -46.312 41.640 1.00 30.18 145 HIS D CA 1
ATOM 8713 C C . HIS D 1 145 ? 19.895 -46.619 40.208 1.00 29.30 145 HIS D C 1
ATOM 8714 O O . HIS D 1 145 ? 21.046 -46.408 39.832 1.00 29.25 145 HIS D O 1
ATOM 8721 N N . LEU D 1 146 ? 18.941 -47.057 39.396 1.00 28.05 146 LEU D N 1
ATOM 8722 C CA . LEU D 1 146 ? 19.222 -47.415 38.023 1.00 27.20 146 LEU D CA 1
ATOM 8723 C C . LEU D 1 146 ? 18.615 -46.406 37.042 1.00 26.39 146 LEU D C 1
ATOM 8724 O O . LEU D 1 146 ? 19.184 -46.125 35.970 1.00 26.16 146 LEU D O 1
ATOM 8729 N N . VAL D 1 147 ? 17.466 -45.854 37.431 1.00 24.95 147 VAL D N 1
ATOM 8730 C CA . VAL D 1 147 ? 16.746 -44.886 36.620 1.00 23.38 147 VAL D CA 1
ATOM 8731 C C . VAL D 1 147 ? 16.338 -43.691 37.450 1.00 22.35 147 VAL D C 1
ATOM 8732 O O . VAL D 1 147 ? 15.379 -43.764 38.220 1.00 22.12 147 VAL D O 1
ATOM 8736 N N . ILE D 1 148 ? 17.036 -42.577 37.250 1.00 20.96 148 ILE D N 1
ATOM 8737 C CA . ILE D 1 148 ? 16.855 -41.397 38.072 1.00 19.59 148 ILE D CA 1
ATOM 8738 C C . ILE D 1 148 ? 16.515 -40.169 37.232 1.00 19.18 148 ILE D C 1
ATOM 8739 O O . ILE D 1 148 ? 16.573 -40.204 36.003 1.00 18.85 148 ILE D O 1
ATOM 8744 N N . SER D 1 149 ? 16.187 -39.072 37.904 1.00 18.58 149 SER D N 1
ATOM 8745 C CA . SER D 1 149 ? 15.851 -37.831 37.223 1.00 18.39 149 SER D CA 1
ATOM 8746 C C . SER D 1 149 ? 16.789 -36.681 37.611 1.00 18.62 149 SER D C 1
ATOM 8747 O O . SER D 1 149 ? 17.216 -36.560 38.780 1.00 19.21 149 SER D O 1
ATOM 8750 N N . ASN D 1 150 ? 17.103 -35.832 36.630 1.00 17.84 150 ASN D N 1
ATOM 8751 C CA . ASN D 1 150 ? 17.978 -34.690 36.872 1.00 17.30 150 ASN D CA 1
ATOM 8752 C C . ASN D 1 150 ? 17.175 -33.473 37.301 1.00 17.00 150 ASN D C 1
ATOM 8753 O O . ASN D 1 150 ? 17.701 -32.351 37.327 1.00 17.10 150 ASN D O 1
ATOM 8758 N N . ALA D 1 151 ? 15.903 -33.709 37.648 1.00 16.23 151 ALA D N 1
ATOM 8759 C CA . ALA D 1 151 ? 14.965 -32.653 38.001 1.00 15.44 151 ALA D CA 1
ATOM 8760 C C . ALA D 1 151 ? 14.654 -31.703 36.821 1.00 15.81 151 ALA D C 1
ATOM 8761 O O . ALA D 1 151 ? 14.963 -31.998 35.656 1.00 15.58 151 ALA D O 1
ATOM 8763 N N . SER D 1 152 ? 14.023 -30.570 37.120 1.00 15.56 152 SER D N 1
ATOM 8764 C CA . SER D 1 152 ? 13.743 -29.580 36.101 1.00 15.39 152 SER D CA 1
ATOM 8765 C C . SER D 1 152 ? 14.704 -28.415 36.257 1.00 15.43 152 SER D C 1
ATOM 8766 O O . SER D 1 152 ? 15.314 -28.238 37.321 1.00 15.42 152 SER D O 1
ATOM 8769 N N . CYS D 1 153 ? 14.814 -27.606 35.211 1.00 14.86 153 CYS D N 1
ATOM 8770 C CA . CYS D 1 153 ? 15.694 -26.439 35.245 1.00 14.96 153 CYS D CA 1
ATOM 8771 C C . CYS D 1 153 ? 15.348 -25.525 36.429 1.00 15.07 153 CYS D C 1
ATOM 8772 O O . CYS D 1 153 ? 16.242 -25.000 37.102 1.00 14.54 153 CYS D O 1
ATOM 8775 N N . THR D 1 154 ? 14.043 -25.375 36.692 1.00 15.15 154 THR D N 1
ATOM 8776 C CA . THR D 1 154 ? 13.552 -24.558 37.803 1.00 14.77 154 THR D CA 1
ATOM 8777 C C . THR D 1 154 ? 13.942 -25.143 39.172 1.00 14.91 154 THR D C 1
ATOM 8778 O O . THR D 1 154 ? 14.409 -24.414 40.049 1.00 14.71 154 THR D O 1
ATOM 8782 N N . THR D 1 155 ? 13.774 -26.451 39.358 1.00 14.74 155 THR D N 1
ATOM 8783 C CA . THR D 1 155 ? 14.197 -27.045 40.630 1.00 14.37 155 THR D CA 1
ATOM 8784 C C . THR D 1 155 ? 15.706 -26.849 40.862 1.00 14.29 155 THR D C 1
ATOM 8785 O O . THR D 1 155 ? 16.146 -26.662 42.008 1.00 13.34 155 THR D O 1
ATOM 8789 N N . ASN D 1 156 ? 16.493 -26.868 39.781 1.00 14.60 156 ASN D N 1
ATOM 8790 C CA . ASN D 1 156 ? 17.959 -26.790 39.922 1.00 14.82 156 ASN D CA 1
ATOM 8791 C C . ASN D 1 156 ? 18.368 -25.369 40.261 1.00 14.97 156 ASN D C 1
ATOM 8792 O O . ASN D 1 156 ? 19.478 -25.134 40.744 1.00 14.53 156 ASN D O 1
ATOM 8797 N N . CYS D 1 157 ? 17.475 -24.418 39.983 1.00 15.01 157 CYS D N 1
ATOM 8798 C CA . CYS D 1 157 ? 17.754 -23.024 40.290 1.00 15.29 157 CYS D CA 1
ATOM 8799 C C . CYS D 1 157 ? 17.308 -22.693 41.697 1.00 15.63 157 CYS D C 1
ATOM 8800 O O . CYS D 1 157 ? 18.000 -21.985 42.414 1.00 15.92 157 CYS D O 1
ATOM 8803 N N . LEU D 1 158 ? 16.135 -23.190 42.084 1.00 16.02 158 LEU D N 1
ATOM 8804 C CA . LEU D 1 158 ? 15.575 -22.891 43.416 1.00 16.31 158 LEU D CA 1
ATOM 8805 C C . LEU D 1 158 ? 16.249 -23.645 44.566 1.00 16.50 158 LEU D C 1
ATOM 8806 O O . LEU D 1 158 ? 16.489 -23.067 45.628 1.00 16.61 158 LEU D O 1
ATOM 8811 N N . ALA D 1 159 ? 16.554 -24.926 44.363 1.00 16.90 159 ALA D N 1
ATOM 8812 C CA . ALA D 1 159 ? 17.058 -25.759 45.465 1.00 17.25 159 ALA D CA 1
ATOM 8813 C C . ALA D 1 159 ? 18.338 -25.209 46.124 1.00 17.43 159 ALA D C 1
ATOM 8814 O O . ALA D 1 159 ? 18.425 -25.136 47.345 1.00 17.44 159 ALA D O 1
ATOM 8816 N N . PRO D 1 160 ? 19.348 -24.843 45.319 1.00 17.41 160 PRO D N 1
ATOM 8817 C CA . PRO D 1 160 ? 20.552 -24.334 45.972 1.00 17.78 160 PRO D CA 1
ATOM 8818 C C . PRO D 1 160 ? 20.260 -23.072 46.791 1.00 18.31 160 PRO D C 1
ATOM 8819 O O . PRO D 1 160 ? 20.801 -22.909 47.885 1.00 18.13 160 PRO D O 1
ATOM 8823 N N . VAL D 1 161 ? 19.393 -22.195 46.295 1.00 18.46 161 VAL D N 1
ATOM 8824 C CA . VAL D 1 161 ? 19.094 -21.009 47.079 1.00 18.92 161 VAL D CA 1
ATOM 8825 C C . VAL D 1 161 ? 18.295 -21.310 48.333 1.00 19.50 161 VAL D C 1
ATOM 8826 O O . VAL D 1 161 ? 18.503 -20.671 49.357 1.00 19.85 161 VAL D O 1
ATOM 8830 N N . ALA D 1 162 ? 17.377 -22.270 48.240 1.00 20.44 162 ALA D N 1
ATOM 8831 C CA . ALA D 1 162 ? 16.491 -22.630 49.353 1.00 20.74 162 ALA D CA 1
ATOM 8832 C C . ALA D 1 162 ? 17.285 -23.342 50.415 1.00 21.44 162 ALA D C 1
ATOM 8833 O O . ALA D 1 162 ? 17.015 -23.192 51.616 1.00 21.72 162 ALA D O 1
ATOM 8835 N N . GLN D 1 163 ? 18.251 -24.123 50.000 1.00 21.89 163 GLN D N 1
ATOM 8836 C CA . GLN D 1 163 ? 19.101 -24.787 50.905 1.00 22.31 163 GLN D CA 1
ATOM 8837 C C . GLN D 1 163 ? 19.962 -23.896 51.745 1.00 22.60 163 GLN D C 1
ATOM 8838 O O . GLN D 1 163 ? 19.959 -24.055 52.903 1.00 23.17 163 GLN D O 1
ATOM 8844 N N . VAL D 1 164 ? 20.689 -22.975 51.158 1.00 22.48 164 VAL D N 1
ATOM 8845 C CA . VAL D 1 164 ? 21.538 -22.126 51.944 1.00 22.38 164 VAL D CA 1
ATOM 8846 C C . VAL D 1 164 ? 20.794 -21.232 52.908 1.00 22.77 164 VAL D C 1
ATOM 8847 O O . VAL D 1 164 ? 21.178 -21.087 53.992 1.00 23.78 164 VAL D O 1
ATOM 8851 N N . LEU D 1 165 ? 19.690 -20.677 52.482 1.00 22.45 165 LEU D N 1
ATOM 8852 C CA . LEU D 1 165 ? 18.954 -19.763 53.257 1.00 22.14 165 LEU D CA 1
ATOM 8853 C C . LEU D 1 165 ? 18.235 -20.419 54.390 1.00 22.49 165 LEU D C 1
ATOM 8854 O O . LEU D 1 165 ? 18.068 -19.868 55.428 1.00 22.70 165 LEU D O 1
ATOM 8859 N N . ASN D 1 166 ? 17.800 -21.627 54.160 1.00 22.76 166 ASN D N 1
ATOM 8860 C CA . ASN D 1 166 ? 17.216 -22.395 55.189 1.00 22.45 166 ASN D CA 1
ATOM 8861 C C . ASN D 1 166 ? 18.215 -22.831 56.221 1.00 22.60 166 ASN D C 1
ATOM 8862 O O . ASN D 1 166 ? 17.944 -22.739 57.355 1.00 21.77 166 ASN D O 1
ATOM 8867 N N . ASP D 1 167 ? 19.391 -23.243 55.798 1.00 23.29 167 ASP D N 1
ATOM 8868 C CA . ASP D 1 167 ? 20.499 -23.498 56.680 1.00 24.40 167 ASP D CA 1
ATOM 8869 C C . ASP D 1 167 ? 20.914 -22.284 57.470 1.00 24.87 167 ASP D C 1
ATOM 8870 O O . ASP D 1 167 ? 21.295 -22.407 58.572 1.00 25.00 167 ASP D O 1
ATOM 8875 N N . THR D 1 168 ? 20.811 -21.109 56.909 1.00 25.37 168 THR D N 1
ATOM 8876 C CA . THR D 1 168 ? 21.195 -19.920 57.606 1.00 25.60 168 THR D CA 1
ATOM 8877 C C . THR D 1 168 ? 20.175 -19.318 58.547 1.00 26.04 168 THR D C 1
ATOM 8878 O O . THR D 1 168 ? 20.448 -19.079 59.695 1.00 26.75 168 THR D O 1
ATOM 8882 N N . ILE D 1 169 ? 18.987 -19.099 58.045 1.00 25.72 169 ILE D N 1
ATOM 8883 C CA . ILE D 1 169 ? 18.025 -18.223 58.621 1.00 25.66 169 ILE D CA 1
ATOM 8884 C C . ILE D 1 169 ? 16.703 -18.910 58.870 1.00 25.33 169 ILE D C 1
ATOM 8885 O O . ILE D 1 169 ? 15.954 -18.489 59.690 1.00 25.53 169 ILE D O 1
ATOM 8890 N N . GLY D 1 170 ? 16.436 -19.977 58.139 1.00 24.83 170 GLY D N 1
ATOM 8891 C CA . GLY D 1 170 ? 15.215 -20.727 58.233 1.00 24.06 170 GLY D CA 1
ATOM 8892 C C . GLY D 1 170 ? 14.064 -20.401 57.328 1.00 24.04 170 GLY D C 1
ATOM 8893 O O . GLY D 1 170 ? 13.666 -19.287 57.213 1.00 24.23 170 GLY D O 1
ATOM 8894 N N . ILE D 1 171 ? 13.474 -21.385 56.692 1.00 23.93 171 ILE D N 1
ATOM 8895 C CA . ILE D 1 171 ? 12.290 -21.067 55.904 1.00 24.03 171 ILE D CA 1
ATOM 8896 C C . ILE D 1 171 ? 11.047 -21.710 56.522 1.00 24.61 171 ILE D C 1
ATOM 8897 O O . ILE D 1 171 ? 10.959 -22.925 56.625 1.00 24.62 171 ILE D O 1
ATOM 8902 N N . GLU D 1 172 ? 10.097 -20.886 56.945 1.00 25.28 172 GLU D N 1
ATOM 8903 C CA . GLU D 1 172 ? 8.857 -21.387 57.512 1.00 26.25 172 GLU D CA 1
ATOM 8904 C C . GLU D 1 172 ? 7.950 -21.889 56.381 1.00 25.79 172 GLU D C 1
ATOM 8905 O O . GLU D 1 172 ? 7.377 -22.979 56.459 1.00 25.72 172 GLU D O 1
ATOM 8911 N N . LYS D 1 173 ? 7.885 -21.115 55.301 1.00 25.32 173 LYS D N 1
ATOM 8912 C CA . LYS D 1 173 ? 6.778 -21.177 54.357 1.00 24.95 173 LYS D CA 1
ATOM 8913 C C . LYS D 1 173 ? 7.114 -20.228 53.216 1.00 24.45 173 LYS D C 1
ATOM 8914 O O . LYS D 1 173 ? 7.517 -19.094 53.477 1.00 24.44 173 LYS D O 1
ATOM 8920 N N . GLY D 1 174 ? 6.953 -20.664 51.965 1.00 23.85 174 GLY D N 1
ATOM 8921 C CA . GLY D 1 174 ? 7.302 -19.815 50.809 1.00 22.62 174 GLY D CA 1
ATOM 8922 C C . GLY D 1 174 ? 6.512 -20.046 49.520 1.00 21.89 174 GLY D C 1
ATOM 8923 O O . GLY D 1 174 ? 5.996 -21.153 49.283 1.00 21.39 174 GLY D O 1
ATOM 8924 N N . PHE D 1 175 ? 6.404 -18.994 48.697 1.00 20.82 175 PHE D N 1
ATOM 8925 C CA . PHE D 1 175 ? 5.779 -19.104 47.379 1.00 20.37 175 PHE D CA 1
ATOM 8926 C C . PHE D 1 175 ? 6.681 -18.596 46.257 1.00 20.20 175 PHE D C 1
ATOM 8927 O O . PHE D 1 175 ? 7.258 -17.504 46.345 1.00 20.08 175 PHE D O 1
ATOM 8935 N N . MET D 1 176 ? 6.781 -19.407 45.205 1.00 19.61 176 MET D N 1
ATOM 8936 C CA . MET D 1 176 ? 7.655 -19.144 44.059 1.00 19.17 176 MET D CA 1
ATOM 8937 C C . MET D 1 176 ? 6.834 -18.933 42.803 1.00 18.61 176 MET D C 1
ATOM 8938 O O . MET D 1 176 ? 5.903 -19.701 42.506 1.00 18.21 176 MET D O 1
ATOM 8943 N N . THR D 1 177 ? 7.182 -17.889 42.060 1.00 17.92 177 THR D N 1
ATOM 8944 C CA . THR D 1 177 ? 6.764 -17.783 40.669 1.00 17.22 177 THR D CA 1
ATOM 8945 C C . THR D 1 177 ? 8.017 -17.715 39.824 1.00 16.61 177 THR D C 1
ATOM 8946 O O . THR D 1 177 ? 8.811 -16.801 39.996 1.00 16.63 177 THR D O 1
ATOM 8950 N N . THR D 1 178 ? 8.190 -18.669 38.914 1.00 16.21 178 THR D N 1
ATOM 8951 C CA . THR D 1 178 ? 9.271 -18.587 37.938 1.00 15.74 178 THR D CA 1
ATOM 8952 C C . THR D 1 178 ? 8.770 -17.980 36.634 1.00 15.93 178 THR D C 1
ATOM 8953 O O . THR D 1 178 ? 7.788 -18.443 36.051 1.00 16.17 178 THR D O 1
ATOM 8957 N N . ILE D 1 179 ? 9.442 -16.915 36.206 1.00 15.60 179 ILE D N 1
ATOM 8958 C CA . ILE D 1 179 ? 9.164 -16.276 34.938 1.00 14.98 179 ILE D CA 1
ATOM 8959 C C . ILE D 1 179 ? 10.115 -16.874 33.893 1.00 14.83 179 ILE D C 1
ATOM 8960 O O . ILE D 1 179 ? 11.333 -16.647 33.925 1.00 14.64 179 ILE D O 1
ATOM 8965 N N . HIS D 1 180 ? 9.549 -17.684 32.999 1.00 14.27 180 HIS D N 1
ATOM 8966 C CA . HIS D 1 180 ? 10.336 -18.598 32.166 1.00 14.28 180 HIS D CA 1
ATOM 8967 C C . HIS D 1 180 ? 10.310 -18.180 30.718 1.00 14.09 180 HIS D C 1
ATOM 8968 O O . HIS D 1 180 ? 9.306 -17.661 30.241 1.00 14.10 180 HIS D O 1
ATOM 8975 N N . SER D 1 181 ? 11.425 -18.390 30.028 1.00 14.31 181 SER D N 1
ATOM 8976 C CA . SER D 1 181 ? 11.494 -18.248 28.557 1.00 14.63 181 SER D CA 1
ATOM 8977 C C . SER D 1 181 ? 10.647 -19.291 27.867 1.00 14.15 181 SER D C 1
ATOM 8978 O O . SER D 1 181 ? 10.486 -20.402 28.378 1.00 13.89 181 SER D O 1
ATOM 8981 N N . TYR D 1 182 ? 10.146 -18.968 26.687 1.00 13.99 182 TYR D N 1
ATOM 8982 C CA . TYR D 1 182 ? 9.330 -19.954 25.995 1.00 13.91 182 TYR D CA 1
ATOM 8983 C C . TYR D 1 182 ? 10.147 -21.148 25.595 1.00 14.62 182 TYR D C 1
ATOM 8984 O O . TYR D 1 182 ? 11.385 -21.123 25.602 1.00 14.50 182 TYR D O 1
ATOM 8993 N N . THR D 1 183 ? 9.442 -22.202 25.221 1.00 15.37 183 THR D N 1
ATOM 8994 C CA . THR D 1 183 ? 10.079 -23.467 25.098 1.00 16.28 183 THR D CA 1
ATOM 8995 C C . THR D 1 183 ? 9.453 -24.204 23.905 1.00 16.28 183 THR D C 1
ATOM 8996 O O . THR D 1 183 ? 8.404 -23.811 23.423 1.00 16.43 183 THR D O 1
ATOM 9000 N N . GLY D 1 184 ? 10.103 -25.248 23.412 1.00 16.36 184 GLY D N 1
ATOM 9001 C CA . GLY D 1 184 ? 9.646 -25.913 22.199 1.00 16.16 184 GLY D CA 1
ATOM 9002 C C . GLY D 1 184 ? 8.315 -26.633 22.316 1.00 16.23 184 GLY D C 1
ATOM 9003 O O . GLY D 1 184 ? 7.760 -27.095 21.318 1.00 15.71 184 GLY D O 1
ATOM 9004 N N . ASP D 1 185 ? 7.787 -26.759 23.520 1.00 16.40 185 ASP D N 1
ATOM 9005 C CA . ASP D 1 185 ? 6.470 -27.405 23.637 1.00 17.38 185 ASP D CA 1
ATOM 9006 C C . ASP D 1 185 ? 5.341 -26.379 23.581 1.00 16.35 185 ASP D C 1
ATOM 9007 O O . ASP D 1 185 ? 4.221 -26.681 23.963 1.00 16.23 185 ASP D O 1
ATOM 9012 N N . GLN D 1 186 ? 5.653 -25.172 23.106 1.00 15.32 186 GLN D N 1
ATOM 9013 C CA . GLN D 1 186 ? 4.657 -24.139 22.851 1.00 14.21 186 GLN D CA 1
ATOM 9014 C C . GLN D 1 186 ? 4.669 -23.857 21.347 1.00 13.95 186 GLN D C 1
ATOM 9015 O O . GLN D 1 186 ? 5.691 -24.052 20.688 1.00 14.52 186 GLN D O 1
ATOM 9021 N N . PRO D 1 187 ? 3.535 -23.393 20.807 1.00 13.13 187 PRO D N 1
ATOM 9022 C CA . PRO D 1 187 ? 3.374 -23.086 19.391 1.00 12.56 187 PRO D CA 1
ATOM 9023 C C . PRO D 1 187 ? 3.727 -21.629 19.068 1.00 11.87 187 PRO D C 1
ATOM 9024 O O . PRO D 1 187 ? 3.647 -20.749 19.950 1.00 12.01 187 PRO D O 1
ATOM 9028 N N . THR D 1 188 ? 4.115 -21.357 17.827 1.00 10.49 188 THR D N 1
ATOM 9029 C CA . THR D 1 188 ? 4.332 -19.963 17.432 1.00 9.92 188 THR D CA 1
ATOM 9030 C C . THR D 1 188 ? 3.005 -19.189 17.419 1.00 10.28 188 THR D C 1
ATOM 9031 O O . THR D 1 188 ? 2.967 -18.014 17.725 1.00 9.65 188 THR D O 1
ATOM 9035 N N . LEU D 1 189 ? 1.910 -19.866 17.082 1.00 10.48 189 LEU D N 1
ATOM 9036 C CA . LEU D 1 189 ? 0.613 -19.221 16.966 1.00 11.10 189 LEU D CA 1
ATOM 9037 C C . LEU D 1 189 ? -0.450 -20.087 17.627 1.00 11.88 189 LEU D C 1
ATOM 9038 O O . LEU D 1 189 ? -0.259 -21.297 17.805 1.00 12.30 189 LEU D O 1
ATOM 9043 N N . ASP D 1 190 ? -1.577 -19.464 17.965 1.00 12.03 190 ASP D N 1
ATOM 9044 C CA . ASP D 1 190 ? -2.659 -20.111 18.687 1.00 12.19 190 ASP D CA 1
ATOM 9045 C C . ASP D 1 190 ? -3.123 -21.410 18.045 1.00 12.89 190 ASP D C 1
ATOM 9046 O O . ASP D 1 190 ? -3.604 -21.395 16.914 1.00 12.38 190 ASP D O 1
ATOM 9051 N N . THR D 1 191 ? -3.004 -22.525 18.767 1.00 13.80 191 THR D N 1
ATOM 9052 C CA . THR D 1 191 ? -3.378 -23.811 18.183 1.00 14.94 191 THR D CA 1
ATOM 9053 C C . THR D 1 191 ? -3.716 -24.966 19.155 1.00 15.56 191 THR D C 1
ATOM 9054 O O . THR D 1 191 ? -3.252 -25.002 20.295 1.00 15.65 191 THR D O 1
ATOM 9058 N N . MET D 1 192 ? -4.537 -25.902 18.673 1.00 16.64 192 MET D N 1
ATOM 9059 C CA . MET D 1 192 ? -4.959 -27.097 19.416 1.00 17.14 192 MET D CA 1
ATOM 9060 C C . MET D 1 192 ? -3.845 -27.632 20.297 1.00 18.00 192 MET D C 1
ATOM 9061 O O . MET D 1 192 ? -2.752 -27.891 19.811 1.00 18.40 192 MET D O 1
ATOM 9066 N N . HIS D 1 193 ? -4.115 -27.816 21.587 1.00 18.62 193 HIS D N 1
ATOM 9067 C CA . HIS D 1 193 ? -3.082 -28.271 22.529 1.00 19.06 193 HIS D CA 1
ATOM 9068 C C . HIS D 1 193 ? -3.789 -28.917 23.711 1.00 19.58 193 HIS D C 1
ATOM 9069 O O . HIS D 1 193 ? -4.945 -28.609 23.982 1.00 19.98 193 HIS D O 1
ATOM 9076 N N . LYS D 1 194 ? -3.116 -29.808 24.419 1.00 20.01 194 LYS D N 1
ATOM 9077 C CA . LYS D 1 194 ? -3.764 -30.451 25.550 1.00 21.37 194 LYS D CA 1
ATOM 9078 C C . LYS D 1 194 ? -3.990 -29.461 26.700 1.00 21.30 194 LYS D C 1
ATOM 9079 O O . LYS D 1 194 ? -4.938 -29.586 27.466 1.00 21.72 194 LYS D O 1
ATOM 9085 N N . ASP D 1 195 ? -3.117 -28.469 26.807 1.00 21.36 195 ASP D N 1
ATOM 9086 C CA . ASP D 1 195 ? -3.198 -27.450 27.849 1.00 21.22 195 ASP D CA 1
ATOM 9087 C C . ASP D 1 195 ? -3.594 -26.092 27.254 1.00 20.35 195 ASP D C 1
ATOM 9088 O O . ASP D 1 195 ? -2.887 -25.552 26.394 1.00 20.16 195 ASP D O 1
ATOM 9093 N N . LEU D 1 196 ? -4.708 -25.536 27.717 1.00 19.56 196 LEU D N 1
ATOM 9094 C CA . LEU D 1 196 ? -5.274 -24.321 27.115 1.00 18.72 196 LEU D CA 1
ATOM 9095 C C . LEU D 1 196 ? -4.416 -23.060 27.268 1.00 18.38 196 LEU D C 1
ATOM 9096 O O . LEU D 1 196 ? -4.559 -22.114 26.489 1.00 17.63 196 LEU D O 1
ATOM 9101 N N . TYR D 1 197 ? -3.548 -23.030 28.280 1.00 17.93 197 TYR D N 1
ATOM 9102 C CA . TYR D 1 197 ? -2.620 -21.908 28.448 1.00 18.19 197 TYR D CA 1
ATOM 9103 C C . TYR D 1 197 ? -1.531 -22.059 27.375 1.00 18.38 197 TYR D C 1
ATOM 9104 O O . TYR D 1 197 ? -1.248 -21.125 26.593 1.00 17.78 197 TYR D O 1
ATOM 9113 N N . ARG D 1 198 ? -0.964 -23.266 27.315 1.00 18.19 198 ARG D N 1
ATOM 9114 C CA . ARG D 1 198 ? 0.127 -23.528 26.396 1.00 18.45 198 ARG D CA 1
ATOM 9115 C C . ARG D 1 198 ? -0.297 -23.613 24.926 1.00 17.31 198 ARG D C 1
ATOM 9116 O O . ARG D 1 198 ? 0.530 -23.788 24.066 1.00 17.44 198 ARG D O 1
ATOM 9124 N N . ALA D 1 199 ? -1.583 -23.446 24.644 1.00 16.08 199 ALA D N 1
ATOM 9125 C CA . ALA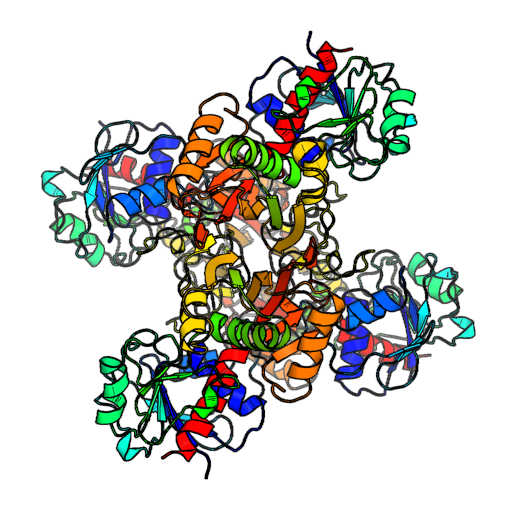 D 1 199 ? -2.059 -23.410 23.266 1.00 14.69 199 ALA D CA 1
ATOM 9126 C C . ALA D 1 199 ? -1.685 -22.086 22.597 1.00 14.07 199 ALA D C 1
ATOM 9127 O O . ALA D 1 199 ? -1.700 -21.976 21.375 1.00 14.53 199 ALA D O 1
ATOM 9129 N N . ARG D 1 200 ? -1.350 -21.084 23.402 1.00 12.67 200 ARG D N 1
ATOM 9130 C CA . ARG D 1 200 ? -1.346 -19.722 22.927 1.00 11.30 200 ARG D CA 1
ATOM 9131 C C . ARG D 1 200 ? -0.001 -19.308 22.366 1.00 11.19 200 ARG D C 1
ATOM 9132 O O . ARG D 1 200 ? 1.061 -19.784 22.789 1.00 10.29 200 ARG D O 1
ATOM 9140 N N . ALA D 1 201 ? -0.080 -18.412 21.390 1.00 10.98 201 ALA D N 1
ATOM 9141 C CA . ALA D 1 201 ? 1.074 -17.884 20.698 1.00 10.56 201 ALA D CA 1
ATOM 9142 C C . ALA D 1 201 ? 2.147 -17.495 21.709 1.00 10.47 201 ALA D C 1
ATOM 9143 O O . ALA D 1 201 ? 1.915 -16.657 22.585 1.00 10.59 201 ALA D O 1
ATOM 9145 N N . ALA D 1 202 ? 3.320 -18.108 21.579 1.00 10.65 202 ALA D N 1
ATOM 9146 C CA . ALA D 1 202 ? 4.354 -18.062 22.620 1.00 10.92 202 ALA D CA 1
ATOM 9147 C C . ALA D 1 202 ? 5.078 -16.717 22.752 1.00 11.25 202 ALA D C 1
ATOM 9148 O O . ALA D 1 202 ? 5.420 -16.300 23.863 1.00 11.46 202 ALA D O 1
ATOM 9150 N N . ALA D 1 203 ? 5.322 -16.040 21.636 1.00 10.88 203 ALA D N 1
ATOM 9151 C CA . ALA D 1 203 ? 6.096 -14.819 21.692 1.00 10.87 203 ALA D CA 1
ATOM 9152 C C . ALA D 1 203 ? 5.194 -13.580 21.784 1.00 11.25 203 ALA D C 1
ATOM 9153 O O . ALA D 1 203 ? 5.655 -12.443 21.551 1.00 10.95 203 ALA D O 1
ATOM 9155 N N . LEU D 1 204 ? 3.924 -13.795 22.135 1.00 10.43 204 LEU D N 1
ATOM 9156 C CA . LEU D 1 204 ? 2.961 -12.708 22.082 1.00 10.07 204 LEU D CA 1
ATOM 9157 C C . LEU D 1 204 ? 2.400 -12.318 23.448 1.00 9.79 204 LEU D C 1
ATOM 9158 O O . LEU D 1 204 ? 1.863 -11.236 23.592 1.00 9.22 204 LEU D O 1
ATOM 9163 N N . SER D 1 205 ? 2.484 -13.216 24.428 1.00 9.73 205 SER D N 1
ATOM 9164 C CA . SER D 1 205 ? 1.868 -12.974 25.735 1.00 10.45 205 SER D CA 1
ATOM 9165 C C . SER D 1 205 ? 2.721 -13.421 26.909 1.00 10.07 205 SER D C 1
ATOM 9166 O O . SER D 1 205 ? 3.658 -14.193 26.758 1.00 10.23 205 SER D O 1
ATOM 9169 N N . MET D 1 206 ? 2.378 -12.909 28.078 1.00 10.07 206 MET D N 1
ATOM 9170 C CA . MET D 1 206 ? 2.728 -13.566 29.326 1.00 10.54 206 MET D CA 1
ATOM 9171 C C . MET D 1 206 ? 1.715 -14.681 29.560 1.00 11.28 206 MET D C 1
ATOM 9172 O O . MET D 1 206 ? 0.487 -14.447 29.567 1.00 11.83 206 MET D O 1
ATOM 9177 N N . ILE D 1 207 ? 2.212 -15.889 29.758 1.00 11.50 207 ILE D N 1
ATOM 9178 C CA . ILE D 1 207 ? 1.335 -17.034 29.844 1.00 11.81 207 ILE D CA 1
ATOM 9179 C C . ILE D 1 207 ? 1.529 -17.795 31.147 1.00 12.44 207 ILE D C 1
ATOM 9180 O O . ILE D 1 207 ? 2.554 -18.466 31.315 1.00 11.83 207 ILE D O 1
ATOM 9185 N N . PRO D 1 208 ? 0.526 -17.725 32.049 1.00 13.30 208 PRO D N 1
ATOM 9186 C CA . PRO D 1 208 ? 0.452 -18.539 33.271 1.00 14.36 208 PRO D CA 1
ATOM 9187 C C . PRO D 1 208 ? 0.555 -20.041 32.974 1.00 15.76 208 PRO D C 1
ATOM 9188 O O . PRO D 1 208 ? -0.123 -20.533 32.084 1.00 15.26 208 PRO D O 1
ATOM 9192 N N . THR D 1 209 ? 1.408 -20.746 33.710 1.00 17.77 209 THR D N 1
ATOM 9193 C CA . THR D 1 209 ? 1.600 -22.175 33.497 1.00 20.58 209 THR D CA 1
ATOM 9194 C C . THR D 1 209 ? 2.002 -22.933 34.786 1.00 21.65 209 THR D C 1
ATOM 9195 O O . THR D 1 209 ? 2.370 -22.328 35.796 1.00 22.36 209 THR D O 1
ATOM 9199 N N . SER D 1 210 ? 1.914 -24.258 34.753 1.00 22.52 210 SER D N 1
ATOM 9200 C CA . SER D 1 210 ? 2.146 -25.060 35.951 1.00 23.72 210 SER D CA 1
ATOM 9201 C C . SER D 1 210 ? 3.596 -25.463 36.119 1.00 23.89 210 SER D C 1
ATOM 9202 O O . SER D 1 210 ? 4.359 -25.466 35.166 1.00 24.10 210 SER D O 1
ATOM 9205 N N . THR D 1 211 ? 3.969 -25.833 37.335 1.00 24.25 211 THR D N 1
ATOM 9206 C CA . THR D 1 211 ? 5.311 -26.343 37.549 1.00 24.48 211 THR D CA 1
ATOM 9207 C C . THR D 1 211 ? 5.400 -26.962 38.939 1.00 24.66 211 THR D C 1
ATOM 9208 O O . THR D 1 211 ? 5.001 -26.342 39.933 1.00 24.62 211 THR D O 1
ATOM 9212 N N . GLY D 1 212 ? 5.909 -28.185 39.008 1.00 24.49 212 GLY D N 1
ATOM 9213 C CA . GLY D 1 212 ? 6.014 -28.879 40.285 1.00 25.03 212 GLY D CA 1
ATOM 9214 C C . GLY D 1 212 ? 7.281 -28.519 41.040 1.00 25.43 212 GLY D C 1
ATOM 9215 O O . GLY D 1 212 ? 7.513 -29.026 42.142 1.00 25.93 212 GLY D O 1
ATOM 9216 N N . ALA D 1 213 ? 8.093 -27.644 40.443 1.00 25.56 213 ALA D N 1
ATOM 9217 C CA . ALA D 1 213 ? 9.392 -27.248 40.993 1.00 25.60 213 ALA D CA 1
ATOM 9218 C C . ALA D 1 213 ? 9.404 -27.024 42.503 1.00 26.00 213 ALA D C 1
ATOM 9219 O O . ALA D 1 213 ? 10.324 -27.465 43.179 1.00 25.71 213 ALA D O 1
ATOM 9221 N N . ALA D 1 214 ? 8.408 -26.328 43.043 1.00 26.55 214 ALA D N 1
ATOM 9222 C CA . ALA D 1 214 ? 8.486 -25.972 44.455 1.00 27.38 214 ALA D CA 1
ATOM 9223 C C . ALA D 1 214 ? 8.285 -27.166 45.391 1.00 28.18 214 ALA D C 1
ATOM 9224 O O . ALA D 1 214 ? 9.080 -27.376 46.316 1.00 28.60 214 ALA D O 1
ATOM 9226 N N . LYS D 1 215 ? 7.236 -27.949 45.150 1.00 28.32 215 LYS D N 1
ATOM 9227 C CA . LYS D 1 215 ? 7.012 -29.156 45.927 1.00 28.78 215 LYS D CA 1
ATOM 9228 C C . LYS D 1 215 ? 8.202 -30.077 45.759 1.00 28.46 215 LYS D C 1
ATOM 9229 O O . LYS D 1 215 ? 8.597 -30.751 46.704 1.00 28.12 215 LYS D O 1
ATOM 9235 N N . ALA D 1 216 ? 8.751 -30.106 44.543 1.00 28.14 216 ALA D N 1
ATOM 9236 C CA . ALA D 1 216 ? 9.861 -31.000 44.201 1.00 28.02 216 ALA D CA 1
ATOM 9237 C C . ALA D 1 216 ? 11.088 -30.691 45.031 1.00 27.85 216 ALA D C 1
ATOM 9238 O O . ALA D 1 216 ? 11.907 -31.568 45.283 1.00 27.83 216 ALA D O 1
ATOM 9240 N N . VAL D 1 217 ? 11.217 -29.437 45.445 1.00 27.97 217 VAL D N 1
ATOM 9241 C CA . VAL D 1 217 ? 12.330 -29.044 46.298 1.00 28.64 217 VAL D CA 1
ATOM 9242 C C . VAL D 1 217 ? 12.119 -29.655 47.688 1.00 29.18 217 VAL D C 1
ATOM 9243 O O . VAL D 1 217 ? 13.066 -30.078 48.352 1.00 29.08 217 VAL D O 1
ATOM 9247 N N . GLY D 1 218 ? 10.860 -29.750 48.094 1.00 29.93 218 GLY D N 1
ATOM 9248 C CA . GLY D 1 218 ? 10.510 -30.438 49.338 1.00 30.60 218 GLY D CA 1
ATOM 9249 C C . GLY D 1 218 ? 10.854 -31.920 49.318 1.00 30.56 218 GLY D C 1
ATOM 9250 O O . GLY D 1 218 ? 10.580 -32.639 50.272 1.00 30.62 218 GLY D O 1
ATOM 9251 N N . LEU D 1 219 ? 11.487 -32.385 48.275 1.00 30.63 219 LEU D N 1
ATOM 9252 C CA . LEU D 1 219 ? 11.860 -33.756 48.216 1.00 30.87 219 LEU D CA 1
ATOM 9253 C C . LEU D 1 219 ? 13.351 -33.950 48.034 1.00 30.68 219 LEU D C 1
ATOM 9254 O O . LEU D 1 219 ? 13.902 -34.858 48.591 1.00 30.92 219 LEU D O 1
ATOM 9259 N N . VAL D 1 220 ? 14.001 -33.072 47.284 1.00 29.89 220 VAL D N 1
ATOM 9260 C CA . VAL D 1 220 ? 15.433 -33.019 47.237 1.00 29.30 220 VAL D CA 1
ATOM 9261 C C . VAL D 1 220 ? 16.036 -32.406 48.468 1.00 28.46 220 VAL D C 1
ATOM 9262 O O . VAL D 1 220 ? 17.141 -32.656 48.795 1.00 28.57 220 VAL D O 1
ATOM 9266 N N . LEU D 1 221 ? 15.268 -31.617 49.171 1.00 27.33 221 LEU D N 1
ATOM 9267 C CA . LEU D 1 221 ? 15.605 -31.205 50.528 1.00 26.19 221 LEU D CA 1
ATOM 9268 C C . LEU D 1 221 ? 14.474 -31.535 51.473 1.00 25.73 221 LEU D C 1
ATOM 9269 O O . LEU D 1 221 ? 13.606 -30.778 51.662 1.00 25.36 221 LEU D O 1
ATOM 9274 N N . PRO D 1 222 ? 14.512 -32.688 52.068 1.00 25.33 222 PRO D N 1
ATOM 9275 C CA . PRO D 1 222 ? 13.395 -33.185 52.841 1.00 25.31 222 PRO D CA 1
ATOM 9276 C C . PRO D 1 222 ? 12.956 -32.289 53.966 1.00 25.32 222 PRO D C 1
ATOM 9277 O O . PRO D 1 222 ? 11.864 -32.281 54.371 1.00 25.24 222 PRO D O 1
ATOM 9281 N N . GLU D 1 223 ? 13.866 -31.524 54.472 1.00 25.76 223 GLU D N 1
ATOM 9282 C CA . GLU D 1 223 ? 13.615 -30.610 55.528 1.00 26.05 223 GLU D CA 1
ATOM 9283 C C . GLU D 1 223 ? 12.713 -29.485 55.131 1.00 26.39 223 GLU D C 1
ATOM 9284 O O . GLU D 1 223 ? 12.202 -28.805 55.965 1.00 26.26 223 GLU D O 1
ATOM 9290 N N . LEU D 1 224 ? 12.531 -29.302 53.831 1.00 26.54 224 LEU D N 1
ATOM 9291 C CA . LEU D 1 224 ? 11.578 -28.378 53.307 1.00 26.64 224 LEU D CA 1
ATOM 9292 C C . LEU D 1 224 ? 10.337 -29.008 52.711 1.00 27.08 224 LEU D C 1
ATOM 9293 O O . LEU D 1 224 ? 9.625 -28.390 51.986 1.00 26.76 224 LEU D O 1
ATOM 9298 N N . LYS D 1 225 ? 10.079 -30.249 53.090 1.00 27.45 225 LYS D N 1
ATOM 9299 C CA . LYS D 1 225 ? 8.855 -30.947 52.695 1.00 27.96 225 LYS D CA 1
ATOM 9300 C C . LYS D 1 225 ? 7.607 -30.081 52.934 1.00 27.63 225 LYS D C 1
ATOM 9301 O O . LYS D 1 225 ? 7.402 -29.555 54.033 1.00 27.90 225 LYS D O 1
ATOM 9307 N N . GLY D 1 226 ? 6.780 -29.913 51.907 1.00 26.78 226 GLY D N 1
ATOM 9308 C CA . GLY D 1 226 ? 5.504 -29.222 52.082 1.00 26.07 226 GLY D CA 1
ATOM 9309 C C . GLY D 1 226 ? 5.528 -27.731 52.410 1.00 25.98 226 GLY D C 1
ATOM 9310 O O . GLY D 1 226 ? 4.469 -27.129 52.644 1.00 26.09 226 GLY D O 1
ATOM 9311 N N . LYS D 1 227 ? 6.703 -27.107 52.394 1.00 25.14 227 LYS D N 1
ATOM 9312 C CA . LYS D 1 227 ? 6.800 -25.691 52.762 1.00 25.21 227 LYS D CA 1
ATOM 9313 C C . LYS D 1 227 ? 6.808 -24.691 51.579 1.00 24.52 227 LYS D C 1
ATOM 9314 O O . LYS D 1 227 ? 6.628 -23.473 51.767 1.00 23.88 227 LYS D O 1
ATOM 9320 N N . LEU D 1 228 ? 7.019 -25.205 50.370 1.00 23.50 228 LEU D N 1
ATOM 9321 C CA . LEU D 1 228 ? 7.066 -24.346 49.181 1.00 22.61 228 LEU D CA 1
ATOM 9322 C C . LEU D 1 228 ? 6.030 -24.736 48.126 1.00 22.31 228 LEU D C 1
ATOM 9323 O O . LEU D 1 228 ? 5.793 -25.901 47.869 1.00 22.38 228 LEU D O 1
ATOM 9328 N N . ASP D 1 229 ? 5.411 -23.744 47.516 1.00 22.03 229 ASP D N 1
ATOM 9329 C CA . ASP D 1 229 ? 4.527 -23.996 46.401 1.00 22.12 229 ASP D CA 1
ATOM 9330 C C . ASP D 1 229 ? 4.874 -22.965 45.325 1.00 21.71 229 ASP D C 1
ATOM 9331 O O . ASP D 1 229 ? 5.485 -21.931 45.630 1.00 21.79 229 ASP D O 1
ATOM 9336 N N . GLY D 1 230 ? 4.504 -23.234 44.074 1.00 20.77 230 GLY D N 1
ATOM 9337 C CA . GLY D 1 230 ? 4.837 -22.298 43.023 1.00 20.12 230 GLY D CA 1
ATOM 9338 C C . GLY D 1 230 ? 4.067 -22.456 41.734 1.00 19.53 230 GLY D C 1
ATOM 9339 O O . GLY D 1 230 ? 3.253 -23.358 41.605 1.00 19.61 230 GLY D O 1
ATOM 9340 N N . VAL D 1 231 ? 4.331 -21.544 40.795 1.00 18.54 231 VAL D N 1
ATOM 9341 C CA . VAL D 1 231 ? 3.780 -21.575 39.443 1.00 17.47 231 VAL D CA 1
ATOM 9342 C C . VAL D 1 231 ? 4.794 -20.891 38.547 1.00 16.80 231 VAL D C 1
ATOM 9343 O O . VAL D 1 231 ? 5.855 -20.443 39.010 1.00 16.39 231 VAL D O 1
ATOM 9347 N N . ALA D 1 232 ? 4.438 -20.745 37.293 1.00 15.71 232 ALA D N 1
ATOM 9348 C CA . ALA D 1 232 ? 5.262 -20.139 36.291 1.00 14.44 232 ALA D CA 1
ATOM 9349 C C . ALA D 1 232 ? 4.520 -19.124 35.474 1.00 13.69 232 ALA D C 1
ATOM 9350 O O . ALA D 1 232 ? 3.370 -19.180 35.372 1.00 13.51 232 ALA D O 1
ATOM 9352 N N . ILE D 1 233 ? 5.243 -18.181 34.933 1.00 13.02 233 ILE D N 1
ATOM 9353 C CA . ILE D 1 233 ? 4.848 -17.388 33.820 1.00 13.20 233 ILE D CA 1
ATOM 9354 C C . ILE D 1 233 ? 5.855 -17.408 32.695 1.00 14.41 233 ILE D C 1
ATOM 9355 O O . ILE D 1 233 ? 6.929 -16.897 32.797 1.00 14.81 233 ILE D O 1
ATOM 9360 N N . ARG D 1 234 ? 5.433 -18.000 31.624 1.00 15.10 234 ARG D N 1
ATOM 9361 C CA . ARG D 1 234 ? 6.031 -17.949 30.329 1.00 15.71 234 ARG D CA 1
ATOM 9362 C C . ARG D 1 234 ? 5.859 -16.584 29.624 1.00 15.05 234 ARG D C 1
ATOM 9363 O O . ARG D 1 234 ? 4.797 -16.111 29.515 1.00 14.81 234 ARG D O 1
ATOM 9371 N N . VAL D 1 235 ? 6.962 -16.017 29.174 1.00 13.94 235 VAL D N 1
ATOM 9372 C CA . VAL D 1 235 ? 7.049 -14.755 28.516 1.00 13.24 235 VAL D CA 1
ATOM 9373 C C . VAL D 1 235 ? 7.873 -14.815 27.200 1.00 13.81 235 VAL D C 1
ATOM 9374 O O . VAL D 1 235 ? 8.622 -15.725 26.963 1.00 13.56 235 VAL D O 1
ATOM 9378 N N . PRO D 1 236 ? 7.707 -13.823 26.346 1.00 13.51 236 PRO D N 1
ATOM 9379 C CA . PRO D 1 236 ? 8.442 -13.760 25.099 1.00 12.82 236 PRO D CA 1
ATOM 9380 C C . PRO D 1 236 ? 9.976 -13.548 25.082 1.00 12.43 236 PRO D C 1
ATOM 9381 O O . PRO D 1 236 ? 10.448 -12.607 24.600 1.00 11.83 236 PRO D O 1
ATOM 9385 N N . THR D 1 237 ? 10.704 -14.522 25.567 1.00 12.47 237 THR D N 1
ATOM 9386 C CA . THR D 1 237 ? 12.141 -14.656 25.434 1.00 12.25 237 THR D CA 1
ATOM 9387 C C . THR D 1 237 ? 12.463 -16.084 25.053 1.00 12.40 237 THR D C 1
ATOM 9388 O O . THR D 1 237 ? 11.797 -16.975 25.450 1.00 12.86 237 THR D O 1
ATOM 9392 N N . PRO D 1 238 ? 13.483 -16.287 24.259 1.00 12.26 238 PRO D N 1
ATOM 9393 C CA . PRO D 1 238 ? 13.842 -17.614 23.785 1.00 12.09 238 PRO D CA 1
ATOM 9394 C C . PRO D 1 238 ? 14.691 -18.470 24.721 1.00 11.56 238 PRO D C 1
ATOM 9395 O O . PRO D 1 238 ? 14.738 -19.647 24.580 1.00 10.77 238 PRO D O 1
ATOM 9399 N N . ASN D 1 239 ? 15.369 -17.824 25.628 1.00 11.38 239 ASN D N 1
ATOM 9400 C CA . ASN D 1 239 ? 16.246 -18.431 26.566 1.00 11.74 239 ASN D CA 1
ATOM 9401 C C . ASN D 1 239 ? 16.570 -17.543 27.753 1.00 11.76 239 ASN D C 1
ATOM 9402 O O . ASN D 1 239 ? 16.680 -16.397 27.608 1.00 11.77 239 ASN D O 1
ATOM 9407 N N . VAL D 1 240 ? 16.680 -18.157 28.908 1.00 11.87 240 VAL D N 1
ATOM 9408 C CA . VAL D 1 240 ? 16.917 -17.583 30.211 1.00 11.78 240 VAL D CA 1
ATOM 9409 C C . VAL D 1 240 ? 15.694 -17.368 31.071 1.00 12.08 240 VAL D C 1
ATOM 9410 O O . VAL D 1 240 ? 14.758 -16.851 30.642 1.00 11.68 240 VAL D O 1
ATOM 9414 N N . SER D 1 241 ? 15.743 -17.802 32.311 1.00 11.81 241 SER D N 1
ATOM 9415 C CA . SER D 1 241 ? 14.640 -17.679 33.202 1.00 12.39 241 SER D CA 1
ATOM 9416 C C . SER D 1 241 ? 15.024 -17.182 34.558 1.00 13.22 241 SER D C 1
ATOM 9417 O O . SER D 1 241 ? 16.135 -16.956 34.812 1.00 13.44 241 SER D O 1
ATOM 9420 N N . VAL D 1 242 ? 14.049 -17.046 35.426 1.00 13.78 242 VAL D N 1
ATOM 9421 C CA . VAL D 1 242 ? 14.184 -16.416 36.703 1.00 14.50 242 VAL D CA 1
ATOM 9422 C C . VAL D 1 242 ? 13.324 -16.995 37.784 1.00 14.97 242 VAL D C 1
ATOM 9423 O O . VAL D 1 242 ? 12.279 -17.434 37.527 1.00 15.19 242 VAL D O 1
ATOM 9427 N N . VAL D 1 243 ? 13.820 -17.028 39.001 1.00 15.18 243 VAL D N 1
ATOM 9428 C CA . VAL D 1 243 ? 13.033 -17.388 40.139 1.00 15.49 243 VAL D CA 1
ATOM 9429 C C . VAL D 1 243 ? 12.785 -16.199 41.020 1.00 16.38 243 VAL D C 1
ATOM 9430 O O . VAL D 1 243 ? 13.691 -15.571 41.458 1.00 16.34 243 VAL D O 1
ATOM 9434 N N . ASP D 1 244 ? 11.519 -15.905 41.262 1.00 16.65 244 ASP D N 1
ATOM 9435 C CA . ASP D 1 244 ? 11.094 -14.902 42.207 1.00 16.99 244 ASP D CA 1
ATOM 9436 C C . ASP D 1 244 ? 10.316 -15.511 43.394 1.00 17.42 244 ASP D C 1
ATOM 9437 O O . ASP D 1 244 ? 9.186 -15.861 43.290 1.00 16.80 244 ASP D O 1
ATOM 9442 N N . LEU D 1 245 ? 10.990 -15.602 44.524 1.00 17.91 245 LEU D N 1
ATOM 9443 C CA . LEU D 1 245 ? 10.530 -16.330 45.706 1.00 17.91 245 LEU D CA 1
ATOM 9444 C C . LEU D 1 245 ? 10.281 -15.400 46.890 1.00 18.93 245 LEU D C 1
ATOM 9445 O O . LEU D 1 245 ? 11.179 -14.647 47.319 1.00 18.92 245 LEU D O 1
ATOM 9450 N N . THR D 1 246 ? 9.068 -15.455 47.435 1.00 19.48 246 THR D N 1
ATOM 9451 C CA . THR D 1 246 ? 8.789 -14.750 48.673 1.00 20.23 246 THR D CA 1
ATOM 9452 C C . THR D 1 246 ? 8.520 -15.751 49.790 1.00 20.26 246 THR D C 1
ATOM 9453 O O . THR D 1 246 ? 7.698 -16.658 49.638 1.00 20.35 246 THR D O 1
ATOM 9457 N N . PHE D 1 247 ? 9.223 -15.593 50.905 1.00 20.23 247 PHE D N 1
ATOM 9458 C CA . PHE D 1 247 ? 9.084 -16.535 52.011 1.00 20.33 247 PHE D CA 1
ATOM 9459 C C . PHE D 1 247 ? 9.148 -15.903 53.392 1.00 20.40 247 PHE D C 1
ATOM 9460 O O . PHE D 1 247 ? 9.485 -14.727 53.550 1.00 20.02 247 PHE D O 1
ATOM 9468 N N . ILE D 1 248 ? 8.777 -16.674 54.383 1.00 21.17 248 ILE D N 1
ATOM 9469 C CA . ILE D 1 248 ? 8.846 -16.270 55.774 1.00 21.60 248 ILE D CA 1
ATOM 9470 C C . ILE D 1 248 ? 10.088 -16.853 56.362 1.00 21.95 248 ILE D C 1
ATOM 9471 O O . ILE D 1 248 ? 10.340 -17.978 56.210 1.00 21.94 248 ILE D O 1
ATOM 9476 N N . ALA D 1 249 ? 10.887 -16.037 57.009 1.00 22.80 249 ALA D N 1
ATOM 9477 C CA . ALA D 1 249 ? 12.057 -16.548 57.722 1.00 24.10 249 ALA D CA 1
ATOM 9478 C C . ALA D 1 249 ? 11.670 -16.968 59.134 1.00 25.15 249 ALA D C 1
ATOM 9479 O O . ALA D 1 249 ? 10.705 -16.453 59.699 1.00 25.53 249 ALA D O 1
ATOM 9481 N N . LYS D 1 250 ? 12.398 -17.920 59.705 1.00 26.39 250 LYS D N 1
ATOM 9482 C CA . LYS D 1 250 ? 12.099 -18.356 61.075 1.00 27.12 250 LYS D CA 1
ATOM 9483 C C . LYS D 1 250 ? 12.447 -17.301 62.113 1.00 27.81 250 LYS D C 1
ATOM 9484 O O . LYS D 1 250 ? 11.777 -17.190 63.130 1.00 28.50 250 LYS D O 1
ATOM 9490 N N . ARG D 1 251 ? 13.493 -16.525 61.847 1.00 28.68 251 ARG D N 1
ATOM 9491 C CA . ARG D 1 251 ? 13.938 -15.447 62.739 1.00 28.86 251 ARG D CA 1
ATOM 9492 C C . ARG D 1 251 ? 14.180 -14.169 61.939 1.00 29.27 251 ARG D C 1
ATOM 9493 O O . ARG D 1 251 ? 14.426 -14.213 60.730 1.00 29.06 251 ARG D O 1
ATOM 9501 N N . GLU D 1 252 ? 14.130 -13.026 62.604 1.00 29.43 252 GLU D N 1
ATOM 9502 C CA . GLU D 1 252 ? 14.275 -11.783 61.872 1.00 29.52 252 GLU D CA 1
ATOM 9503 C C . GLU D 1 252 ? 15.634 -11.752 61.206 1.00 28.91 252 GLU D C 1
ATOM 9504 O O . GLU D 1 252 ? 16.574 -12.382 61.698 1.00 29.34 252 GLU D O 1
ATOM 9510 N N . THR D 1 253 ? 15.719 -11.058 60.067 1.00 28.03 253 THR D N 1
ATOM 9511 C CA . THR D 1 253 ? 16.965 -10.951 59.272 1.00 27.18 253 THR D CA 1
ATOM 9512 C C . THR D 1 253 ? 17.021 -9.670 58.452 1.00 26.43 253 THR D C 1
ATOM 9513 O O . THR D 1 253 ? 16.122 -8.841 58.511 1.00 26.62 253 THR D O 1
ATOM 9517 N N . THR D 1 254 ? 18.081 -9.512 57.700 1.00 25.74 254 THR D N 1
ATOM 9518 C CA . THR D 1 254 ? 18.320 -8.325 56.923 1.00 25.11 254 THR D CA 1
ATOM 9519 C C . THR D 1 254 ? 18.686 -8.662 55.506 1.00 24.99 254 THR D C 1
ATOM 9520 O O . THR D 1 254 ? 19.077 -9.748 55.240 1.00 24.78 254 THR D O 1
ATOM 9524 N N . VAL D 1 255 ? 18.535 -7.698 54.608 1.00 24.50 255 VAL D N 1
ATOM 9525 C CA . VAL D 1 255 ? 19.013 -7.811 53.262 1.00 24.02 255 VAL D CA 1
ATOM 9526 C C . VAL D 1 255 ? 20.461 -8.232 53.210 1.00 24.63 255 VAL D C 1
ATOM 9527 O O . VAL D 1 255 ? 20.822 -9.067 52.436 1.00 24.21 255 VAL D O 1
ATOM 9531 N N . GLU D 1 256 ? 21.287 -7.648 54.047 1.00 24.99 256 GLU D N 1
ATOM 9532 C CA . GLU D 1 256 ? 22.676 -7.966 54.067 1.00 26.20 256 GLU D CA 1
ATOM 9533 C C . GLU D 1 256 ? 23.027 -9.400 54.432 1.00 26.01 256 GLU D C 1
ATOM 9534 O O . GLU D 1 256 ? 23.807 -10.009 53.791 1.00 26.45 256 GLU D O 1
ATOM 9540 N N . GLU D 1 257 ? 22.430 -9.918 55.478 1.00 25.58 257 GLU D N 1
ATOM 9541 C CA . GLU D 1 257 ? 22.610 -11.288 55.860 1.00 25.38 257 GLU D CA 1
ATOM 9542 C C . GLU D 1 257 ? 22.124 -12.303 54.821 1.00 25.15 257 GLU D C 1
ATOM 9543 O O . GLU D 1 257 ? 22.739 -13.317 54.642 1.00 24.52 257 GLU D O 1
ATOM 9549 N N . VAL D 1 258 ? 21.039 -11.998 54.128 1.00 24.30 258 VAL D N 1
ATOM 9550 C CA . VAL D 1 258 ? 20.613 -12.842 53.062 1.00 23.95 258 VAL D CA 1
ATOM 9551 C C . VAL D 1 258 ? 21.679 -12.891 51.972 1.00 23.55 258 VAL D C 1
ATOM 9552 O O . VAL D 1 258 ? 22.176 -13.940 51.662 1.00 23.08 258 VAL D O 1
ATOM 9556 N N . ASN D 1 259 ? 22.045 -11.735 51.438 1.00 22.85 259 ASN D N 1
ATOM 9557 C CA . ASN D 1 259 ? 23.112 -11.634 50.464 1.00 22.66 259 ASN D CA 1
ATOM 9558 C C . ASN D 1 259 ? 24.433 -12.278 50.744 1.00 22.37 259 ASN D C 1
ATOM 9559 O O . ASN D 1 259 ? 24.935 -12.993 49.937 1.00 22.30 259 ASN D O 1
ATOM 9564 N N . ASN D 1 260 ? 24.967 -12.008 51.918 1.00 22.30 260 ASN D N 1
ATOM 9565 C CA . ASN D 1 260 ? 26.185 -12.601 52.401 1.00 22.33 260 ASN D CA 1
ATOM 9566 C C . ASN D 1 260 ? 26.217 -14.079 52.513 1.00 21.86 260 ASN D C 1
ATOM 9567 O O . ASN D 1 260 ? 27.194 -14.683 52.206 1.00 21.63 260 ASN D O 1
ATOM 9572 N N . ALA D 1 261 ? 25.141 -14.663 52.974 1.00 21.09 261 ALA D N 1
ATOM 9573 C CA . ALA D 1 261 ? 25.062 -16.087 53.031 1.00 20.70 261 ALA D CA 1
ATOM 9574 C C . ALA D 1 261 ? 25.146 -16.772 51.687 1.00 20.78 261 ALA D C 1
ATOM 9575 O O . ALA D 1 261 ? 25.792 -17.756 51.574 1.00 20.96 261 ALA D O 1
ATOM 9577 N N . ILE D 1 262 ? 24.512 -16.212 50.674 1.00 20.63 262 ILE D N 1
ATOM 9578 C CA . ILE D 1 262 ? 24.643 -16.658 49.303 1.00 20.48 262 ILE D CA 1
ATOM 9579 C C . ILE D 1 262 ? 26.046 -16.526 48.749 1.00 20.87 262 ILE D C 1
ATOM 9580 O O . ILE D 1 262 ? 26.518 -17.390 48.119 1.00 21.15 262 ILE D O 1
ATOM 9585 N N . ARG D 1 263 ? 26.710 -15.429 49.025 1.00 21.30 263 ARG D N 1
ATOM 9586 C CA . ARG D 1 263 ? 28.095 -15.241 48.648 1.00 21.67 263 ARG D CA 1
ATOM 9587 C C . ARG D 1 263 ? 29.064 -16.257 49.255 1.00 22.42 263 ARG D C 1
ATOM 9588 O O . ARG D 1 263 ? 29.925 -16.755 48.618 1.00 21.97 263 ARG D O 1
ATOM 9596 N N . GLU D 1 264 ? 28.914 -16.548 50.518 1.00 23.54 264 GLU D N 1
ATOM 9597 C CA . GLU D 1 264 ? 29.773 -17.533 51.030 1.00 25.15 264 GLU D CA 1
ATOM 9598 C C . GLU D 1 264 ? 29.608 -18.908 50.492 1.00 24.87 264 GLU D C 1
ATOM 9599 O O . GLU D 1 264 ? 30.577 -19.537 50.177 1.00 24.71 264 GLU D O 1
ATOM 9605 N N . ALA D 1 265 ? 28.360 -19.324 50.357 1.00 24.86 265 ALA D N 1
ATOM 9606 C CA . ALA D 1 265 ? 28.033 -20.571 49.644 1.00 25.28 265 ALA D CA 1
ATOM 9607 C C . ALA D 1 265 ? 28.564 -20.630 48.203 1.00 25.42 265 ALA D C 1
ATOM 9608 O O . ALA D 1 265 ? 29.119 -21.652 47.780 1.00 24.92 265 ALA D O 1
ATOM 9610 N N . ALA D 1 266 ? 28.368 -19.532 47.466 1.00 25.81 266 ALA D N 1
ATOM 9611 C CA . ALA D 1 266 ? 28.796 -19.394 46.070 1.00 26.45 266 ALA D CA 1
ATOM 9612 C C . ALA D 1 266 ? 30.299 -19.503 45.888 1.00 26.83 266 ALA D C 1
ATOM 9613 O O . ALA D 1 266 ? 30.780 -20.102 44.915 1.00 27.03 266 ALA D O 1
ATOM 9615 N N . ASN D 1 267 ? 31.042 -18.892 46.806 1.00 27.23 267 ASN D N 1
ATOM 9616 C CA . ASN D 1 267 ? 32.494 -18.907 46.712 1.00 27.60 267 ASN D CA 1
ATOM 9617 C C . ASN D 1 267 ? 33.108 -20.134 47.345 1.00 27.89 267 ASN D C 1
ATOM 9618 O O . ASN D 1 267 ? 34.309 -20.334 47.233 1.00 28.23 267 ASN D O 1
ATOM 9623 N N . GLY D 1 268 ? 32.283 -20.953 48.005 1.00 28.24 268 GLY D N 1
ATOM 9624 C CA . GLY D 1 268 ? 32.771 -22.128 48.724 1.00 28.06 268 GLY D CA 1
ATOM 9625 C C . GLY D 1 268 ? 32.141 -23.425 48.273 1.00 28.58 268 GLY D C 1
ATOM 9626 O O . GLY D 1 268 ? 32.486 -23.957 47.226 1.00 28.64 268 GLY D O 1
ATOM 9627 N N . ARG D 1 269 ? 31.215 -23.945 49.069 1.00 28.94 269 ARG D N 1
ATOM 9628 C CA . ARG D 1 269 ? 30.687 -25.281 48.815 1.00 29.57 269 ARG D CA 1
ATOM 9629 C C . ARG D 1 269 ? 29.947 -25.507 47.490 1.00 29.08 269 ARG D C 1
ATOM 9630 O O . ARG D 1 269 ? 29.915 -26.629 47.005 1.00 29.45 269 ARG D O 1
ATOM 9638 N N . LEU D 1 270 ? 29.299 -24.494 46.933 1.00 28.68 270 LEU D N 1
ATOM 9639 C CA . LEU D 1 270 ? 28.516 -24.714 45.700 1.00 28.23 270 LEU D CA 1
ATOM 9640 C C . LEU D 1 270 ? 29.116 -23.946 44.527 1.00 28.13 270 LEU D C 1
ATOM 9641 O O . LEU D 1 270 ? 28.437 -23.615 43.555 1.00 28.45 270 LEU D O 1
ATOM 9646 N N . LYS D 1 271 ? 30.403 -23.654 44.616 1.00 27.90 271 LYS D N 1
ATOM 9647 C CA . LYS D 1 271 ? 31.051 -22.920 43.555 1.00 27.60 271 LYS D CA 1
ATOM 9648 C C . LYS D 1 271 ? 30.842 -23.590 42.182 1.00 26.73 271 LYS D C 1
ATOM 9649 O O . LYS D 1 271 ? 31.097 -24.780 42.004 1.00 25.80 271 LYS D O 1
ATOM 9655 N N . GLY D 1 272 ? 30.370 -22.802 41.218 1.00 25.97 272 GLY D N 1
ATOM 9656 C CA . GLY D 1 272 ? 30.084 -23.316 39.886 1.00 25.21 272 GLY D CA 1
ATOM 9657 C C . GLY D 1 272 ? 28.619 -23.686 39.716 1.00 24.72 272 GLY D C 1
ATOM 9658 O O . GLY D 1 272 ? 28.076 -23.596 38.612 1.00 25.04 272 GLY D O 1
ATOM 9659 N N . ILE D 1 273 ? 27.974 -24.075 40.812 1.00 23.68 273 ILE D N 1
ATOM 9660 C CA . ILE D 1 273 ? 26.569 -24.450 40.786 1.00 22.89 273 ILE D CA 1
ATOM 9661 C C . ILE D 1 273 ? 25.699 -23.264 41.213 1.00 21.90 273 ILE D C 1
ATOM 9662 O O . ILE D 1 273 ? 24.750 -22.904 40.525 1.00 21.21 273 ILE D O 1
ATOM 9667 N N . LEU D 1 274 ? 26.030 -22.659 42.348 1.00 21.09 274 LEU D N 1
ATOM 9668 C CA . LEU D 1 274 ? 25.387 -21.412 42.755 1.00 20.38 274 LEU D CA 1
ATOM 9669 C C . LEU D 1 274 ? 26.332 -20.218 42.585 1.00 20.37 274 LEU D C 1
ATOM 9670 O O . LEU D 1 274 ? 27.473 -20.246 43.062 1.00 20.24 274 LEU D O 1
ATOM 9675 N N . GLY D 1 275 ? 25.847 -19.180 41.902 1.00 20.36 275 GLY D N 1
ATOM 9676 C CA . GLY D 1 275 ? 26.606 -17.957 41.662 1.00 20.65 275 GLY D CA 1
ATOM 9677 C C . GLY D 1 275 ? 25.837 -16.717 42.101 1.00 21.10 275 GLY D C 1
ATOM 9678 O O . GLY D 1 275 ? 24.709 -16.813 42.595 1.00 21.65 275 GLY D O 1
ATOM 9679 N N . TYR D 1 276 ? 26.429 -15.540 41.949 1.00 20.70 276 TYR D N 1
ATOM 9680 C CA . TYR D 1 276 ? 25.684 -14.342 42.270 1.00 20.68 276 TYR D CA 1
ATOM 9681 C C . TYR D 1 276 ? 26.203 -13.202 41.432 1.00 20.36 276 TYR D C 1
ATOM 9682 O O . TYR D 1 276 ? 27.331 -13.249 40.949 1.00 20.51 276 TYR D O 1
ATOM 9691 N N . THR D 1 277 ? 25.382 -12.174 41.263 1.00 19.53 277 THR D N 1
ATOM 9692 C CA . THR D 1 277 ? 25.872 -10.935 40.713 1.00 18.73 277 THR D CA 1
ATOM 9693 C C . THR D 1 277 ? 25.577 -9.780 41.675 1.00 18.87 277 THR D C 1
ATOM 9694 O O . THR D 1 277 ? 24.477 -9.690 42.236 1.00 18.82 277 THR D O 1
ATOM 9698 N N . ASP D 1 278 ? 26.561 -8.909 41.883 1.00 19.04 278 ASP D N 1
ATOM 9699 C CA . ASP D 1 278 ? 26.310 -7.644 42.573 1.00 19.61 278 ASP D CA 1
ATOM 9700 C C . ASP D 1 278 ? 26.016 -6.480 41.626 1.00 19.60 278 ASP D C 1
ATOM 9701 O O . ASP D 1 278 ? 25.908 -5.332 42.064 1.00 18.95 278 ASP D O 1
ATOM 9706 N N . GLU D 1 279 ? 25.885 -6.787 40.333 1.00 19.73 279 GLU D N 1
ATOM 9707 C CA . GLU D 1 279 ? 25.630 -5.775 39.316 1.00 19.78 279 GLU D CA 1
ATOM 9708 C C . GLU D 1 279 ? 24.146 -5.650 38.994 1.00 19.44 279 GLU D C 1
ATOM 9709 O O . GLU D 1 279 ? 23.318 -6.383 39.528 1.00 19.32 279 GLU D O 1
ATOM 9715 N N . LYS D 1 280 ? 23.808 -4.684 38.155 1.00 19.32 280 LYS D N 1
ATOM 9716 C CA . LYS D 1 280 ? 22.436 -4.505 37.742 1.00 18.88 280 LYS D CA 1
ATOM 9717 C C . LYS D 1 280 ? 22.247 -5.135 36.368 1.00 18.31 280 LYS D C 1
ATOM 9718 O O . LYS D 1 280 ? 22.181 -4.436 35.351 1.00 18.54 280 LYS D O 1
ATOM 9724 N N . LEU D 1 281 ? 22.187 -6.461 36.339 1.00 17.24 281 LEU D N 1
ATOM 9725 C CA . LEU D 1 281 ? 22.068 -7.197 35.086 1.00 16.02 281 LEU D CA 1
ATOM 9726 C C . LEU D 1 281 ? 20.6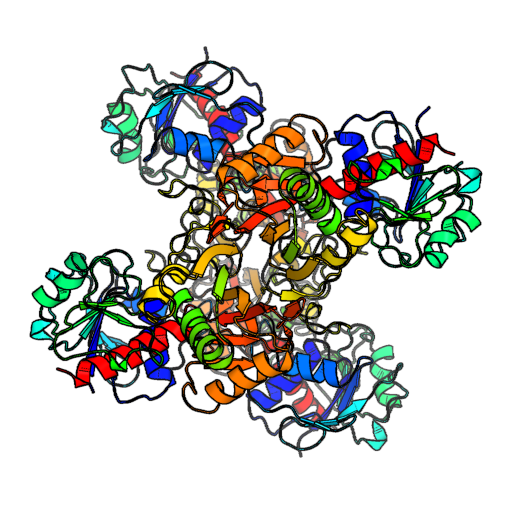03 -7.483 34.693 1.00 15.91 281 LEU D C 1
ATOM 9727 O O . LEU D 1 281 ? 19.658 -7.246 35.478 1.00 15.67 281 LEU D O 1
ATOM 9732 N N . VAL D 1 282 ? 20.413 -7.936 33.470 1.00 15.06 282 VAL D N 1
ATOM 9733 C CA . VAL D 1 282 ? 19.116 -8.234 32.915 1.00 14.57 282 VAL D CA 1
ATOM 9734 C C . VAL D 1 282 ? 19.296 -9.574 32.324 1.00 14.88 282 VAL D C 1
ATOM 9735 O O . VAL D 1 282 ? 20.373 -10.026 32.272 1.00 14.94 282 VAL D O 1
ATOM 9739 N N . SER D 1 283 ? 18.237 -10.191 31.857 1.00 14.34 283 SER D N 1
ATOM 9740 C CA . SER D 1 283 ? 18.210 -11.594 31.534 1.00 14.34 283 SER D CA 1
ATOM 9741 C C . SER D 1 283 ? 19.192 -12.135 30.534 1.00 14.39 283 SER D C 1
ATOM 9742 O O . SER D 1 283 ? 19.764 -13.136 30.743 1.00 14.22 283 SER D O 1
ATOM 9745 N N . HIS D 1 284 ? 19.374 -11.408 29.453 1.00 14.63 284 HIS D N 1
ATOM 9746 C CA . HIS D 1 284 ? 20.263 -11.764 28.395 1.00 14.75 284 HIS D CA 1
ATOM 9747 C C . HIS D 1 284 ? 21.712 -11.889 28.783 1.00 14.74 284 HIS D C 1
ATOM 9748 O O . HIS D 1 284 ? 22.383 -12.699 28.258 1.00 15.44 284 HIS D O 1
ATOM 9755 N N . ASP D 1 285 ? 22.138 -11.096 29.735 1.00 13.99 285 ASP D N 1
ATOM 9756 C CA . ASP D 1 285 ? 23.391 -11.198 30.399 1.00 13.41 285 ASP D CA 1
ATOM 9757 C C . ASP D 1 285 ? 23.777 -12.520 30.990 1.00 13.37 285 ASP D C 1
ATOM 9758 O O . ASP D 1 285 ? 24.898 -12.804 31.089 1.00 13.01 285 ASP D O 1
ATOM 9763 N N . PHE D 1 286 ? 22.815 -13.326 31.361 1.00 13.50 286 PHE D N 1
ATOM 9764 C CA . PHE D 1 286 ? 23.039 -14.686 31.786 1.00 13.55 286 PHE D CA 1
ATOM 9765 C C . PHE D 1 286 ? 22.895 -15.749 30.727 1.00 14.09 286 PHE D C 1
ATOM 9766 O O . PHE D 1 286 ? 22.889 -16.868 31.044 1.00 14.94 286 PHE D O 1
ATOM 9774 N N . ASN D 1 287 ? 22.789 -15.389 29.467 1.00 13.77 287 ASN D N 1
ATOM 9775 C CA . ASN D 1 287 ? 22.870 -16.324 28.386 1.00 14.42 287 ASN D CA 1
ATOM 9776 C C . ASN D 1 287 ? 24.241 -17.018 28.226 1.00 15.16 287 ASN D C 1
ATOM 9777 O O . ASN D 1 287 ? 25.260 -16.383 28.123 1.00 14.90 287 ASN D O 1
ATOM 9782 N N . HIS D 1 288 ? 24.222 -18.335 28.227 1.00 15.21 288 HIS D N 1
ATOM 9783 C CA . HIS D 1 288 ? 25.471 -19.107 28.158 1.00 15.39 288 HIS D CA 1
ATOM 9784 C C . HIS D 1 288 ? 26.273 -19.144 29.485 1.00 16.22 288 HIS D C 1
ATOM 9785 O O . HIS D 1 288 ? 27.485 -19.383 29.500 1.00 16.61 288 HIS D O 1
ATOM 9792 N N . ASP D 1 289 ? 25.579 -18.928 30.596 1.00 16.42 289 ASP D N 1
ATOM 9793 C CA . ASP D 1 289 ? 26.179 -19.064 31.904 1.00 16.78 289 ASP D CA 1
ATOM 9794 C C . ASP D 1 289 ? 25.813 -20.453 32.439 1.00 16.45 289 ASP D C 1
ATOM 9795 O O . ASP D 1 289 ? 24.645 -20.834 32.450 1.00 16.13 289 ASP D O 1
ATOM 9800 N N . SER D 1 290 ? 26.819 -21.198 32.891 1.00 16.39 290 SER D N 1
ATOM 9801 C CA . SER D 1 290 ? 26.667 -22.625 33.214 1.00 16.14 290 SER D CA 1
ATOM 9802 C C . SER D 1 290 ? 26.306 -22.920 34.687 1.00 16.01 290 SER D C 1
ATOM 9803 O O . SER D 1 290 ? 26.267 -24.078 35.129 1.00 15.07 290 SER D O 1
ATOM 9806 N N . HIS D 1 291 ? 26.034 -21.865 35.443 1.00 16.62 291 HIS D N 1
ATOM 9807 C CA . HIS D 1 291 ? 25.571 -22.031 36.815 1.00 17.27 291 HIS D CA 1
ATOM 9808 C C . HIS D 1 291 ? 24.162 -22.587 36.801 1.00 17.36 291 HIS D C 1
ATOM 9809 O O . HIS D 1 291 ? 23.408 -22.301 35.870 1.00 17.81 291 HIS D O 1
ATOM 9816 N N . SER D 1 292 ? 23.786 -23.346 37.830 1.00 16.86 292 SER D N 1
ATOM 9817 C CA . SER D 1 292 ? 22.383 -23.754 37.993 1.00 16.49 292 SER D CA 1
ATOM 9818 C C . SER D 1 292 ? 21.501 -22.584 38.436 1.00 16.99 292 SER D C 1
ATOM 9819 O O . SER D 1 292 ? 20.286 -22.590 38.224 1.00 17.08 292 SER D O 1
ATOM 9822 N N . SER D 1 293 ? 22.111 -21.561 39.004 1.00 17.02 293 SER D N 1
ATOM 9823 C CA . SER D 1 293 ? 21.451 -20.489 39.689 1.00 17.02 293 SER D CA 1
ATOM 9824 C C . SER D 1 293 ? 22.400 -19.305 39.965 1.00 17.28 293 SER D C 1
ATOM 9825 O O . SER D 1 293 ? 23.449 -19.481 40.476 1.00 17.68 293 SER D O 1
ATOM 9828 N N . VAL D 1 294 ? 22.020 -18.109 39.575 1.00 17.16 294 VAL D N 1
ATOM 9829 C CA . VAL D 1 294 ? 22.788 -16.885 39.760 1.00 17.25 294 VAL D CA 1
ATOM 9830 C C . VAL D 1 294 ? 21.970 -15.816 40.466 1.00 17.33 294 VAL D C 1
ATOM 9831 O O . VAL D 1 294 ? 21.126 -15.208 39.895 1.00 17.03 294 VAL D O 1
ATOM 9835 N N . PHE D 1 295 ? 22.277 -15.600 41.719 1.00 17.25 295 PHE D N 1
ATOM 9836 C CA . PHE D 1 295 ? 21.494 -14.851 42.658 1.00 17.17 295 PHE D CA 1
ATOM 9837 C C . PHE D 1 295 ? 21.744 -13.374 42.475 1.00 17.54 295 PHE D C 1
ATOM 9838 O O . PHE D 1 295 ? 22.847 -12.931 42.450 1.00 18.25 295 PHE D O 1
ATOM 9846 N N . HIS D 1 296 ? 20.683 -12.631 42.299 1.00 17.96 296 HIS D N 1
ATOM 9847 C CA . HIS D 1 296 ? 20.696 -11.211 41.999 1.00 18.24 296 HIS D CA 1
ATOM 9848 C C . HIS D 1 296 ? 20.604 -10.400 43.276 1.00 18.85 296 HIS D C 1
ATOM 9849 O O . HIS D 1 296 ? 19.567 -10.109 43.780 1.00 19.30 296 HIS D O 1
ATOM 9856 N N . THR D 1 297 ? 21.756 -10.086 43.794 1.00 19.36 297 THR D N 1
ATOM 9857 C CA . THR D 1 297 ? 21.960 -9.351 45.007 1.00 19.85 297 THR D CA 1
ATOM 9858 C C . THR D 1 297 ? 21.122 -8.099 45.174 1.00 19.69 297 THR D C 1
ATOM 9859 O O . THR D 1 297 ? 20.485 -7.931 46.153 1.00 19.62 297 THR D O 1
ATOM 9863 N N . ASP D 1 298 ? 21.083 -7.259 44.168 1.00 19.86 298 ASP D N 1
ATOM 9864 C CA . ASP D 1 298 ? 20.374 -6.005 44.237 1.00 20.40 298 ASP D CA 1
ATOM 9865 C C . ASP D 1 298 ? 18.856 -6.179 44.378 1.00 20.48 298 ASP D C 1
ATOM 9866 O O . ASP D 1 298 ? 18.145 -5.232 44.694 1.00 20.54 298 ASP D O 1
ATOM 9871 N N . GLN D 1 299 ? 18.367 -7.396 44.154 1.00 20.68 299 GLN D N 1
ATOM 9872 C CA . GLN D 1 299 ? 16.935 -7.654 44.172 1.00 20.85 299 GLN D CA 1
ATOM 9873 C C . GLN D 1 299 ? 16.383 -8.243 45.492 1.00 21.15 299 GLN D C 1
ATOM 9874 O O . GLN D 1 299 ? 15.179 -8.440 45.644 1.00 21.07 299 GLN D O 1
ATOM 9880 N N . THR D 1 300 ? 17.220 -8.447 46.472 1.00 21.69 300 THR D N 1
ATOM 9881 C CA . THR D 1 300 ? 16.803 -8.906 47.761 1.00 21.69 300 THR D CA 1
ATOM 9882 C C . THR D 1 300 ? 16.023 -7.893 48.559 1.00 22.25 300 THR D C 1
ATOM 9883 O O . THR D 1 300 ? 16.432 -6.809 48.730 1.00 22.16 300 THR D O 1
ATOM 9887 N N . LYS D 1 301 ? 14.886 -8.301 49.045 1.00 22.95 301 LYS D N 1
ATOM 9888 C CA . LYS D 1 301 ? 14.007 -7.451 49.774 1.00 23.63 301 LYS D CA 1
ATOM 9889 C C . LYS D 1 301 ? 13.676 -8.084 51.093 1.00 24.09 301 LYS D C 1
ATOM 9890 O O . LYS D 1 301 ? 13.479 -9.233 51.155 1.00 24.40 301 LYS D O 1
ATOM 9896 N N . VAL D 1 302 ? 13.610 -7.307 52.150 1.00 24.76 302 VAL D N 1
ATOM 9897 C CA . VAL D 1 302 ? 13.148 -7.796 53.437 1.00 25.14 302 VAL D CA 1
ATOM 9898 C C . VAL D 1 302 ? 12.087 -6.875 53.977 1.00 25.83 302 VAL D C 1
ATOM 9899 O O . VAL D 1 302 ? 12.312 -5.744 54.114 1.00 26.67 302 VAL D O 1
ATOM 9903 N N . MET D 1 303 ? 10.903 -7.380 54.229 1.00 26.83 303 MET D N 1
ATOM 9904 C CA . MET D 1 303 ? 9.842 -6.601 54.818 1.00 27.89 303 MET D CA 1
ATOM 9905 C C . MET D 1 303 ? 9.604 -6.992 56.294 1.00 27.82 303 MET D C 1
ATOM 9906 O O . MET D 1 303 ? 9.308 -8.123 56.582 1.00 27.57 303 MET D O 1
ATOM 9911 N N . ASP D 1 304 ? 9.740 -6.038 57.218 1.00 27.78 304 ASP D N 1
ATOM 9912 C CA . ASP D 1 304 ? 9.381 -6.237 58.611 1.00 27.70 304 ASP D CA 1
ATOM 9913 C C . ASP D 1 304 ? 10.078 -7.449 59.241 1.00 26.80 304 ASP D C 1
ATOM 9914 O O . ASP D 1 304 ? 9.442 -8.274 59.896 1.00 26.06 304 ASP D O 1
ATOM 9919 N N . GLY D 1 305 ? 11.388 -7.553 59.030 1.00 26.05 305 GLY D N 1
ATOM 9920 C CA . GLY D 1 305 ? 12.170 -8.592 59.664 1.00 25.11 305 GLY D CA 1
ATOM 9921 C C . GLY D 1 305 ? 12.070 -9.985 59.076 1.00 24.91 305 GLY D C 1
ATOM 9922 O O . GLY D 1 305 ? 13.101 -10.620 58.825 1.00 24.91 305 GLY D O 1
ATOM 9923 N N . THR D 1 306 ? 10.854 -10.471 58.848 1.00 24.67 306 THR D N 1
ATOM 9924 C CA . THR D 1 306 ? 10.670 -11.883 58.493 1.00 24.64 306 THR D CA 1
ATOM 9925 C C . THR D 1 306 ? 10.145 -12.232 57.077 1.00 24.43 306 THR D C 1
ATOM 9926 O O . THR D 1 306 ? 10.260 -13.382 56.635 1.00 24.74 306 THR D O 1
ATOM 9930 N N . MET D 1 307 ? 9.623 -11.285 56.333 1.00 23.72 307 MET D N 1
ATOM 9931 C CA . MET D 1 307 ? 9.244 -11.549 54.972 1.00 22.66 307 MET D CA 1
ATOM 9932 C C . MET D 1 307 ? 10.333 -11.219 53.985 1.00 22.11 307 MET D C 1
ATOM 9933 O O . MET D 1 307 ? 10.699 -10.115 53.888 1.00 21.83 307 MET D O 1
ATOM 9938 N N . VAL D 1 308 ? 10.798 -12.221 53.241 1.00 21.44 308 VAL D N 1
ATOM 9939 C CA . VAL D 1 308 ? 11.912 -12.144 52.313 1.00 20.30 308 VAL D CA 1
ATOM 9940 C C . VAL D 1 308 ? 11.550 -12.433 50.879 1.00 20.22 308 VAL D C 1
ATOM 9941 O O . VAL D 1 308 ? 10.873 -13.363 50.577 1.00 20.10 308 VAL D O 1
ATOM 9945 N N . ARG D 1 309 ? 12.016 -11.566 50.009 1.00 19.85 309 ARG D N 1
ATOM 9946 C CA . ARG D 1 309 ? 11.947 -11.731 48.591 1.00 19.37 309 ARG D CA 1
ATOM 9947 C C . ARG D 1 309 ? 13.344 -11.815 47.972 1.00 19.36 309 ARG D C 1
ATOM 9948 O O . ARG D 1 309 ? 14.186 -11.041 48.268 1.00 19.60 309 ARG D O 1
ATOM 9956 N N . ILE D 1 310 ? 13.551 -12.787 47.104 1.00 18.71 310 ILE D N 1
ATOM 9957 C CA . ILE D 1 310 ? 14.750 -12.907 46.307 1.00 18.17 310 ILE D CA 1
ATOM 9958 C C . ILE D 1 310 ? 14.482 -13.171 44.811 1.00 17.55 310 ILE D C 1
ATOM 9959 O O . ILE D 1 310 ? 13.435 -13.528 44.427 1.00 17.60 310 ILE D O 1
ATOM 9964 N N . LEU D 1 311 ? 15.503 -13.009 44.007 1.00 16.44 311 LEU D N 1
ATOM 9965 C CA . LEU D 1 311 ? 15.440 -13.265 42.597 1.00 15.56 311 LEU D CA 1
ATOM 9966 C C . LEU D 1 311 ? 16.680 -14.035 42.212 1.00 15.03 311 LEU D C 1
ATOM 9967 O O . LEU D 1 311 ? 17.784 -13.607 42.522 1.00 14.54 311 LEU D O 1
ATOM 9972 N N . SER D 1 312 ? 16.518 -15.175 41.546 1.00 14.93 312 SER D N 1
ATOM 9973 C CA . SER D 1 312 ? 17.693 -15.864 41.022 1.00 14.86 312 SER D CA 1
ATOM 9974 C C . SER D 1 312 ? 17.535 -16.304 39.570 1.00 14.80 312 SER D C 1
ATOM 9975 O O . SER D 1 312 ? 16.499 -16.865 39.193 1.00 14.22 312 SER D O 1
ATOM 9978 N N . TRP D 1 313 ? 18.575 -16.056 38.769 1.00 15.00 313 TRP D N 1
ATOM 9979 C CA . TRP D 1 313 ? 18.530 -16.335 37.324 1.00 15.56 313 TRP D CA 1
ATOM 9980 C C . TRP D 1 313 ? 18.972 -17.746 36.959 1.00 15.11 313 TRP D C 1
ATOM 9981 O O . TRP D 1 313 ? 19.769 -18.349 37.643 1.00 15.34 313 TRP D O 1
ATOM 9992 N N . TYR D 1 314 ? 18.501 -18.261 35.862 1.00 15.04 314 TYR D N 1
ATOM 9993 C CA . TYR D 1 314 ? 19.005 -19.476 35.273 1.00 14.41 314 TYR D CA 1
ATOM 9994 C C . TYR D 1 314 ? 18.945 -19.535 33.774 1.00 14.25 314 TYR D C 1
ATOM 9995 O O . TYR D 1 314 ? 17.948 -19.308 33.187 1.00 14.53 314 TYR D O 1
ATOM 10004 N N . ASP D 1 315 ? 20.043 -19.894 33.160 1.00 14.06 315 ASP D N 1
ATOM 10005 C CA . ASP D 1 315 ? 20.045 -20.340 31.782 1.00 13.82 315 ASP D CA 1
ATOM 10006 C C . ASP D 1 315 ? 19.545 -21.760 31.723 1.00 13.55 315 ASP D C 1
ATOM 10007 O O . ASP D 1 315 ? 20.276 -22.684 31.855 1.00 13.21 315 ASP D O 1
ATOM 10012 N N . ASN D 1 316 ? 18.247 -21.860 31.583 1.00 13.22 316 ASN D N 1
ATOM 10013 C CA . ASN D 1 316 ? 17.510 -23.077 31.480 1.00 12.94 316 ASN D CA 1
ATOM 10014 C C . ASN D 1 316 ? 18.029 -24.088 30.454 1.00 12.66 316 ASN D C 1
ATOM 10015 O O . ASN D 1 316 ? 17.917 -25.225 30.623 1.00 11.89 316 ASN D O 1
ATOM 10020 N N . GLU D 1 317 ? 18.660 -23.621 29.422 1.00 12.53 317 GLU D N 1
ATOM 10021 C CA . GLU D 1 317 ? 19.396 -24.502 28.538 1.00 12.95 317 GLU D CA 1
ATOM 10022 C C . GLU D 1 317 ? 20.825 -24.892 28.950 1.00 13.30 317 GLU D C 1
ATOM 10023 O O . GLU D 1 317 ? 21.100 -26.022 29.016 1.00 12.63 317 GLU D O 1
ATOM 10029 N N . TRP D 1 318 ? 21.694 -23.905 29.214 1.00 13.79 318 TRP D N 1
ATOM 10030 C CA . TRP D 1 318 ? 23.124 -24.087 29.460 1.00 13.60 318 TRP D CA 1
ATOM 10031 C C . TRP D 1 318 ? 23.477 -24.661 30.825 1.00 13.36 318 TRP D C 1
ATOM 10032 O O . TRP D 1 318 ? 24.250 -25.537 30.930 1.00 13.19 318 TRP D O 1
ATOM 10043 N N . GLY D 1 319 ? 22.821 -24.174 31.843 1.00 13.44 319 GLY D N 1
ATOM 10044 C CA . GLY D 1 319 ? 23.112 -24.641 33.194 1.00 13.97 319 GLY D CA 1
ATOM 10045 C C . GLY D 1 319 ? 22.707 -26.095 33.361 1.00 14.39 319 GLY D C 1
ATOM 10046 O O . GLY D 1 319 ? 23.497 -26.952 33.768 1.00 14.20 319 GLY D O 1
ATOM 10047 N N . PHE D 1 320 ? 21.457 -26.366 33.020 1.00 14.26 320 PHE D N 1
ATOM 10048 C CA . PHE D 1 320 ? 20.902 -27.689 33.137 1.00 14.14 320 PHE D CA 1
ATOM 10049 C C . PHE D 1 320 ? 21.634 -28.725 32.271 1.00 14.56 320 PHE D C 1
ATOM 10050 O O . PHE D 1 320 ? 21.862 -29.844 32.699 1.00 15.15 320 PHE D O 1
ATOM 10058 N N . SER D 1 321 ? 21.999 -28.367 31.047 1.00 14.59 321 SER D N 1
ATOM 10059 C CA . SER D 1 321 ? 22.707 -29.306 30.198 1.00 14.44 321 SER D CA 1
ATOM 10060 C C . SER D 1 321 ? 24.092 -29.602 30.784 1.00 15.08 321 SER D C 1
ATOM 10061 O O . SER D 1 321 ? 24.660 -30.667 30.552 1.00 15.37 321 SER D O 1
ATOM 10064 N N . SER D 1 322 ? 24.644 -28.647 31.522 1.00 14.81 322 SER D N 1
ATOM 10065 C CA . SER D 1 322 ? 25.944 -28.852 32.143 1.00 15.05 322 SER D CA 1
ATOM 10066 C C . SER D 1 322 ? 25.786 -29.856 33.290 1.00 15.09 322 SER D C 1
ATOM 10067 O O . SER D 1 322 ? 26.613 -30.755 33.470 1.00 15.43 322 SER D O 1
ATOM 10070 N N . ARG D 1 323 ? 24.705 -29.719 34.052 1.00 14.97 323 ARG D N 1
ATOM 10071 C CA . ARG D 1 323 ? 24.449 -30.634 35.160 1.00 14.73 323 ARG D CA 1
ATOM 10072 C C . ARG D 1 323 ? 24.191 -32.035 34.664 1.00 15.00 323 ARG D C 1
ATOM 10073 O O . ARG D 1 323 ? 24.612 -32.995 35.295 1.00 15.50 323 ARG D O 1
ATOM 10081 N N . MET D 1 324 ? 23.515 -32.178 33.537 1.00 15.21 324 MET D N 1
ATOM 10082 C CA . MET D 1 324 ? 23.286 -33.520 33.050 1.00 15.78 324 MET D CA 1
ATOM 10083 C C . MET D 1 324 ? 24.629 -34.256 32.990 1.00 16.66 324 MET D C 1
ATOM 10084 O O . MET D 1 324 ? 24.698 -35.466 33.197 1.00 17.19 324 MET D O 1
ATOM 10089 N N . SER D 1 325 ? 25.704 -33.525 32.722 1.00 17.24 325 SER D N 1
ATOM 10090 C CA . SER D 1 325 ? 27.016 -34.156 32.616 1.00 17.97 325 SER D CA 1
ATOM 10091 C C . SER D 1 325 ? 27.632 -34.452 33.993 1.00 18.59 325 SER D C 1
ATOM 10092 O O . SER D 1 325 ? 28.217 -35.516 34.196 1.00 18.52 325 SER D O 1
ATOM 10095 N N . ASP D 1 326 ? 27.515 -33.509 34.929 1.00 19.05 326 ASP D N 1
ATOM 10096 C CA . ASP D 1 326 ? 28.075 -33.703 36.254 1.00 19.67 326 ASP D CA 1
ATOM 10097 C C . ASP D 1 326 ? 27.406 -34.905 36.876 1.00 19.83 326 ASP D C 1
ATOM 10098 O O . ASP D 1 326 ? 28.074 -35.808 37.385 1.00 20.67 326 ASP D O 1
ATOM 10103 N N . THR D 1 327 ? 26.083 -34.924 36.779 1.00 19.49 327 THR D N 1
ATOM 10104 C CA . THR D 1 327 ? 25.270 -36.008 37.290 1.00 18.66 327 THR D CA 1
ATOM 10105 C C . THR D 1 327 ? 25.620 -37.346 36.649 1.00 19.40 327 THR D C 1
ATOM 10106 O O . THR D 1 327 ? 25.643 -38.370 37.334 1.00 19.92 327 THR D O 1
ATOM 10110 N N . ALA D 1 328 ? 25.908 -37.359 35.353 1.00 19.29 328 ALA D N 1
ATOM 10111 C CA . ALA D 1 328 ? 26.283 -38.624 34.724 1.00 20.16 328 ALA D CA 1
ATOM 10112 C C . ALA D 1 328 ? 27.642 -39.156 35.209 1.00 20.55 328 ALA D C 1
ATOM 10113 O O . ALA D 1 328 ? 27.809 -40.359 35.400 1.00 19.94 328 ALA D O 1
ATOM 10115 N N . VAL D 1 329 ? 28.608 -38.254 35.372 1.00 21.52 329 VAL D N 1
ATOM 10116 C CA . VAL D 1 329 ? 29.957 -38.648 35.765 1.00 22.38 329 VAL D CA 1
ATOM 10117 C C . VAL D 1 329 ? 29.863 -39.188 37.183 1.00 23.15 329 VAL D C 1
ATOM 10118 O O . VAL D 1 329 ? 30.511 -40.167 37.522 1.00 23.50 329 VAL D O 1
ATOM 10122 N N . ALA D 1 330 ? 29.034 -38.566 38.015 1.00 23.70 330 ALA D N 1
ATOM 10123 C CA . ALA D 1 330 ? 28.897 -39.061 39.378 1.00 24.48 330 ALA D CA 1
ATOM 10124 C C . ALA D 1 330 ? 28.168 -40.389 39.438 1.00 24.98 330 ALA D C 1
ATOM 10125 O O . ALA D 1 330 ? 28.503 -41.245 40.263 1.00 25.01 330 ALA D O 1
ATOM 10127 N N . LEU D 1 331 ? 27.185 -40.567 38.556 1.00 25.96 331 LEU D N 1
ATOM 10128 C CA . LEU D 1 331 ? 26.403 -41.802 38.511 1.00 26.64 331 LEU D CA 1
ATOM 10129 C C . LEU D 1 331 ? 27.219 -42.971 37.954 1.00 27.52 331 LEU D C 1
ATOM 10130 O O . LEU D 1 331 ? 27.107 -44.098 38.439 1.00 27.79 331 LEU D O 1
ATOM 10135 N N . GLY D 1 332 ? 28.049 -42.690 36.953 1.00 28.34 332 GLY D N 1
ATOM 10136 C CA . GLY D 1 332 ? 28.924 -43.702 36.352 1.00 29.63 332 GLY D CA 1
ATOM 10137 C C . GLY D 1 332 ? 29.907 -44.303 37.347 1.00 30.46 332 GLY D C 1
ATOM 10138 O O . GLY D 1 332 ? 30.183 -45.508 37.321 1.00 30.63 332 GLY D O 1
ATOM 10139 N N . LYS D 1 333 ? 30.414 -43.460 38.240 1.00 31.14 333 LYS D N 1
ATOM 10140 C CA . LYS D 1 333 ? 31.315 -43.891 39.295 1.00 32.00 333 LYS D CA 1
ATOM 10141 C C . LYS D 1 333 ? 30.734 -44.943 40.235 1.00 32.32 333 LYS D C 1
ATOM 10142 O O . LYS D 1 333 ? 31.487 -45.679 40.860 1.00 32.68 333 LYS D O 1
ATOM 10148 N N . LEU D 1 334 ? 29.408 -45.032 40.327 1.00 32.87 334 LEU D N 1
ATOM 10149 C CA . LEU D 1 334 ? 28.772 -46.013 41.215 1.00 32.98 334 LEU D CA 1
ATOM 10150 C C . LEU D 1 334 ? 28.491 -47.337 40.513 1.00 33.00 334 LEU D C 1
ATOM 10151 O O . LEU D 1 334 ? 27.885 -48.242 41.084 1.00 33.40 334 LEU D O 1
ATOM 10156 N N . ILE D 1 335 ? 28.944 -47.464 39.276 1.00 33.12 335 ILE D N 1
ATOM 10157 C CA . ILE D 1 335 ? 28.582 -48.639 38.485 1.00 33.19 335 ILE D CA 1
ATOM 10158 C C . ILE D 1 335 ? 29.417 -49.905 38.740 1.00 33.35 335 ILE D C 1
ATOM 10159 O O . ILE D 1 335 ? 28.911 -51.013 38.545 1.00 33.42 335 ILE D O 1
#

Foldseek 3Di:
DAAEEEEEALPQQVLLLVLLCVVVVDDRHYYQEYEDADDPVVSQVCSQQDPQQGGRPADWDDDPQFIDRDDDTRGYHYDDALLQAQCQVRVHAEYEAENVPQQEQVSQCSVVNNHYQAYEYLAHYHPAPEEDLPLQLLPVDALPGGYYYPHALLLNAVLLLQVLCCVQFRFQAKEKEKAFEDDPQADQAADDDPDNQSNHRQAPDFTKFADCRFCVSCRSVVVCHPHYYYTYTYYNDHWKMKIKMKTFTPWFDDLVSSVVSQCVCCVPSQDLAEAEDADDDDRSVCRQRQYSKYWYSVPWDDDPRTIIITMIMTGRRRNSSNVSSVSVSSVVVSD/DAAEEEEEALPLQVLQLVLVCVVVVDDRYDYAEYEAADDQVVSQVCSQQDPQPGGRPADWDDDDQWIDGDDDTHGYYHDDQLLQDQCQVSVHQEYEYENVPQLAQVSQVSNVNNHHQAYEYLEHYVPFPAEDQPLQALVPDALPGGHYYPHALLLLAPLVLQVLQCVQWRFQAKEKEKAFEDDPQADQAADDDPDNQRSHHQAPDWTKAADCNQQCSCRRPVVCHPRYYYTYIYYNDHWKMKIKMKTFTPFFDALVSSVVSQCVCCVPSQPQAEAEDADDDDGSVQRQRQHSKYWYSVPWDDDPRTIIITMIMDGRNRNSSNVVSVSSSSNSVND/DAAEEEEEACPLLNLLLVLLCVVVVDDNYDYQEYEDADDQVVSQVCSQQDPQPGGRPADWDDDDQFIDGDPDTRGYYYDDQLLADQCQVRVHAEYEAENVPQQEPVRQCSNVNNHYQAYEYLEHYHPQPEEDQPLQQLVVDALPRGYYYPHALLLNAPLVLCVLQCVQFRFQAKEKEKEFEDDDQADCAQDDDPDNQSSHHQAPDFTKFADCSQQVSCPSPVVCHPRYYYTYTYYRDHWKMKMKMKTFTPWFDDLVSSVVSQVDCCVPSCPQAEAEDADDDDGSVCRLPQHSKYWYSVAWDDDPRTIIITMIMGGRRRNSSNVSSVSSSSNSVND/DAEEEEEACDLLNLLLVLLCVVVVDDLYDYAEYEDADDPVVSQVPNQQDPFAGGRPADWDDDHQWIDGDDDTHGYYHDPQLLQDQCQVRVHQEYEYERVPQQEQVSQCSPVNNHHQAYEYLEHYHPFPEEDQPLQQLVVDALPGRYHYPHALLLNAVLVLCVLCCVPFRFQAKEKEKEFEDDPQADCAQADDPDNQSNHRQQPDWTKAADCSFCVSCVSVVVCHPRYDYTYIRYRDHWKMKMKMKTFTPWFDDLVSSLVSQVVCCVPSRPLAEAEDADDDDGSVCRLRQHSKYWYSVAWDDDPRTIIITMIMDGSSRNSSNVSVVSVSSNSVND

Secondary structure (DSSP, 8-state):
--EEEEEE--SHHHHHHHHHHHHTT--SEEEEEEE-SS-HHHHHHHHHEETTTEE-SS--EE-SSEEESSSSEEEEE--SSTTSS-TTTTT-SEEEE-SSS--SHHHHTHHHHTT-SEEEESS--TT-SEE--TTTTGGG--TT--EEE---HHHHHHHHHHHHHHHHT-EEEEEEEEEEE--TTS-SS----SSTTTTS-TTSS-EEEE--HHHHHHHHSGGGTT-EEEEEEEES-SS-EEEEEEEEESS---HHHHHHHHHHHHTTTTTTTEEEE-S---GGGGTT---SEEEEGGG-EEETTTEEEEEEEE-TTHHHHHHHHHHHHHHHHT-/-PEEEEEES-SHHHHHHHHHHHHHT--SEEEEEEE-SS-HHHHHHHHH--TTT-S-SS--EE-SSEEESSSSEEEEE--S-GGG--TTTTT-SEEEE-SSS--SHHHHTHHHHTT-S-EEESS--TT-S-B--TTTTGGG--TT--EEE---HHHHHHHHHHHHHHHHT-EEEEEEEEEEE--TTS-SS----SSTTTTS-TTSS-EEE---TTTTHHHH-GGGTTSEEEEEEEES-SS-EEEEEEEEESS---HHHHHHHHHHHHTTTTTTTEEEE-S---GGGGTT---SEEEEGGG-EEETTTEEEEEEEE-TTHHHHHHHHHHHHHHHHH-/--EEEEEES-SHHHHHHHHHHHHH---SEEEEEEE-SS-HHHHHHHHH--TTT-S-SS--EEETTEEESSSSEEEEE--SSGGGS-TTTTT-SEEEE-SSS--SHHHHTHHHHHT-SEEEESS--TT-SEE--TTTSGGG--TT--EEE---HHHHHHHHHHHHHHHHH-EEEEEEEEEEE--TTS-SSS---SSTTTTS-TTTS-EEE---HHHHHTTTSGGGTTSEEEEEEEES-SS-EEEEEEEEESS---HHHHHHHHHHHHHTTTTTTEEEE-S---GGGGTT---SEEEEGGG-EEETTTEEEEEEEE-TTHHHHHHHHHHHHHHHHT-/-EEEEEES-SHHHHHHHHHHHHHT--SEEEEEEE-SS-HHHHHHHHH--TTT-S-SS--EEETTEEESSSSEEEEE--S-GGGS-HHHHT-SEEEE-SSS--SHHHHTHHHHHT-SEEEESS--TT-S-B--TTTSGGG--SS-SEEE---HHHHHHHHHHHHHHHHT-EEEEEEEEEEE--TTS-SS----SSTTTTS-TTTS-EEE---HHHHHHHHSGGGTTSEEEEEEEES-SS-EEEEEEEEESS---HHHHHHHHHHHHHTTTTTTEEEE-S---GGGGTT---SEEEEGGG-EEETTTEEEEEEEE-TTHHHHHHHHHHHHHHHTT-

Radius of gyration: 31.86 Å; Cα contacts (8 Å, |Δi|>4): 3407; chains: 4; bounding box: 83×85×85 Å

Nearest PDB structures (foldseek):
  3doc-assembly1_A  TM=9.976E-01  e=1.402E-70  Brucella abortus 2308
  3l0d-assembly1_A  TM=9.975E-01  e=5.168E-64  Bartonella henselae
  1hdg-assembly1_O  TM=9.796E-01  e=2.708E-51  Thermotoga maritima
  4boy-assembly1_A  TM=9.816E-01  e=9.454E-51  Thermosynechococcus vestitus
  1jn0-assembly1_A  TM=9.836E-01  e=5.872E-51  Spinacia oleracea

CATH classification: 3.40.50.720 (+1 more: 3.30.360.10)

InterPro domains:
  IPR006424 Glyceraldehyde-3-phosphate dehydrogenase, type I [TIGR01534] (4-325)
  IPR020828 Glyceraldehyde 3-phosphate dehydrogenase, NAD(P) binding domain [PF00044] (3-104)
  IPR020828 Glyceraldehyde 3-phosphate dehydrogenase, NAD(P) binding domain [SM00846] (3-153)
  IPR020829 Glyceraldehyde 3-phosphate dehydrogenase, catalytic domain [PF02800] (158-314)
  IPR020830 Glyceraldehyde 3-phosphate dehydrogenase, active site [PS00071] (151-158)
  IPR020831 Glyceraldehyde/Erythrose phosphate dehydrogenase family [PIRSF000149] (1-331)
  IPR020831 Glyceraldehyde/Erythrose phosphate dehydrogenase family [PR00078] (111-124)
  IPR020831 Glyceraldehyde/Erythrose phosphate dehydrogenase family [PR00078] (147-165)
  IPR020831 Glyceraldehyde/Erythrose phosphate dehydrogenase family [PR00078] (174-190)
  IPR020831 Glyceraldehyde/Erythrose phosphate dehydrogenase family [PR00078] (230-247)
  IPR020831 Glyceraldehyde/Erythrose phosphate dehydrogenase family [PR00078] (270-285)
  IPR020831 Glyceraldehyde/Erythrose phosphate dehydrogenase family [PTHR43148] (2-330)
  IPR036291 NAD(P)-binding domain superfamily [SSF51735] (1-179)

Sequence (1339 aa):
MAVRVAINGFGRIGRNILRAIVESGRTDIQVVAINDLGPVETNAHLLRYDSVHGRFPKEVEVAGDTIDVGYGPIKVHAVRNPAELPWKEENVDIALECTGIFTSRDKAALHLEAGAKRVIVSAPADGADLTVVYGVNNDKLTKDHLVISNASCTTNCLAPVAQVLNDTIGIEKGFMTTIHSYTGDQPTLDTMHKDLYRARAAALSMIPTSTGAAKAVGLVLPELKGKLDGVAIRVPTPNVSVVDLTFIAKRETTVEEVNNAIREAANGRLKGILGYTDEKLVSHDFNHDSHSSVFHTDQTKVMDGTMVRILSWYDNEWGFSSRMSDTAVALGKLIMAVRVAINGFGRIGRNILRAIVESGRTDIQVVAINDLGPVETNAHLLRYDSVHGRFPKEVEVAGDTIDVGYGPIKVHAVRNPAELPWKEENVDIALECTGIFTSRDKAALHLEAGAKRVIVSAPADGADLTVVYGVNNDKLTKDHLVISNASCTTNCLAPVAQVLNDTIGIEKGFMTTIHSYTGDQPTLDTMHKDLYRARAAALSMIPTSTGAAKAVGLVLPELKGKLDGVAIRVPTPNVSVVDLTFIAKRETTVEEVNNAIREAANGRLKGILGYTDEKLVSHDFNHDSHSSVFHTDQTKVMDGTMVRILSWYDNEWGFSSRMSDTAVALGKLIMAVRVAINGFGRIGRNILRAIVESGRTDIQVVAINDLGPVETNAHLLRYDSVHGRFPKEVEVAGDTIDVGYGPIKVHAVRNPAELPWKEENVDIALECTGIFTSRDKAALHLEAGAKRVIVSAPADGADLTVVYGVNNDKLTKDHLVISNASCTTNCLAPVAQVLNDTIGIEKGFMTTIHSYTGDQPTLDTMHKDLYRARAAALSMIPTSTGAAKAVGLVLPELKGKLDGVAIRVPTPNVSVVDLTFIAKRETTVEEVNNAIREAANGRLKGILGYTDEKLVSHDFNHDSHSSVFHTDQTKVMDGTMVRILSWYDNEWGFSSRMSDTAVALGKLIAVRVAINGFGRIGRNILRAIVESGRTDIQVVAINDLGPVETNAHLLRYDSVHGRFPKEVEVAGDTIDVGYGPIKVHAVRNPAELPWKEENVDIALECTGIFTSRDKAALHLEAGAKRVIVSAPADGADLTVVYGVNNDKLTKDHLVISNASCTTNCLAPVAQVLNDTIGIEKGFMTTIHSYTGDQPTLDTMHKDLYRARAAALSMIPTSTGAAKAVGLVLPELKGKLDGVAIRVPTPNVSVVDLTFIAKRETTVEEVNNAIREAANGRLKGILGYTDEKLVSHDFNHDSHSSVFHTDQTKVMDGTMVRILSWYDNEWGFSSRMSDTAVALGKLI

B-factor: mean 22.6, std 8.21, range [2.0, 75.93]

Organism: Brucella abortus (strain 2308) (NCBI:txid359391)

Solvent-accessible surface area: 45159 Å² total; per-residue (Å²): 238,29,12,82,0,1,0,5,12,3,32,28,43,0,6,4,0,0,3,7,9,25,65,76,57,70,122,55,5,67,1,20,0,2,6,25,117,21,81,28,102,10,4,0,7,2,0,58,15,5,4,16,21,20,116,13,89,107,134,12,94,44,70,60,102,21,2,32,0,56,88,22,96,0,100,14,39,64,34,211,47,2,29,136,5,40,1,149,146,19,96,1,29,0,1,0,3,9,42,60,125,39,47,32,61,112,110,0,16,49,0,48,131,8,22,5,103,26,0,0,2,17,29,87,12,117,58,23,48,40,26,0,0,52,19,20,12,43,113,129,15,54,56,114,28,66,0,0,0,0,3,27,30,8,2,2,0,0,0,0,0,0,15,8,1,28,105,53,8,6,0,73,39,0,5,0,9,2,1,18,0,6,41,57,74,6,25,11,10,3,58,52,52,209,42,35,14,43,0,0,0,2,26,37,0,0,0,0,10,101,40,47,2,4,167,26,0,4,110,7,12,97,92,2,158,86,60,13,47,9,4,4,0,13,0,12,4,34,12,0,0,0,1,10,0,10,2,19,2,108,104,124,9,70,46,120,54,1,9,72,14,0,70,123,13,7,93,44,140,0,144,32,17,1,8,71,12,80,63,82,2,0,3,55,7,3,32,63,33,50,47,4,0,10,0,0,10,58,12,5,62,34,22,116,16,34,2,0,2,0,0,0,0,4,4,21,21,14,1,14,0,12,13,0,1,19,0,0,22,22,0,18,163,63,92,230,33,11,75,0,0,0,2,8,7,21,32,39,0,8,2,0,0,10,6,9,30,71,78,58,58,122,52,5,68,1,17,0,2,7,20,95,11,91,29,94,10,3,1,8,2,4,54,15,6,5,19,23,19,113,15,77,116,145,6,47,43,76,62,69,14,6,40,2,59,91,21,101,0,90,11,32,64,39,180,49,4,34,118,7,34,0,64,135,34,74,1,19,0,0,0,2,12,53,53,124,32,43,22,60,94,95,0,23,42,0,50,142,10,24,5,89,29,0,0,0,18,23,86,11,124,56,25,49,33,16,0,0,59,22,17,7,33,109,119,17,67,57,118,30,60,0,0,0,0,3,24,28,7,2,2,0,1,0,0,1,0,17,8,0,26,102,56,9,6,0,82,27,0,4,1,11,2,1,22,0,7,41,58,58,8,23,9,7,0,48,69,36,192,31,42,12,57,0,1,1,1,27,37,0,0,0,0,8,103,43,54,5,2,152,22,1,6,115,6,5,103,91,2,151,72,59,12,54,9,11,4,0,26,0,14,2,29,9,2,0,0,1,11,1,8,0,18,4,125,108,132,9,73,51,120,54,0,9,80,11,0,71,133,13,6,95,43,144,2,157,35,15,0,6,68,14,86,65,84,2,0,2,46,4,2,32,59,33,49,49,4,0,9,0,0,11,60,13,5,61,38,32,98,22,30,3,0,2,0,0,0,0,4,3,23,13,13,1,14,0,12,16,0,2,20,0,0,16,27,0,12,155,67,86,202,38,12,71,0,0,0,3,8,5,22,34,36,0,7,3,0,0,12,10,10,18,73,72,60,65,119,47,7,64,2,21,0,1,7,22,99,9,90,26,90,10,3,0,7,3,4,50,16,6,5,22,23,18,100,16,80,109,148,7,101,46,68,67,78,30,3,32,1,62,85,24,102,0,76,6,20,62,41,178,62,3,33,112,3,34,1,157,133,41,74,0,27,0,0,0,3,16,53,56,120,22,44,34,73,112,87,0,20,44,0,47,134,11,14,4,70,22,0,0,1,17,29,76,14,113,56,22,51,33,27,0,0,54,20,19,9,34,115,127,12,53,144,106,30,70,0,0,0,0,2,22,28,6,3,2,0,1,0,0,1,0,19,7,0,24,99,52,5,8,0,87,23,0,6,0,9,2,0,16,0,5,38,57,69,9,23,9,8,2,59,50,34,178,30,36,13,45,0,0,0,1,26,36,0,0,0,1,7,103,39,52,4,1,158,32,0,3,101,8,10,97,88,1,158,65,55,8,51,8,8,5,0,33,0,14,2,32,9,0,0,0,1,11,0,9,0,20,5,125,108,122,9,69,46,118,51,0,9,62,12,0,66,120,12,4,96,41,150,1,148,34,20,0,7,66,12,82,63,86,2,0,2,50,6,2,32,60,31,49,52,4,0,9,0,0,8,60,11,5,53,37,18,113,15,34,0,0,0,0,0,0,0,4,4,11,8,13,1,10,0,12,14,0,1,26,0,0,22,24,0,17,144,60,97,96,18,72,0,0,0,3,7,9,20,34,37,0,7,2,0,0,12,11,8,22,71,72,54,66,120,50,7,65,0,14,0,1,6,24,88,16,89,24,86,9,2,1,7,3,6,48,19,7,5,20,20,24,101,18,75,107,135,6,95,50,65,66,87,25,6,36,2,64,76,27,91,0,92,6,27,64,33,185,62,4,27,122,6,43,0,173,161,32,81,2,26,0,0,0,3,15,53,61,117,28,45,35,55,120,102,0,20,46,0,51,134,12,25,5,103,30,0,0,0,20,24,88,13,121,53,27,49,41,34,0,0,48,21,16,10,35,119,130,15,54,132,116,24,68,0,0,0,0,3,23,28,6,2,3,0,1,0,0,1,0,21,7,1,26,96,51,7,6,1,84,25,0,7,0,9,1,1,13,0,9,39,57,60,9,22,8,7,2,57,50,30,180,37,37,12,48,0,0,0,2,26,38,0,0,0,0,12,102,38,53,4,1,146,35,0,5,128,7,7,81,89,1,158,53,69,5,44,9,10,5,0,34,0,12,2,31,10,0,0,0,1,11,0,9,1,21,3,124,110,127,12,70,54,123,52,1,7,76,10,0,71,120,14,7,94,44,139,2,151,31,19,1,6,66,11,78,64,76,1,0,2,51,5,2,29,62,31,48,48,4,0,9,0,0,17,58,12,4,57,36,20,117,18,32,0,0,0,0,0,0,0,4,3,16,9,12,0,10,0,11,13,0,1,21,0,0,13,27,1,15,162,45,92